Protein 4DK1 (pdb70)

B-factor: mean 91.41, std 56.81, range [0.64, 370.03]

GO terms:
  GO:0042802 identical protein binding (F, IPI)

Radius of gyration: 71.11 Å; Cα contacts (8 Å, |Δi|>4): 2446; chains: 4; bounding box: 75×81×226 Å

CATH classification: 6.20.50.140 (+3 more: 2.40.30.170, 2.40.50.100, 1.10.287.470)

Foldseek 3Di:
DDFKWFFDDFFKDKFKKFFAFPDKDFWFFPFFAAAADADDDAKDQAAWFDFGFFHPLPVLVVLLVVLVVLQVVLVVVLVVVVCDVVVPHDDVVSNVVSVVSNVVSVVSNVVSVVVSVRRGTIDPHRFIWHDAPADRVGTGGPDPNGDTGTMTGHAFKKIWGQADDPCVVFDAFFWKKWKADDPCVPDIDIFTFHAWAPDFVVRVCVDTGTIGMGMHGDPDRPDDGGMMMMMTGRDGGGITMKAQADPPCDDDDQPPRITDDVPDDDGDDDHDPD/DWKPQFAKDFAKDKFKKFFAFPDKFFWFFPFFAAAADADDDFWDQAAWFDFGFAHPLPVLVVLLVVLVVLQVVLVVVLVVVVCDVVVPHDDVVSNVVSVVSNVVSVVSNVVSVVVSVRSTTIDHHRFGWHDAPADRVGTGGPDPNGDTGTMTGHAFKKIWGQADDPCVVFDAFFWKKWKADDPCPPDIDIDTFHAWAPDFVVRVVVTGTIGMGMDGDPDNPDDGGMMMMMTGRDIDGTHIWQQADLDDVGFGAQDDTFDWDDDPPRGTGTDDDDDTGDRRRDD/DDFAKDKFKKFFAFPDKDFWFFPFWAAAADADDDAWDQAAWFDFGFAHPLPVLVVLLVVLVVLQVVLVVVLVVVVVDVVVPHDDVVVNVVSVVSNVVSVVSNVVSVVVSVRRTTIDPHRFTWHDAPADRVGGGGDDPNGDTGTMTGHAFKKIWGQADDPCVVFDAFFWKKWKFDDPCPPDIDIDTFHAWAPDFVVRPVVTGTTGMGMDTDPDPPDDGRMMMMMTGRDDDDDAAWAQDPLPVVVDRPLVAAQDDADYDPRITGGPDDDDPDGSHDDD/DAWWPWDKDFAKDKFKKFFAFPDKDFWFFPFWAAAADADDDAWDQAAWFDFGFAHPLPVLVVLLVVLVVLQVVLVVVLVVVVCDVVVPHDDVVSNVVSVVSNVVSVVSNVVSVVVSVRSTTIDHHRFTWHDAPADNVGGGGDDPNGDTGTMTGHAFKKIWGQADDPCVVFDAFFWKKWKADDPCPPDIDIFTFHAWAPDFVVRVVVTGTIGMGMHTDPDPPDDGGMMMMMTRRDIDRTDTWDQADCPVVNGRDDHDDDDQDPRRGDDPDDDGTDDD

Sequence (1109 aa):
TEEVKRGNIEKNVVATGSIESINTVDVGAQVSGKITKLYVKLGQQVKKGDLLAEIDPATYEADYQSAQANLASTQEQAQRYKLLVADQAVSKQQYADANAAYLQSKAAVEQARINLRYTKITSPIDGTVISTPVSEGQTVNSNQTTPTIIKVADLSKRIKPEISEGDITKVKAGQDVTFTILSDNKTVYHAKIDSVDPATTTISDSAVYYYANIIVENPEHVLRIGTTENNIKIADVQNVLFIPNLAVQEIGVQNDFQTEVKSGLTEGEKVVISTEEVKRGNIEKNVVATGSIESINTVDVGAQVSGKITKLYVKLGQQVKKGDLLAEIDPATYEADYQSAQANLASTQEQAQRYKLLVADQAVSKQQYADANAAYLQSKAAVEQARINLRYTKITSPIDGTVISTPVSEGQTVNSNQTTPTIIKVADLSKRIKPEISEGDITKVKAGQDVTFTILSDNKTVYHAKIDSVDPATTTISDAVYYYANIIVENPEHVLRIGTTENNIKIADVQNVLFIPNLAVQQDKYVVEREIEIGVQNDFQTEVKSGLTEGEKVVISNIEKNVVATGSIESINTVDVGAQVSGKITKLYVKLGQQVKKGDLLAEIDPATYEADYQSAQANLASTQEQAQRYKLLVADQAVSKQQYADANAAYLQSKAAVEQARINLRYTKITSPIDGTVISTPVSEGQTVNSNQTTPTIIKVADLSKRIKPEISEGDITKVKAGQDVTFTILSDNKTVYHAKIDSVDPATTTISDAVYYYANIIVENPEHVLRIGTTENNIKIADVQNVLFIPNLAVQQDKYVVEREIEIGVQNDFQTEVKSGLTEGEKVVISTEEVKRGNIEKNVVATGSIESINTVDVGAQVSGKITKLYVKLGQQVKKGDLLAEIDPATYEADYQSAQANLASTQEQAQRYKLLVADQAVSKQQYADANAAYLQSKAAVEQARINLRYTKITSPIDGTVISTPVSEGQTVNSNQTTPTIIKVADLSKRIKPEISEGDITKVKAGQDVTFTILSDNKTVYHAKIDSVDPATTTISDAVYYYANIIVENPEHVLRIGTTENNIKIADVQNVLFIPNLAVQQDKYVVIEIGVQNDFQTEVKSGLTEGEK

Nearest PDB structures (foldseek):
  4dk1-assembly2_D  TM=1.003E+00  e=1.119E-50  Aggregatibacter actinomycetemcomitans
  4dk1-assembly1_B  TM=9.843E-01  e=6.624E-47  Aggregatibacter actinomycetemcomitans
  4dk1-assembly1_A  TM=9.774E-01  e=7.329E-46  Aggregatibacter actinomycetemcomitans
  1vf7-assembly1_E  TM=7.474E-01  e=5.879E-19  Pseudomonas aeruginosa
  4l8j-assembly1_A-2  TM=5.978E-01  e=1.711E-15  Bacteroides eggerthii DSM 20697

Solvent-accessible surface area: 65205 Å² total

Organism: Aggregatibacter actinomycetemcomitans (NCBI:txid714)

Structure (mmCIF, N/CA/C/O backbone):
data_4DK1
#
_entry.id   4DK1
#
_cell.length_a   151.708
_cell.length_b   151.708
_cell.length_c   216.953
_cell.angle_alpha   90.00
_cell.angle_beta   90.00
_cell.angle_gamma   120.00
#
_symmetry.space_group_name_H-M   'P 3 2 1'
#
loop_
_atom_site.group_PDB
_atom_site.id
_atom_site.type_symbol
_atom_site.label_atom_id
_atom_site.label_alt_id
_atom_site.label_comp_id
_atom_site.label_asym_id
_atom_site.label_entity_id
_atom_site.label_seq_id
_atom_site.pdbx_PDB_ins_code
_atom_site.Cartn_x
_atom_site.Cartn_y
_atom_site.Cartn_z
_atom_site.occupancy
_atom_site.B_iso_or_equiv
_atom_site.auth_seq_id
_atom_site.auth_comp_id
_atom_site.auth_asym_id
_atom_site.auth_atom_id
_atom_site.pdbx_PDB_model_num
ATOM 1 N N . THR A 1 9 ? -27.004 53.439 243.898 1.00 231.44 34 THR A N 1
ATOM 2 C CA . THR A 1 9 ? -28.418 53.141 243.709 1.00 222.46 34 THR A CA 1
ATOM 3 C C . THR A 1 9 ? -28.617 52.260 242.460 1.00 230.55 34 THR A C 1
ATOM 4 O O . THR A 1 9 ? -29.371 52.621 241.557 1.00 243.25 34 THR A O 1
ATOM 8 N N . GLU A 1 10 ? -27.948 51.102 242.420 1.00 223.94 35 GLU A N 1
ATOM 9 C CA . GLU A 1 10 ? -27.844 50.315 241.187 1.00 198.27 35 GLU A CA 1
ATOM 10 C C . GLU A 1 10 ? -27.444 48.856 241.406 1.00 177.07 35 GLU A C 1
ATOM 11 O O . GLU A 1 10 ? -26.905 48.498 242.455 1.00 165.47 35 GLU A O 1
ATOM 17 N N . GLU A 1 11 ? -27.709 48.015 240.412 1.00 175.43 36 GLU A N 1
ATOM 18 C CA . GLU A 1 11 ? -27.304 46.618 240.503 1.00 180.42 36 GLU A CA 1
ATOM 19 C C . GLU A 1 11 ? -27.059 45.977 239.133 1.00 191.34 36 GLU A C 1
ATOM 20 O O . GLU A 1 11 ? -26.323 46.534 238.309 1.00 197.32 36 GLU A O 1
ATOM 26 N N . VAL A 1 12 ? -27.654 44.810 238.892 1.00 191.19 37 VAL A N 1
ATOM 27 C CA . VAL A 1 12 ? -27.249 44.025 237.728 1.00 200.32 37 VAL A CA 1
ATOM 28 C C . VAL A 1 12 ? -28.235 43.933 236.547 1.00 220.50 37 VAL A C 1
ATOM 29 O O . VAL A 1 12 ? -29.453 43.761 236.711 1.00 212.40 37 VAL A O 1
ATOM 33 N N . LYS A 1 13 ? -27.643 44.131 235.365 1.00 244.91 38 LYS A N 1
ATOM 34 C CA . LYS A 1 13 ? -27.888 43.372 234.121 1.00 250.13 38 LYS A CA 1
ATOM 35 C C . LYS A 1 13 ? -28.182 44.158 232.880 1.00 239.93 38 LYS A C 1
ATOM 36 O O . LYS A 1 13 ? -27.326 44.832 232.306 1.00 242.14 38 LYS A O 1
ATOM 42 N N . ARG A 1 14 ? -29.410 43.958 232.443 1.00 225.79 39 ARG A N 1
ATOM 43 C CA . ARG A 1 14 ? -30.005 44.775 231.436 1.00 211.81 39 ARG A CA 1
ATOM 44 C C . ARG A 1 14 ? -29.277 44.656 230.117 1.00 166.48 39 ARG A C 1
ATOM 45 O O . ARG A 1 14 ? -29.010 43.574 229.589 1.00 135.00 39 ARG A O 1
ATOM 53 N N . GLY A 1 15 ? -28.899 45.825 229.644 1.00 152.45 40 GLY A N 1
ATOM 54 C CA . GLY A 1 15 ? -28.824 46.069 228.238 1.00 127.64 40 GLY A CA 1
ATOM 55 C C . GLY A 1 15 ? -29.453 47.414 228.029 1.00 93.83 40 GLY A C 1
ATOM 56 O O . GLY A 1 15 ? -30.552 47.559 227.473 1.00 59.56 40 GLY A O 1
ATOM 57 N N . ASN A 1 16 ? -28.749 48.403 228.550 1.00 77.77 41 ASN A N 1
ATOM 58 C CA . ASN A 1 16 ? -28.869 49.736 228.017 1.00 117.37 41 ASN A CA 1
ATOM 59 C C . ASN A 1 16 ? -27.453 50.303 227.849 1.00 133.49 41 ASN A C 1
ATOM 60 O O . ASN A 1 16 ? -27.217 51.439 228.295 1.00 147.36 41 ASN A O 1
ATOM 65 N N . ILE A 1 17 ? -26.496 49.585 227.225 1.00 122.74 42 ILE A N 1
ATOM 66 C CA . ILE A 1 17 ? -25.269 50.354 227.004 1.00 102.28 42 ILE A CA 1
ATOM 67 C C . ILE A 1 17 ? -25.316 51.213 225.765 1.00 116.96 42 ILE A C 1
ATOM 68 O O . ILE A 1 17 ? -25.724 50.760 224.701 1.00 135.36 42 ILE A O 1
ATOM 73 N N . GLU A 1 18 ? -24.872 52.453 225.898 1.00 112.49 43 GLU A N 1
ATOM 74 C CA . GLU A 1 18 ? -24.678 53.299 224.736 1.00 122.57 43 GLU A CA 1
ATOM 75 C C . GLU A 1 18 ? -23.321 53.891 224.962 1.00 108.63 43 GLU A C 1
ATOM 76 O O . GLU A 1 18 ? -23.120 54.612 225.929 1.00 117.34 43 GLU A O 1
ATOM 82 N N . LYS A 1 19 ? -22.384 53.593 224.078 1.00 71.17 44 LYS A N 1
ATOM 83 C CA . LYS A 1 19 ? -21.019 54.046 224.276 1.00 65.21 44 LYS A CA 1
ATOM 84 C C . LYS A 1 19 ? -20.847 55.516 223.918 1.00 64.20 44 LYS A C 1
ATOM 85 O O . LYS A 1 19 ? -20.218 56.271 224.664 1.00 77.41 44 LYS A O 1
ATOM 91 N N . ASN A 1 20 ? -21.393 55.906 222.771 1.00 39.41 45 ASN A N 1
ATOM 92 C CA . ASN A 1 20 ? -21.283 57.272 222.224 1.00 52.16 45 ASN A CA 1
ATOM 93 C C . ASN A 1 20 ? -19.893 57.827 222.035 1.00 65.13 45 ASN A C 1
ATOM 94 O O . ASN A 1 20 ? -18.968 57.418 222.710 1.00 91.14 45 ASN A O 1
ATOM 99 N N . VAL A 1 21 ? -19.729 58.747 221.094 1.00 40.29 46 VAL A N 1
ATOM 100 C CA . VAL A 1 21 ? -18.660 59.706 221.255 1.00 24.04 46 VAL A CA 1
ATOM 101 C C . VAL A 1 21 ? -19.348 60.963 221.004 1.00 15.69 46 VAL A C 1
ATOM 102 O O . VAL A 1 21 ? -20.529 60.983 220.690 1.00 31.84 46 VAL A O 1
ATOM 106 N N . VAL A 1 22 ? -18.626 62.035 221.211 1.00 36.87 47 VAL A N 1
ATOM 107 C CA . VAL A 1 22 ? -19.198 63.326 220.964 1.00 42.57 47 VAL A CA 1
ATOM 108 C C . VAL A 1 22 ? -18.116 64.201 220.427 1.00 42.51 47 VAL A C 1
ATOM 109 O O . VAL A 1 22 ? -16.977 64.177 220.929 1.00 54.26 47 VAL A O 1
ATOM 113 N N . ALA A 1 23 ? -18.486 64.912 219.358 1.00 14.38 48 ALA A N 1
ATOM 114 C CA . ALA A 1 23 ? -17.862 66.161 218.941 1.00 27.13 48 ALA A CA 1
ATOM 115 C C . ALA A 1 23 ? -18.899 67.058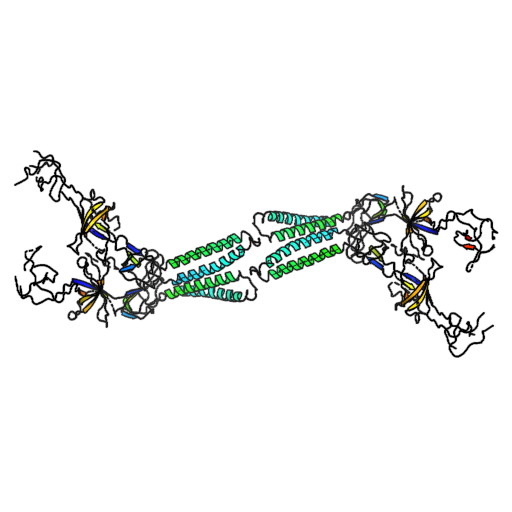 218.399 1.00 23.96 48 ALA A C 1
ATOM 116 O O . ALA A 1 23 ? -20.086 66.730 218.382 1.00 30.34 48 ALA A O 1
ATOM 118 N N . THR A 1 24 ? -18.389 68.191 217.967 1.00 45.99 49 THR A N 1
ATOM 119 C CA . THR A 1 24 ? -19.167 69.356 217.779 1.00 6.43 49 THR A CA 1
ATOM 120 C C . THR A 1 24 ? -19.246 69.548 216.298 1.00 35.34 49 THR A C 1
ATOM 121 O O . THR A 1 24 ? -18.215 69.545 215.607 1.00 37.17 49 THR A O 1
ATOM 125 N N . GLY A 1 25 ? -20.455 69.692 215.775 1.00 68.51 50 GLY A N 1
ATOM 126 C CA . GLY A 1 25 ? -20.560 69.752 214.342 1.00 63.19 50 GLY A CA 1
ATOM 127 C C . GLY A 1 25 ? -20.703 71.165 213.811 1.00 60.71 50 GLY A C 1
ATOM 128 O O . GLY A 1 25 ? -21.580 71.885 214.269 1.00 47.88 50 GLY A O 1
ATOM 129 N N . SER A 1 26 ? -19.829 71.553 212.865 1.00 67.51 51 SER A N 1
ATOM 130 C CA . SER A 1 26 ? -20.069 72.700 211.979 1.00 45.60 51 SER A CA 1
ATOM 131 C C . SER A 1 26 ? -20.996 72.198 210.872 1.00 40.14 51 SER A C 1
ATOM 132 O O . SER A 1 26 ? -20.697 71.270 210.175 1.00 43.18 51 SER A O 1
ATOM 135 N N . ILE A 1 27 ? -22.161 72.784 210.757 1.00 33.68 52 ILE A N 1
ATOM 136 C CA . ILE A 1 27 ? -23.127 72.348 209.773 1.00 27.24 52 ILE A CA 1
ATOM 137 C C . ILE A 1 27 ? -22.985 73.058 208.434 1.00 46.58 52 ILE A C 1
ATOM 138 O O . ILE A 1 27 ? -22.445 74.161 208.342 1.00 37.70 52 ILE A O 1
ATOM 143 N N . GLU A 1 28 ? -23.527 72.416 207.404 1.00 63.88 53 GLU A N 1
ATOM 144 C CA . GLU A 1 28 ? -23.280 72.774 206.005 1.00 64.20 53 GLU A CA 1
ATOM 145 C C . GLU A 1 28 ? -24.426 72.469 205.020 1.00 85.20 53 GLU A C 1
ATOM 146 O O . GLU A 1 28 ? -25.404 71.761 205.329 1.00 67.34 53 GLU A O 1
ATOM 152 N N . SER A 1 29 ? -24.295 73.045 203.826 1.00 79.03 54 SER A N 1
ATOM 153 C CA . SER A 1 29 ? -25.183 72.716 202.719 1.00 80.57 54 SER A CA 1
ATOM 154 C C . SER A 1 29 ? -24.581 71.719 201.783 1.00 68.62 54 SER A C 1
ATOM 155 O O . SER A 1 29 ? -23.383 71.717 201.549 1.00 83.62 54 SER A O 1
ATOM 158 N N . ILE A 1 30 ? -25.443 70.927 201.181 1.00 13.74 55 ILE A N 1
ATOM 159 C CA . ILE A 1 30 ? -25.014 69.735 200.496 1.00 18.16 55 ILE A CA 1
ATOM 160 C C . ILE A 1 30 ? -24.205 70.100 199.246 1.00 27.64 55 ILE A C 1
ATOM 161 O O . ILE A 1 30 ? -23.061 69.641 199.043 1.00 19.49 55 ILE A O 1
ATOM 166 N N . ASN A 1 31 ? -24.795 70.951 198.411 1.00 59.15 56 ASN A N 1
ATOM 167 C CA . ASN A 1 31 ? -23.976 71.840 197.577 1.00 47.07 56 ASN A CA 1
ATOM 168 C C . ASN A 1 31 ? -24.368 73.282 197.306 1.00 35.92 56 ASN A C 1
ATOM 169 O O . ASN A 1 31 ? -25.476 73.749 197.560 1.00 0.64 56 ASN A O 1
ATOM 174 N N . THR A 1 32 ? -23.343 73.905 196.745 1.00 16.70 57 THR A N 1
ATOM 175 C CA . THR A 1 32 ? -22.724 75.119 197.177 1.00 11.16 57 THR A CA 1
ATOM 176 C C . THR A 1 32 ? -21.750 75.473 196.143 1.00 46.96 57 THR A C 1
ATOM 177 O O . THR A 1 32 ? -20.780 74.755 195.976 1.00 45.32 57 THR A O 1
ATOM 181 N N . VAL A 1 33 ? -21.978 76.584 195.455 1.00 31.14 58 VAL A N 1
ATOM 182 C CA . VAL A 1 33 ? -21.038 77.004 194.417 1.00 3.23 58 VAL A CA 1
ATOM 183 C C . VAL A 1 33 ? -20.980 78.459 194.062 1.00 8.02 58 VAL A C 1
ATOM 184 O O . VAL A 1 33 ? -21.958 79.168 194.101 1.00 20.62 58 VAL A O 1
ATOM 188 N N . ASP A 1 34 ? -19.758 78.833 193.722 1.00 80.28 59 ASP A N 1
ATOM 189 C CA . ASP A 1 34 ? -19.322 80.180 193.477 1.00 79.89 59 ASP A CA 1
ATOM 190 C C . ASP A 1 34 ? -19.181 80.271 191.986 1.00 79.80 59 ASP A C 1
ATOM 191 O O . ASP A 1 34 ? -18.802 79.316 191.315 1.00 87.43 59 ASP A O 1
ATOM 196 N N . VAL A 1 35 ? -19.515 81.438 191.469 1.00 36.86 60 VAL A N 1
ATOM 197 C CA . VAL A 1 35 ? -19.795 81.616 190.068 1.00 12.75 60 VAL A CA 1
ATOM 198 C C . VAL A 1 35 ? -19.389 83.048 189.576 1.00 36.19 60 VAL A C 1
ATOM 199 O O . VAL A 1 35 ? -19.820 84.082 190.147 1.00 0.71 60 VAL A O 1
ATOM 203 N N . GLY A 1 36 ? -18.535 83.069 188.542 1.00 62.05 61 GLY A N 1
ATOM 204 C CA . GLY A 1 36 ? -18.077 84.270 187.849 1.00 76.10 61 GLY A CA 1
ATOM 205 C C . GLY A 1 36 ? -17.215 83.858 186.658 1.00 84.53 61 GLY A C 1
ATOM 206 O O . GLY A 1 36 ? -16.389 82.957 186.756 1.00 102.36 61 GLY A O 1
ATOM 207 N N . ALA A 1 37 ? -17.377 84.489 185.510 1.00 62.72 62 ALA A N 1
ATOM 208 C CA . ALA A 1 37 ? -16.900 83.782 184.313 1.00 73.94 62 ALA A CA 1
ATOM 209 C C . ALA A 1 37 ? -15.529 84.086 183.717 1.00 54.42 62 ALA A C 1
ATOM 210 O O . ALA A 1 37 ? -14.781 84.886 184.249 1.00 27.79 62 ALA A O 1
ATOM 212 N N . GLN A 1 38 ? -15.230 83.437 182.590 1.00 70.86 63 GLN A N 1
ATOM 213 C CA . GLN A 1 38 ? -13.876 83.424 182.035 1.00 53.46 63 GLN A CA 1
ATOM 214 C C . GLN A 1 38 ? -13.605 84.735 181.385 1.00 48.84 63 GLN A C 1
ATOM 215 O O . GLN A 1 38 ? -12.495 84.932 180.895 1.00 63.33 63 GLN A O 1
ATOM 221 N N . VAL A 1 39 ? -14.613 85.622 181.390 1.00 20.45 64 VAL A N 1
ATOM 222 C CA . VAL A 1 39 ? -14.561 86.966 180.750 1.00 31.77 64 VAL A CA 1
ATOM 223 C C . VAL A 1 39 ? -13.819 88.047 181.494 1.00 19.49 64 VAL A C 1
ATOM 224 O O . VAL A 1 39 ? -13.089 87.721 182.389 1.00 0.64 64 VAL A O 1
ATOM 228 N N . SER A 1 40 ? -13.945 89.312 181.121 1.00 1.14 65 SER A N 1
ATOM 229 C CA . SER A 1 40 ? -13.429 90.310 182.017 1.00 26.84 65 SER A CA 1
ATOM 230 C C . SER A 1 40 ? -14.520 91.236 181.888 1.00 30.38 65 SER A C 1
ATOM 231 O O . SER A 1 40 ? -15.644 90.840 181.694 1.00 18.87 65 SER A O 1
ATOM 234 N N . GLY A 1 41 ? -14.157 92.502 181.954 1.00 14.79 66 GLY A N 1
ATOM 235 C CA . GLY A 1 41 ? -15.064 93.582 181.630 1.00 27.24 66 GLY A CA 1
ATOM 236 C C . GLY A 1 41 ? -16.264 93.790 182.553 1.00 17.57 66 GLY A C 1
ATOM 237 O O . GLY A 1 41 ? -16.933 92.831 182.957 1.00 27.71 66 GLY A O 1
ATOM 238 N N . LYS A 1 42 ? -16.609 95.058 182.774 1.00 25.26 67 LYS A N 1
ATOM 239 C CA . LYS A 1 42 ? -17.499 95.481 183.826 1.00 16.01 67 LYS A CA 1
ATOM 240 C C . LYS A 1 42 ? -18.839 94.962 183.637 1.00 18.17 67 LYS A C 1
ATOM 241 O O . LYS A 1 42 ? -19.080 94.269 182.708 1.00 5.38 67 LYS A O 1
ATOM 247 N N . ILE A 1 43 ? -19.722 95.219 184.564 1.00 14.82 68 ILE A N 1
ATOM 248 C CA . ILE A 1 43 ? -20.950 94.485 184.482 1.00 16.75 68 ILE A CA 1
ATOM 249 C C . ILE A 1 43 ? -22.047 95.495 184.233 1.00 45.40 68 ILE A C 1
ATOM 250 O O . ILE A 1 43 ? -21.770 96.646 183.948 1.00 70.10 68 ILE A O 1
ATOM 255 N N . THR A 1 44 ? -23.297 95.099 184.317 1.00 27.59 69 THR A N 1
ATOM 256 C CA . THR A 1 44 ? -24.261 95.913 183.686 1.00 26.40 69 THR A CA 1
ATOM 257 C C . THR A 1 44 ? -25.587 95.711 184.311 1.00 28.57 69 THR A C 1
ATOM 258 O O . THR A 1 44 ? -26.278 96.671 184.635 1.00 32.67 69 THR A O 1
ATOM 262 N N . LYS A 1 45 ? -25.968 94.440 184.395 1.00 15.46 70 LYS A N 1
ATOM 263 C CA . LYS A 1 45 ? -27.290 94.112 184.852 1.00 50.73 70 LYS A CA 1
ATOM 264 C C . LYS A 1 45 ? -27.092 92.920 185.705 1.00 58.08 70 LYS A C 1
ATOM 265 O O . LYS A 1 45 ? -26.434 91.967 185.270 1.00 41.52 70 LYS A O 1
ATOM 271 N N . LEU A 1 46 ? -27.648 93.025 186.921 1.00 31.09 71 LEU A N 1
ATOM 272 C CA . LEU A 1 46 ? -27.540 92.027 187.973 1.00 30.12 71 LEU A CA 1
ATOM 273 C C . LEU A 1 46 ? -28.965 91.673 188.387 1.00 40.02 71 LEU A C 1
ATOM 274 O O . LEU A 1 46 ? -29.813 92.536 188.579 1.00 48.11 71 LEU A O 1
ATOM 279 N N . TYR A 1 47 ? -29.247 90.387 188.480 1.00 51.22 72 TYR A N 1
ATOM 280 C CA . TYR A 1 47 ? -30.635 89.976 188.455 1.00 52.21 72 TYR A CA 1
ATOM 281 C C . TYR A 1 47 ? -31.216 89.536 189.765 1.00 71.52 72 TYR A C 1
ATOM 282 O O . TYR A 1 47 ? -32.436 89.596 189.917 1.00 82.75 72 TYR A O 1
ATOM 291 N N . VAL A 1 48 ? -30.350 89.100 190.692 1.00 73.74 73 VAL A N 1
ATOM 292 C CA . VAL A 1 48 ? -30.750 88.585 192.014 1.00 44.06 73 VAL A CA 1
ATOM 293 C C . VAL A 1 48 ? -30.388 89.507 193.202 1.00 58.90 73 VAL A C 1
ATOM 294 O O . VAL A 1 48 ? -29.604 90.472 193.037 1.00 49.49 73 VAL A O 1
ATOM 298 N N . LYS A 1 49 ? -30.997 89.195 194.370 1.00 76.06 74 LYS A N 1
ATOM 299 C CA . LYS A 1 49 ? -30.509 89.575 195.714 1.00 62.52 74 LYS A CA 1
ATOM 300 C C . LYS A 1 49 ? -30.394 88.413 196.750 1.00 46.80 74 LYS A C 1
ATOM 301 O O . LYS A 1 49 ? -30.683 87.224 196.530 1.00 24.29 74 LYS A O 1
ATOM 307 N N . LEU A 1 50 ? -30.055 88.893 197.926 1.00 71.26 75 LEU A N 1
ATOM 308 C CA . LEU A 1 50 ? -29.645 88.179 199.105 1.00 61.09 75 LEU A CA 1
ATOM 309 C C . LEU A 1 50 ? -29.647 86.659 199.202 1.00 54.32 75 LEU A C 1
ATOM 310 O O . LEU A 1 50 ? -28.649 86.171 199.659 1.00 102.46 75 LEU A O 1
ATOM 315 N N . GLY A 1 51 ? -30.679 85.954 198.708 1.00 40.15 76 GLY A N 1
ATOM 316 C CA . GLY A 1 51 ? -31.288 84.718 199.193 1.00 56.88 76 GLY A CA 1
ATOM 317 C C . GLY A 1 51 ? -32.518 84.819 198.337 1.00 64.01 76 GLY A C 1
ATOM 318 O O . GLY A 1 51 ? -33.576 85.328 198.742 1.00 82.67 76 GLY A O 1
ATOM 319 N N . GLN A 1 52 ? -32.306 84.479 197.083 1.00 92.02 77 GLN A N 1
ATOM 320 C CA . GLN A 1 52 ? -33.390 84.263 196.190 1.00 90.96 77 GLN A CA 1
ATOM 321 C C . GLN A 1 52 ? -33.334 82.769 195.995 1.00 81.53 77 GLN A C 1
ATOM 322 O O . GLN A 1 52 ? -32.279 82.132 196.121 1.00 71.17 77 GLN A O 1
ATOM 328 N N . GLN A 1 53 ? -34.513 82.203 195.817 1.00 104.50 78 GLN A N 1
ATOM 329 C CA . GLN A 1 53 ? -34.635 80.890 195.243 1.00 117.40 78 GLN A CA 1
ATOM 330 C C . GLN A 1 53 ? -34.397 81.104 193.750 1.00 110.29 78 GLN A C 1
ATOM 331 O O . GLN A 1 53 ? -34.948 82.024 193.143 1.00 114.59 78 GLN A O 1
ATOM 337 N N . VAL A 1 54 ? -33.522 80.291 193.174 1.00 39.56 79 VAL A N 1
ATOM 338 C CA . VAL A 1 54 ? -33.279 80.299 191.724 1.00 40.06 79 VAL A CA 1
ATOM 339 C C . VAL A 1 54 ? -33.265 78.864 191.189 1.00 58.24 79 VAL A C 1
ATOM 340 O O . VAL A 1 54 ? -32.582 77.993 191.756 1.00 50.02 79 VAL A O 1
ATOM 344 N N . LYS A 1 55 ? -34.035 78.620 190.120 1.00 122.45 80 LYS A N 1
ATOM 345 C CA . LYS A 1 55 ? -33.988 77.353 189.373 1.00 105.31 80 LYS A CA 1
ATOM 346 C C . LYS A 1 55 ? -32.919 77.469 188.289 1.00 75.50 80 LYS A C 1
ATOM 347 O O . LYS A 1 55 ? -32.336 78.530 188.132 1.00 68.66 80 LYS A O 1
ATOM 353 N N . LYS A 1 56 ? -32.675 76.402 187.531 1.00 42.73 81 LYS A N 1
ATOM 354 C CA . LYS A 1 56 ? -31.466 76.315 186.672 1.00 31.98 81 LYS A CA 1
ATOM 355 C C . LYS A 1 56 ? -31.009 77.461 185.757 1.00 17.52 81 LYS A C 1
ATOM 356 O O . LYS A 1 56 ? -31.734 78.397 185.423 1.00 14.05 81 LYS A O 1
ATOM 362 N N . GLY A 1 57 ? -29.783 77.312 185.309 1.00 15.22 82 GLY A N 1
ATOM 363 C CA . GLY A 1 57 ? -29.156 78.287 184.455 1.00 27.14 82 GLY A CA 1
ATOM 364 C C . GLY A 1 57 ? -29.528 79.771 184.469 1.00 35.32 82 GLY A C 1
ATOM 365 O O . GLY A 1 57 ? -29.216 80.468 183.551 1.00 46.09 82 GLY A O 1
ATOM 366 N N . ASP A 1 58 ? -30.149 80.333 185.471 1.00 36.17 83 ASP A N 1
ATOM 367 C CA . ASP A 1 58 ? -30.746 81.625 185.157 1.00 26.82 83 ASP A CA 1
ATOM 368 C C . ASP A 1 58 ? -29.945 82.836 184.793 1.00 25.38 83 ASP A C 1
ATOM 369 O O . ASP A 1 58 ? -28.780 82.808 184.465 1.00 15.94 83 ASP A O 1
ATOM 374 N N . LEU A 1 59 ? -30.663 83.928 184.832 1.00 76.41 84 LEU A N 1
ATOM 375 C CA . LEU A 1 59 ? -30.153 85.240 184.528 1.00 113.78 84 LEU A CA 1
ATOM 376 C C . LEU A 1 59 ? -29.528 85.806 185.822 1.00 108.89 84 LEU A C 1
ATOM 377 O O . LEU A 1 59 ? -30.196 85.925 186.846 1.00 107.81 84 LEU A O 1
ATOM 382 N N . LEU A 1 60 ? -28.251 86.151 185.813 1.00 49.98 85 LEU A N 1
ATOM 383 C CA . LEU A 1 60 ? -27.637 86.571 187.056 1.00 14.93 85 LEU A CA 1
ATOM 384 C C . LEU A 1 60 ? -27.114 88.010 187.090 1.00 26.76 85 LEU A C 1
ATOM 385 O O . LEU A 1 60 ? -27.487 88.790 187.995 1.00 26.31 85 LEU A O 1
ATOM 390 N N . ALA A 1 61 ? -26.692 88.410 185.889 1.00 64.89 86 ALA A N 1
ATOM 391 C CA . ALA A 1 61 ? -25.467 88.038 185.146 1.00 44.64 86 ALA A CA 1
ATOM 392 C C . ALA A 1 61 ? -24.738 89.200 184.458 1.00 68.99 86 ALA A C 1
ATOM 393 O O . ALA A 1 61 ? -24.749 90.333 184.897 1.00 93.87 86 ALA A O 1
ATOM 395 N N . GLU A 1 62 ? -24.137 88.927 183.319 1.00 27.69 87 GLU A N 1
ATOM 396 C CA . GLU A 1 62 ? -23.879 90.024 182.356 1.00 41.85 87 GLU A CA 1
ATOM 397 C C . GLU A 1 62 ? -23.031 91.186 182.746 1.00 21.43 87 GLU A C 1
ATOM 398 O O . GLU A 1 62 ? -23.450 92.222 183.317 1.00 27.39 87 GLU A O 1
ATOM 404 N N . ILE A 1 63 ? -21.805 90.908 182.375 1.00 2.03 88 ILE A N 1
ATOM 405 C CA . ILE A 1 63 ? -20.727 91.798 182.098 1.00 14.74 88 ILE A CA 1
ATOM 406 C C . ILE A 1 63 ? -21.266 92.530 180.890 1.00 37.96 88 ILE A C 1
ATOM 407 O O . ILE A 1 63 ? -22.072 91.916 180.200 1.00 45.93 88 ILE A O 1
ATOM 412 N N . ASP A 1 64 ? -20.843 93.796 180.633 1.00 62.60 89 ASP A N 1
ATOM 413 C CA . ASP A 1 64 ? -21.154 94.521 179.369 1.00 36.90 89 ASP A CA 1
ATOM 414 C C . ASP A 1 64 ? -20.624 93.733 178.204 1.00 38.51 89 ASP A C 1
ATOM 415 O O . ASP A 1 64 ? -19.453 93.336 178.180 1.00 36.03 89 ASP A O 1
ATOM 420 N N . PRO A 1 65 ? -21.526 93.455 177.255 1.00 65.82 90 PRO A N 1
ATOM 421 C CA . PRO A 1 65 ? -21.359 92.466 176.196 1.00 77.62 90 PRO A CA 1
ATOM 422 C C . PRO A 1 65 ? -20.768 93.084 174.910 1.00 114.72 90 PRO A C 1
ATOM 423 O O . PRO A 1 65 ? -20.548 92.421 173.899 1.00 113.68 90 PRO A O 1
ATOM 427 N N . ALA A 1 66 ? -20.475 94.374 175.002 1.00 136.46 91 ALA A N 1
ATOM 428 C CA . ALA A 1 66 ? -20.159 95.250 173.872 1.00 103.17 91 ALA A CA 1
ATOM 429 C C . ALA A 1 66 ? -19.201 94.761 172.785 1.00 52.47 91 ALA A C 1
ATOM 430 O O . ALA A 1 66 ? -19.631 94.650 171.648 1.00 65.20 91 ALA A O 1
ATOM 432 N N . THR A 1 67 ? -17.930 94.513 173.111 1.00 33.10 92 THR A N 1
ATOM 433 C CA . THR A 1 67 ? -16.945 94.090 172.099 1.00 52.02 92 THR A CA 1
ATOM 434 C C . THR A 1 67 ? -17.150 92.664 171.639 1.00 67.61 92 THR A C 1
ATOM 435 O O . THR A 1 67 ? -16.638 92.249 170.577 1.00 108.68 92 THR A O 1
ATOM 439 N N . TYR A 1 68 ? -17.893 91.902 172.419 1.00 31.23 93 TYR A N 1
ATOM 440 C CA . TYR A 1 68 ? -18.221 90.552 171.983 1.00 46.73 93 TYR A CA 1
ATOM 441 C C . TYR A 1 68 ? -19.291 90.538 170.869 1.00 53.01 93 TYR A C 1
ATOM 442 O O . TYR A 1 68 ? -19.194 89.736 169.917 1.00 44.14 93 TYR A O 1
ATOM 451 N N . GLU A 1 69 ? -20.264 91.457 170.958 1.00 78.82 94 GLU A N 1
ATOM 452 C CA . GLU A 1 69 ? -21.143 91.801 169.827 1.00 61.17 94 GLU A CA 1
ATOM 453 C C . GLU A 1 69 ? -20.407 92.274 168.548 1.00 51.48 94 GLU A C 1
ATOM 454 O O . GLU A 1 69 ? -20.658 91.710 167.483 1.00 76.57 94 GLU A O 1
ATOM 460 N N . ALA A 1 70 ? -19.515 93.277 168.629 1.00 39.13 95 ALA A N 1
ATOM 461 C CA . ALA A 1 70 ? -18.429 93.499 167.607 1.00 39.61 95 ALA A CA 1
ATOM 462 C C . ALA A 1 70 ? -17.857 92.249 166.917 1.00 31.23 95 ALA A C 1
ATOM 463 O O . ALA A 1 70 ? -18.184 91.964 165.742 1.00 59.10 95 ALA A O 1
ATOM 465 N N . ASP A 1 71 ? -17.009 91.509 167.616 1.00 21.46 96 ASP A N 1
ATOM 466 C CA . ASP A 1 71 ? -16.588 90.195 167.085 1.00 54.72 96 ASP A CA 1
ATOM 467 C C . ASP A 1 71 ? -17.667 89.209 166.533 1.00 54.04 96 ASP A C 1
ATOM 468 O O . ASP A 1 71 ? -17.324 88.335 165.702 1.00 65.42 96 ASP A O 1
ATOM 473 N N . TYR A 1 72 ? -18.938 89.332 166.939 1.00 47.23 97 TYR A N 1
ATOM 474 C CA . TYR A 1 72 ? -20.026 88.609 166.237 1.00 45.76 97 TYR A CA 1
ATOM 475 C C . TYR A 1 72 ? -20.345 89.111 164.826 1.00 85.95 97 TYR A C 1
ATOM 476 O O . TYR A 1 72 ? -20.563 88.306 163.903 1.00 87.81 97 TYR A O 1
ATOM 485 N N . GLN A 1 73 ? -20.460 90.441 164.691 1.00 109.78 98 GLN A N 1
ATOM 486 C CA . GLN A 1 73 ? -20.575 91.079 163.367 1.00 101.52 98 GLN A CA 1
ATOM 487 C C . GLN A 1 73 ? -19.435 90.556 162.472 1.00 73.21 98 GLN A C 1
ATOM 488 O O . GLN A 1 73 ? -19.666 89.716 161.576 1.00 62.50 98 GLN A O 1
ATOM 494 N N . SER A 1 74 ? -18.206 90.989 162.781 1.00 25.45 99 SER A N 1
ATOM 495 C CA . SER A 1 74 ? -16.985 90.520 162.059 1.00 45.75 99 SER A CA 1
ATOM 496 C C . SER A 1 74 ? -16.843 88.999 161.652 1.00 40.85 99 SER A C 1
ATOM 497 O O . SER A 1 74 ? -16.690 88.697 160.422 1.00 76.71 99 SER A O 1
ATOM 500 N N . ALA A 1 75 ? -16.936 88.039 162.575 1.00 37.81 100 ALA A N 1
ATOM 501 C CA . ALA A 1 75 ? -17.096 86.657 162.047 1.00 57.33 100 ALA A CA 1
ATOM 502 C C . ALA A 1 75 ? -18.426 86.189 161.319 1.00 65.27 100 ALA A C 1
ATOM 503 O O . ALA A 1 75 ? -18.354 85.180 160.575 1.00 56.96 100 ALA A O 1
ATOM 505 N N . GLN A 1 76 ? -19.578 86.889 161.476 1.00 30.34 101 GLN A N 1
ATOM 506 C CA . GLN A 1 76 ? -20.815 86.522 160.724 1.00 27.68 101 GLN A CA 1
ATOM 507 C C . GLN A 1 76 ? -20.859 87.084 159.279 1.00 113.89 101 GLN A C 1
ATOM 508 O O . GLN A 1 76 ? -21.443 86.469 158.373 1.00 119.40 101 GLN A O 1
ATOM 514 N N . ALA A 1 77 ? -20.261 88.256 159.056 1.00 109.23 102 ALA A N 1
ATOM 515 C CA . ALA A 1 77 ? -20.039 88.713 157.670 1.00 79.09 102 ALA A CA 1
ATOM 516 C C . ALA A 1 77 ? -19.095 87.744 156.954 1.00 68.88 102 ALA A C 1
ATOM 517 O O . ALA A 1 77 ? -19.563 86.939 156.093 1.00 59.01 102 ALA A O 1
ATOM 519 N N . ASN A 1 78 ? -17.792 87.787 157.317 1.00 44.49 103 ASN A N 1
ATOM 520 C CA . ASN A 1 78 ? -16.846 86.791 156.762 1.00 30.17 103 ASN A CA 1
ATOM 521 C C . ASN A 1 78 ? -17.405 85.285 156.719 1.00 21.58 103 ASN A C 1
ATOM 522 O O . ASN A 1 78 ? -16.875 84.451 156.018 1.00 21.11 103 ASN A O 1
ATOM 527 N N . LEU A 1 79 ? -18.478 84.947 157.436 1.00 17.73 104 LEU A N 1
ATOM 528 C CA . LEU A 1 79 ? -19.195 83.692 157.148 1.00 24.62 104 LEU A CA 1
ATOM 529 C C . LEU A 1 79 ? -20.233 83.801 156.024 1.00 74.46 104 LEU A C 1
ATOM 530 O O . LEU A 1 79 ? -20.419 82.849 155.265 1.00 107.39 104 LEU A O 1
ATOM 535 N N . ALA A 1 80 ? -20.962 84.912 155.947 1.00 93.65 105 ALA A N 1
ATOM 536 C CA . ALA A 1 80 ? -21.906 85.078 154.836 1.00 111.83 105 ALA A CA 1
ATOM 537 C C . ALA A 1 80 ? -21.163 84.932 153.506 1.00 96.22 105 ALA A C 1
ATOM 538 O O . ALA A 1 80 ? -21.609 84.157 152.634 1.00 88.63 105 ALA A O 1
ATOM 540 N N . SER A 1 81 ? -20.028 85.635 153.369 1.00 92.92 106 SER A N 1
ATOM 541 C CA . SER A 1 81 ? -19.110 85.376 152.230 1.00 97.34 106 SER A CA 1
ATOM 542 C C . SER A 1 81 ? -18.865 83.894 151.926 1.00 101.55 106 SER A C 1
ATOM 543 O O . SER A 1 81 ? -19.431 83.373 150.962 1.00 142.69 106 SER A O 1
ATOM 546 N N . THR A 1 82 ? -18.005 83.223 152.698 1.00 52.59 107 THR A N 1
ATOM 547 C CA . THR A 1 82 ? -17.705 81.805 152.415 1.00 60.05 107 THR A CA 1
ATOM 548 C C . THR A 1 82 ? -18.913 80.883 152.208 1.00 78.01 107 THR A C 1
ATOM 549 O O . THR A 1 82 ? -18.829 79.914 151.435 1.00 105.81 107 THR A O 1
ATOM 553 N N . GLN A 1 83 ? -20.022 81.194 152.872 1.00 113.22 108 GLN A N 1
ATOM 554 C CA . GLN A 1 83 ? -21.237 80.410 152.715 1.00 142.77 108 GLN A CA 1
ATOM 555 C C . GLN A 1 83 ? -21.745 80.553 151.278 1.00 173.12 108 GLN A C 1
ATOM 556 O O . GLN A 1 83 ? -21.931 79.547 150.577 1.00 186.86 108 GLN A O 1
ATOM 562 N N . GLU A 1 84 ? -21.947 81.796 150.834 1.00 171.16 109 GLU A N 1
ATOM 563 C CA . GLU A 1 84 ? -22.349 82.038 149.442 1.00 159.96 109 GLU A CA 1
ATOM 564 C C . GLU A 1 84 ? -21.383 81.346 148.471 1.00 129.18 109 GLU A C 1
ATOM 565 O O . GLU A 1 84 ? -21.828 80.614 147.586 1.00 126.66 109 GLU A O 1
ATOM 571 N N . GLN A 1 85 ? -20.075 81.558 148.683 1.00 90.86 110 GLN A N 1
ATOM 572 C CA . GLN A 1 85 ? -18.988 80.970 147.871 1.00 62.85 110 GLN A CA 1
ATOM 573 C C . GLN A 1 85 ? -19.104 79.491 147.674 1.00 64.50 110 GLN A C 1
ATOM 574 O O . GLN A 1 85 ? -19.397 79.028 146.553 1.00 109.72 110 GLN A O 1
ATOM 580 N N . ALA A 1 86 ? -18.804 78.720 148.709 1.00 63.40 111 ALA A N 1
ATOM 581 C CA . ALA A 1 86 ? -18.889 77.279 148.495 1.00 58.92 111 ALA A CA 1
ATOM 582 C C . ALA A 1 86 ? -20.335 76.733 148.245 1.00 85.56 111 ALA A C 1
ATOM 583 O O . ALA A 1 86 ? -20.506 75.584 147.810 1.00 77.72 111 ALA A O 1
ATOM 585 N N . GLN A 1 87 ? -21.362 77.560 148.459 1.00 87.34 112 GLN A N 1
ATOM 586 C CA . GLN A 1 87 ? -22.705 77.183 148.010 1.00 115.87 112 GLN A CA 1
ATOM 587 C C . GLN A 1 87 ? -22.764 77.304 146.482 1.00 128.11 112 GLN A C 1
ATOM 588 O O . GLN A 1 87 ? -23.484 76.556 145.823 1.00 138.57 112 GLN A O 1
ATOM 594 N N . ARG A 1 88 ? -21.981 78.233 145.926 1.00 136.47 113 ARG A N 1
ATOM 595 C CA . ARG A 1 88 ? -21.855 78.401 144.470 1.00 111.94 113 ARG A CA 1
ATOM 596 C C . ARG A 1 88 ? -20.970 77.319 143.809 1.00 78.22 113 ARG A C 1
ATOM 597 O O . ARG A 1 88 ? -21.501 76.566 142.991 1.00 106.30 113 ARG A O 1
ATOM 605 N N . TYR A 1 89 ? -19.678 77.188 144.154 1.00 4.80 114 TYR A N 1
ATOM 606 C CA . TYR A 1 89 ? -18.987 75.919 143.836 1.00 25.90 114 TYR A CA 1
ATOM 607 C C . TYR A 1 89 ? -19.580 74.608 144.349 1.00 68.17 114 TYR A C 1
ATOM 608 O O . TYR A 1 89 ? -18.887 73.592 144.221 1.00 50.58 114 TYR A O 1
ATOM 617 N N . LYS A 1 90 ? -20.748 74.604 145.002 1.00 122.40 115 LYS A N 1
ATOM 618 C CA . LYS A 1 90 ? -21.405 73.327 145.291 1.00 139.97 115 LYS A CA 1
ATOM 619 C C . LYS A 1 90 ? -22.188 72.892 144.053 1.00 159.74 115 LYS A C 1
ATOM 620 O O . LYS A 1 90 ? -22.556 71.707 143.923 1.00 156.69 115 LYS A O 1
ATOM 626 N N . LEU A 1 91 ? -22.392 73.857 143.141 1.00 148.34 116 LEU A N 1
ATOM 627 C CA . LEU A 1 91 ? -23.068 73.647 141.846 1.00 156.65 116 LEU A CA 1
ATOM 628 C C . LEU A 1 91 ? -22.132 73.634 140.596 1.00 96.36 116 LEU A C 1
ATOM 629 O O . LEU A 1 91 ? -22.589 73.469 139.463 1.00 127.00 116 LEU A O 1
ATOM 634 N N . LEU A 1 92 ? -20.834 73.811 140.813 1.00 47.50 117 LEU A N 1
ATOM 635 C CA . LEU A 1 92 ? -19.796 73.431 139.838 1.00 30.52 117 LEU A CA 1
ATOM 636 C C . LEU A 1 92 ? -19.294 72.054 140.308 1.00 54.18 117 LEU A C 1
ATOM 637 O O . LEU A 1 92 ? -19.744 71.581 141.332 1.00 66.49 117 LEU A O 1
ATOM 642 N N . VAL A 1 93 ? -18.398 71.388 139.588 1.00 103.07 118 VAL A N 1
ATOM 643 C CA . VAL A 1 93 ? -18.211 69.935 139.780 1.00 134.54 118 VAL A CA 1
ATOM 644 C C . VAL A 1 93 ? -19.519 69.119 139.543 1.00 185.62 118 VAL A C 1
ATOM 645 O O . VAL A 1 93 ? -19.461 68.069 138.914 1.00 192.51 118 VAL A O 1
ATOM 649 N N . ALA A 1 94 ? -20.676 69.593 140.030 1.00 169.64 119 ALA A N 1
ATOM 650 C CA . ALA A 1 94 ? -21.975 68.954 139.760 1.00 164.77 119 ALA A CA 1
ATOM 651 C C . ALA A 1 94 ? -22.471 69.222 138.313 1.00 189.44 119 ALA A C 1
ATOM 652 O O . ALA A 1 94 ? -23.563 68.772 137.916 1.00 191.64 119 ALA A O 1
ATOM 654 N N . ASP A 1 95 ? -21.676 69.984 137.555 1.00 165.80 120 ASP A N 1
ATOM 655 C CA . ASP A 1 95 ? -21.742 70.018 136.102 1.00 152.55 120 ASP A CA 1
ATOM 656 C C . ASP A 1 95 ? -20.470 69.277 135.728 1.00 145.55 120 ASP A C 1
ATOM 657 O O . ASP A 1 95 ? -20.479 68.072 135.405 1.00 147.40 120 ASP A O 1
ATOM 662 N N . GLN A 1 96 ? -19.397 70.080 135.688 1.00 142.59 121 GLN A N 1
ATOM 663 C CA . GLN A 1 96 ? -17.969 69.726 135.928 1.00 125.96 121 GLN A CA 1
ATOM 664 C C . GLN A 1 96 ? -17.092 70.941 135.660 1.00 96.12 121 GLN A C 1
ATOM 665 O O . GLN A 1 96 ? -15.890 70.824 135.376 1.00 72.11 121 GLN A O 1
ATOM 671 N N . ALA A 1 97 ? -17.743 72.100 135.791 1.00 96.62 122 ALA A N 1
ATOM 672 C CA . ALA A 1 97 ? -17.138 73.421 135.578 1.00 116.33 122 ALA A CA 1
ATOM 673 C C . ALA A 1 97 ? -15.745 73.622 136.201 1.00 133.39 122 ALA A C 1
ATOM 674 O O . ALA A 1 97 ? -14.735 73.275 135.542 1.00 118.06 122 ALA A O 1
ATOM 676 N N . VAL A 1 98 ? -15.664 74.185 137.420 1.00 147.35 123 VAL A N 1
ATOM 677 C CA . VAL A 1 98 ? -14.350 74.261 138.108 1.00 143.07 123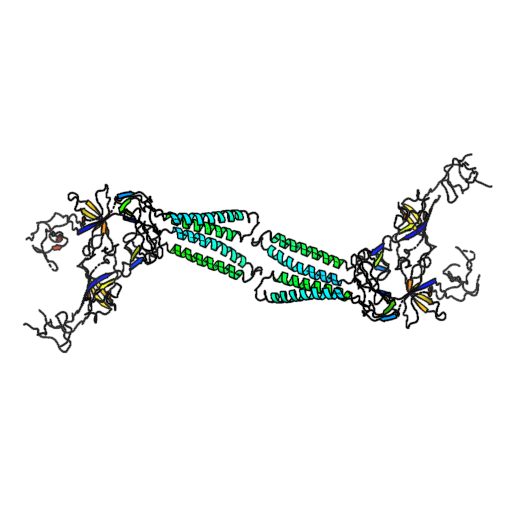 VAL A CA 1
ATOM 678 C C . VAL A 1 98 ? -14.108 73.278 139.271 1.00 88.02 123 VAL A C 1
ATOM 679 O O . VAL A 1 98 ? -15.063 72.688 139.846 1.00 70.06 123 VAL A O 1
ATOM 683 N N . SER A 1 99 ? -12.811 73.194 139.619 1.00 33.30 124 SER A N 1
ATOM 684 C CA . SER A 1 99 ? -12.071 71.889 139.705 1.00 64.49 124 SER A CA 1
ATOM 685 C C . SER A 1 99 ? -12.467 70.761 140.655 1.00 107.08 124 SER A C 1
ATOM 686 O O . SER A 1 99 ? -13.546 70.193 140.523 1.00 113.10 124 SER A O 1
ATOM 689 N N . LYS A 1 100 ? -11.540 70.381 141.535 1.00 126.06 125 LYS A N 1
ATOM 690 C CA . LYS A 1 100 ? -11.852 69.559 142.704 1.00 118.75 125 LYS A CA 1
ATOM 691 C C . LYS A 1 100 ? -10.889 70.013 143.789 1.00 103.22 125 LYS A C 1
ATOM 692 O O . LYS A 1 100 ? -10.846 69.437 144.879 1.00 89.58 125 LYS A O 1
ATOM 698 N N . GLN A 1 101 ? -10.130 71.063 143.468 1.00 150.11 126 GLN A N 1
ATOM 699 C CA . GLN A 1 101 ? -9.080 71.598 144.320 1.00 164.44 126 GLN A CA 1
ATOM 700 C C . GLN A 1 101 ? -9.560 72.990 144.789 1.00 165.03 126 GLN A C 1
ATOM 701 O O . GLN A 1 101 ? -9.269 73.435 145.939 1.00 188.30 126 GLN A O 1
ATOM 707 N N . GLN A 1 102 ? -10.352 73.648 143.924 1.00 136.36 127 GLN A N 1
ATOM 708 C CA . GLN A 1 102 ? -11.020 74.942 144.230 1.00 132.89 127 GLN A CA 1
ATOM 709 C C . GLN A 1 102 ? -12.221 74.762 145.157 1.00 115.61 127 GLN A C 1
ATOM 710 O O . GLN A 1 102 ? -12.678 75.724 145.827 1.00 115.18 127 GLN A O 1
ATOM 716 N N . TYR A 1 103 ? -12.728 73.527 145.177 1.00 80.96 128 TYR A N 1
ATOM 717 C CA . TYR A 1 103 ? -13.694 73.090 146.183 1.00 90.04 128 TYR A CA 1
ATOM 718 C C . TYR A 1 103 ? -13.073 72.913 147.576 1.00 113.51 128 TYR A C 1
ATOM 719 O O . TYR A 1 103 ? -13.624 73.362 148.579 1.00 109.13 128 TYR A O 1
ATOM 728 N N . ALA A 1 104 ? -11.946 72.216 147.642 1.00 137.08 129 ALA A N 1
ATOM 729 C CA . ALA A 1 104 ? -11.230 72.083 148.905 1.00 116.66 129 ALA A CA 1
ATOM 730 C C . ALA A 1 104 ? -11.027 73.445 149.549 1.00 101.92 129 ALA A C 1
ATOM 731 O O . ALA A 1 104 ? -11.367 73.595 150.722 1.00 118.99 129 ALA A O 1
ATOM 733 N N . ASP A 1 105 ? -10.510 74.437 148.803 1.00 106.42 130 ASP A N 1
ATOM 734 C CA . ASP A 1 105 ? -10.306 75.762 149.445 1.00 131.71 130 ASP A CA 1
ATOM 735 C C . ASP A 1 105 ? -11.593 76.600 149.733 1.00 119.34 130 ASP A C 1
ATOM 736 O O . ASP A 1 105 ? -11.593 77.453 150.661 1.00 154.83 130 ASP A O 1
ATOM 741 N N . ALA A 1 106 ? -12.682 76.361 148.983 1.00 87.46 131 ALA A N 1
ATOM 742 C CA . ALA A 1 106 ? -13.970 77.009 149.359 1.00 98.30 131 ALA A CA 1
ATOM 743 C C . ALA A 1 106 ? -14.626 76.423 150.617 1.00 111.85 131 ALA A C 1
ATOM 744 O O . ALA A 1 106 ? -15.261 77.153 151.415 1.00 109.75 131 ALA A O 1
ATOM 746 N N . ASN A 1 107 ? -14.487 75.101 150.767 1.00 124.63 132 ASN A N 1
ATOM 747 C CA . ASN A 1 107 ? -14.903 74.397 151.982 1.00 114.77 132 ASN A CA 1
ATOM 748 C C . ASN A 1 107 ? -14.067 74.808 153.176 1.00 111.54 132 ASN A C 1
ATOM 749 O O . ASN A 1 107 ? -14.615 75.142 154.209 1.00 70.40 132 ASN A O 1
ATOM 754 N N . ALA A 1 108 ? -12.741 74.773 153.022 1.00 103.42 133 ALA A N 1
ATOM 755 C CA . ALA A 1 108 ? -11.822 75.296 154.040 1.00 93.47 133 ALA A CA 1
ATOM 756 C C . ALA A 1 108 ? -12.214 76.687 154.516 1.00 96.35 133 ALA A C 1
ATOM 757 O O . ALA A 1 108 ? -12.462 76.857 155.706 1.00 132.77 133 ALA A O 1
ATOM 759 N N . ALA A 1 109 ? -12.288 77.678 153.631 1.00 91.51 134 ALA A N 1
ATOM 760 C CA . ALA A 1 109 ? -12.703 78.990 154.126 1.00 89.41 134 ALA A CA 1
ATOM 761 C C . ALA A 1 109 ? -14.094 78.967 154.794 1.00 79.23 134 ALA A C 1
ATOM 762 O O . ALA A 1 109 ? -14.331 79.732 155.738 1.00 104.46 134 ALA A O 1
ATOM 764 N N . TYR A 1 110 ? -14.982 78.066 154.345 1.00 41.96 135 TYR A N 1
ATOM 765 C CA . TYR A 1 110 ? -16.315 77.895 154.975 1.00 55.01 135 TYR A CA 1
ATOM 766 C C . TYR A 1 110 ? -16.317 77.330 156.378 1.00 98.32 135 TYR A C 1
ATOM 767 O O . TYR A 1 110 ? -16.750 77.987 157.309 1.00 124.24 135 TYR A O 1
ATOM 776 N N . LEU A 1 111 ? -15.910 76.074 156.503 1.00 120.65 136 LEU A N 1
ATOM 777 C CA . LEU A 1 111 ? -15.672 75.449 157.794 1.00 126.86 136 LEU A CA 1
ATOM 778 C C . LEU A 1 111 ? -14.900 76.365 158.755 1.00 121.18 136 LEU A C 1
ATOM 779 O O . LEU A 1 111 ? -15.382 76.624 159.858 1.00 133.76 136 LEU A O 1
ATOM 784 N N . GLN A 1 112 ? -13.731 76.858 158.335 1.00 69.90 137 GLN A N 1
ATOM 785 C CA . GLN A 1 112 ? -12.979 77.824 159.124 1.00 50.08 137 GLN A CA 1
ATOM 786 C C . GLN A 1 112 ? -13.791 79.029 159.547 1.00 66.39 137 GLN A C 1
ATOM 787 O O . GLN A 1 112 ? -13.660 79.452 160.710 1.00 118.59 137 GLN A O 1
ATOM 793 N N . SER A 1 113 ? -14.629 79.583 158.666 1.00 26.27 138 SER A N 1
ATOM 794 C CA . SER A 1 113 ? -15.402 80.784 159.062 1.00 38.88 138 SER A CA 1
ATOM 795 C C . SER A 1 113 ? -16.690 80.524 159.909 1.00 47.75 138 SER A C 1
ATOM 796 O O . SER A 1 113 ? -17.163 81.425 160.648 1.00 56.90 138 SER A O 1
ATOM 799 N N . LYS A 1 114 ? -17.181 79.274 159.854 1.00 80.82 139 LYS A N 1
ATOM 800 C CA . LYS A 1 114 ? -18.210 78.715 160.758 1.00 86.68 139 LYS A CA 1
ATOM 801 C C . LYS A 1 114 ? -17.666 78.444 162.169 1.00 99.83 139 LYS A C 1
ATOM 802 O O . LYS A 1 114 ? -18.231 78.951 163.140 1.00 90.30 139 LYS A O 1
ATOM 808 N N . ALA A 1 115 ? -16.591 77.638 162.267 1.00 82.85 140 ALA A N 1
ATOM 809 C CA . ALA A 1 115 ? -15.739 77.554 163.481 1.00 72.50 140 ALA A CA 1
ATOM 810 C C . ALA A 1 115 ? -15.550 78.924 164.126 1.00 82.18 140 ALA A C 1
ATOM 811 O O . ALA A 1 115 ? -16.249 79.222 165.113 1.00 111.14 140 ALA A O 1
ATOM 813 N N . ALA A 1 116 ? -14.655 79.762 163.584 1.00 53.19 141 ALA A N 1
ATOM 814 C CA . ALA A 1 116 ? -14.596 81.159 164.065 1.00 57.36 141 ALA A CA 1
ATOM 815 C C . ALA A 1 116 ? -15.958 81.915 164.355 1.00 63.35 141 ALA A C 1
ATOM 816 O O . ALA A 1 116 ? -15.997 82.843 165.221 1.00 81.59 141 ALA A O 1
ATOM 818 N N . VAL A 1 117 ? -17.063 81.484 163.729 1.00 5.00 142 VAL A N 1
ATOM 819 C CA . VAL A 1 117 ? -18.371 81.932 164.234 1.00 35.36 142 VAL A CA 1
ATOM 820 C C . VAL A 1 117 ? -18.894 81.331 165.558 1.00 85.58 142 VAL A C 1
ATOM 821 O O . VAL A 1 117 ? -19.420 82.036 166.431 1.00 115.11 142 VAL A O 1
ATOM 825 N N . GLU A 1 118 ? -18.758 80.031 165.712 1.00 107.83 143 GLU A N 1
ATOM 826 C CA . GLU A 1 118 ? -19.216 79.400 166.928 1.00 121.98 143 GLU A CA 1
ATOM 827 C C . GLU A 1 118 ? -18.326 79.836 168.084 1.00 102.67 143 GLU A C 1
ATOM 828 O O . GLU A 1 118 ? -18.812 79.948 169.208 1.00 123.47 143 GLU A O 1
ATOM 834 N N . GLN A 1 119 ? -17.045 80.099 167.794 1.00 31.45 144 GLN A N 1
ATOM 835 C CA . GLN A 1 119 ? -16.106 80.772 168.731 1.00 25.84 144 GLN A CA 1
ATOM 836 C C . GLN A 1 119 ? -16.592 82.115 169.266 1.00 46.95 144 GLN A C 1
ATOM 837 O O . GLN A 1 119 ? -16.895 82.237 170.472 1.00 71.42 144 GLN A O 1
ATOM 843 N N . ALA A 1 120 ? -16.635 83.158 168.447 1.00 64.94 145 ALA A N 1
ATOM 844 C CA . ALA A 1 120 ? -17.120 84.378 169.145 1.00 67.92 145 ALA A CA 1
ATOM 845 C C . ALA A 1 120 ? -18.614 84.347 169.592 1.00 41.40 145 ALA A C 1
ATOM 846 O O . ALA A 1 120 ? -19.051 85.149 170.443 1.00 53.46 145 ALA A O 1
ATOM 848 N N . ARG A 1 121 ? -19.386 83.403 169.068 1.00 57.06 146 ARG A N 1
ATOM 849 C CA . ARG A 1 121 ? -20.728 83.212 169.613 1.00 69.04 146 ARG A CA 1
ATOM 850 C C . ARG A 1 121 ? -20.637 82.673 171.043 1.00 81.99 146 ARG A C 1
ATOM 851 O O . ARG A 1 121 ? -21.424 83.070 171.911 1.00 114.01 146 ARG A O 1
ATOM 859 N N . ILE A 1 122 ? -19.667 81.780 171.279 1.00 54.86 147 ILE A N 1
ATOM 860 C CA . ILE A 1 122 ? -19.316 81.265 172.613 1.00 42.92 147 ILE A CA 1
ATOM 861 C C . ILE A 1 122 ? -18.924 82.442 173.516 1.00 30.16 147 ILE A C 1
ATOM 862 O O . ILE A 1 122 ? -19.700 82.789 174.416 1.00 7.79 147 ILE A O 1
ATOM 867 N N . ASN A 1 123 ? -17.831 83.144 173.223 1.00 16.95 148 ASN A N 1
ATOM 868 C CA . ASN A 1 123 ? -17.529 84.368 173.992 1.00 10.86 148 ASN A CA 1
ATOM 869 C C . ASN A 1 123 ? -18.711 85.376 174.195 1.00 11.73 148 ASN A C 1
ATOM 870 O O . ASN A 1 123 ? -18.651 86.265 174.996 1.00 11.39 148 ASN A O 1
ATOM 875 N N . LEU A 1 124 ? -19.808 85.230 173.480 1.00 37.52 149 LEU A N 1
ATOM 876 C CA . LEU A 1 124 ? -20.992 85.986 173.891 1.00 44.56 149 LEU A CA 1
ATOM 877 C C . LEU A 1 124 ? -21.807 85.231 174.925 1.00 64.84 149 LEU A C 1
ATOM 878 O O . LEU A 1 124 ? -22.439 85.838 175.790 1.00 41.51 149 LEU A O 1
ATOM 883 N N . ARG A 1 125 ? -21.817 83.903 174.787 1.00 94.88 150 ARG A N 1
ATOM 884 C CA . ARG A 1 125 ? -22.507 83.008 175.720 1.00 109.00 150 ARG A CA 1
ATOM 885 C C . ARG A 1 125 ? -21.822 83.065 177.080 1.00 105.60 150 ARG A C 1
ATOM 886 O O . ARG A 1 125 ? -22.449 82.809 178.113 1.00 136.10 150 ARG A O 1
ATOM 894 N N . TYR A 1 126 ? -20.543 83.429 177.065 1.00 53.31 151 TYR A N 1
ATOM 895 C CA . TYR A 1 126 ? -19.803 83.777 178.268 1.00 11.93 151 TYR A CA 1
ATOM 896 C C . TYR A 1 126 ? -20.440 84.976 178.915 1.00 16.60 151 TYR A C 1
ATOM 897 O O . TYR A 1 126 ? -21.294 84.737 179.709 1.00 9.46 151 TYR A O 1
ATOM 906 N N . THR A 1 127 ? -20.129 86.223 178.569 1.00 4.03 152 THR A N 1
ATOM 907 C CA . THR A 1 127 ? -20.981 87.356 178.988 1.00 10.97 152 THR A CA 1
ATOM 908 C C . THR A 1 127 ? -22.390 87.086 179.554 1.00 42.85 152 THR A C 1
ATOM 909 O O . THR A 1 127 ? -22.868 87.883 180.337 1.00 50.37 152 THR A O 1
ATOM 913 N N . LYS A 1 128 ? -23.053 85.986 179.214 1.00 34.24 153 LYS A N 1
ATOM 914 C CA . LYS A 1 128 ? -24.267 85.589 179.973 1.00 33.43 153 LYS A CA 1
ATOM 915 C C . LYS A 1 128 ? -24.180 84.372 180.964 1.00 64.74 153 LYS A C 1
ATOM 916 O O . LYS A 1 128 ? -23.791 83.227 180.605 1.00 62.29 153 LYS A O 1
ATOM 922 N N . ILE A 1 129 ? -24.629 84.660 182.209 1.00 84.21 154 ILE A N 1
ATOM 923 C CA . ILE A 1 129 ? -24.026 84.085 183.406 1.00 31.86 154 ILE A CA 1
ATOM 924 C C . ILE A 1 129 ? -24.558 82.765 183.900 1.00 8.18 154 ILE A C 1
ATOM 925 O O . ILE A 1 129 ? -23.736 81.856 184.059 1.00 0.64 154 ILE A O 1
ATOM 930 N N . THR A 1 130 ? -25.862 82.640 184.123 1.00 19.76 155 THR A N 1
ATOM 931 C CA . THR A 1 130 ? -26.389 81.323 184.430 1.00 13.83 155 THR A CA 1
ATOM 932 C C . THR A 1 130 ? -26.041 80.720 185.800 1.00 22.15 155 THR A C 1
ATOM 933 O O . THR A 1 130 ? -24.882 80.684 186.199 1.00 46.80 155 THR A O 1
ATOM 937 N N . SER A 1 131 ? -27.036 80.223 186.526 1.00 3.78 156 SER A N 1
ATOM 938 C CA . SER A 1 131 ? -26.734 79.520 187.770 1.00 13.73 156 SER A CA 1
ATOM 939 C C . SER A 1 131 ? -26.457 77.996 187.761 1.00 2.70 156 SER A C 1
ATOM 940 O O . SER A 1 131 ? -27.331 77.182 187.571 1.00 14.62 156 SER A O 1
ATOM 943 N N . PRO A 1 132 ? -25.274 77.602 188.095 1.00 2.61 157 PRO A N 1
ATOM 944 C CA . PRO A 1 132 ? -24.999 76.182 187.933 1.00 10.44 157 PRO A CA 1
ATOM 945 C C . PRO A 1 132 ? -25.817 75.154 188.756 1.00 23.54 157 PRO A C 1
ATOM 946 O O . PRO A 1 132 ? -25.443 73.974 188.724 1.00 33.01 157 PRO A O 1
ATOM 950 N N . ILE A 1 133 ? -26.874 75.571 189.452 1.00 15.27 158 ILE A N 1
ATOM 951 C CA . ILE A 1 133 ? -27.865 74.632 189.996 1.00 21.83 158 ILE A CA 1
ATOM 952 C C . ILE A 1 133 ? -29.093 75.325 190.494 1.00 51.39 158 ILE A C 1
ATOM 953 O O . ILE A 1 133 ? -29.040 76.494 190.883 1.00 63.93 158 ILE A O 1
ATOM 958 N N . ASP A 1 134 ? -30.203 74.589 190.495 1.00 100.22 159 ASP A N 1
ATOM 959 C CA . ASP A 1 134 ? -31.427 75.116 191.060 1.00 121.12 159 ASP A CA 1
ATOM 960 C C . ASP A 1 134 ? -31.109 75.182 192.520 1.00 101.51 159 ASP A C 1
ATOM 961 O O . ASP A 1 134 ? -30.709 74.184 193.099 1.00 73.91 159 ASP A O 1
ATOM 966 N N . GLY A 1 135 ? -31.188 76.376 193.093 1.00 90.07 160 GLY A N 1
ATOM 967 C CA . GLY A 1 135 ? -30.847 76.540 194.490 1.00 98.37 160 GLY A CA 1
ATOM 968 C C . GLY A 1 135 ? -31.171 77.876 195.131 1.00 94.46 160 GLY A C 1
ATOM 969 O O . GLY A 1 135 ? -32.209 78.487 194.855 1.00 112.07 160 GLY A O 1
ATOM 970 N N . THR A 1 136 ? -30.290 78.323 196.023 1.00 33.79 161 THR A N 1
ATOM 971 C CA . THR A 1 136 ? -30.545 79.562 196.716 1.00 7.45 161 THR A CA 1
ATOM 972 C C . THR A 1 136 ? -29.283 80.320 196.895 1.00 13.15 161 THR A C 1
ATOM 973 O O . THR A 1 136 ? -28.183 79.788 197.055 1.00 0.64 161 THR A O 1
ATOM 977 N N . VAL A 1 137 ? -29.509 81.610 196.853 1.00 17.29 162 VAL A N 1
ATOM 978 C CA . VAL A 1 137 ? -28.458 82.585 196.838 1.00 5.38 162 VAL A CA 1
ATOM 979 C C . VAL A 1 137 ? -27.888 82.919 198.163 1.00 53.00 162 VAL A C 1
ATOM 980 O O . VAL A 1 137 ? -28.499 83.618 198.958 1.00 68.80 162 VAL A O 1
ATOM 984 N N . ILE A 1 138 ? -26.665 82.517 198.372 1.00 27.83 163 ILE A N 1
ATOM 985 C CA . ILE A 1 138 ? -26.022 82.828 199.616 1.00 1.64 163 ILE A CA 1
ATOM 986 C C . ILE A 1 138 ? -25.574 84.256 199.478 1.00 11.87 163 ILE A C 1
ATOM 987 O O . ILE A 1 138 ? -26.112 85.158 200.110 1.00 20.26 163 ILE A O 1
ATOM 992 N N . SER A 1 139 ? -24.655 84.484 198.552 1.00 15.91 164 SER A N 1
ATOM 993 C CA . SER A 1 139 ? -23.881 85.709 198.576 1.00 19.69 164 SER A CA 1
ATOM 994 C C . SER A 1 139 ? -24.010 86.535 197.319 1.00 19.91 164 SER A C 1
ATOM 995 O O . SER A 1 139 ? -24.400 86.036 196.299 1.00 9.54 164 SER A O 1
ATOM 998 N N . THR A 1 140 ? -23.661 87.801 197.360 1.00 19.00 165 THR A N 1
ATOM 999 C CA . THR A 1 140 ? -23.789 88.584 196.158 1.00 2.23 165 THR A CA 1
ATOM 1000 C C . THR A 1 140 ? -22.727 89.581 196.308 1.00 1.09 165 THR A C 1
ATOM 1001 O O . THR A 1 140 ? -22.986 90.683 196.612 1.00 19.34 165 THR A O 1
ATOM 1005 N N . PRO A 1 141 ? -21.513 89.173 196.185 1.00 7.08 166 PRO A N 1
ATOM 1006 C CA . PRO A 1 141 ? -20.285 89.933 196.401 1.00 16.12 166 PRO A CA 1
ATOM 1007 C C . PRO A 1 141 ? -20.089 91.099 195.492 1.00 14.73 166 PRO A C 1
ATOM 1008 O O . PRO A 1 141 ? -19.110 91.854 195.634 1.00 22.14 166 PRO A O 1
ATOM 1012 N N . VAL A 1 142 ? -20.982 91.221 194.528 1.00 21.76 167 VAL A N 1
ATOM 1013 C CA . VAL A 1 142 ? -20.558 91.855 193.304 1.00 30.94 167 VAL A CA 1
ATOM 1014 C C . VAL A 1 142 ? -21.669 92.701 192.630 1.00 23.18 167 VAL A C 1
ATOM 1015 O O . VAL A 1 142 ? -22.823 92.298 192.564 1.00 31.12 167 VAL A O 1
ATOM 1019 N N . SER A 1 143 ? -21.340 93.894 192.156 1.00 10.15 168 SER A N 1
ATOM 1020 C CA . SER A 1 143 ? -22.428 94.878 191.990 1.00 53.63 168 SER A CA 1
ATOM 1021 C C . SER A 1 143 ? -22.661 95.656 190.635 1.00 64.29 168 SER A C 1
ATOM 1022 O O . SER A 1 143 ? -21.719 95.945 189.893 1.00 63.85 168 SER A O 1
ATOM 1025 N N . GLU A 1 144 ? -23.915 96.012 190.329 1.00 25.40 169 GLU A N 1
ATOM 1026 C CA . GLU A 1 144 ? -24.206 96.836 189.145 1.00 13.30 169 GLU A CA 1
ATOM 1027 C C . GLU A 1 144 ? -23.324 98.096 188.912 1.00 28.23 169 GLU A C 1
ATOM 1028 O O . GLU A 1 144 ? -23.810 99.228 188.977 1.00 37.14 169 GLU A O 1
ATOM 1034 N N . GLY A 1 145 ? -22.056 97.920 188.585 1.00 6.60 170 GLY A N 1
ATOM 1035 C CA . GLY A 1 145 ? -21.250 99.067 188.260 1.00 6.69 170 GLY A CA 1
ATOM 1036 C C . GLY A 1 145 ? -19.868 98.551 188.336 1.00 7.31 170 GLY A C 1
ATOM 1037 O O . GLY A 1 145 ? -18.868 99.256 188.197 1.00 8.70 170 GLY A O 1
ATOM 1038 N N . GLN A 1 146 ? -19.823 97.255 188.549 1.00 18.54 171 GLN A N 1
ATOM 1039 C CA . GLN A 1 146 ? -18.609 96.713 189.085 1.00 32.27 171 GLN A CA 1
ATOM 1040 C C . GLN A 1 146 ? -17.692 96.188 188.080 1.00 27.34 171 GLN A C 1
ATOM 1041 O O . GLN A 1 146 ? -17.857 95.157 187.465 1.00 16.04 171 GLN A O 1
ATOM 1047 N N . THR A 1 147 ? -16.615 96.889 188.051 1.00 53.43 172 THR A N 1
ATOM 1048 C CA . THR A 1 147 ? -15.730 96.835 186.961 1.00 60.96 172 THR A CA 1
ATOM 1049 C C . THR A 1 147 ? -14.858 95.538 187.001 1.00 52.18 172 THR A C 1
ATOM 1050 O O . THR A 1 147 ? -13.659 95.635 186.789 1.00 54.59 172 THR A O 1
ATOM 1054 N N . VAL A 1 148 ? -15.454 94.354 187.240 1.00 0.64 173 VAL A N 1
ATOM 1055 C CA . VAL A 1 148 ? -14.716 93.070 187.452 1.00 2.84 173 VAL A CA 1
ATOM 1056 C C . VAL A 1 148 ? -13.656 92.769 186.470 1.00 33.86 173 VAL A C 1
ATOM 1057 O O . VAL A 1 148 ? -13.673 93.418 185.482 1.00 55.35 173 VAL A O 1
ATOM 1061 N N . ASN A 1 149 ? -12.773 91.786 186.666 1.00 16.21 174 ASN A N 1
ATOM 1062 C CA . ASN A 1 149 ? -11.801 91.467 185.609 1.00 2.26 174 ASN A CA 1
ATOM 1063 C C . ASN A 1 149 ? -11.198 90.100 185.769 1.00 15.52 174 ASN A C 1
ATOM 1064 O O . ASN A 1 149 ? -10.834 89.789 186.848 1.00 75.38 174 ASN A O 1
ATOM 1069 N N . SER A 1 150 ? -11.089 89.238 184.774 1.00 5.67 175 SER A N 1
ATOM 1070 C CA . SER A 1 150 ? -10.644 87.905 185.146 1.00 7.79 175 SER A CA 1
ATOM 1071 C C . SER A 1 150 ? -9.226 87.995 184.830 1.00 31.20 175 SER A C 1
ATOM 1072 O O . SER A 1 150 ? -8.580 88.828 185.419 1.00 54.37 175 SER A O 1
ATOM 1075 N N . ASN A 1 151 ? -8.809 87.259 183.801 1.00 14.58 176 ASN A N 1
ATOM 1076 C CA . ASN A 1 151 ? -7.458 86.804 183.560 1.00 17.85 176 ASN A CA 1
ATOM 1077 C C . ASN A 1 151 ? -7.320 85.750 184.561 1.00 70.86 176 ASN A C 1
ATOM 1078 O O . ASN A 1 151 ? -8.131 84.841 184.554 1.00 89.09 176 ASN A O 1
ATOM 1083 N N . GLN A 1 152 ? -6.384 85.954 185.496 1.00 115.37 177 GLN A N 1
ATOM 1084 C CA . GLN A 1 152 ? -5.849 84.856 186.317 1.00 120.16 177 GLN A CA 1
ATOM 1085 C C . GLN A 1 152 ? -6.441 84.588 187.711 1.00 94.67 177 GLN A C 1
ATOM 1086 O O . GLN A 1 152 ? -6.193 83.572 188.355 1.00 105.87 177 GLN A O 1
ATOM 1092 N N . THR A 1 153 ? -7.312 85.483 188.116 1.00 14.90 178 THR A N 1
ATOM 1093 C CA . THR A 1 153 ? -8.082 85.340 189.339 1.00 5.84 178 THR A CA 1
ATOM 1094 C C . THR A 1 153 ? -9.542 85.165 189.026 1.00 20.34 178 THR A C 1
ATOM 1095 O O . THR A 1 153 ? -10.226 86.181 188.913 1.00 17.72 178 THR A O 1
ATOM 1099 N N . THR A 1 154 ? -10.053 83.956 188.879 1.00 24.00 179 THR A N 1
ATOM 1100 C CA . THR A 1 154 ? -11.478 83.888 188.529 1.00 16.90 179 THR A CA 1
ATOM 1101 C C . THR A 1 154 ? -12.223 84.866 189.344 1.00 0.64 179 THR A C 1
ATOM 1102 O O . THR A 1 154 ? -11.950 84.914 190.425 1.00 24.17 179 THR A O 1
ATOM 1106 N N . PRO A 1 155 ? -13.012 85.768 188.834 1.00 10.04 180 PRO A N 1
ATOM 1107 C CA . PRO A 1 155 ? -13.847 86.169 189.930 1.00 14.15 180 PRO A CA 1
ATOM 1108 C C . PRO A 1 155 ? -14.931 85.218 190.288 1.00 6.43 180 PRO A C 1
ATOM 1109 O O . PRO A 1 155 ? -15.317 84.530 189.386 1.00 40.01 180 PRO A O 1
ATOM 1113 N N . THR A 1 156 ? -15.408 85.200 191.537 1.00 32.51 181 THR A N 1
ATOM 1114 C CA . THR A 1 156 ? -16.774 84.839 191.728 1.00 31.62 181 THR A CA 1
ATOM 1115 C C . THR A 1 156 ? -17.617 86.022 192.006 1.00 23.49 181 THR A C 1
ATOM 1116 O O . THR A 1 156 ? -17.133 87.080 192.266 1.00 25.12 181 THR A O 1
ATOM 1120 N N . ILE A 1 157 ? -18.902 85.820 191.974 1.00 0.64 182 ILE A N 1
ATOM 1121 C CA . ILE A 1 157 ? -19.742 86.878 191.532 1.00 22.84 182 ILE A CA 1
ATOM 1122 C C . ILE A 1 157 ? -21.136 86.627 192.019 1.00 26.18 182 ILE A C 1
ATOM 1123 O O . ILE A 1 157 ? -21.890 87.528 192.291 1.00 23.50 182 ILE A O 1
ATOM 1128 N N . ILE A 1 158 ? -21.463 85.378 192.155 1.00 0.64 183 ILE A N 1
ATOM 1129 C CA . ILE A 1 158 ? -22.597 85.062 192.910 1.00 4.60 183 ILE A CA 1
ATOM 1130 C C . ILE A 1 158 ? -22.108 83.828 193.484 1.00 14.92 183 ILE A C 1
ATOM 1131 O O . ILE A 1 158 ? -21.202 83.297 192.927 1.00 12.18 183 ILE A O 1
ATOM 1136 N N . LYS A 1 159 ? -22.597 83.508 194.692 1.00 69.36 184 LYS A N 1
ATOM 1137 C CA . LYS A 1 159 ? -22.447 82.260 195.458 1.00 62.06 184 LYS A CA 1
ATOM 1138 C C . LYS A 1 159 ? -23.896 81.749 195.561 1.00 56.49 184 LYS A C 1
ATOM 1139 O O . LYS A 1 159 ? -24.858 82.504 195.779 1.00 31.89 184 LYS A O 1
ATOM 1145 N N . VAL A 1 160 ? -24.069 80.460 195.399 1.00 42.87 185 VAL A N 1
ATOM 1146 C CA . VAL A 1 160 ? -25.385 79.943 195.523 1.00 26.00 185 VAL A CA 1
ATOM 1147 C C . VAL A 1 160 ? -25.307 78.490 195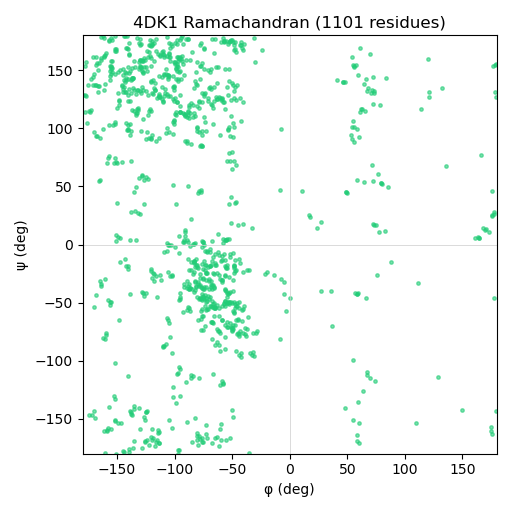.921 1.00 29.94 185 VAL A C 1
ATOM 1148 O O . VAL A 1 160 ? -24.350 77.833 195.567 1.00 12.65 185 VAL A O 1
ATOM 1152 N N . ALA A 1 161 ? -26.305 78.031 196.690 1.00 25.06 186 ALA A N 1
ATOM 1153 C CA . ALA A 1 161 ? -26.366 76.640 197.068 1.00 13.48 186 ALA A CA 1
ATOM 1154 C C . ALA A 1 161 ? -27.704 76.145 197.512 1.00 0.64 186 ALA A C 1
ATOM 1155 O O . ALA A 1 161 ? -28.662 76.898 197.546 1.00 7.36 186 ALA A O 1
ATOM 1157 N N . ASP A 1 162 ? -27.719 74.863 197.867 1.00 1.39 187 ASP A N 1
ATOM 1158 C CA . ASP A 1 162 ? -28.953 74.097 198.053 1.00 26.14 187 ASP A CA 1
ATOM 1159 C C . ASP A 1 162 ? -29.399 73.948 199.475 1.00 42.05 187 ASP A C 1
ATOM 1160 O O . ASP A 1 162 ? -28.758 73.177 200.201 1.00 74.82 187 ASP A O 1
ATOM 1165 N N . LEU A 1 163 ? -30.512 74.565 199.877 1.00 24.49 188 LEU A N 1
ATOM 1166 C CA . LEU A 1 163 ? -30.923 74.399 201.286 1.00 21.34 188 LEU A CA 1
ATOM 1167 C C . LEU A 1 163 ? -32.326 73.845 201.543 1.00 22.36 188 LEU A C 1
ATOM 1168 O O . LEU A 1 163 ? -33.189 74.502 202.119 1.00 33.03 188 LEU A O 1
ATOM 1173 N N . SER A 1 164 ? -32.535 72.678 200.967 1.00 45.86 189 SER A N 1
ATOM 1174 C CA . SER A 1 164 ? -33.360 71.630 201.461 1.00 66.18 189 SER A CA 1
ATOM 1175 C C . SER A 1 164 ? -32.136 70.811 201.564 1.00 50.22 189 SER A C 1
ATOM 1176 O O . SER A 1 164 ? -31.118 71.343 201.199 1.00 32.91 189 SER A O 1
ATOM 1179 N N . LYS A 1 165 ? -32.186 69.576 202.068 1.00 39.89 190 LYS A N 1
ATOM 1180 C CA . LYS A 1 165 ? -30.961 68.753 202.204 1.00 52.66 190 LYS A CA 1
ATOM 1181 C C . LYS A 1 165 ? -29.701 69.537 202.711 1.00 58.61 190 LYS A C 1
ATOM 1182 O O . LYS A 1 165 ? -29.054 70.256 201.908 1.00 67.37 190 LYS A O 1
ATOM 1196 N N . ARG A 1 167 ? -26.113 69.069 205.406 1.00 16.36 192 ARG A N 1
ATOM 1197 C CA . ARG A 1 167 ? -25.175 68.080 205.747 1.00 2.01 192 ARG A CA 1
ATOM 1198 C C . ARG A 1 167 ? -24.239 68.690 206.730 1.00 25.91 192 ARG A C 1
ATOM 1199 O O . ARG A 1 167 ? -23.652 69.720 206.444 1.00 66.01 192 ARG A O 1
ATOM 1207 N N . ILE A 1 168 ? -24.065 68.020 207.867 1.00 14.80 193 ILE A N 1
ATOM 1208 C CA . ILE A 1 168 ? -23.292 68.548 208.985 1.00 10.53 193 ILE A CA 1
ATOM 1209 C C . ILE A 1 168 ? -21.974 67.829 209.125 1.00 30.02 193 ILE A C 1
ATOM 1210 O O . ILE A 1 168 ? -21.818 66.642 208.834 1.00 14.49 193 ILE A O 1
ATOM 1215 N N . LYS A 1 169 ? -21.032 68.573 209.645 1.00 41.27 194 LYS A N 1
ATOM 1216 C CA . LYS A 1 169 ? -19.632 68.222 209.588 1.00 52.69 194 LYS A CA 1
ATOM 1217 C C . LYS A 1 169 ? -19.050 68.197 210.993 1.00 67.70 194 LYS A C 1
ATOM 1218 O O . LYS A 1 169 ? -18.565 69.246 211.515 1.00 68.75 194 LYS A O 1
ATOM 1224 N N . PRO A 1 170 ? -19.103 66.995 211.616 1.00 60.40 195 PRO A N 1
ATOM 1225 C CA . PRO A 1 170 ? -18.748 66.803 213.035 1.00 51.65 195 PRO A CA 1
ATOM 1226 C C . PRO A 1 170 ? -17.231 66.739 213.270 1.00 44.66 195 PRO A C 1
ATOM 1227 O O . PRO A 1 170 ? -16.608 65.680 213.104 1.00 46.36 195 PRO A O 1
ATOM 1231 N N . GLU A 1 171 ? -16.637 67.864 213.660 1.00 28.47 196 GLU A N 1
ATOM 1232 C CA . GLU A 1 171 ? -15.204 67.917 213.703 1.00 4.05 196 GLU A CA 1
ATOM 1233 C C . GLU A 1 171 ? -14.617 66.728 214.493 1.00 20.61 196 GLU A C 1
ATOM 1234 O O . GLU A 1 171 ? -13.700 66.944 215.204 1.00 66.30 196 GLU A O 1
ATOM 1240 N N . ILE A 1 172 ? -15.112 65.490 214.371 1.00 0.64 197 ILE A N 1
ATOM 1241 C CA . ILE A 1 172 ? -14.624 64.384 215.237 1.00 20.30 197 ILE A CA 1
ATOM 1242 C C . ILE A 1 172 ? -13.096 64.161 215.250 1.00 30.07 197 ILE A C 1
ATOM 1243 O O . ILE A 1 172 ? -12.442 64.810 214.474 1.00 55.42 197 ILE A O 1
ATOM 1248 N N . SER A 1 173 ? -12.498 63.297 216.091 1.00 5.42 198 SER A N 1
ATOM 1249 C CA . SER A 1 173 ? -11.020 63.308 216.219 1.00 11.75 198 SER A CA 1
ATOM 1250 C C . SER A 1 173 ? -10.131 62.065 216.382 1.00 18.72 198 SER A C 1
ATOM 1251 O O . SER A 1 173 ? -10.584 60.936 216.526 1.00 23.89 198 SER A O 1
ATOM 1254 N N . GLU A 1 174 ? -8.830 62.360 216.463 1.00 37.45 199 GLU A N 1
ATOM 1255 C CA . GLU A 1 174 ? -7.779 61.407 216.195 1.00 7.29 199 GLU A CA 1
ATOM 1256 C C . GLU A 1 174 ? -7.906 60.187 217.066 1.00 15.70 199 GLU A C 1
ATOM 1257 O O . GLU A 1 174 ? -7.263 59.166 216.827 1.00 28.62 199 GLU A O 1
ATOM 1263 N N . GLY A 1 175 ? -8.726 60.250 218.093 1.00 15.63 200 GLY A N 1
ATOM 1264 C CA . GLY A 1 175 ? -8.650 59.148 219.025 1.00 27.15 200 GLY A CA 1
ATOM 1265 C C . GLY A 1 175 ? -9.686 58.109 218.725 1.00 43.53 200 GLY A C 1
ATOM 1266 O O . GLY A 1 175 ? -9.451 56.879 218.654 1.00 27.72 200 GLY A O 1
ATOM 1267 N N . ASP A 1 176 ? -10.867 58.654 218.521 1.00 33.68 201 ASP A N 1
ATOM 1268 C CA . ASP A 1 176 ? -12.055 57.890 218.516 1.00 64.29 201 ASP A CA 1
ATOM 1269 C C . ASP A 1 176 ? -12.290 57.453 217.081 1.00 72.59 201 ASP A C 1
ATOM 1270 O O . ASP A 1 176 ? -13.351 56.954 216.730 1.00 91.42 201 ASP A O 1
ATOM 1275 N N . ILE A 1 177 ? -11.292 57.614 216.230 1.00 53.86 202 ILE A N 1
ATOM 1276 C CA . ILE A 1 177 ? -11.543 57.429 214.799 1.00 38.85 202 ILE A CA 1
ATOM 1277 C C . ILE A 1 177 ? -11.383 55.980 214.386 1.00 36.54 202 ILE A C 1
ATOM 1278 O O . ILE A 1 177 ? -12.001 55.558 213.441 1.00 50.74 202 ILE A O 1
ATOM 1283 N N . THR A 1 178 ? -10.658 55.181 215.146 1.00 46.59 203 THR A N 1
ATOM 1284 C CA . THR A 1 178 ? -10.680 53.750 214.885 1.00 56.82 203 THR A CA 1
ATOM 1285 C C . THR A 1 178 ? -12.109 53.222 215.003 1.00 47.56 203 THR A C 1
ATOM 1286 O O . THR A 1 178 ? -12.405 52.067 214.638 1.00 50.77 203 THR A O 1
ATOM 1290 N N . LYS A 1 179 ? -12.982 54.044 215.571 1.00 24.34 204 LYS A N 1
ATOM 1291 C CA . LYS A 1 179 ? -14.387 53.722 215.638 1.00 38.16 204 LYS A CA 1
ATOM 1292 C C . LYS A 1 179 ? -14.966 54.913 214.975 1.00 18.39 204 LYS A C 1
ATOM 1293 O O . LYS A 1 179 ? -14.211 55.718 214.472 1.00 0.79 204 LYS A O 1
ATOM 1299 N N . VAL A 1 180 ? -16.275 55.083 215.057 1.00 29.04 205 VAL A N 1
ATOM 1300 C CA . VAL A 1 180 ? -17.055 55.872 214.098 1.00 28.21 205 VAL A CA 1
ATOM 1301 C C . VAL A 1 180 ? -16.828 55.245 212.754 1.00 19.88 205 VAL A C 1
ATOM 1302 O O . VAL A 1 180 ? -15.809 55.452 212.109 1.00 20.17 205 VAL A O 1
ATOM 1306 N N . LYS A 1 181 ? -17.790 54.447 212.347 1.00 45.15 206 LYS A N 1
ATOM 1307 C CA . LYS A 1 181 ? -17.864 53.960 210.998 1.00 63.78 206 LYS A CA 1
ATOM 1308 C C . LYS A 1 181 ? -19.143 54.587 210.429 1.00 64.43 206 LYS A C 1
ATOM 1309 O O . LYS A 1 181 ? -19.636 55.607 210.917 1.00 53.68 206 LYS A O 1
ATOM 1315 N N . ALA A 1 182 ? -19.654 53.980 209.373 1.00 43.50 207 ALA A N 1
ATOM 1316 C CA . ALA A 1 182 ? -20.757 54.552 208.633 1.00 39.31 207 ALA A CA 1
ATOM 1317 C C . ALA A 1 182 ? -21.945 53.870 209.137 1.00 38.72 207 ALA A C 1
ATOM 1318 O O . ALA A 1 182 ? -21.839 52.741 209.590 1.00 54.25 207 ALA A O 1
ATOM 1320 N N . GLY A 1 183 ? -23.086 54.528 209.020 1.00 88.53 208 GLY A N 1
ATOM 1321 C CA . GLY A 1 183 ? -24.355 53.907 209.336 1.00 105.78 208 GLY A CA 1
ATOM 1322 C C . GLY A 1 183 ? -24.608 53.834 210.822 1.00 96.94 208 GLY A C 1
ATOM 1323 O O . GLY A 1 183 ? -25.516 53.168 211.294 1.00 112.87 208 GLY A O 1
ATOM 1324 N N . GLN A 1 184 ? -23.795 54.516 211.588 1.00 46.61 209 GLN A N 1
ATOM 1325 C CA . GLN A 1 184 ? -24.039 54.511 212.999 1.00 9.70 209 GLN A CA 1
ATOM 1326 C C . GLN A 1 184 ? -25.166 55.470 213.257 1.00 61.25 209 GLN A C 1
ATOM 1327 O O . GLN A 1 184 ? -25.267 56.499 212.611 1.00 82.95 209 GLN A O 1
ATOM 1333 N N . ASP A 1 185 ? -26.034 55.133 214.193 1.00 105.95 210 ASP A N 1
ATOM 1334 C CA . ASP A 1 185 ? -27.083 56.057 214.560 1.00 124.50 210 ASP A CA 1
ATOM 1335 C C . ASP A 1 185 ? -26.446 57.238 215.308 1.00 104.09 210 ASP A C 1
ATOM 1336 O O . ASP A 1 185 ? -25.585 57.079 216.164 1.00 124.16 210 ASP A O 1
ATOM 1341 N N . VAL A 1 186 ? -26.848 58.439 214.952 1.00 35.85 211 VAL A N 1
ATOM 1342 C CA . VAL A 1 186 ? -26.397 59.611 215.663 1.00 9.12 211 VAL A CA 1
ATOM 1343 C C . VAL A 1 186 ? -27.552 60.514 216.054 1.00 57.44 211 VAL A C 1
ATOM 1344 O O . VAL A 1 186 ? -28.628 60.530 215.413 1.00 76.16 211 VAL A O 1
ATOM 1348 N N . THR A 1 187 ? -27.326 61.265 217.124 1.00 36.56 212 THR A N 1
ATOM 1349 C CA . THR A 1 187 ? -28.186 62.369 217.437 1.00 31.94 212 THR A CA 1
ATOM 1350 C C . THR A 1 187 ? -27.365 63.613 217.694 1.00 10.77 212 THR A C 1
ATOM 1351 O O . THR A 1 187 ? -26.195 63.569 217.975 1.00 26.69 212 THR A O 1
ATOM 1355 N N . PHE A 1 188 ? -27.962 64.758 217.573 1.00 11.12 213 PHE A N 1
ATOM 1356 C CA . PHE A 1 188 ? -27.141 65.931 217.650 1.00 21.34 213 PHE A CA 1
ATOM 1357 C C . PHE A 1 188 ? -28.149 66.981 217.881 1.00 25.29 213 PHE A C 1
ATOM 1358 O O . PHE A 1 188 ? -29.327 66.728 217.615 1.00 47.46 213 PHE A O 1
ATOM 1366 N N . THR A 1 189 ? -27.726 68.124 218.417 1.00 20.89 214 THR A N 1
ATOM 1367 C CA . THR A 1 189 ? -28.561 69.331 218.321 1.00 42.00 214 THR A CA 1
ATOM 1368 C C . THR A 1 189 ? -27.783 70.594 218.403 1.00 22.95 214 THR A C 1
ATOM 1369 O O . THR A 1 189 ? -26.576 70.584 218.646 1.00 34.82 214 THR A O 1
ATOM 1373 N N . ILE A 1 190 ? -28.532 71.681 218.273 1.00 25.34 215 ILE A N 1
ATOM 1374 C CA . ILE A 1 190 ? -27.927 72.970 218.069 1.00 49.92 215 ILE A CA 1
ATOM 1375 C C . ILE A 1 190 ? -27.524 73.673 219.339 1.00 77.45 215 ILE A C 1
ATOM 1376 O O . ILE A 1 190 ? -26.619 73.228 220.071 1.00 87.40 215 ILE A O 1
ATOM 1381 N N . LEU A 1 191 ? -28.228 74.798 219.537 1.00 23.65 216 LEU A N 1
ATOM 1382 C CA . LEU A 1 191 ? -27.744 75.963 220.222 1.00 7.14 216 LEU A CA 1
ATOM 1383 C C . LEU A 1 191 ? -28.743 76.989 219.923 1.00 20.26 216 LEU A C 1
ATOM 1384 O O . LEU A 1 191 ? -28.442 78.167 220.079 1.00 13.89 216 LEU A O 1
ATOM 1389 N N . SER A 1 192 ? -29.902 76.603 219.411 1.00 29.13 217 SER A N 1
ATOM 1390 C CA . SER A 1 192 ? -30.806 77.658 218.945 1.00 42.62 217 SER A CA 1
ATOM 1391 C C . SER A 1 192 ? -32.237 77.342 219.286 1.00 19.90 217 SER A C 1
ATOM 1392 O O . SER A 1 192 ? -33.098 78.194 219.297 1.00 12.88 217 SER A O 1
ATOM 1395 N N . ASP A 1 193 ? -32.452 76.076 219.564 1.00 31.04 218 ASP A N 1
ATOM 1396 C CA . ASP A 1 193 ? -33.749 75.546 219.869 1.00 46.35 218 ASP A CA 1
ATOM 1397 C C . ASP A 1 193 ? -33.493 74.269 220.622 1.00 73.08 218 ASP A C 1
ATOM 1398 O O . ASP A 1 193 ? -33.729 73.188 220.095 1.00 57.35 218 ASP A O 1
ATOM 1403 N N . ASN A 1 194 ? -32.995 74.419 221.851 1.00 150.22 219 ASN A N 1
ATOM 1404 C CA . ASN A 1 194 ? -32.604 73.321 222.750 1.00 164.06 219 ASN A CA 1
ATOM 1405 C C . ASN A 1 194 ? -33.605 72.182 222.957 1.00 163.52 219 ASN A C 1
ATOM 1406 O O . ASN A 1 194 ? -33.201 71.020 223.061 1.00 163.07 219 ASN A O 1
ATOM 1411 N N . LYS A 1 195 ? -34.891 72.515 223.058 1.00 173.27 220 LYS A N 1
ATOM 1412 C CA . LYS A 1 195 ? -35.938 71.498 223.095 1.00 185.82 220 LYS A CA 1
ATOM 1413 C C . LYS A 1 195 ? -36.206 70.947 221.698 1.00 166.90 220 LYS A C 1
ATOM 1414 O O . LYS A 1 195 ? -37.106 71.421 221.001 1.00 178.85 220 LYS A O 1
ATOM 1420 N N . THR A 1 196 ? -35.426 69.943 221.302 1.00 122.22 221 THR A N 1
ATOM 1421 C CA . THR A 1 196 ? -35.547 69.377 219.985 1.00 95.32 221 THR A CA 1
ATOM 1422 C C . THR A 1 196 ? -34.888 68.028 219.983 1.00 75.39 221 THR A C 1
ATOM 1423 O O . THR A 1 196 ? -35.587 67.023 220.106 1.00 90.83 221 THR A O 1
ATOM 1427 N N . VAL A 1 197 ? -33.552 68.026 219.872 1.00 96.40 222 VAL A N 1
ATOM 1428 C CA . VAL A 1 197 ? -32.780 66.849 219.452 1.00 13.49 222 VAL A CA 1
ATOM 1429 C C . VAL A 1 197 ? -33.147 66.389 218.022 1.00 32.20 222 VAL A C 1
ATOM 1430 O O . VAL A 1 197 ? -34.292 65.977 217.790 1.00 49.31 222 VAL A O 1
ATOM 1434 N N . TYR A 1 198 ? -32.205 66.430 217.071 1.00 105.74 223 TYR A N 1
ATOM 1435 C CA . TYR A 1 198 ? -32.434 65.785 215.777 1.00 87.66 223 TYR A CA 1
ATOM 1436 C C . TYR A 1 198 ? -31.716 64.464 215.758 1.00 112.04 223 TYR A C 1
ATOM 1437 O O . TYR A 1 198 ? -30.589 64.368 216.204 1.00 122.41 223 TYR A O 1
ATOM 1446 N N . HIS A 1 199 ? -32.370 63.429 215.269 1.00 92.73 224 HIS A N 1
ATOM 1447 C CA . HIS A 1 199 ? -31.663 62.191 215.061 1.00 94.78 224 HIS A CA 1
ATOM 1448 C C . HIS A 1 199 ? -31.284 62.167 213.611 1.00 78.62 224 HIS A C 1
ATOM 1449 O O . HIS A 1 199 ? -31.889 62.849 212.811 1.00 95.32 224 HIS A O 1
ATOM 1456 N N . ALA A 1 200 ? -30.321 61.343 213.261 1.00 4.74 225 ALA A N 1
ATOM 1457 C CA . ALA A 1 200 ? -30.110 60.998 211.888 1.00 12.79 225 ALA A CA 1
ATOM 1458 C C . ALA A 1 200 ? -29.364 59.716 211.994 1.00 20.54 225 ALA A C 1
ATOM 1459 O O . ALA A 1 200 ? -29.425 59.057 213.017 1.00 38.74 225 ALA A O 1
ATOM 1461 N N . LYS A 1 201 ? -28.667 59.365 210.923 1.00 28.87 226 LYS A N 1
ATOM 1462 C CA . LYS A 1 201 ? -27.640 58.326 210.930 1.00 22.85 226 LYS A CA 1
ATOM 1463 C C . LYS A 1 201 ? -26.371 59.014 210.501 1.00 8.49 226 LYS A C 1
ATOM 1464 O O . LYS A 1 201 ? -26.387 60.158 210.099 1.00 19.13 226 LYS A O 1
ATOM 1470 N N . ILE A 1 202 ? -25.260 58.322 210.615 1.00 22.36 227 ILE A N 1
ATOM 1471 C CA . ILE A 1 202 ? -23.991 58.813 210.108 1.00 21.99 227 ILE A CA 1
ATOM 1472 C C . ILE A 1 202 ? -23.852 58.225 208.743 1.00 52.83 227 ILE A C 1
ATOM 1473 O O . ILE A 1 202 ? -24.216 57.068 208.553 1.00 79.58 227 ILE A O 1
ATOM 1478 N N . ASP A 1 203 ? -23.309 58.992 207.807 1.00 91.33 228 ASP A N 1
ATOM 1479 C CA . ASP A 1 203 ? -23.506 58.654 206.419 1.00 101.66 228 ASP A CA 1
ATOM 1480 C C . ASP A 1 203 ? -22.198 58.369 205.659 1.00 88.58 228 ASP A C 1
ATOM 1481 O O . ASP A 1 203 ? -22.135 57.610 204.682 1.00 92.26 228 ASP A O 1
ATOM 1486 N N . SER A 1 204 ? -21.148 59.010 206.130 1.00 51.32 229 SER A N 1
ATOM 1487 C CA . SER A 1 204 ? -19.824 58.758 205.636 1.00 35.45 229 SER A CA 1
ATOM 1488 C C . SER A 1 204 ? -18.821 59.374 206.571 1.00 21.13 229 SER A C 1
ATOM 1489 O O . SER A 1 204 ? -19.084 60.372 207.252 1.00 24.59 229 SER A O 1
ATOM 1492 N N . VAL A 1 205 ? -17.655 58.738 206.602 1.00 42.44 230 VAL A N 1
ATOM 1493 C CA . VAL A 1 205 ? -16.484 59.184 207.338 1.00 18.83 230 VAL A CA 1
ATOM 1494 C C . VAL A 1 205 ? -15.894 60.222 206.421 1.00 34.13 230 VAL A C 1
ATOM 1495 O O . VAL A 1 205 ? -16.549 60.698 205.503 1.00 34.20 230 VAL A O 1
ATOM 1499 N N . ASP A 1 206 ? -14.644 60.553 206.637 1.00 29.04 231 ASP A N 1
ATOM 1500 C CA . ASP A 1 206 ? -13.813 60.973 205.532 1.00 6.00 231 ASP A CA 1
ATOM 1501 C C . ASP A 1 206 ? -12.697 60.074 205.667 1.00 17.49 231 ASP A C 1
ATOM 1502 O O . ASP A 1 206 ? -12.749 59.132 206.464 1.00 33.88 231 ASP A O 1
ATOM 1507 N N . PRO A 1 207 ? -11.646 60.355 204.929 1.00 18.89 232 PRO A N 1
ATOM 1508 C CA . PRO A 1 207 ? -10.458 59.552 205.241 1.00 28.96 232 PRO A CA 1
ATOM 1509 C C . PRO A 1 207 ? -9.376 60.546 205.193 1.00 26.58 232 PRO A C 1
ATOM 1510 O O . PRO A 1 207 ? -8.219 60.302 204.993 1.00 0.71 232 PRO A O 1
ATOM 1514 N N . ALA A 1 208 ? -9.872 61.714 205.503 1.00 2.90 233 ALA A N 1
ATOM 1515 C CA . ALA A 1 208 ? -9.214 62.948 205.337 1.00 20.38 233 ALA A CA 1
ATOM 1516 C C . ALA A 1 208 ? -9.265 63.923 206.563 1.00 35.90 233 ALA A C 1
ATOM 1517 O O . ALA A 1 208 ? -10.317 64.507 206.934 1.00 58.09 233 ALA A O 1
ATOM 1519 N N . THR A 1 209 ? -8.097 64.146 207.141 1.00 0.68 234 THR A N 1
ATOM 1520 C CA . THR A 1 209 ? -7.980 65.132 208.162 1.00 0.64 234 THR A CA 1
ATOM 1521 C C . THR A 1 209 ? -8.528 66.410 207.659 1.00 5.38 234 THR A C 1
ATOM 1522 O O . THR A 1 209 ? -7.868 67.085 206.934 1.00 24.82 234 THR A O 1
ATOM 1526 N N . THR A 1 210 ? -9.732 66.758 208.040 1.00 28.01 235 THR A N 1
ATOM 1527 C CA . THR A 1 210 ? -10.249 68.068 207.714 1.00 28.86 235 THR A CA 1
ATOM 1528 C C . THR A 1 210 ? -9.364 69.339 207.606 1.00 76.46 235 THR A C 1
ATOM 1529 O O . THR A 1 210 ? -9.913 70.430 207.605 1.00 96.79 235 THR A O 1
ATOM 1533 N N . THR A 1 211 ? -8.041 69.239 207.535 1.00 54.78 236 THR A N 1
ATOM 1534 C CA . THR A 1 211 ? -7.242 70.345 206.990 1.00 47.73 236 THR A CA 1
ATOM 1535 C C . THR A 1 211 ? -7.129 70.015 205.536 1.00 57.11 236 THR A C 1
ATOM 1536 O O . THR A 1 211 ? -7.021 70.899 204.666 1.00 79.74 236 THR A O 1
ATOM 1540 N N . ILE A 1 212 ? -7.075 68.697 205.316 1.00 43.55 237 ILE A N 1
ATOM 1541 C CA . ILE A 1 212 ? -6.749 68.081 204.027 1.00 18.30 237 ILE A CA 1
ATOM 1542 C C . ILE A 1 212 ? -7.947 68.085 203.155 1.00 4.29 237 ILE A C 1
ATOM 1543 O O . ILE A 1 212 ? -7.850 68.563 202.050 1.00 21.36 237 ILE A O 1
ATOM 1548 N N . SER A 1 213 ? -9.119 67.723 203.645 1.00 3.47 238 SER A N 1
ATOM 1549 C CA . SER A 1 213 ? -10.288 68.262 202.956 1.00 16.36 238 SER A CA 1
ATOM 1550 C C . SER A 1 213 ? -10.185 69.821 202.822 1.00 33.87 238 SER A C 1
ATOM 1551 O O . SER A 1 213 ? -9.136 70.402 203.046 1.00 40.70 238 SER A O 1
ATOM 1554 N N . ASP A 1 214 ? -11.271 70.504 202.473 1.00 58.36 239 ASP A N 1
ATOM 1555 C CA . ASP A 1 214 ? -11.199 71.771 201.686 1.00 65.00 239 ASP A CA 1
ATOM 1556 C C . ASP A 1 214 ? -9.900 72.677 201.600 1.00 61.83 239 ASP A C 1
ATOM 1557 O O . ASP A 1 214 ? -8.780 72.248 201.202 1.00 56.82 239 ASP A O 1
ATOM 1562 N N . SER A 1 234 ? -1.006 69.349 215.835 1.00 138.63 241 SER A N 1
ATOM 1563 C CA . SER A 1 234 ? -1.301 70.212 216.986 1.00 147.82 241 SER A CA 1
ATOM 1564 C C . SER A 1 234 ? -2.617 69.862 217.668 1.00 108.74 241 SER A C 1
ATOM 1565 O O . SER A 1 234 ? -2.797 70.109 218.856 1.00 144.86 241 SER A O 1
ATOM 1568 N N . ALA A 1 235 ? -3.518 69.274 216.891 1.00 9.19 242 ALA A N 1
ATOM 1569 C CA . ALA A 1 235 ? -4.972 69.562 217.000 1.00 32.67 242 ALA A CA 1
ATOM 1570 C C . ALA A 1 235 ? -5.865 68.857 215.950 1.00 61.36 242 ALA A C 1
ATOM 1571 O O . ALA A 1 235 ? -6.769 69.502 215.410 1.00 67.85 242 ALA A O 1
ATOM 1573 N N . VAL A 1 236 ? -5.649 67.548 215.714 1.00 51.79 243 VAL A N 1
ATOM 1574 C CA . VAL A 1 236 ? -6.179 66.774 214.521 1.00 24.66 243 VAL A CA 1
ATOM 1575 C C . VAL A 1 236 ? -7.560 66.151 214.419 1.00 24.36 243 VAL A C 1
ATOM 1576 O O . VAL A 1 236 ? -7.836 65.114 215.012 1.00 34.29 243 VAL A O 1
ATOM 1580 N N . TYR A 1 237 ? -8.388 66.726 213.577 1.00 32.45 244 TYR A N 1
ATOM 1581 C CA . TYR A 1 237 ? -9.725 66.200 213.375 1.00 58.32 244 TYR A CA 1
ATOM 1582 C C . TYR A 1 237 ? -9.980 65.437 212.065 1.00 59.27 244 TYR A C 1
ATOM 1583 O O . TYR A 1 237 ? -9.228 65.565 211.145 1.00 89.88 244 TYR A O 1
ATOM 1592 N N . TYR A 1 238 ? -11.056 64.676 211.964 1.00 6.01 245 TYR A N 1
ATOM 1593 C CA . TYR A 1 238 ? -11.333 63.842 210.813 1.00 23.73 245 TYR A CA 1
ATOM 1594 C C . TYR A 1 238 ? -12.809 63.962 210.582 1.00 28.24 245 TYR A C 1
ATOM 1595 O O . TYR A 1 238 ? -13.476 63.251 211.268 1.00 8.73 245 TYR A O 1
ATOM 1604 N N . TYR A 1 239 ? -13.363 64.785 209.668 1.00 15.07 246 TYR A N 1
ATOM 1605 C CA . TYR A 1 239 ? -14.853 65.001 209.576 1.00 5.74 246 TYR A CA 1
ATOM 1606 C C . TYR A 1 239 ? -15.610 63.698 209.412 1.00 9.51 246 TYR A C 1
ATOM 1607 O O . TYR A 1 239 ? -15.038 62.645 209.190 1.00 20.37 246 TYR A O 1
ATOM 1616 N N . ALA A 1 240 ? -16.913 63.752 209.415 1.00 11.96 247 ALA A N 1
ATOM 1617 C CA . ALA A 1 240 ? -17.577 62.502 209.114 1.00 55.32 247 ALA A CA 1
ATOM 1618 C C . ALA A 1 240 ? -18.965 62.938 208.907 1.00 51.52 247 ALA A C 1
ATOM 1619 O O . ALA A 1 240 ? -19.729 63.038 209.823 1.00 54.39 247 ALA A O 1
ATOM 1621 N N . ASN A 1 241 ? -19.285 63.201 207.662 1.00 54.39 248 ASN A N 1
ATOM 1622 C CA . ASN A 1 241 ? -20.438 64.002 207.349 1.00 30.64 248 ASN A CA 1
ATOM 1623 C C . ASN A 1 241 ? -21.725 63.273 207.674 1.00 14.48 248 ASN A C 1
ATOM 1624 O O . ASN A 1 241 ? -21.806 62.055 207.620 1.00 33.05 248 ASN A O 1
ATOM 1629 N N . ILE A 1 242 ? -22.723 64.041 208.054 1.00 7.31 249 ILE A N 1
ATOM 1630 C CA . ILE A 1 242 ? -24.039 63.505 208.107 1.00 7.17 249 ILE A CA 1
ATOM 1631 C C . ILE A 1 242 ? -24.948 64.479 207.420 1.00 26.72 249 ILE A C 1
ATOM 1632 O O . ILE A 1 242 ? -24.901 65.676 207.671 1.00 19.88 249 ILE A O 1
ATOM 1637 N N . ILE A 1 243 ? -25.787 63.937 206.557 1.00 7.84 250 ILE A N 1
ATOM 1638 C CA . ILE A 1 243 ? -26.686 64.708 205.724 1.00 20.71 250 ILE A CA 1
ATOM 1639 C C . ILE A 1 243 ? -28.046 64.654 206.354 1.00 6.36 250 ILE A C 1
ATOM 1640 O O . ILE A 1 243 ? -28.286 63.729 207.101 1.00 29.10 250 ILE A O 1
ATOM 1645 N N . VAL A 1 244 ? -28.927 65.607 206.085 1.00 3.87 251 VAL A N 1
ATOM 1646 C CA . VAL A 1 244 ? -30.336 65.307 206.139 1.00 46.08 251 VAL A CA 1
ATOM 1647 C C . VAL A 1 244 ? -31.116 66.493 205.828 1.00 5.17 251 VAL A C 1
ATOM 1648 O O . VAL A 1 244 ? -30.665 67.595 206.019 1.00 1.09 251 VAL A O 1
ATOM 1652 N N . GLU A 1 245 ? -32.323 66.207 205.360 1.00 47.24 252 GLU A N 1
ATOM 1653 C CA . GLU A 1 245 ? -33.178 67.149 204.688 1.00 66.05 252 GLU A CA 1
ATOM 1654 C C . GLU A 1 245 ? -33.657 68.093 205.697 1.00 32.36 252 GLU A C 1
ATOM 1655 O O . GLU A 1 245 ? -34.179 67.677 206.718 1.00 1.61 252 GLU A O 1
ATOM 1661 N N . ASN A 1 246 ? -33.439 69.361 205.391 1.00 6.10 253 ASN A N 1
ATOM 1662 C CA . ASN A 1 246 ? -33.997 70.499 206.084 1.00 9.55 253 ASN A CA 1
ATOM 1663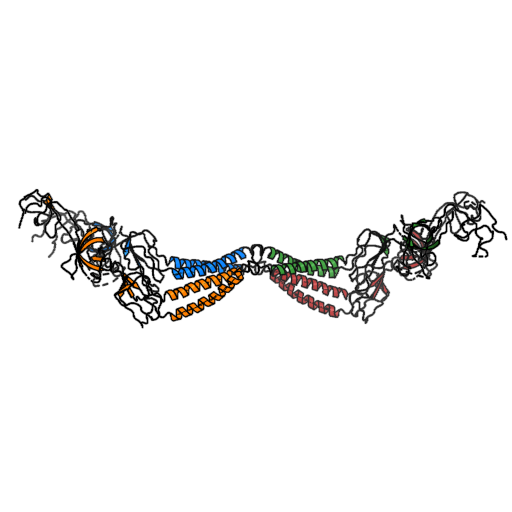 C C . ASN A 1 246 ? -35.337 70.863 205.442 1.00 4.03 253 ASN A C 1
ATOM 1664 O O . ASN A 1 246 ? -35.408 71.583 204.476 1.00 35.18 253 ASN A O 1
ATOM 1669 N N . PRO A 1 247 ? -36.421 70.288 205.887 1.00 2.24 254 PRO A N 1
ATOM 1670 C CA . PRO A 1 247 ? -37.533 71.029 205.283 1.00 19.58 254 PRO A CA 1
ATOM 1671 C C . PRO A 1 247 ? -37.809 72.345 205.955 1.00 16.84 254 PRO A C 1
ATOM 1672 O O . PRO A 1 247 ? -37.183 72.649 206.940 1.00 4.45 254 PRO A O 1
ATOM 1676 N N . GLU A 1 248 ? -38.685 73.139 205.363 1.00 92.23 255 GLU A N 1
ATOM 1677 C CA . GLU A 1 248 ? -38.807 74.521 205.779 1.00 118.52 255 GLU A CA 1
ATOM 1678 C C . GLU A 1 248 ? -37.397 75.136 205.661 1.00 126.92 255 GLU A C 1
ATOM 1679 O O . GLU A 1 248 ? -36.598 74.703 204.843 1.00 141.93 255 GLU A O 1
ATOM 1685 N N . HIS A 1 249 ? -37.031 76.122 206.434 1.00 84.79 256 HIS A N 1
ATOM 1686 C CA . HIS A 1 249 ? -35.763 76.692 206.065 1.00 95.21 256 HIS A CA 1
ATOM 1687 C C . HIS A 1 249 ? -35.055 76.805 207.360 1.00 102.92 256 HIS A C 1
ATOM 1688 O O . HIS A 1 249 ? -33.913 77.225 207.417 1.00 99.88 256 HIS A O 1
ATOM 1695 N N . VAL A 1 250 ? -35.762 76.285 208.366 1.00 96.97 257 VAL A N 1
ATOM 1696 C CA . VAL A 1 250 ? -35.388 76.267 209.787 1.00 87.09 257 VAL A CA 1
ATOM 1697 C C . VAL A 1 250 ? -33.888 76.263 210.128 1.00 55.67 257 VAL A C 1
ATOM 1698 O O . VAL A 1 250 ? -33.350 77.309 210.559 1.00 55.41 257 VAL A O 1
ATOM 1702 N N . LEU A 1 251 ? -33.210 75.132 209.941 1.00 30.04 258 LEU A N 1
ATOM 1703 C CA . LEU A 1 251 ? -31.776 75.157 210.038 1.00 30.67 258 LEU A CA 1
ATOM 1704 C C . LEU A 1 251 ? -31.204 76.277 209.226 1.00 10.92 258 LEU A C 1
ATOM 1705 O O . LEU A 1 251 ? -31.871 76.977 208.492 1.00 45.50 258 LEU A O 1
ATOM 1710 N N . ARG A 1 252 ? -29.915 76.433 209.350 1.00 25.59 259 ARG A N 1
ATOM 1711 C CA . ARG A 1 252 ? -29.191 77.323 208.490 1.00 21.75 259 ARG A CA 1
ATOM 1712 C C . ARG A 1 252 ? -27.883 76.694 208.475 1.00 14.94 259 ARG A C 1
ATOM 1713 O O . ARG A 1 252 ? -27.810 75.491 208.681 1.00 5.44 259 ARG A O 1
ATOM 1721 N N . ILE A 1 253 ? -26.849 77.494 208.285 1.00 11.38 260 ILE A N 1
ATOM 1722 C CA . ILE A 1 253 ? -25.739 76.951 207.533 1.00 22.15 260 ILE A CA 1
ATOM 1723 C C . ILE A 1 253 ? -24.441 77.126 208.255 1.00 13.80 260 ILE A C 1
ATOM 1724 O O . ILE A 1 253 ? -23.606 76.231 208.241 1.00 12.12 260 ILE A O 1
ATOM 1729 N N . GLY A 1 254 ? -24.278 78.295 208.864 1.00 29.89 261 GLY A N 1
ATOM 1730 C CA . GLY A 1 254 ? -23.059 78.591 209.593 1.00 46.23 261 GLY A CA 1
ATOM 1731 C C . GLY A 1 254 ? -22.984 77.748 210.837 1.00 53.57 261 GLY A C 1
ATOM 1732 O O . GLY A 1 254 ? -21.888 77.359 211.293 1.00 50.41 261 GLY A O 1
ATOM 1741 N N . THR A 1 256 ? -23.493 75.639 214.327 1.00 38.47 263 THR A N 1
ATOM 1742 C CA . THR A 1 256 ? -22.778 74.600 215.026 1.00 12.99 263 THR A CA 1
ATOM 1743 C C . THR A 1 256 ? -23.726 73.744 215.856 1.00 26.95 263 THR A C 1
ATOM 1744 O O . THR A 1 256 ? -24.752 74.205 216.326 1.00 20.26 263 THR A O 1
ATOM 1748 N N . THR A 1 257 ? -23.382 72.463 215.959 1.00 20.89 264 THR A N 1
ATOM 1749 C CA . THR A 1 257 ? -24.250 71.515 216.592 1.00 36.44 264 THR A CA 1
ATOM 1750 C C . THR A 1 257 ? -23.424 70.683 217.476 1.00 41.03 264 THR A C 1
ATOM 1751 O O . THR A 1 257 ? -22.222 70.519 217.261 1.00 41.46 264 THR A O 1
ATOM 1755 N N . GLU A 1 258 ? -24.124 70.102 218.433 1.00 82.78 265 GLU A N 1
ATOM 1756 C CA . GLU A 1 258 ? -23.522 69.241 219.402 1.00 97.93 265 GLU A CA 1
ATOM 1757 C C . GLU A 1 258 ? -24.123 67.882 219.158 1.00 81.50 265 GLU A C 1
ATOM 1758 O O . GLU A 1 258 ? -25.334 67.716 219.069 1.00 88.45 265 GLU A O 1
ATOM 1764 N N . ASN A 1 259 ? -23.229 66.930 218.975 1.00 5.36 266 ASN A N 1
ATOM 1765 C CA . ASN A 1 259 ? -23.592 65.652 218.435 1.00 10.20 266 ASN A CA 1
ATOM 1766 C C . ASN A 1 259 ? -22.895 64.449 219.061 1.00 25.02 266 ASN A C 1
ATOM 1767 O O . ASN A 1 259 ? -21.692 64.467 219.391 1.00 8.83 266 ASN A O 1
ATOM 1772 N N . ASN A 1 260 ? -23.682 63.395 219.184 1.00 22.72 267 ASN A N 1
ATOM 1773 C CA . ASN A 1 260 ? -23.291 62.169 219.847 1.00 41.56 267 ASN A CA 1
ATOM 1774 C C . ASN A 1 260 ? -23.700 60.892 219.066 1.00 35.10 267 ASN A C 1
ATOM 1775 O O . ASN A 1 260 ? -24.766 60.789 218.453 1.00 47.17 267 ASN A O 1
ATOM 1780 N N . ILE A 1 261 ? -22.843 59.896 219.125 1.00 46.78 268 ILE A N 1
ATOM 1781 C CA . ILE A 1 261 ? -22.837 58.922 218.064 1.00 41.99 268 ILE A CA 1
ATOM 1782 C C . ILE A 1 261 ? -22.629 57.513 218.499 1.00 26.69 268 ILE A C 1
ATOM 1783 O O . ILE A 1 261 ? -21.502 57.088 218.653 1.00 16.94 268 ILE A O 1
ATOM 1788 N N . LYS A 1 262 ? -23.695 56.762 218.609 1.00 33.47 269 LYS A N 1
ATOM 1789 C CA . LYS A 1 262 ? -23.589 55.467 219.229 1.00 19.57 269 LYS A CA 1
ATOM 1790 C C . LYS A 1 262 ? -22.540 54.504 218.674 1.00 1.72 269 LYS A C 1
ATOM 1791 O O . LYS A 1 262 ? -22.840 53.864 217.719 1.00 27.74 269 LYS A O 1
ATOM 1797 N N . ILE A 1 263 ? -21.354 54.349 219.256 1.00 14.14 270 ILE A N 1
ATOM 1798 C CA . ILE A 1 263 ? -20.391 53.449 218.646 1.00 1.71 270 ILE A CA 1
ATOM 1799 C C . ILE A 1 263 ? -20.486 52.050 219.198 1.00 40.82 270 ILE A C 1
ATOM 1800 O O . ILE A 1 263 ? -19.773 51.132 218.790 1.00 45.15 270 ILE A O 1
ATOM 1805 N N . ALA A 1 264 ? -21.434 51.866 220.088 1.00 55.96 271 ALA A N 1
ATOM 1806 C CA . ALA A 1 264 ? -21.821 50.516 220.431 1.00 69.76 271 ALA A CA 1
ATOM 1807 C C . ALA A 1 264 ? -23.228 50.466 220.943 1.00 66.33 271 ALA A C 1
ATOM 1808 O O . ALA A 1 264 ? -23.789 51.455 221.381 1.00 65.75 271 ALA A O 1
ATOM 1810 N N . ASP A 1 265 ? -23.796 49.291 220.846 1.00 63.29 272 ASP A N 1
ATOM 1811 C CA . ASP A 1 265 ? -25.076 49.062 221.410 1.00 89.24 272 ASP A CA 1
ATOM 1812 C C . ASP A 1 265 ? -25.021 47.568 221.574 1.00 112.92 272 ASP A C 1
ATOM 1813 O O . ASP A 1 265 ? -25.092 46.829 220.578 1.00 129.02 272 ASP A O 1
ATOM 1818 N N . VAL A 1 266 ? -24.796 47.113 222.810 1.00 126.19 273 VAL A N 1
ATOM 1819 C CA . VAL A 1 266 ? -25.340 45.809 223.181 1.00 123.71 273 VAL A CA 1
ATOM 1820 C C . VAL A 1 266 ? -26.585 46.032 223.979 1.00 109.74 273 VAL A C 1
ATOM 1821 O O . VAL A 1 266 ? -26.546 46.526 225.102 1.00 96.66 273 VAL A O 1
ATOM 1825 N N . GLN A 1 267 ? -27.696 45.745 223.316 1.00 109.52 274 GLN A N 1
ATOM 1826 C CA . GLN A 1 267 ? -28.913 45.384 223.990 1.00 121.17 274 GLN A CA 1
ATOM 1827 C C . GLN A 1 267 ? -28.511 44.101 224.685 1.00 139.93 274 GLN A C 1
ATOM 1828 O O . GLN A 1 267 ? -27.950 43.199 224.043 1.00 145.25 274 GLN A O 1
ATOM 1834 N N . ASN A 1 268 ? -28.712 44.053 225.997 1.00 169.71 275 ASN A N 1
ATOM 1835 C CA . ASN A 1 268 ? -28.875 42.803 226.732 1.00 177.59 275 ASN A CA 1
ATOM 1836 C C . ASN A 1 268 ? -27.656 41.924 227.130 1.00 172.67 275 ASN A C 1
ATOM 1837 O O . ASN A 1 268 ? -27.650 40.723 226.823 1.00 169.60 275 ASN A O 1
ATOM 1842 N N . VAL A 1 269 ? -26.648 42.504 227.792 1.00 157.33 276 VAL A N 1
ATOM 1843 C CA . VAL A 1 269 ? -25.702 41.732 228.606 1.00 160.73 276 VAL A CA 1
ATOM 1844 C C . VAL A 1 269 ? -25.659 42.299 230.032 1.00 153.45 276 VAL A C 1
ATOM 1845 O O . VAL A 1 269 ? -26.682 42.755 230.543 1.00 151.39 276 VAL A O 1
ATOM 1849 N N . LEU A 1 270 ? -24.485 42.288 230.666 1.00 136.78 277 LEU A N 1
ATOM 1850 C CA . LEU A 1 270 ? -24.405 42.536 232.115 1.00 100.21 277 LEU A CA 1
ATOM 1851 C C . LEU A 1 270 ? -23.623 43.776 232.605 1.00 84.09 277 LEU A C 1
ATOM 1852 O O . LEU A 1 270 ? -22.490 44.029 232.221 1.00 65.70 277 LEU A O 1
ATOM 1857 N N . PHE A 1 271 ? -24.251 44.508 233.511 1.00 72.03 278 PHE A N 1
ATOM 1858 C CA . PHE A 1 271 ? -23.913 45.892 233.785 1.00 84.86 278 PHE A CA 1
ATOM 1859 C C . PHE A 1 271 ? -23.509 46.090 235.289 1.00 73.28 278 PHE A C 1
ATOM 1860 O O . PHE A 1 271 ? -24.279 45.853 236.222 1.00 70.93 278 PHE A O 1
ATOM 1868 N N . ILE A 1 272 ? -22.261 46.491 235.488 1.00 48.04 279 ILE A N 1
ATOM 1869 C CA . ILE A 1 272 ? -21.635 46.757 236.774 1.00 20.86 279 ILE A CA 1
ATOM 1870 C C . ILE A 1 272 ? -21.488 48.263 236.889 1.00 47.56 279 ILE A C 1
ATOM 1871 O O . ILE A 1 272 ? -20.529 48.815 236.359 1.00 62.22 279 ILE A O 1
ATOM 1876 N N . PRO A 1 273 ? -22.424 48.960 237.553 1.00 134.32 280 PRO A N 1
ATOM 1877 C CA . PRO A 1 273 ? -22.107 50.380 237.776 1.00 136.37 280 PRO A CA 1
ATOM 1878 C C . PRO A 1 273 ? -20.684 50.490 238.320 1.00 121.73 280 PRO A C 1
ATOM 1879 O O . PRO A 1 273 ? -20.236 49.687 239.122 1.00 117.58 280 PRO A O 1
ATOM 1883 N N . ASN A 1 274 ? -19.961 51.443 237.770 1.00 113.10 281 ASN A N 1
ATOM 1884 C CA . ASN A 1 274 ? -18.538 51.282 237.518 1.00 142.89 281 ASN A CA 1
ATOM 1885 C C . ASN A 1 274 ? -17.666 50.425 238.432 1.00 146.93 281 ASN A C 1
ATOM 1886 O O . ASN A 1 274 ? -17.524 49.205 238.269 1.00 125.77 281 ASN A O 1
ATOM 1891 N N . LEU A 1 275 ? -17.092 51.112 239.405 1.00 138.29 282 LEU A N 1
ATOM 1892 C CA . LEU A 1 275 ? -15.714 50.880 239.783 1.00 134.02 282 LEU A CA 1
ATOM 1893 C C . LEU A 1 275 ? -15.338 49.456 240.116 1.00 114.94 282 LEU A C 1
ATOM 1894 O O . LEU A 1 275 ? -15.586 48.979 241.220 1.00 124.79 282 LEU A O 1
ATOM 1899 N N . ALA A 1 276 ? -14.736 48.788 239.132 1.00 67.51 283 ALA A N 1
ATOM 1900 C CA . ALA A 1 276 ? -13.865 47.652 239.430 1.00 66.25 283 ALA A CA 1
ATOM 1901 C C . ALA A 1 276 ? -12.328 48.009 239.355 1.00 143.00 283 ALA A C 1
ATOM 1902 O O . ALA A 1 276 ? -11.517 47.304 238.719 1.00 55.54 283 ALA A O 1
ATOM 1904 N N . VAL A 1 277 ? -11.971 49.097 240.073 1.00 216.96 284 VAL A N 1
ATOM 1905 C CA . VAL A 1 277 ? -10.649 49.792 240.073 1.00 238.95 284 VAL A CA 1
ATOM 1906 C C . VAL A 1 277 ? -9.887 49.852 241.428 1.00 262.84 284 VAL A C 1
ATOM 1907 O O . VAL A 1 277 ? -10.440 49.520 242.483 1.00 267.00 284 VAL A O 1
ATOM 1911 N N . GLN A 1 278 ? -8.632 50.325 241.384 1.00 242.34 285 GLN A N 1
ATOM 1912 C CA . GLN A 1 278 ? -7.772 50.506 242.573 1.00 218.55 285 GLN A CA 1
ATOM 1913 C C . GLN A 1 278 ? -6.507 51.317 242.240 1.00 206.11 285 GLN A C 1
ATOM 1914 O O . GLN A 1 278 ? -6.397 52.507 242.555 1.00 191.78 285 GLN A O 1
ATOM 1920 N N . GLU A 1 300 ? -12.747 39.555 233.548 1.00 191.59 308 GLU A N 1
ATOM 1921 C CA . GLU A 1 300 ? -12.589 40.974 233.248 1.00 207.75 308 GLU A CA 1
ATOM 1922 C C . GLU A 1 300 ? -11.964 41.136 231.806 1.00 139.35 308 GLU A C 1
ATOM 1923 O O . GLU A 1 300 ? -11.128 40.303 231.504 1.00 144.65 308 GLU A O 1
ATOM 1929 N N . ILE A 1 301 ? -12.375 42.007 230.834 1.00 102.62 309 ILE A N 1
ATOM 1930 C CA . ILE A 1 301 ? -13.738 42.289 230.236 1.00 57.27 309 ILE A CA 1
ATOM 1931 C C . ILE A 1 301 ? -14.534 43.681 230.206 1.00 73.70 309 ILE A C 1
ATOM 1932 O O . ILE A 1 301 ? -14.865 44.285 231.254 1.00 23.20 309 ILE A O 1
ATOM 1937 N N . GLY A 1 302 ? -14.943 44.062 228.973 1.00 132.57 310 GLY A N 1
ATOM 1938 C CA . GLY A 1 302 ? -15.374 45.426 228.596 1.00 167.77 310 GLY A CA 1
ATOM 1939 C C . GLY A 1 302 ? -16.392 45.544 227.432 1.00 82.88 310 GLY A C 1
ATOM 1940 O O . GLY A 1 302 ? -16.788 44.530 226.885 1.00 95.43 310 GLY A O 1
ATOM 1941 N N . VAL A 1 303 ? -16.838 46.752 227.045 1.00 68.10 311 VAL A N 1
ATOM 1942 C CA . VAL A 1 303 ? -16.272 48.017 227.535 1.00 95.60 311 VAL A CA 1
ATOM 1943 C C . VAL A 1 303 ? -17.083 49.184 228.211 1.00 78.43 311 VAL A C 1
ATOM 1944 O O . VAL A 1 303 ? -18.294 49.456 227.989 1.00 60.01 311 VAL A O 1
ATOM 1948 N N . GLN A 1 304 ? -16.267 49.953 228.932 1.00 121.88 312 GLN A N 1
ATOM 1949 C CA . GLN A 1 304 ? -16.519 50.513 230.268 1.00 156.38 312 GLN A CA 1
ATOM 1950 C C . GLN A 1 304 ? -17.583 51.579 230.473 1.00 143.37 312 GLN A C 1
ATOM 1951 O O . GLN A 1 304 ? -17.770 52.065 231.591 1.00 166.78 312 GLN A O 1
ATOM 1957 N N . ASN A 1 305 ? -18.303 51.921 229.424 1.00 80.55 313 ASN A N 1
ATOM 1958 C CA . ASN A 1 305 ? -18.653 53.316 229.307 1.00 89.34 313 ASN A CA 1
ATOM 1959 C C . ASN A 1 305 ? -20.013 53.743 229.846 1.00 60.03 313 ASN A C 1
ATOM 1960 O O . ASN A 1 305 ? -20.941 52.947 229.848 1.00 39.59 313 ASN A O 1
ATOM 1965 N N . ASP A 1 306 ? -20.107 54.992 230.317 1.00 54.69 314 ASP A N 1
ATOM 1966 C CA . ASP A 1 306 ? -18.944 55.898 230.331 1.00 82.59 314 ASP A CA 1
ATOM 1967 C C . ASP A 1 306 ? -18.022 55.517 231.454 1.00 79.16 314 ASP A C 1
ATOM 1968 O O . ASP A 1 306 ? -16.845 55.272 231.196 1.00 103.22 314 ASP A O 1
ATOM 1973 N N . PHE A 1 307 ? -18.566 55.480 232.678 1.00 89.96 315 PHE A N 1
ATOM 1974 C CA . PHE A 1 307 ? -17.906 54.939 233.873 1.00 86.43 315 PHE A CA 1
ATOM 1975 C C . PHE A 1 307 ? -18.947 53.951 234.433 1.00 71.42 315 PHE A C 1
ATOM 1976 O O . PHE A 1 307 ? -19.422 54.155 235.528 1.00 120.72 315 PHE A O 1
ATOM 1984 N N . GLN A 1 308 ? -19.349 52.934 233.676 1.00 0.64 316 GLN A N 1
ATOM 1985 C CA . GLN A 1 308 ? -20.607 52.210 233.940 1.00 6.39 316 GLN A CA 1
ATOM 1986 C C . GLN A 1 308 ? -20.551 50.884 233.113 1.00 24.14 316 GLN A C 1
ATOM 1987 O O . GLN A 1 308 ? -21.412 50.593 232.324 1.00 1.40 316 GLN A O 1
ATOM 1993 N N . THR A 1 309 ? -19.510 50.091 233.287 1.00 31.68 317 THR A N 1
ATOM 1994 C CA . THR A 1 309 ? -19.282 48.856 232.525 1.00 8.36 317 THR A CA 1
ATOM 1995 C C . THR A 1 309 ? -20.356 47.773 232.325 1.00 16.32 317 THR A C 1
ATOM 1996 O O . THR A 1 309 ? -21.529 48.000 232.230 1.00 56.55 317 THR A O 1
ATOM 2000 N N . GLU A 1 310 ? -19.876 46.557 232.230 1.00 33.87 318 GLU A N 1
ATOM 2001 C CA . GLU A 1 310 ? -20.246 45.724 231.120 1.00 69.28 318 GLU A CA 1
ATOM 2002 C C . GLU A 1 310 ? -19.614 44.366 231.339 1.00 106.90 318 GLU A C 1
ATOM 2003 O O . GLU A 1 310 ? -18.409 44.187 231.154 1.00 76.55 318 GLU A O 1
ATOM 2009 N N . VAL A 1 311 ? -20.459 43.420 231.741 1.00 121.81 319 VAL A N 1
ATOM 2010 C CA . VAL A 1 311 ? -20.041 42.040 231.939 1.00 144.28 319 VAL A CA 1
ATOM 2011 C C . VAL A 1 311 ? -20.351 41.134 230.768 1.00 166.61 319 VAL A C 1
ATOM 2012 O O . VAL A 1 311 ? -21.504 40.978 230.362 1.00 169.80 319 VAL A O 1
ATOM 2016 N N . LYS A 1 312 ? -19.295 40.523 230.259 1.00 181.22 320 LYS A N 1
ATOM 2017 C CA . LYS A 1 312 ? -19.375 39.405 229.366 1.00 182.31 320 LYS A CA 1
ATOM 2018 C C . LYS A 1 312 ? -19.073 38.195 230.226 1.00 154.02 320 LYS A C 1
ATOM 2019 O O . LYS A 1 312 ? -19.973 37.680 230.892 1.00 146.27 320 LYS A O 1
ATOM 2025 N N . SER A 1 313 ? -17.790 37.804 230.239 1.00 144.15 321 SER A N 1
ATOM 2026 C CA . SER A 1 313 ? -17.273 36.542 230.820 1.00 167.80 321 SER A CA 1
ATOM 2027 C C . SER A 1 313 ? -17.131 36.572 232.356 1.00 199.86 321 SER A C 1
ATOM 2028 O O . SER A 1 313 ? -16.320 37.360 232.870 1.00 184.45 321 SER A O 1
ATOM 2031 N N . GLY A 1 314 ? -17.864 35.724 233.100 1.00 216.97 322 GLY A N 1
ATOM 2032 C CA . GLY A 1 314 ? -18.716 34.652 232.586 1.00 205.69 322 GLY A CA 1
ATOM 2033 C C . GLY A 1 314 ? -20.199 34.936 232.327 1.00 166.93 322 GLY A C 1
ATOM 2034 O O . GLY A 1 314 ? -20.692 34.658 231.222 1.00 151.09 322 GLY A O 1
ATOM 2035 N N . LEU A 1 315 ? -20.962 35.362 233.334 1.00 139.48 323 LEU A N 1
ATOM 2036 C CA . LEU A 1 315 ? -20.743 35.149 234.770 1.00 139.81 323 LEU A CA 1
ATOM 2037 C C . LEU A 1 315 ? -22.212 34.806 234.953 1.00 134.16 323 LEU A C 1
ATOM 2038 O O . LEU A 1 315 ? -22.787 34.125 234.082 1.00 128.32 323 LEU A O 1
ATOM 2043 N N . THR A 1 316 ? -22.815 35.289 236.046 1.00 131.67 324 THR A N 1
ATOM 2044 C CA . THR A 1 316 ? -24.184 35.815 235.984 1.00 95.11 324 THR A CA 1
ATOM 2045 C C . THR A 1 316 ? -24.438 36.833 237.111 1.00 80.31 324 THR A C 1
ATOM 2046 O O . THR A 1 316 ? -23.476 37.385 237.666 1.00 20.75 324 THR A O 1
ATOM 2050 N N . GLU A 1 317 ? -25.723 37.037 237.429 1.00 146.31 325 GLU A N 1
ATOM 2051 C CA . GLU A 1 317 ? -26.261 38.183 238.200 1.00 171.63 325 GLU A CA 1
ATOM 2052 C C . GLU A 1 317 ? -26.193 38.132 239.739 1.00 184.87 325 GLU A C 1
ATOM 2053 O O . GLU A 1 317 ? -25.278 37.546 240.338 1.00 181.61 325 GLU A O 1
ATOM 2059 N N . GLY A 1 318 ? -27.189 38.780 240.357 1.00 184.63 326 GLY A N 1
ATOM 2060 C CA . GLY A 1 318 ? -27.539 38.579 241.754 1.00 188.55 326 GLY A CA 1
ATOM 2061 C C . GLY A 1 318 ? -26.776 39.457 242.717 1.00 199.58 326 GLY A C 1
ATOM 2062 O O . GLY A 1 318 ? -27.185 39.638 243.871 1.00 199.74 326 GLY A O 1
ATOM 2063 N N . GLU A 1 319 ? -25.697 40.055 242.224 1.00 203.37 327 GLU A N 1
ATOM 2064 C CA . GLU A 1 319 ? -24.582 40.398 243.099 1.00 178.15 327 GLU A CA 1
ATOM 2065 C C . GLU A 1 319 ? -24.389 41.807 243.655 1.00 150.12 327 GLU A C 1
ATOM 2066 O O . GLU A 1 319 ? -25.326 42.471 244.109 1.00 155.66 327 GLU A O 1
ATOM 2072 N N . LYS A 1 320 ? -23.131 42.226 243.603 1.00 128.27 328 LYS A N 1
ATOM 2073 C CA . LYS A 1 320 ? -22.596 43.225 244.508 1.00 113.61 328 LYS A CA 1
ATOM 2074 C C . LYS A 1 320 ? -22.440 44.635 243.983 1.00 99.53 328 LYS A C 1
ATOM 2075 O O . LYS A 1 320 ? -23.076 45.066 243.028 1.00 62.13 328 LYS A O 1
ATOM 2081 N N . VAL A 1 321 ? -21.546 45.335 244.661 1.00 96.00 329 VAL A N 1
ATOM 2082 C CA . VAL A 1 321 ? -21.134 46.668 244.311 1.00 105.98 329 VAL A CA 1
ATOM 2083 C C . VAL A 1 321 ? -19.697 46.831 244.825 1.00 113.52 329 VAL A C 1
ATOM 2084 O O . VAL A 1 321 ? -18.859 45.921 244.661 1.00 63.02 329 VAL A O 1
ATOM 2088 N N . VAL A 1 322 ? -19.465 47.963 245.507 1.00 144.35 330 VAL A N 1
ATOM 2089 C CA . VAL A 1 322 ? -18.134 48.517 245.831 1.00 127.69 330 VAL A CA 1
ATOM 2090 C C . VAL A 1 322 ? -18.086 49.187 247.232 1.00 191.76 330 VAL A C 1
ATOM 2091 O O . VAL A 1 322 ? -17.010 49.457 247.754 1.00 197.25 330 VAL A O 1
ATOM 2095 N N . ILE A 1 323 ? -19.259 49.409 247.839 1.00 183.08 331 ILE A N 1
ATOM 2096 C CA . ILE A 1 323 ? -19.509 50.474 248.852 1.00 179.07 331 ILE A CA 1
ATOM 2097 C C . ILE A 1 323 ? -18.915 50.277 250.302 1.00 122.83 331 ILE A C 1
ATOM 2098 O O . ILE A 1 323 ? -19.427 49.446 251.061 1.00 129.07 331 ILE A O 1
ATOM 2103 N N . SER A 1 324 ? -17.834 50.988 250.698 1.00 123.83 332 SER A N 1
ATOM 2104 C CA . SER A 1 324 ? -16.867 51.694 249.836 1.00 132.68 332 SER A CA 1
ATOM 2105 C C . SER A 1 324 ? -15.509 51.019 250.076 1.00 121.52 332 SER A C 1
ATOM 2106 O O . SER A 1 324 ? -14.444 51.566 249.799 1.00 125.33 332 SER A O 1
ATOM 2109 N N . THR B 1 9 ? -48.466 91.574 242.075 1.00 82.97 34 THR B N 1
ATOM 2110 C CA . THR B 1 9 ? -48.479 90.152 242.454 1.00 97.89 34 THR B CA 1
ATOM 2111 C C . THR B 1 9 ? -49.890 89.526 242.347 1.00 124.33 34 THR B C 1
ATOM 2112 O O . THR B 1 9 ? -50.475 89.075 243.329 1.00 107.59 34 THR B O 1
ATOM 2116 N N . GLU B 1 10 ? -50.427 89.507 241.129 1.00 163.04 35 GLU B N 1
ATOM 2117 C CA . GLU B 1 10 ? -51.787 89.025 240.885 1.00 169.18 35 GLU B CA 1
ATOM 2118 C C . GLU B 1 10 ? -51.965 88.447 239.468 1.00 146.40 35 GLU B C 1
ATOM 2119 O O . GLU B 1 10 ? -51.576 87.312 239.160 1.00 112.65 35 GLU B O 1
ATOM 2125 N N . GLU B 1 11 ? -52.579 89.263 238.623 1.00 150.85 36 GLU B N 1
ATOM 2126 C CA . GLU B 1 11 ? -52.829 88.933 237.241 1.00 155.01 36 GLU B CA 1
ATOM 2127 C C . GLU B 1 11 ? -52.252 90.051 236.370 1.00 135.49 36 GLU B C 1
ATOM 2128 O O . GLU B 1 11 ? -51.253 90.666 236.741 1.00 112.57 36 GLU B O 1
ATOM 2134 N N . VAL B 1 12 ? -52.861 90.262 235.205 1.00 182.19 37 VAL B N 1
ATOM 2135 C CA . VAL B 1 12 ? -52.696 91.474 234.403 1.00 196.87 37 VAL B CA 1
ATOM 2136 C C . VAL B 1 12 ? -53.971 91.792 233.581 1.00 190.94 37 VAL B C 1
ATOM 2137 O O . VAL B 1 12 ? -53.867 92.352 232.485 1.00 196.66 37 VAL B O 1
ATOM 2141 N N . LYS B 1 13 ? -55.149 91.513 234.166 1.00 180.13 38 LYS B N 1
ATOM 2142 C CA . LYS B 1 13 ? -56.410 91.232 233.444 1.00 189.67 38 LYS B CA 1
ATOM 2143 C C . LYS B 1 13 ? -56.046 90.089 232.528 1.00 201.84 38 LYS B C 1
ATOM 2144 O O . LYS B 1 13 ? -55.999 88.921 232.924 1.00 192.61 38 LYS B O 1
ATOM 2150 N N . ARG B 1 14 ? -55.791 90.450 231.286 1.00 230.70 39 ARG B N 1
ATOM 2151 C CA . ARG B 1 14 ? -54.883 89.695 230.464 1.00 241.35 39 ARG B CA 1
ATOM 2152 C C . ARG B 1 14 ? -53.844 90.763 230.023 1.00 201.31 39 ARG B C 1
ATOM 2153 O O . ARG B 1 14 ? -54.178 91.950 230.005 1.00 235.10 39 ARG B O 1
ATOM 2161 N N . GLY B 1 15 ? -52.577 90.393 229.801 1.00 154.78 40 GLY B N 1
ATOM 2162 C CA . GLY B 1 15 ? -51.522 91.405 229.736 1.00 127.21 40 GLY B CA 1
ATOM 2163 C C . GLY B 1 15 ? -50.522 91.368 228.592 1.00 112.66 40 GLY B C 1
ATOM 2164 O O . GLY B 1 15 ? -50.547 90.464 227.763 1.00 107.11 40 GLY B O 1
ATOM 2165 N N . ASN B 1 16 ? -49.613 92.344 228.567 1.00 103.09 41 ASN B N 1
ATOM 2166 C CA . ASN B 1 16 ? -48.838 92.629 227.358 1.00 108.51 41 ASN B CA 1
ATOM 2167 C C . ASN B 1 16 ? -47.288 92.690 227.472 1.00 110.01 41 ASN B C 1
ATOM 2168 O O . ASN B 1 16 ? -46.736 93.659 228.002 1.00 124.59 41 ASN B O 1
ATOM 2173 N N . ILE B 1 17 ? -46.635 91.654 226.915 1.00 118.16 42 ILE B N 1
ATOM 2174 C CA . ILE B 1 17 ? -45.198 91.314 226.956 1.00 102.79 42 ILE B CA 1
ATOM 2175 C C . ILE B 1 17 ? -44.433 91.783 225.716 1.00 114.24 42 ILE B C 1
ATOM 2176 O O . ILE B 1 17 ? -45.016 91.988 224.660 1.00 128.86 42 ILE B O 1
ATOM 2181 N N . GLU B 1 18 ? -43.120 91.931 225.839 1.00 99.50 43 GLU B N 1
ATOM 2182 C CA . GLU B 1 18 ? -42.259 92.129 224.680 1.00 107.32 43 GLU B CA 1
ATOM 2183 C C . GLU B 1 18 ? -41.042 91.256 224.918 1.00 93.66 43 GLU B C 1
ATOM 2184 O O . GLU B 1 18 ? -40.292 91.489 225.869 1.00 102.99 43 GLU B O 1
ATOM 2190 N N . LYS B 1 19 ? -40.837 90.249 224.076 1.00 94.03 44 LYS B N 1
ATOM 2191 C CA . LYS B 1 19 ? -39.728 89.307 224.282 1.00 91.17 44 LYS B CA 1
ATOM 2192 C C . LYS B 1 19 ? -38.369 89.923 223.895 1.00 84.78 44 LYS B C 1
ATOM 2193 O O . LYS B 1 19 ? -37.408 89.799 224.625 1.00 97.47 44 LYS B O 1
ATOM 2199 N N . ASN B 1 20 ? -38.318 90.590 222.745 1.00 66.95 45 ASN B N 1
ATOM 2200 C CA . ASN B 1 20 ? -37.101 91.159 222.155 1.00 84.26 45 ASN B CA 1
ATOM 2201 C C . ASN B 1 20 ? -35.948 90.198 221.954 1.00 98.57 45 ASN B C 1
ATOM 2202 O O . ASN B 1 20 ? -35.830 89.167 222.612 1.00 120.13 45 ASN B O 1
ATOM 2207 N N . VAL B 1 21 ? -35.099 90.518 220.999 1.00 41.25 46 VAL B N 1
ATOM 2208 C CA . VAL B 1 21 ? -33.713 90.142 221.218 1.00 35.97 46 VAL B CA 1
ATOM 2209 C C . VAL B 1 21 ? -32.948 91.366 220.953 1.00 12.32 46 VAL B C 1
ATOM 2210 O O . VAL B 1 21 ? -33.479 92.389 220.597 1.00 14.08 46 VAL B O 1
ATOM 2214 N N . VAL B 1 22 ? -31.672 91.255 221.159 1.00 33.37 47 VAL B N 1
ATOM 2215 C CA . VAL B 1 22 ? -30.855 92.358 220.925 1.00 34.03 47 VAL B CA 1
ATOM 2216 C C . VAL B 1 22 ? -29.560 91.853 220.395 1.00 32.95 47 VAL B C 1
ATOM 2217 O O . VAL B 1 22 ? -28.964 90.888 220.940 1.00 41.52 47 VAL B O 1
ATOM 2221 N N . ALA B 1 23 ? -29.177 92.512 219.289 1.00 27.13 48 ALA B N 1
ATOM 2222 C CA . ALA B 1 23 ? -27.762 92.648 218.857 1.00 46.92 48 ALA B CA 1
ATOM 2223 C C . ALA B 1 23 ? -27.466 94.031 218.316 1.00 28.62 48 ALA B C 1
ATOM 2224 O O . ALA B 1 23 ? -28.289 94.942 218.323 1.00 7.01 48 ALA B O 1
ATOM 2226 N N . THR B 1 24 ? -26.225 94.127 217.906 1.00 22.75 49 THR B N 1
ATOM 2227 C CA . THR B 1 24 ? -25.571 95.367 217.727 1.00 35.34 49 THR B CA 1
ATOM 2228 C C . THR B 1 24 ? -25.419 95.468 216.247 1.00 64.04 49 THR B C 1
ATOM 2229 O O . THR B 1 24 ? -24.845 94.580 215.609 1.00 64.17 49 THR B O 1
ATOM 2233 N N . GLY B 1 25 ? -25.940 96.547 215.682 1.00 78.56 50 GLY B N 1
ATOM 2234 C CA . GLY B 1 25 ? -25.914 96.689 214.244 1.00 72.10 50 GLY B CA 1
ATOM 2235 C C . GLY B 1 25 ? -24.787 97.536 213.693 1.00 65.48 50 GLY B C 1
ATOM 2236 O O . GLY B 1 25 ? -24.652 98.698 214.098 1.00 58.61 50 GLY B O 1
ATOM 2237 N N . SER B 1 26 ? -23.975 96.939 212.800 1.00 53.24 51 SER B N 1
ATOM 2238 C CA . SER B 1 26 ? -23.087 97.692 211.908 1.00 32.49 51 SER B CA 1
ATOM 2239 C C . SER B 1 26 ? -23.987 98.264 210.813 1.00 34.52 51 SER B C 1
ATOM 2240 O O . SER B 1 26 ? -24.695 97.542 210.149 1.00 33.16 51 SER B O 1
ATOM 2243 N N . ILE B 1 27 ? -24.003 99.571 210.642 1.00 42.90 52 ILE B N 1
ATOM 2244 C CA . ILE B 1 27 ? -24.903 100.167 209.664 1.00 32.57 52 ILE B CA 1
ATOM 2245 C C . ILE B 1 27 ? -24.219 100.396 208.348 1.00 42.33 52 ILE B C 1
ATOM 2246 O O . ILE B 1 27 ? -22.982 100.438 208.276 1.00 27.90 52 ILE B O 1
ATOM 2251 N N . GLU B 1 28 ? -25.056 100.560 207.322 1.00 39.67 53 GLU B N 1
ATOM 2252 C CA . GLU B 1 28 ? -24.635 100.515 205.922 1.00 45.54 53 GLU B CA 1
ATOM 2253 C C . GLU B 1 28 ? -25.470 101.333 204.920 1.00 67.20 53 GLU B C 1
ATOM 2254 O O . GLU B 1 28 ? -26.606 101.822 205.207 1.00 44.24 53 GLU B O 1
ATOM 2260 N N . SER B 1 29 ? -24.887 101.476 203.727 1.00 100.31 54 SER B N 1
ATOM 2261 C CA . SER B 1 29 ? -25.620 102.067 202.629 1.00 102.00 54 SER B CA 1
ATOM 2262 C C . SER B 1 29 ? -26.184 101.036 201.725 1.00 85.46 54 SER B C 1
ATOM 2263 O O . SER B 1 29 ? -25.604 99.977 201.531 1.00 95.77 54 SER B O 1
ATOM 2266 N N . ILE B 1 30 ? -27.285 101.412 201.102 1.00 42.33 55 ILE B N 1
ATOM 2267 C CA . ILE B 1 30 ? -28.130 100.467 200.403 1.00 52.35 55 ILE B CA 1
ATOM 2268 C C . ILE B 1 30 ? -27.419 99.944 199.152 1.00 60.14 55 ILE B C 1
ATOM 2269 O O . ILE B 1 30 ? -27.317 98.715 198.972 1.00 62.34 55 ILE B O 1
ATOM 2274 N N . ASN B 1 31 ? -26.938 100.860 198.293 1.00 63.89 56 ASN B N 1
ATOM 2275 C CA . ASN B 1 31 ? -25.755 100.555 197.471 1.00 45.57 56 ASN B CA 1
ATOM 2276 C C . ASN B 1 31 ? -24.725 101.597 197.189 1.00 44.06 56 ASN B C 1
ATOM 2277 O O . ASN B 1 31 ? -24.950 102.759 197.380 1.00 6.88 56 ASN B O 1
ATOM 2282 N N . THR B 1 32 ? -23.642 101.054 196.643 1.00 19.38 57 THR B N 1
ATOM 2283 C CA . THR B 1 32 ? -22.285 101.139 197.085 1.00 7.78 57 THR B CA 1
ATOM 2284 C C . THR B 1 32 ? -21.468 100.456 196.032 1.00 46.75 57 THR B C 1
ATOM 2285 O O . THR B 1 32 ? -21.598 99.239 195.848 1.00 38.23 57 THR B O 1
ATOM 2289 N N . VAL B 1 33 ? -20.612 101.199 195.344 1.00 36.12 58 VAL B N 1
ATOM 2290 C CA . VAL B 1 33 ? -19.786 100.575 194.333 1.00 0.82 58 VAL B CA 1
ATOM 2291 C C . VAL B 1 33 ? -18.523 101.223 193.963 1.00 10.60 58 VAL B C 1
ATOM 2292 O O . VAL B 1 33 ? -18.364 102.429 193.960 1.00 26.60 58 VAL B O 1
ATOM 2296 N N . ASP B 1 34 ? -17.631 100.340 193.605 1.00 15.45 59 ASP B N 1
ATOM 2297 C CA . ASP B 1 34 ? -16.244 100.666 193.406 1.00 19.78 59 ASP B CA 1
ATOM 2298 C C . ASP B 1 34 ? -16.062 100.623 191.916 1.00 33.53 59 ASP B C 1
ATOM 2299 O O . ASP B 1 34 ? -16.694 99.815 191.217 1.00 41.95 59 ASP B O 1
ATOM 2304 N N . VAL B 1 35 ? -15.187 101.484 191.420 1.00 30.62 60 VAL B N 1
ATOM 2305 C CA . VAL B 1 35 ? -15.180 101.772 190.030 1.00 8.11 60 VAL B CA 1
ATOM 2306 C C . VAL B 1 35 ? -13.750 102.090 189.547 1.00 23.67 60 VAL B C 1
ATOM 2307 O O . VAL B 1 35 ? -13.097 103.003 190.068 1.00 15.79 60 VAL B O 1
ATOM 2311 N N . GLY B 1 36 ? -13.277 101.334 188.554 1.00 59.93 61 GLY B N 1
ATOM 2312 C CA . GLY B 1 36 ? -11.987 101.559 187.903 1.00 83.92 61 GLY B CA 1
ATOM 2313 C C . GLY B 1 36 ? -11.901 100.656 186.684 1.00 89.24 61 GLY B C 1
ATOM 2314 O O . GLY B 1 36 ? -12.277 99.513 186.764 1.00 102.07 61 GLY B O 1
ATOM 2315 N N . ALA B 1 37 ? -11.419 101.125 185.542 1.00 58.24 62 ALA B N 1
ATOM 2316 C CA . ALA B 1 37 ? -11.755 100.364 184.319 1.00 67.86 62 ALA B CA 1
ATOM 2317 C C . ALA B 1 37 ? -10.801 99.315 183.699 1.00 51.90 62 ALA B C 1
ATOM 2318 O O . ALA B 1 37 ? -9.689 99.090 184.183 1.00 18.18 62 ALA B O 1
ATOM 2320 N N . GLN B 1 38 ? -11.258 98.716 182.585 1.00 70.84 63 GLN B N 1
ATOM 2321 C CA . GLN B 1 38 ? -10.613 97.534 182.010 1.00 51.33 63 GLN B CA 1
ATOM 2322 C C . GLN B 1 38 ? -9.332 97.946 181.407 1.00 37.56 63 GLN B C 1
ATOM 2323 O O . GLN B 1 38 ? -8.565 97.061 181.018 1.00 45.69 63 GLN B O 1
ATOM 2329 N N . VAL B 1 39 ? -9.089 99.271 181.396 1.00 23.49 64 VAL B N 1
ATOM 2330 C CA . VAL B 1 39 ? -7.903 99.906 180.772 1.00 29.14 64 VAL B CA 1
ATOM 2331 C C . VAL B 1 39 ? -6.589 99.770 181.529 1.00 15.07 64 VAL B C 1
ATOM 2332 O O . VAL B 1 39 ? -6.511 98.948 182.404 1.00 8.67 64 VAL B O 1
ATOM 2336 N N . SER B 1 40 ? -5.534 100.463 181.151 1.00 0.64 65 SER B N 1
ATOM 2337 C CA . SER B 1 40 ? -4.410 100.539 182.051 1.00 22.23 65 SER B CA 1
ATOM 2338 C C . SER B 1 40 ? -4.121 101.958 181.946 1.00 35.44 65 SER B C 1
ATOM 2339 O O . SER B 1 40 ? -5.052 102.757 181.861 1.00 24.92 65 SER B O 1
ATOM 2342 N N . GLY B 1 41 ? -2.825 102.272 181.937 1.00 7.72 66 GLY B N 1
ATOM 2343 C CA . GLY B 1 41 ? -2.342 103.619 181.645 1.00 25.49 66 GLY B CA 1
ATOM 2344 C C . GLY B 1 41 ? -2.785 104.800 182.538 1.00 38.40 66 GLY B C 1
ATOM 2345 O O . GLY B 1 41 ? -3.932 104.890 182.980 1.00 28.46 66 GLY B O 1
ATOM 2346 N N . LYS B 1 42 ? -1.893 105.768 182.723 1.00 37.34 67 LYS B N 1
ATOM 2347 C CA . LYS B 1 42 ? -1.993 106.744 183.781 1.00 31.43 67 LYS B CA 1
ATOM 2348 C C . LYS B 1 42 ? -3.127 107.642 183.594 1.00 8.08 67 LYS B C 1
ATOM 2349 O O . LYS B 1 42 ? -3.846 107.516 182.672 1.00 8.36 67 LYS B O 1
ATOM 2355 N N . ILE B 1 43 ? -3.364 108.531 184.509 1.00 6.47 68 ILE B N 1
ATOM 2356 C CA . ILE B 1 43 ? -4.606 109.209 184.367 1.00 18.96 68 ILE B CA 1
ATOM 2357 C C . ILE B 1 43 ? -4.293 110.635 184.090 1.00 30.55 68 ILE B C 1
ATOM 2358 O O . ILE B 1 43 ? -3.178 110.974 183.793 1.00 53.70 68 ILE B O 1
ATOM 2363 N N . THR B 1 44 ? -5.256 111.512 184.150 1.00 33.41 69 THR B N 1
ATOM 2364 C CA . THR B 1 44 ? -4.984 112.769 183.601 1.00 20.42 69 THR B CA 1
ATOM 2365 C C . THR B 1 44 ? -5.919 113.743 184.204 1.00 19.43 69 THR B C 1
ATOM 2366 O O . THR B 1 44 ? -5.550 114.837 184.560 1.00 38.25 69 THR B O 1
ATOM 2370 N N . LYS B 1 45 ? -7.175 113.403 184.230 1.00 16.68 70 LYS B N 1
ATOM 2371 C CA . LYS B 1 45 ? -8.059 114.415 184.674 1.00 47.26 70 LYS B CA 1
ATOM 2372 C C . LYS B 1 45 ? -8.980 113.633 185.568 1.00 64.53 70 LYS B C 1
ATOM 2373 O O . LYS B 1 45 ? -9.459 112.558 185.156 1.00 45.34 70 LYS B O 1
ATOM 2379 N N . LEU B 1 46 ? -9.164 114.196 186.786 1.00 57.63 71 LEU B N 1
ATOM 2380 C CA . LEU B 1 46 ? -10.016 113.687 187.876 1.00 45.48 71 LEU B CA 1
ATOM 2381 C C . LEU B 1 46 ? -11.046 114.737 188.301 1.00 52.01 71 LEU B C 1
ATOM 2382 O O . LEU B 1 46 ? -10.725 115.896 188.543 1.00 56.81 71 LEU B O 1
ATOM 2387 N N . TYR B 1 47 ? -12.301 114.335 188.353 1.00 71.67 72 TYR B N 1
ATOM 2388 C CA . TYR B 1 47 ? -13.374 115.330 188.312 1.00 79.82 72 TYR B CA 1
ATOM 2389 C C . TYR B 1 47 ? -14.038 115.654 189.638 1.00 91.66 72 TYR B C 1
ATOM 2390 O O . TYR B 1 47 ? -14.555 116.775 189.794 1.00 99.70 72 TYR B O 1
ATOM 2399 N N . VAL B 1 48 ? -13.993 114.681 190.568 1.00 66.76 73 VAL B N 1
ATOM 2400 C CA . VAL B 1 48 ? -14.623 114.738 191.910 1.00 44.88 73 VAL B CA 1
ATOM 2401 C C . VAL B 1 48 ? -13.617 114.868 193.115 1.00 52.45 73 VAL B C 1
ATOM 2402 O O . VAL B 1 48 ? -12.395 114.569 192.980 1.00 42.32 73 VAL B O 1
ATOM 2406 N N . LYS B 1 49 ? -14.158 115.319 194.272 1.00 71.06 74 LYS B N 1
ATOM 2407 C CA . LYS B 1 49 ? -13.601 115.100 195.646 1.00 55.31 74 LYS B CA 1
ATOM 2408 C C . LYS B 1 49 ? -14.647 114.343 196.528 1.00 49.06 74 LYS B C 1
ATOM 2409 O O . LYS B 1 49 ? -15.850 114.383 196.221 1.00 35.17 74 LYS B O 1
ATOM 2415 N N . LEU B 1 50 ? -14.202 113.585 197.548 1.00 23.85 75 LEU B N 1
ATOM 2416 C CA . LEU B 1 50 ? -15.166 112.768 198.336 1.00 36.11 75 LEU B CA 1
ATOM 2417 C C . LEU B 1 50 ? -16.266 113.588 198.828 1.00 38.82 75 LEU B C 1
ATOM 2418 O O . LEU B 1 50 ? -16.153 114.760 199.227 1.00 21.10 75 LEU B O 1
ATOM 2423 N N . GLY B 1 51 ? -17.379 112.930 198.751 1.00 69.64 76 GLY B N 1
ATOM 2424 C CA . GLY B 1 51 ? -18.578 113.519 199.230 1.00 79.75 76 GLY B CA 1
ATOM 2425 C C . GLY B 1 51 ? -18.906 114.573 198.227 1.00 83.12 76 GLY B C 1
ATOM 2426 O O . GLY B 1 51 ? -19.031 115.751 198.550 1.00 91.31 76 GLY B O 1
ATOM 2427 N N . GLN B 1 52 ? -18.976 114.145 196.981 1.00 58.81 77 GLN B N 1
ATOM 2428 C CA . GLN B 1 52 ? -19.687 114.916 196.012 1.00 53.65 77 GLN B CA 1
ATOM 2429 C C . GLN B 1 52 ? -20.957 114.107 195.810 1.00 40.42 77 GLN B C 1
ATOM 2430 O O . GLN B 1 52 ? -20.973 112.861 195.882 1.00 27.76 77 GLN B O 1
ATOM 2436 N N . GLN B 1 53 ? -22.042 114.845 195.650 1.00 54.37 78 GLN B N 1
ATOM 2437 C CA . GLN B 1 53 ? -23.240 114.288 195.092 1.00 74.73 78 GLN B CA 1
ATOM 2438 C C . GLN B 1 53 ? -22.925 114.157 193.581 1.00 68.52 78 GLN B C 1
ATOM 2439 O O . GLN B 1 53 ? -22.424 115.106 192.923 1.00 59.60 78 GLN B O 1
ATOM 2445 N N . VAL B 1 54 ? -23.166 112.964 193.041 1.00 40.77 79 VAL B N 1
ATOM 2446 C CA . VAL B 1 54 ? -23.048 112.758 191.598 1.00 43.84 79 VAL B CA 1
ATOM 2447 C C . VAL B 1 54 ? -24.328 112.113 191.095 1.00 54.83 79 VAL B C 1
ATOM 2448 O O . VAL B 1 54 ? -24.856 111.222 191.777 1.00 40.05 79 VAL B O 1
ATOM 2452 N N . LYS B 1 55 ? -24.847 112.612 189.957 1.00 102.47 80 LYS B N 1
ATOM 2453 C CA . LYS B 1 55 ? -25.896 111.931 189.176 1.00 91.06 80 LYS B CA 1
ATOM 2454 C C . LYS B 1 55 ? -25.239 111.054 188.080 1.00 53.45 80 LYS B C 1
ATOM 2455 O O . LYS B 1 55 ? -24.016 111.119 187.889 1.00 36.31 80 LYS B O 1
ATOM 2461 N N . LYS B 1 56 ? -26.052 110.244 187.388 1.00 35.04 81 LYS B N 1
ATOM 2462 C CA . LYS B 1 56 ? -25.585 109.150 186.509 1.00 22.89 81 LYS B CA 1
ATOM 2463 C C . LYS B 1 56 ? -24.366 109.346 185.616 1.00 18.26 81 LYS B C 1
ATOM 2464 O O . LYS B 1 56 ? -23.854 110.454 185.369 1.00 23.23 81 LYS B O 1
ATOM 2470 N N . GLY B 1 57 ? -23.922 108.228 185.096 1.00 35.66 82 GLY B N 1
ATOM 2471 C CA . GLY B 1 57 ? -22.766 108.205 184.229 1.00 46.38 82 GLY B CA 1
ATOM 2472 C C . GLY B 1 57 ? -21.669 109.280 184.234 1.00 42.52 82 GLY B C 1
ATOM 2473 O O . GLY B 1 57 ? -20.879 109.289 183.340 1.00 42.24 82 GLY B O 1
ATOM 2474 N N . ASP B 1 58 ? -21.545 110.166 185.197 1.00 47.92 83 ASP B N 1
ATOM 2475 C CA . ASP B 1 58 ? -20.632 111.265 184.932 1.00 34.48 83 ASP B CA 1
ATOM 2476 C C . ASP B 1 58 ? -19.132 111.139 184.626 1.00 41.80 83 ASP B C 1
ATOM 2477 O O . ASP B 1 58 ? -18.538 110.098 184.299 1.00 30.26 83 ASP B O 1
ATOM 2482 N N . LEU B 1 59 ? -18.552 112.317 184.691 1.00 74.07 84 LEU B N 1
ATOM 2483 C CA . LEU B 1 59 ? -17.172 112.547 184.364 1.00 112.30 84 LEU B CA 1
ATOM 2484 C C . LEU B 1 59 ? -16.392 112.298 185.663 1.00 110.32 84 LEU B C 1
ATOM 2485 O O . LEU B 1 59 ? -16.642 112.956 186.668 1.00 99.17 84 LEU B O 1
ATOM 2490 N N . LEU B 1 60 ? -15.492 111.313 185.657 1.00 83.53 85 LEU B N 1
ATOM 2491 C CA . LEU B 1 60 ? -14.729 110.936 186.851 1.00 47.42 85 LEU B CA 1
ATOM 2492 C C . LEU B 1 60 ? -13.266 111.379 186.897 1.00 55.04 85 LEU B C 1
ATOM 2493 O O . LEU B 1 60 ? -12.912 112.207 187.752 1.00 43.07 85 LEU B O 1
ATOM 2498 N N . ALA B 1 61 ? -12.362 110.862 186.054 1.00 65.80 86 ALA B N 1
ATOM 2499 C CA . ALA B 1 61 ? -12.410 109.747 185.075 1.00 39.73 86 ALA B CA 1
ATOM 2500 C C . ALA B 1 61 ? -11.066 109.783 184.367 1.00 66.17 86 ALA B C 1
ATOM 2501 O O . ALA B 1 61 ? -10.084 110.329 184.873 1.00 89.90 86 ALA B O 1
ATOM 2503 N N . GLU B 1 62 ? -11.017 109.226 183.170 1.00 59.46 87 GLU B N 1
ATOM 2504 C CA . GLU B 1 62 ? -9.905 109.525 182.239 1.00 64.59 87 GLU B CA 1
ATOM 2505 C C . GLU B 1 62 ? -8.462 109.360 182.699 1.00 53.08 87 GLU B C 1
ATOM 2506 O O . GLU B 1 62 ? -7.783 110.228 183.318 1.00 60.50 87 GLU B O 1
ATOM 2512 N N . ILE B 1 63 ? -8.085 108.153 182.341 1.00 1.38 88 ILE B N 1
ATOM 2513 C CA . ILE B 1 63 ? -6.766 107.664 182.039 1.00 16.12 88 ILE B CA 1
ATOM 2514 C C . ILE B 1 63 ? -6.350 108.495 180.804 1.00 45.04 88 ILE B C 1
ATOM 2515 O O . ILE B 1 63 ? -7.258 108.900 180.046 1.00 49.79 88 ILE B O 1
ATOM 2520 N N . ASP B 1 64 ? -5.039 108.731 180.563 1.00 71.28 89 ASP B N 1
ATOM 2521 C CA . ASP B 1 64 ? -4.596 109.348 179.283 1.00 45.91 89 ASP B CA 1
ATOM 2522 C C . ASP B 1 64 ? -5.044 108.493 178.163 1.00 33.02 89 ASP B C 1
ATOM 2523 O O . ASP B 1 64 ? -4.790 107.279 178.181 1.00 35.28 89 ASP B O 1
ATOM 2528 N N . PRO B 1 65 ? -5.784 109.122 177.225 1.00 48.14 90 PRO B N 1
ATOM 2529 C CA . PRO B 1 65 ? -6.528 108.511 176.112 1.00 69.90 90 PRO B CA 1
ATOM 2530 C C . PRO B 1 65 ? -5.663 108.291 174.807 1.00 110.74 90 PRO B C 1
ATOM 2531 O O . PRO B 1 65 ? -6.097 107.706 173.790 1.00 101.86 90 PRO B O 1
ATOM 2535 N N . ALA B 1 66 ? -4.403 108.716 174.911 1.00 129.94 91 ALA B N 1
ATOM 2536 C CA . ALA B 1 66 ? -3.449 108.834 173.815 1.00 95.35 91 ALA B CA 1
ATOM 2537 C C . ALA B 1 66 ? -3.401 107.733 172.777 1.00 48.01 91 ALA B C 1
ATOM 2538 O O . ALA B 1 66 ? -3.716 108.020 171.637 1.00 69.81 91 ALA B O 1
ATOM 2540 N N . THR B 1 67 ? -3.007 106.512 173.140 1.00 13.01 92 THR B N 1
ATOM 2541 C CA . THR B 1 67 ? -2.886 105.451 172.128 1.00 38.87 92 THR B CA 1
ATOM 2542 C C . THR B 1 67 ? -4.230 104.893 171.658 1.00 50.33 92 THR B C 1
ATOM 2543 O O . THR B 1 67 ? -4.339 104.178 170.619 1.00 86.59 92 THR B O 1
ATOM 2547 N N . TYR B 1 68 ? -5.259 105.221 172.406 1.00 23.37 93 TYR B N 1
ATOM 2548 C CA . TYR B 1 68 ? -6.568 104.824 171.963 1.00 45.95 93 TYR B CA 1
ATOM 2549 C C . TYR B 1 68 ? -7.113 105.731 170.843 1.00 46.91 93 TYR B C 1
ATOM 2550 O O . TYR B 1 68 ? -7.772 105.256 169.899 1.00 38.74 93 TYR B O 1
ATOM 2559 N N . GLU B 1 69 ? -6.789 107.020 170.912 1.00 76.02 94 GLU B N 1
ATOM 2560 C CA . GLU B 1 69 ? -6.932 107.920 169.756 1.00 64.45 94 GLU B CA 1
ATOM 2561 C C . GLU B 1 69 ? -6.134 107.543 168.468 1.00 48.95 94 GLU B C 1
ATOM 2562 O O . GLU B 1 69 ? -6.740 107.464 167.399 1.00 76.67 94 GLU B O 1
ATOM 2568 N N . ALA B 1 70 ? -4.817 107.319 168.537 1.00 35.51 95 ALA B N 1
ATOM 2569 C CA . ALA B 1 70 ? -4.119 106.457 167.534 1.00 41.58 95 ALA B CA 1
ATOM 2570 C C . ALA B 1 70 ? -4.939 105.295 166.845 1.00 43.00 95 ALA B C 1
ATOM 2571 O O . ALA B 1 70 ? -5.319 105.409 165.642 1.00 70.83 95 ALA B O 1
ATOM 2573 N N . ASP B 1 71 ? -5.178 104.187 167.567 1.00 35.80 96 ASP B N 1
ATOM 2574 C CA . ASP B 1 71 ? -6.087 103.134 167.054 1.00 63.69 96 ASP B CA 1
ATOM 2575 C C . ASP B 1 71 ? -7.474 103.569 166.488 1.00 69.88 96 ASP B C 1
ATOM 2576 O O . ASP B 1 71 ? -8.057 102.846 165.646 1.00 83.72 96 ASP B O 1
ATOM 2581 N N . TYR B 1 72 ? -8.008 104.719 166.914 1.00 19.70 97 TYR B N 1
ATOM 2582 C CA . TYR B 1 72 ? -9.149 105.322 166.194 1.00 9.24 97 TYR B CA 1
ATOM 2583 C C . TYR B 1 72 ? -8.845 105.855 164.781 1.00 56.77 97 TYR B C 1
ATOM 2584 O O . TYR B 1 72 ? -9.619 105.636 163.845 1.00 68.91 97 TYR B O 1
ATOM 2593 N N . GLN B 1 73 ? -7.769 106.634 164.644 1.00 94.35 98 GLN B N 1
ATOM 2594 C CA . GLN B 1 73 ? -7.291 107.013 163.308 1.00 86.29 98 GLN B CA 1
ATOM 2595 C C . GLN B 1 73 ? -7.152 105.768 162.415 1.00 56.99 98 GLN B C 1
ATOM 2596 O O . GLN B 1 73 ? -7.996 105.564 161.513 1.00 46.03 98 GLN B O 1
ATOM 2602 N N . SER B 1 74 ? -6.137 104.928 162.705 1.00 25.62 99 SER B N 1
ATOM 2603 C CA . SER B 1 74 ? -5.933 103.623 161.988 1.00 42.85 99 SER B CA 1
ATOM 2604 C C . SER B 1 74 ? -7.191 102.718 161.612 1.00 42.73 99 SER B C 1
ATOM 2605 O O . SER B 1 74 ? -7.356 102.378 160.389 1.00 77.19 99 SER B O 1
ATOM 2608 N N . ALA B 1 75 ? -8.092 102.362 162.548 1.00 46.99 100 ALA B N 1
ATOM 2609 C CA . ALA B 1 75 ? -9.360 101.775 162.047 1.00 58.44 100 ALA B CA 1
ATOM 2610 C C . ALA B 1 75 ? -10.422 102.686 161.308 1.00 66.93 100 ALA B C 1
ATOM 2611 O O . ALA B 1 75 ? -11.239 102.128 160.553 1.00 64.27 100 ALA B O 1
ATOM 2613 N N . GLN B 1 76 ? -10.399 104.029 161.443 1.00 50.53 101 GLN B N 1
ATOM 2614 C CA . GLN B 1 76 ? -11.317 104.907 160.646 1.00 54.41 101 GLN B CA 1
ATOM 2615 C C . GLN B 1 76 ? -10.856 105.235 159.196 1.00 126.55 101 GLN B C 1
ATOM 2616 O O . GLN B 1 76 ? -11.689 105.443 158.292 1.00 129.50 101 GLN B O 1
ATOM 2622 N N . ALA B 1 77 ? -9.542 105.316 158.971 1.00 95.98 102 ALA B N 1
ATOM 2623 C CA . ALA B 1 77 ? -9.041 105.291 157.577 1.00 65.75 102 ALA B CA 1
ATOM 2624 C C . ALA B 1 77 ? -9.428 103.952 156.933 1.00 49.27 102 ALA B C 1
ATOM 2625 O O . ALA B 1 77 ? -10.391 103.908 156.119 1.00 42.19 102 ALA B O 1
ATOM 2627 N N . ASN B 1 78 ? -8.736 102.864 157.323 1.00 64.51 103 ASN B N 1
ATOM 2628 C CA . ASN B 1 78 ? -9.099 101.554 156.765 1.00 60.84 103 ASN B CA 1
ATOM 2629 C C . ASN B 1 78 ? -10.652 101.308 156.720 1.00 52.74 103 ASN B C 1
ATOM 2630 O O . ASN B 1 78 ? -11.108 100.402 156.046 1.00 56.56 103 ASN B O 1
ATOM 2635 N N . LEU B 1 79 ? -11.477 102.125 157.378 1.00 10.11 104 LEU B N 1
ATOM 2636 C CA . LEU B 1 79 ? -12.926 102.067 157.095 1.00 20.33 104 LEU B CA 1
ATOM 2637 C C . LEU B 1 79 ? -13.363 102.990 155.976 1.00 47.00 104 LEU B C 1
ATOM 2638 O O . LEU B 1 79 ? -14.291 102.660 155.230 1.00 79.06 104 LEU B O 1
ATOM 2643 N N . ALA B 1 80 ? -12.769 104.178 155.894 1.00 106.11 105 ALA B N 1
ATOM 2644 C CA . ALA B 1 80 ? -13.081 105.063 154.770 1.00 126.62 105 ALA B CA 1
ATOM 2645 C C . ALA B 1 80 ? -12.836 104.316 153.441 1.00 107.76 105 ALA B C 1
ATOM 2646 O O . ALA B 1 80 ? -13.724 104.283 152.568 1.00 104.07 105 ALA B O 1
ATOM 2648 N N . SER B 1 81 ? -11.665 103.685 153.311 1.00 82.87 106 SER B N 1
ATOM 2649 C CA . SER B 1 81 ? -11.424 102.783 152.166 1.00 81.43 106 SER B CA 1
ATOM 2650 C C . SER B 1 81 ? -12.581 101.820 151.901 1.00 92.26 106 SER B C 1
ATOM 2651 O O . SER B 1 81 ? -13.338 102.030 150.956 1.00 140.49 106 SER B O 1
ATOM 2654 N N . THR B 1 82 ? -12.735 100.763 152.691 1.00 71.87 107 THR B N 1
ATOM 2655 C CA . THR B 1 82 ? -13.786 99.789 152.368 1.00 80.18 107 THR B CA 1
ATOM 2656 C C . THR B 1 82 ? -15.201 100.365 152.168 1.00 98.06 107 THR B C 1
ATOM 2657 O O . THR B 1 82 ? -16.001 99.796 151.400 1.00 123.55 107 THR B O 1
ATOM 2661 N N . GLN B 1 83 ? -15.495 101.489 152.815 1.00 93.49 108 GLN B N 1
ATOM 2662 C CA . GLN B 1 83 ? -16.788 102.130 152.640 1.00 120.87 108 GLN B CA 1
ATOM 2663 C C . GLN B 1 83 ? -16.928 102.637 151.199 1.00 150.26 108 GLN B C 1
ATOM 2664 O O . GLN B 1 83 ? -17.890 102.295 150.497 1.00 164.56 108 GLN B O 1
ATOM 2670 N N . GLU B 1 84 ? -15.962 103.439 150.753 1.00 167.14 109 GLU B N 1
ATOM 2671 C CA . GLU B 1 84 ? -15.953 103.887 149.357 1.00 157.63 109 GLU B CA 1
ATOM 2672 C C . GLU B 1 84 ? -16.052 102.684 148.387 1.00 127.27 109 GLU B C 1
ATOM 2673 O O . GLU B 1 84 ? -16.903 102.682 147.498 1.00 124.36 109 GLU B O 1
ATOM 2679 N N . GLN B 1 85 ? -15.205 101.665 148.600 1.00 117.37 110 GLN B N 1
ATOM 2680 C CA . GLN B 1 85 ? -15.147 100.432 147.768 1.00 88.91 110 GLN B CA 1
ATOM 2681 C C . GLN B 1 85 ? -16.480 99.759 147.545 1.00 94.41 110 GLN B C 1
ATOM 2682 O O . GLN B 1 85 ? -17.022 99.779 146.427 1.00 129.33 110 GLN B O 1
ATOM 2688 N N . ALA B 1 86 ? -16.991 99.101 148.579 1.00 46.75 111 ALA B N 1
ATOM 2689 C CA . ALA B 1 86 ? -18.293 98.485 148.407 1.00 31.27 111 ALA B CA 1
ATOM 2690 C C . ALA B 1 86 ? -19.494 99.461 148.179 1.00 59.46 111 ALA B C 1
ATOM 2691 O O . ALA B 1 86 ? -20.610 99.018 147.834 1.00 44.83 111 ALA B O 1
ATOM 2693 N N . GLN B 1 87 ? -19.272 100.773 148.333 1.00 94.35 112 GLN B N 1
ATOM 2694 C CA . GLN B 1 87 ? -20.291 101.739 147.919 1.00 123.58 112 GLN B CA 1
ATOM 2695 C C . GLN B 1 87 ? -20.217 101.861 146.405 1.00 134.59 112 GLN B C 1
ATOM 2696 O O . GLN B 1 87 ? -21.224 102.119 145.743 1.00 144.55 112 GLN B O 1
ATOM 2702 N N . ARG B 1 88 ? -19.021 101.634 145.865 1.00 101.70 113 ARG B N 1
ATOM 2703 C CA . ARG B 1 88 ? -18.801 101.611 144.419 1.00 80.52 113 ARG B CA 1
ATOM 2704 C C . ARG B 1 88 ? -19.311 100.325 143.747 1.00 46.53 113 ARG B C 1
ATOM 2705 O O . ARG B 1 88 ? -20.214 100.439 142.910 1.00 73.41 113 ARG B O 1
ATOM 2713 N N . TYR B 1 89 ? -18.788 99.132 144.100 1.00 11.16 114 TYR B N 1
ATOM 2714 C CA . TYR B 1 89 ? -19.521 97.893 143.795 1.00 23.80 114 TYR B CA 1
ATOM 2715 C C . TYR B 1 89 ? -20.963 97.776 144.313 1.00 62.23 114 TYR B C 1
ATOM 2716 O O . TYR B 1 89 ? -21.514 96.698 144.213 1.00 47.18 114 TYR B O 1
ATOM 2725 N N . LYS B 1 90 ? -21.549 98.787 144.949 1.00 93.17 115 LYS B N 1
ATOM 2726 C CA . LYS B 1 90 ? -22.975 98.696 145.236 1.00 110.96 115 LYS B CA 1
ATOM 2727 C C . LYS B 1 90 ? -23.734 99.141 143.986 1.00 128.54 115 LYS B C 1
ATOM 2728 O O . LYS B 1 90 ? -24.938 98.883 143.847 1.00 129.26 115 LYS B O 1
ATOM 2734 N N . LEU B 1 91 ? -22.997 99.766 143.061 1.00 162.53 116 LEU B N 1
ATOM 2735 C CA . LEU B 1 91 ? -23.530 100.225 141.772 1.00 172.13 116 LEU B CA 1
ATOM 2736 C C . LEU B 1 91 ? -23.081 99.388 140.543 1.00 110.33 116 LEU B C 1
ATOM 2737 O O . LEU B 1 91 ? -23.444 99.714 139.416 1.00 138.89 116 LEU B O 1
ATOM 2742 N N . LEU B 1 92 ? -22.288 98.336 140.775 1.00 65.22 117 LEU B N 1
ATOM 2743 C CA . LEU B 1 92 ? -22.063 97.220 139.822 1.00 51.35 117 LEU B CA 1
ATOM 2744 C C . LEU B 1 92 ? -22.976 96.105 140.309 1.00 72.51 117 LEU B C 1
ATOM 2745 O O . LEU B 1 92 ? -23.579 96.252 141.347 1.00 85.70 117 LEU B O 1
ATOM 2750 N N . VAL B 1 93 ? -23.117 95.005 139.589 1.00 89.01 118 VAL B N 1
ATOM 2751 C CA . VAL B 1 93 ? -24.305 94.158 139.790 1.00 123.53 118 VAL B CA 1
ATOM 2752 C C . VAL B 1 93 ? -25.673 94.870 139.556 1.00 177.09 118 VAL B C 1
ATOM 2753 O O . VAL B 1 93 ? -26.556 94.273 138.937 1.00 186.12 118 VAL B O 1
ATOM 2757 N N . ALA B 1 94 ? -25.854 96.114 140.029 1.00 159.40 119 ALA B N 1
ATOM 2758 C CA . ALA B 1 94 ? -27.056 96.925 139.721 1.00 152.29 119 ALA B CA 1
ATOM 2759 C C . ALA B 1 94 ? -27.052 97.516 138.278 1.00 176.26 119 ALA B C 1
ATOM 2760 O O . ALA B 1 94 ? -27.957 98.284 137.888 1.00 177.95 119 ALA B O 1
ATOM 2762 N N . ASP B 1 95 ? -26.005 97.167 137.521 1.00 185.57 120 ASP B N 1
ATOM 2763 C CA . ASP B 1 95 ? -25.970 97.198 136.055 1.00 172.82 120 ASP B CA 1
ATOM 2764 C C . ASP B 1 95 ? -25.973 95.721 135.658 1.00 165.76 120 ASP B C 1
ATOM 2765 O O . ASP B 1 95 ? -27.025 95.130 135.336 1.00 165.29 120 ASP B O 1
ATOM 2770 N N . GLN B 1 96 ? -24.739 95.197 135.615 1.00 143.60 121 GLN B N 1
ATOM 2771 C CA . GLN B 1 96 ? -24.357 93.818 135.923 1.00 123.11 121 GLN B CA 1
ATOM 2772 C C . GLN B 1 96 ? -22.863 93.680 135.671 1.00 99.30 121 GLN B C 1
ATOM 2773 O O . GLN B 1 96 ? -22.364 92.594 135.359 1.00 87.15 121 GLN B O 1
ATOM 2779 N N . ALA B 1 97 ? -22.175 94.818 135.822 1.00 84.08 122 ALA B N 1
ATOM 2780 C CA . ALA B 1 97 ? -20.718 94.963 135.561 1.00 106.73 122 ALA B CA 1
ATOM 2781 C C . ALA B 1 97 ? -19.807 93.874 136.142 1.00 128.77 122 ALA B C 1
ATOM 2782 O O . ALA B 1 97 ? -19.558 92.855 135.443 1.00 122.02 122 ALA B O 1
ATOM 2784 N N . VAL B 1 98 ? -19.286 94.087 137.370 1.00 131.97 123 VAL B N 1
ATOM 2785 C CA . VAL B 1 98 ? -18.597 92.993 138.102 1.00 132.83 123 VAL B CA 1
ATOM 2786 C C . VAL B 1 98 ? -19.351 92.304 139.283 1.00 61.53 123 VAL B C 1
ATOM 2787 O O . VAL B 1 98 ? -20.313 92.858 139.893 1.00 39.16 123 VAL B O 1
ATOM 2791 N N . SER B 1 99 ? -18.813 91.113 139.584 1.00 71.57 124 SER B N 1
ATOM 2792 C CA . SER B 1 99 ? -19.571 89.840 139.698 1.00 88.87 124 SER B CA 1
ATOM 2793 C C . SER B 1 99 ? -20.731 89.619 140.676 1.00 133.35 124 SER B C 1
ATOM 2794 O O . SER B 1 99 ? -21.793 90.221 140.525 1.00 139.89 124 SER B O 1
ATOM 2797 N N . LYS B 1 100 ? -20.557 88.673 141.596 1.00 139.77 125 LYS B N 1
ATOM 2798 C CA . LYS B 1 100 ? -21.447 88.528 142.749 1.00 133.88 125 LYS B CA 1
ATOM 2799 C C . LYS B 1 100 ? -20.571 87.944 143.836 1.00 115.44 125 LYS B C 1
ATOM 2800 O O . LYS B 1 100 ? -21.010 87.659 144.941 1.00 98.59 125 LYS B O 1
ATOM 2806 N N . GLN B 1 101 ? -19.303 87.790 143.493 1.00 136.45 126 GLN B N 1
ATOM 2807 C CA . GLN B 1 101 ? -18.315 87.153 144.341 1.00 154.08 126 GLN B CA 1
ATOM 2808 C C . GLN B 1 101 ? -17.315 88.233 144.773 1.00 153.89 126 GLN B C 1
ATOM 2809 O O . GLN B 1 101 ? -16.692 88.125 145.835 1.00 175.58 126 GLN B O 1
ATOM 2815 N N . GLN B 1 102 ? -17.188 89.282 143.950 1.00 149.21 127 GLN B N 1
ATOM 2816 C CA . GLN B 1 102 ? -16.375 90.478 144.258 1.00 146.39 127 GLN B CA 1
ATOM 2817 C C . GLN B 1 102 ? -17.161 91.442 145.128 1.00 128.39 127 GLN B C 1
ATOM 2818 O O . GLN B 1 102 ? -16.610 92.403 145.660 1.00 132.74 127 GLN B O 1
ATOM 2824 N N . TYR B 1 103 ? -18.465 91.207 145.210 1.00 77.69 128 TYR B N 1
ATOM 2825 C CA . TYR B 1 103 ? -19.302 91.895 146.172 1.00 88.68 128 TYR B CA 1
ATOM 2826 C C . TYR B 1 103 ? -19.132 91.308 147.562 1.00 113.47 128 TYR B C 1
ATOM 2827 O O . TYR B 1 103 ? -19.008 92.043 148.542 1.00 107.12 128 TYR B O 1
ATOM 2836 N N . ALA B 1 104 ? -19.171 89.978 147.648 1.00 146.82 129 ALA B N 1
ATOM 2837 C CA . ALA B 1 104 ? -18.939 89.287 148.919 1.00 126.39 129 ALA B CA 1
ATOM 2838 C C . ALA B 1 104 ? -17.684 89.787 149.635 1.00 111.89 129 ALA B C 1
ATOM 2839 O O . ALA B 1 104 ? -17.757 90.121 150.814 1.00 127.31 129 ALA B O 1
ATOM 2841 N N . ASP B 1 105 ? -16.552 89.860 148.934 1.00 104.23 130 ASP B N 1
ATOM 2842 C CA . ASP B 1 105 ? -15.311 90.340 149.553 1.00 126.92 130 ASP B CA 1
ATOM 2843 C C . ASP B 1 105 ? -15.235 91.875 149.820 1.00 118.42 130 ASP B C 1
ATOM 2844 O O . ASP B 1 105 ? -14.471 92.307 150.711 1.00 157.48 130 ASP B O 1
ATOM 2849 N N . ALA B 1 106 ? -16.034 92.683 149.110 1.00 42.54 131 ALA B N 1
ATOM 2850 C CA . ALA B 1 106 ? -16.084 94.137 149.386 1.00 52.58 131 ALA B CA 1
ATOM 2851 C C . ALA B 1 106 ? -16.932 94.424 150.602 1.00 72.44 131 ALA B C 1
ATOM 2852 O O . ALA B 1 106 ? -16.634 95.352 151.381 1.00 74.40 131 ALA B O 1
ATOM 2854 N N . ASN B 1 107 ? -17.994 93.625 150.758 1.00 118.07 132 ASN B N 1
ATOM 2855 C CA . ASN B 1 107 ? -18.818 93.627 151.979 1.00 110.36 132 ASN B CA 1
ATOM 2856 C C . ASN B 1 107 ? -18.044 93.118 153.200 1.00 102.83 132 ASN B C 1
ATOM 2857 O O . ASN B 1 107 ? -18.024 93.762 154.234 1.00 59.69 132 ASN B O 1
ATOM 2862 N N . ALA B 1 108 ? -17.417 91.951 153.067 1.00 95.05 133 ALA B N 1
ATOM 2863 C CA . ALA B 1 108 ? -16.511 91.436 154.095 1.00 89.48 133 ALA B CA 1
ATOM 2864 C C . ALA B 1 108 ? -15.499 92.481 154.567 1.00 91.87 133 ALA B C 1
ATOM 2865 O O . ALA B 1 108 ? -15.472 92.787 155.752 1.00 127.27 133 ALA B O 1
ATOM 2867 N N . ALA B 1 109 ? -14.687 93.043 153.674 1.00 79.21 134 ALA B N 1
ATOM 2868 C CA . ALA B 1 109 ? -13.768 94.079 154.135 1.00 72.59 134 ALA B CA 1
ATOM 2869 C C . ALA B 1 109 ? -14.499 95.256 154.768 1.00 53.88 134 ALA B C 1
ATOM 2870 O O . ALA B 1 109 ? -13.992 95.848 155.711 1.00 88.00 134 ALA B O 1
ATOM 2872 N N . TYR B 1 110 ? -15.704 95.568 154.301 1.00 49.28 135 TYR B N 1
ATOM 2873 C CA . TYR B 1 110 ? -16.502 96.628 154.944 1.00 72.10 135 TYR B CA 1
ATOM 2874 C C . TYR B 1 110 ? -16.996 96.378 156.354 1.00 112.93 135 TYR B C 1
ATOM 2875 O O . TYR B 1 110 ? -16.653 97.114 157.271 1.00 134.72 135 TYR B O 1
ATOM 2884 N N . LEU B 1 111 ? -17.902 95.415 156.486 1.00 105.24 136 LEU B N 1
ATOM 2885 C CA . LEU B 1 111 ? -18.319 94.902 157.779 1.00 110.41 136 LEU B CA 1
ATOM 2886 C C . LEU B 1 111 ? -17.127 94.714 158.749 1.00 105.08 136 LEU B C 1
ATOM 2887 O O . LEU B 1 111 ? -17.141 95.296 159.836 1.00 117.25 136 LEU B O 1
ATOM 2892 N N . GLN B 1 112 ? -16.117 93.926 158.351 1.00 62.66 137 GLN B N 1
ATOM 2893 C CA . GLN B 1 112 ? -14.908 93.737 159.155 1.00 41.23 137 GLN B CA 1
ATOM 2894 C C . GLN B 1 112 ? -14.255 95.043 159.575 1.00 55.60 137 GLN B C 1
ATOM 2895 O O . GLN B 1 112 ? -13.831 95.140 160.734 1.00 106.80 137 GLN B O 1
ATOM 2901 N N . SER B 1 113 ? -14.176 96.048 158.691 1.00 53.11 138 SER B N 1
ATOM 2902 C CA . SER B 1 113 ? -13.543 97.339 159.095 1.00 60.89 138 SER B CA 1
ATOM 2903 C C . SER B 1 113 ? -14.431 98.339 159.880 1.00 65.95 138 SER B C 1
ATOM 2904 O O . SER B 1 113 ? -13.896 99.200 160.599 1.00 76.86 138 SER B O 1
ATOM 2907 N N . LYS B 1 114 ? -15.760 98.162 159.795 1.00 44.78 139 LYS B N 1
ATOM 2908 C CA . LYS B 1 114 ? -16.754 98.758 160.715 1.00 52.29 139 LYS B CA 1
ATOM 2909 C C . LYS B 1 114 ? -16.747 98.151 162.132 1.00 63.26 139 LYS B C 1
ATOM 2910 O O . LYS B 1 114 ? -16.631 98.883 163.106 1.00 42.26 139 LYS B O 1
ATOM 2916 N N . ALA B 1 115 ? -16.916 96.826 162.233 1.00 83.44 140 ALA B N 1
ATOM 2917 C CA . ALA B 1 115 ? -16.589 96.067 163.454 1.00 75.56 140 ALA B CA 1
ATOM 2918 C C . ALA B 1 115 ? -15.302 96.601 164.112 1.00 87.48 140 ALA B C 1
ATOM 2919 O O . ALA B 1 115 ? -15.412 97.349 165.098 1.00 118.50 140 ALA B O 1
ATOM 2921 N N . ALA B 1 116 ? -14.106 96.274 163.587 1.00 53.90 141 ALA B N 1
ATOM 2922 C CA . ALA B 1 116 ? -12.862 96.894 164.136 1.00 58.85 141 ALA B CA 1
ATOM 2923 C C . ALA B 1 116 ? -12.848 98.447 164.369 1.00 49.04 141 ALA B C 1
ATOM 2924 O O . ALA B 1 116 ? -12.070 98.951 165.217 1.00 64.62 141 ALA B O 1
ATOM 2926 N N . VAL B 1 117 ? -13.722 99.196 163.692 1.00 13.18 142 VAL B N 1
ATOM 2927 C CA . VAL B 1 117 ? -13.999 100.555 164.188 1.00 62.55 142 VAL B CA 1
ATOM 2928 C C . VAL B 1 117 ? -14.822 100.698 165.497 1.00 120.59 142 VAL B C 1
ATOM 2929 O O . VAL B 1 117 ? -14.468 101.507 166.364 1.00 144.26 142 VAL B O 1
ATOM 2933 N N . GLU B 1 118 ? -15.901 99.933 165.649 1.00 117.95 143 GLU B N 1
ATOM 2934 C CA . GLU B 1 118 ? -16.690 99.975 166.882 1.00 128.28 143 GLU B CA 1
ATOM 2935 C C . GLU B 1 118 ? -15.888 99.442 168.084 1.00 105.87 143 GLU B C 1
ATOM 2936 O O . GLU B 1 118 ? -16.008 99.974 169.188 1.00 125.19 143 GLU B O 1
ATOM 2942 N N . GLN B 1 119 ? -15.069 98.410 167.850 1.00 55.49 144 GLN B N 1
ATOM 2943 C CA . GLN B 1 119 ? -14.005 97.969 168.776 1.00 48.39 144 GLN B CA 1
ATOM 2944 C C . GLN B 1 119 ? -13.093 99.105 169.258 1.00 73.01 144 GLN B C 1
ATOM 2945 O O . GLN B 1 119 ? -13.174 99.479 170.439 1.00 97.34 144 GLN B O 1
ATOM 2951 N N . ALA B 1 120 ? -12.205 99.663 168.420 1.00 59.65 145 ALA B N 1
ATOM 2952 C CA . ALA B 1 120 ? -11.352 100.703 169.075 1.00 55.35 145 ALA B CA 1
ATOM 2953 C C . ALA B 1 120 ? -12.097 101.941 169.551 1.00 31.59 145 ALA B C 1
ATOM 2954 O O . ALA B 1 120 ? -11.566 102.696 170.390 1.00 49.78 145 ALA B O 1
ATOM 2956 N N . ARG B 1 121 ? -13.327 102.127 169.066 1.00 37.99 146 ARG B N 1
ATOM 2957 C CA . ARG B 1 121 ? -14.164 103.227 169.572 1.00 45.11 146 ARG B CA 1
ATOM 2958 C C . ARG B 1 121 ? -14.582 102.903 170.972 1.00 55.34 146 ARG B C 1
ATOM 2959 O O . ARG B 1 121 ? -14.630 103.803 171.815 1.00 83.11 146 ARG B O 1
ATOM 2967 N N . ILE B 1 122 ? -14.867 101.621 171.213 1.00 65.94 147 ILE B N 1
ATOM 2968 C CA . ILE B 1 122 ? -15.152 101.089 172.534 1.00 48.87 147 ILE B CA 1
ATOM 2969 C C . ILE B 1 122 ? -13.927 101.376 173.440 1.00 30.11 147 ILE B C 1
ATOM 2970 O O . ILE B 1 122 ? -13.983 102.233 174.321 1.00 1.40 147 ILE B O 1
ATOM 2975 N N . ASN B 1 123 ? -12.776 100.792 173.149 1.00 6.64 148 ASN B N 1
ATOM 2976 C CA . ASN B 1 123 ? -11.589 101.086 173.965 1.00 23.89 148 ASN B CA 1
ATOM 2977 C C . ASN B 1 123 ? -11.274 102.613 174.142 1.00 32.50 148 ASN B C 1
ATOM 2978 O O . ASN B 1 123 ? -10.422 103.005 174.918 1.00 29.14 148 ASN B O 1
ATOM 2983 N N . LEU B 1 124 ? -11.970 103.489 173.431 1.00 57.20 149 LEU B N 1
ATOM 2984 C CA . LEU B 1 124 ? -11.933 104.904 173.822 1.00 48.72 149 LEU B CA 1
ATOM 2985 C C . LEU B 1 124 ? -13.002 105.204 174.845 1.00 68.85 149 LEU B C 1
ATOM 2986 O O . LEU B 1 124 ? -12.781 105.991 175.762 1.00 46.92 149 LEU B O 1
ATOM 2991 N N . ARG B 1 125 ? -14.168 104.585 174.673 1.00 101.79 150 ARG B N 1
ATOM 2992 C CA . ARG B 1 125 ? -15.268 104.743 175.631 1.00 119.68 150 ARG B CA 1
ATOM 2993 C C . ARG B 1 125 ? -14.873 104.198 177.015 1.00 122.25 150 ARG B C 1
ATOM 2994 O O . ARG B 1 125 ? -15.418 104.633 178.029 1.00 150.68 150 ARG B O 1
ATOM 3002 N N . TYR B 1 126 ? -13.908 103.268 177.040 1.00 48.94 151 TYR B N 1
ATOM 3003 C CA . TYR B 1 126 ? -13.272 102.781 178.270 1.00 25.53 151 TYR B CA 1
ATOM 3004 C C . TYR B 1 126 ? -12.533 103.932 178.877 1.00 10.53 151 TYR B C 1
ATOM 3005 O O . TYR B 1 126 ? -13.171 104.609 179.604 1.00 36.78 151 TYR B O 1
ATOM 3014 N N . THR B 1 127 ? -11.285 104.256 178.536 1.00 7.94 152 THR B N 1
ATOM 3015 C CA . THR B 1 127 ? -10.724 105.590 178.901 1.00 16.87 152 THR B CA 1
ATOM 3016 C C . THR B 1 127 ? -11.648 106.653 179.513 1.00 40.64 152 THR B C 1
ATOM 3017 O O . THR B 1 127 ? -11.165 107.427 180.316 1.00 36.41 152 THR B O 1
ATOM 3021 N N . LYS B 1 128 ? -12.949 106.669 179.196 1.00 36.97 153 LYS B N 1
ATOM 3022 C CA . LYS B 1 128 ? -13.883 107.549 179.916 1.00 34.54 153 LYS B CA 1
ATOM 3023 C C . LYS B 1 128 ? -14.862 106.886 180.917 1.00 63.84 153 LYS B C 1
ATOM 3024 O O . LYS B 1 128 ? -15.639 105.949 180.603 1.00 67.88 153 LYS B O 1
ATOM 3030 N N . ILE B 1 129 ? -14.857 107.476 182.119 1.00 37.54 154 ILE B N 1
ATOM 3031 C CA . ILE B 1 129 ? -15.112 106.722 183.323 1.00 5.15 154 ILE B CA 1
ATOM 3032 C C . ILE B 1 129 ? -16.519 106.523 183.785 1.00 37.27 154 ILE B C 1
ATOM 3033 O O . ILE B 1 129 ? -16.865 105.374 183.915 1.00 1.47 154 ILE B O 1
ATOM 3038 N N . THR B 1 130 ? -17.307 107.568 184.024 1.00 16.16 155 THR B N 1
ATOM 3039 C CA . THR B 1 130 ? -18.708 107.329 184.351 1.00 8.98 155 THR B CA 1
ATOM 3040 C C . THR B 1 130 ? -19.077 106.733 185.725 1.00 18.39 155 THR B C 1
ATOM 3041 O O . THR B 1 130 ? -18.513 105.747 186.150 1.00 46.27 155 THR B O 1
ATOM 3045 N N . SER B 1 131 ? -20.047 107.305 186.411 1.00 19.08 156 SER B N 1
ATOM 3046 C CA . SER B 1 131 ? -20.448 106.725 187.675 1.00 23.81 156 SER B CA 1
ATOM 3047 C C . SER B 1 131 ? -21.624 105.778 187.680 1.00 15.34 156 SER B C 1
ATOM 3048 O O . SER B 1 131 ? -22.754 106.188 187.519 1.00 11.58 156 SER B O 1
ATOM 3051 N N . PRO B 1 132 ? -21.392 104.527 187.977 1.00 7.26 157 PRO B N 1
ATOM 3052 C CA . PRO B 1 132 ? -22.468 103.544 187.818 1.00 21.59 157 PRO B CA 1
ATOM 3053 C C . PRO B 1 132 ? -23.806 103.747 188.588 1.00 29.84 157 PRO B C 1
ATOM 3054 O O . PRO B 1 132 ? -24.669 102.848 188.520 1.00 23.70 157 PRO B O 1
ATOM 3058 N N . ILE B 1 133 ? -23.971 104.871 189.294 1.00 45.57 158 ILE B N 1
ATOM 3059 C CA . ILE B 1 133 ? -25.279 105.253 189.849 1.00 65.29 158 ILE B CA 1
ATOM 3060 C C . ILE B 1 133 ? -25.282 106.685 190.287 1.00 80.79 158 ILE B C 1
ATOM 3061 O O . ILE B 1 133 ? -24.228 107.236 190.564 1.00 96.16 158 ILE B O 1
ATOM 3066 N N . ASP B 1 134 ? -26.474 107.280 190.346 1.00 85.99 159 ASP B N 1
ATOM 3067 C CA . ASP B 1 134 ? -26.631 108.609 190.924 1.00 108.65 159 ASP B CA 1
ATOM 3068 C C . ASP B 1 134 ? -26.427 108.389 192.398 1.00 92.06 159 ASP B C 1
ATOM 3069 O O . ASP B 1 134 ? -27.084 107.537 192.976 1.00 64.11 159 ASP B O 1
ATOM 3074 N N . GLY B 1 135 ? -25.475 109.097 192.996 1.00 123.01 160 GLY B N 1
ATOM 3075 C CA . GLY B 1 135 ? -25.138 108.837 194.382 1.00 129.29 160 GLY B CA 1
ATOM 3076 C C . GLY B 1 135 ? -24.136 109.791 195.000 1.00 127.79 160 GLY B C 1
ATOM 3077 O O . GLY B 1 135 ? -24.109 110.982 194.674 1.00 148.37 160 GLY B O 1
ATOM 3078 N N . THR B 1 136 ? -23.316 109.280 195.916 1.00 62.68 161 THR B N 1
ATOM 3079 C CA . THR B 1 136 ? -22.383 110.156 196.604 1.00 45.24 161 THR B CA 1
ATOM 3080 C C . THR B 1 136 ? -21.073 109.505 196.802 1.00 16.35 161 THR B C 1
ATOM 3081 O O . THR B 1 136 ? -20.956 108.285 196.862 1.00 11.89 161 THR B O 1
ATOM 3085 N N . VAL B 1 137 ? -20.084 110.362 196.872 1.00 10.50 162 VAL B N 1
ATOM 3086 C CA . VAL B 1 137 ? -18.740 109.904 196.775 1.00 12.75 162 VAL B CA 1
ATOM 3087 C C . VAL B 1 137 ? -18.137 109.584 198.092 1.00 43.15 162 VAL B C 1
ATOM 3088 O O . VAL B 1 137 ? -17.795 110.474 198.870 1.00 61.51 162 VAL B O 1
ATOM 3092 N N . ILE B 1 138 ? -17.882 108.312 198.293 1.00 14.49 163 ILE B N 1
ATOM 3093 C CA . ILE B 1 138 ? -17.272 107.871 199.514 1.00 16.99 163 ILE B CA 1
ATOM 3094 C C . ILE B 1 138 ? -15.827 108.228 199.356 1.00 23.63 163 ILE B C 1
ATOM 3095 O O . ILE B 1 138 ? -15.354 109.230 199.885 1.00 13.44 163 ILE B O 1
ATOM 3100 N N . SER B 1 139 ? -15.168 107.448 198.523 1.00 5.23 164 SER B N 1
ATOM 3101 C CA . SER B 1 139 ? -13.725 107.410 198.479 1.00 27.42 164 SER B CA 1
ATOM 3102 C C . SER B 1 139 ? -13.043 107.940 197.215 1.00 35.61 164 SER B C 1
ATOM 3103 O O . SER B 1 139 ? -13.660 108.067 196.187 1.00 31.94 164 SER B O 1
ATOM 3106 N N . THR B 1 140 ? -11.761 108.238 197.287 1.00 15.53 165 THR B N 1
ATOM 3107 C CA . THR B 1 140 ? -11.115 108.754 196.135 1.00 5.86 165 THR B CA 1
ATOM 3108 C C . THR B 1 140 ? -9.732 108.323 196.367 1.00 15.76 165 THR B C 1
ATOM 3109 O O . THR B 1 140 ? -8.888 109.077 196.701 1.00 16.94 165 THR B O 1
ATOM 3113 N N . PRO B 1 141 ? -9.506 107.074 196.262 1.00 0.91 166 PRO B N 1
ATOM 3114 C CA . PRO B 1 141 ? -8.235 106.414 196.428 1.00 23.51 166 PRO B CA 1
ATOM 3115 C C . PRO B 1 141 ? -7.127 106.844 195.520 1.00 27.78 166 PRO B C 1
ATOM 3116 O O . PRO B 1 141 ? -5.982 106.399 195.722 1.00 26.77 166 PRO B O 1
ATOM 3120 N N . VAL B 1 142 ? -7.453 107.649 194.517 1.00 6.18 167 VAL B N 1
ATOM 3121 C CA . VAL B 1 142 ? -6.714 107.602 193.244 1.00 13.45 167 VAL B CA 1
ATOM 3122 C C . VAL B 1 142 ? -6.531 108.993 192.545 1.00 7.27 167 VAL B C 1
ATOM 3123 O O . VAL B 1 142 ? -7.450 109.826 192.473 1.00 9.97 167 VAL B O 1
ATOM 3127 N N . SER B 1 143 ? -5.331 109.266 192.047 1.00 15.83 168 SER B N 1
ATOM 3128 C CA . SER B 1 143 ? -4.996 110.684 191.878 1.00 41.07 168 SER B CA 1
ATOM 3129 C C . SER B 1 143 ? -4.420 111.290 190.566 1.00 43.06 168 SER B C 1
ATOM 3130 O O . SER B 1 143 ? -3.721 110.660 189.801 1.00 45.35 168 SER B O 1
ATOM 3133 N N . GLU B 1 144 ? -4.686 112.563 190.357 1.00 28.07 169 GLU B N 1
ATOM 3134 C CA . GLU B 1 144 ? -4.165 113.206 189.182 1.00 36.54 169 GLU B CA 1
ATOM 3135 C C . GLU B 1 144 ? -2.636 113.089 189.017 1.00 36.46 169 GLU B C 1
ATOM 3136 O O . GLU B 1 144 ? -1.902 114.091 189.148 1.00 51.21 169 GLU B O 1
ATOM 3142 N N . GLY B 1 145 ? -2.156 111.900 188.676 1.00 12.72 170 GLY B N 1
ATOM 3143 C CA . GLY B 1 145 ? -0.764 111.764 188.299 1.00 10.86 170 GLY B CA 1
ATOM 3144 C C . GLY B 1 145 ? -0.495 110.315 188.377 1.00 19.58 170 GLY B C 1
ATOM 3145 O O . GLY B 1 145 ? 0.587 109.789 188.193 1.00 19.01 170 GLY B O 1
ATOM 3146 N N . GLN B 1 146 ? -1.567 109.634 188.624 1.00 19.72 171 GLN B N 1
ATOM 3147 C CA . GLN B 1 146 ? -1.391 108.320 189.125 1.00 23.87 171 GLN B CA 1
ATOM 3148 C C . GLN B 1 146 ? -1.431 107.288 188.087 1.00 25.09 171 GLN B C 1
ATOM 3149 O O . GLN B 1 146 ? -2.409 106.987 187.427 1.00 8.81 171 GLN B O 1
ATOM 3155 N N . THR B 1 147 ? -0.320 106.657 188.044 1.00 21.79 172 THR B N 1
ATOM 3156 C CA . THR B 1 147 ? 0.061 105.865 186.930 1.00 27.58 172 THR B CA 1
ATOM 3157 C C . THR B 1 147 ? -0.623 104.465 186.962 1.00 5.05 172 THR B C 1
ATOM 3158 O O . THR B 1 147 ? 0.057 103.500 186.719 1.00 16.44 172 THR B O 1
ATOM 3162 N N . VAL B 1 148 ? -1.935 104.367 187.257 1.00 0.69 173 VAL B N 1
ATOM 3163 C CA . VAL B 1 148 ? -2.692 103.090 187.430 1.00 10.31 173 VAL B CA 1
ATOM 3164 C C . VAL B 1 148 ? -2.369 102.024 186.449 1.00 28.56 173 VAL B C 1
ATOM 3165 O O . VAL B 1 148 ? -1.675 102.300 185.513 1.00 46.67 173 VAL B O 1
ATOM 3169 N N . ASN B 1 149 ? -2.816 100.793 186.637 1.00 10.61 174 ASN B N 1
ATOM 3170 C CA . ASN B 1 149 ? -2.617 99.801 185.592 1.00 13.86 174 ASN B CA 1
ATOM 3171 C C . ASN B 1 149 ? -3.595 98.652 185.806 1.00 27.15 174 ASN B C 1
ATOM 3172 O O . ASN B 1 149 ? -3.700 98.201 186.915 1.00 81.67 174 ASN B O 1
ATOM 3177 N N . SER B 1 150 ? -4.251 98.080 184.795 1.00 7.42 175 SER B N 1
ATOM 3178 C CA . SER B 1 150 ? -5.146 96.980 185.092 1.00 8.44 175 SER B CA 1
ATOM 3179 C C . SER B 1 150 ? -4.374 95.762 184.839 1.00 15.07 175 SER B C 1
ATOM 3180 O O . SER B 1 150 ? -3.428 95.502 185.540 1.00 43.85 175 SER B O 1
ATOM 3183 N N . ASN B 1 151 ? -4.757 95.062 183.787 1.00 6.02 176 ASN B N 1
ATOM 3184 C CA . ASN B 1 151 ? -4.490 93.659 183.619 1.00 14.18 176 ASN B CA 1
ATOM 3185 C C . ASN B 1 151 ? -5.351 93.000 184.633 1.00 60.53 176 ASN B C 1
ATOM 3186 O O . ASN B 1 151 ? -6.562 93.180 184.599 1.00 80.64 176 ASN B O 1
ATOM 3191 N N . GLN B 1 152 ? -4.693 92.363 185.606 1.00 106.19 177 GLN B N 1
ATOM 3192 C CA . GLN B 1 152 ? -5.351 91.340 186.398 1.00 111.74 177 GLN B CA 1
ATOM 3193 C C . GLN B 1 152 ? -5.870 91.740 187.770 1.00 84.85 177 GLN B C 1
ATOM 3194 O O . GLN B 1 152 ? -6.547 90.988 188.460 1.00 102.29 177 GLN B O 1
ATOM 3200 N N . THR B 1 153 ? -5.641 92.977 188.129 1.00 7.65 178 THR B N 1
ATOM 3201 C CA . THR B 1 153 ? -6.119 93.455 189.396 1.00 10.24 178 THR B CA 1
ATOM 3202 C C . THR B 1 153 ? -6.935 94.609 189.019 1.00 14.94 178 THR B C 1
ATOM 3203 O O . THR B 1 153 ? -6.374 95.639 188.791 1.00 25.67 178 THR B O 1
ATOM 3207 N N . THR B 1 154 ? -8.226 94.510 188.889 1.00 23.18 179 THR B N 1
ATOM 3208 C CA . THR B 1 154 ? -8.982 95.722 188.470 1.00 8.85 179 THR B CA 1
ATOM 3209 C C . THR B 1 154 ? -8.639 96.882 189.303 1.00 0.64 179 THR B C 1
ATOM 3210 O O . THR B 1 154 ? -8.683 96.720 190.431 1.00 16.72 179 THR B O 1
ATOM 3214 N N . PRO B 1 155 ? -8.199 98.006 188.818 1.00 8.93 180 PRO B N 1
ATOM 3215 C CA . PRO B 1 155 ? -8.290 98.920 189.943 1.00 4.98 180 PRO B CA 1
ATOM 3216 C C . PRO B 1 155 ? -9.634 99.411 190.279 1.00 9.88 180 PRO B C 1
ATOM 3217 O O . PRO B 1 155 ? -10.448 99.432 189.408 1.00 48.21 180 PRO B O 1
ATOM 3221 N N . THR B 1 156 ? -9.863 99.822 191.513 1.00 7.14 181 THR B N 1
ATOM 3222 C CA . THR B 1 156 ? -10.883 100.826 191.685 1.00 16.68 181 THR B CA 1
ATOM 3223 C C . THR B 1 156 ? -10.228 102.167 191.959 1.00 10.22 181 THR B C 1
ATOM 3224 O O . THR B 1 156 ? -9.011 102.262 192.111 1.00 16.61 181 THR B O 1
ATOM 3228 N N . ILE B 1 157 ? -11.044 103.202 192.003 1.00 0.75 182 ILE B N 1
ATOM 3229 C CA . ILE B 1 157 ? -10.573 104.454 191.499 1.00 33.67 182 ILE B CA 1
ATOM 3230 C C . ILE B 1 157 ? -11.482 105.539 191.979 1.00 21.14 182 ILE B C 1
ATOM 3231 O O . ILE B 1 157 ? -11.102 106.668 192.200 1.00 8.31 182 ILE B O 1
ATOM 3236 N N . ILE B 1 158 ? -12.712 105.159 192.131 1.00 0.98 183 ILE B N 1
ATOM 3237 C CA . ILE B 1 158 ? -13.613 105.957 192.874 1.00 1.07 183 ILE B CA 1
ATOM 3238 C C . ILE B 1 158 ? -14.462 104.907 193.447 1.00 23.71 183 ILE B C 1
ATOM 3239 O O . ILE B 1 158 ? -14.521 103.840 192.890 1.00 19.38 183 ILE B O 1
ATOM 3244 N N . LYS B 1 159 ? -15.011 105.182 194.627 1.00 54.08 184 LYS B N 1
ATOM 3245 C CA . LYS B 1 159 ? -15.978 104.368 195.351 1.00 47.18 184 LYS B CA 1
ATOM 3246 C C . LYS B 1 159 ? -17.140 105.360 195.391 1.00 49.48 184 LYS B C 1
ATOM 3247 O O . LYS B 1 159 ? -16.924 106.575 195.531 1.00 38.14 184 LYS B O 1
ATOM 3253 N N . VAL B 1 160 ? -18.362 104.907 195.235 1.00 23.97 185 VAL B N 1
ATOM 3254 C CA . VAL B 1 160 ? -19.433 105.831 195.412 1.00 15.69 185 VAL B CA 1
ATOM 3255 C C . VAL B 1 160 ? -20.653 105.078 195.813 1.00 18.45 185 VAL B C 1
ATOM 3256 O O . VAL B 1 160 ? -20.768 103.933 195.455 1.00 7.43 185 VAL B O 1
ATOM 3260 N N . ALA B 1 161 ? -21.551 105.716 196.560 1.00 4.12 186 ALA B N 1
ATOM 3261 C CA . ALA B 1 161 ? -22.771 105.063 196.948 1.00 16.12 186 ALA B CA 1
ATOM 3262 C C . ALA B 1 161 ? -23.885 105.978 197.412 1.00 1.54 186 ALA B C 1
ATOM 3263 O O . ALA B 1 161 ? -23.713 107.175 197.482 1.00 20.82 186 ALA B O 1
ATOM 3265 N N . ASP B 1 162 ? -25.009 105.361 197.762 1.00 17.21 187 ASP B N 1
ATOM 3266 C CA . ASP B 1 162 ? -26.310 105.996 197.953 1.00 28.09 187 ASP B CA 1
ATOM 3267 C C . ASP B 1 162 ? -26.669 106.266 199.387 1.00 39.29 187 ASP B C 1
ATOM 3268 O O . ASP B 1 162 ? -26.972 105.319 200.108 1.00 63.06 187 ASP B O 1
ATOM 3273 N N . LEU B 1 163 ? -26.747 107.528 199.792 1.00 32.62 188 LEU B N 1
ATOM 3274 C CA . LEU B 1 163 ? -27.041 107.785 201.196 1.00 29.03 188 LEU B CA 1
ATOM 3275 C C . LEU B 1 163 ? -28.202 108.747 201.385 1.00 43.79 188 LEU B C 1
ATOM 3276 O O . LEU B 1 163 ? -28.046 109.871 201.890 1.00 56.86 188 LEU B O 1
ATOM 3281 N N . SER B 1 164 ? -29.330 108.332 200.842 1.00 63.92 189 SER B N 1
ATOM 3282 C CA . SER B 1 164 ? -30.650 108.590 201.354 1.00 78.91 189 SER B CA 1
ATOM 3283 C C . SER B 1 164 ? -30.805 107.122 201.398 1.00 53.63 189 SER B C 1
ATOM 3284 O O . SER B 1 164 ? -29.934 106.475 200.890 1.00 42.88 189 SER B O 1
ATOM 3287 N N . LYS B 1 165 ? -31.847 106.574 201.973 1.00 19.27 190 LYS B N 1
ATOM 3288 C CA . LYS B 1 165 ? -31.929 105.118 202.071 1.00 43.86 190 LYS B CA 1
ATOM 3289 C C . LYS B 1 165 ? -30.645 104.404 202.565 1.00 53.06 190 LYS B C 1
ATOM 3290 O O . LYS B 1 165 ? -29.674 104.236 201.798 1.00 66.29 190 LYS B O 1
ATOM 3304 N N . ARG B 1 167 ? -29.269 101.072 205.203 1.00 21.04 192 ARG B N 1
ATOM 3305 C CA . ARG B 1 167 ? -29.636 99.770 205.654 1.00 12.59 192 ARG B CA 1
ATOM 3306 C C . ARG B 1 167 ? -28.569 99.240 206.619 1.00 12.85 192 ARG B C 1
ATOM 3307 O O . ARG B 1 167 ? -27.384 99.219 206.304 1.00 52.16 192 ARG B O 1
ATOM 3315 N N . ILE B 1 168 ? -29.034 98.782 207.782 1.00 24.48 193 ILE B N 1
ATOM 3316 C CA . ILE B 1 168 ? -28.249 98.414 208.936 1.00 17.23 193 ILE B CA 1
ATOM 3317 C C . ILE B 1 168 ? -28.269 96.910 209.112 1.00 33.05 193 ILE B C 1
ATOM 3318 O O . ILE B 1 168 ? -29.242 96.179 208.910 1.00 13.98 193 ILE B O 1
ATOM 3323 N N . LYS B 1 169 ? -27.146 96.469 209.580 1.00 38.12 194 LYS B N 1
ATOM 3324 C CA . LYS B 1 169 ? -26.780 95.075 209.533 1.00 53.84 194 LYS B CA 1
ATOM 3325 C C . LYS B 1 169 ? -26.498 94.534 210.924 1.00 76.22 194 LYS B C 1
ATOM 3326 O O . LYS B 1 169 ? -25.335 94.628 211.412 1.00 83.87 194 LYS B O 1
ATOM 3332 N N . PRO B 1 170 ? -27.558 93.972 211.570 1.00 56.40 195 PRO B N 1
ATOM 3333 C CA . PRO B 1 170 ? -27.525 93.600 212.989 1.00 36.74 195 PRO B CA 1
ATOM 3334 C C . PRO B 1 170 ? -26.846 92.283 213.152 1.00 23.71 195 PRO B C 1
ATOM 3335 O O . PRO B 1 170 ? -27.498 91.266 212.944 1.00 28.69 195 PRO B O 1
ATOM 3339 N N . GLU B 1 171 ? -25.558 92.311 213.503 1.00 19.52 196 GLU B N 1
ATOM 3340 C CA . GLU B 1 171 ? -24.768 91.103 213.658 1.00 10.61 196 GLU B CA 1
ATOM 3341 C C . GLU B 1 171 ? -25.508 89.992 214.506 1.00 25.67 196 GLU B C 1
ATOM 3342 O O . GLU B 1 171 ? -24.835 89.319 215.259 1.00 63.07 196 GLU B O 1
ATOM 3348 N N . ILE B 1 172 ? -26.847 89.806 214.397 1.00 0.64 197 ILE B N 1
ATOM 3349 C CA . ILE B 1 172 ? -27.558 88.859 215.263 1.00 12.20 197 ILE B CA 1
ATOM 3350 C C . ILE B 1 172 ? -27.025 87.425 215.189 1.00 20.57 197 ILE B C 1
ATOM 3351 O O . ILE B 1 172 ? -26.148 87.195 214.410 1.00 43.27 197 ILE B O 1
ATOM 3356 N N . SER B 1 173 ? -27.485 86.464 216.003 1.00 3.92 198 SER B N 1
ATOM 3357 C CA . SER B 1 173 ? -26.719 85.197 216.166 1.00 37.66 198 SER B CA 1
ATOM 3358 C C . SER B 1 173 ? -27.332 83.808 216.365 1.00 37.97 198 SER B C 1
ATOM 3359 O O . SER B 1 173 ? -28.542 83.641 216.508 1.00 27.97 198 SER B O 1
ATOM 3362 N N . GLU B 1 174 ? -26.411 82.845 216.537 1.00 4.37 199 GLU B N 1
ATOM 3363 C CA . GLU B 1 174 ? -26.671 81.457 216.287 1.00 26.85 199 GLU B CA 1
ATOM 3364 C C . GLU B 1 174 ? -27.780 80.963 217.131 1.00 42.70 199 GLU B C 1
ATOM 3365 O O . GLU B 1 174 ? -28.313 79.902 216.849 1.00 16.17 199 GLU B O 1
ATOM 3371 N N . GLY B 1 175 ? -28.170 81.708 218.153 1.00 22.88 200 GLY B N 1
ATOM 3372 C CA . GLY B 1 175 ? -29.085 81.106 219.096 1.00 38.92 200 GLY B CA 1
ATOM 3373 C C . GLY B 1 175 ? -30.485 81.498 218.742 1.00 53.48 200 GLY B C 1
ATOM 3374 O O . GLY B 1 175 ? -31.398 80.681 218.627 1.00 48.34 200 GLY B O 1
ATOM 3375 N N . ASP B 1 176 ? -30.615 82.784 218.524 1.00 39.67 201 ASP B N 1
ATOM 3376 C CA . ASP B 1 176 ? -31.876 83.435 218.552 1.00 73.02 201 ASP B CA 1
ATOM 3377 C C . ASP B 1 176 ? -32.386 83.382 217.123 1.00 82.87 201 ASP B C 1
ATOM 3378 O O . ASP B 1 176 ? -33.390 83.998 216.760 1.00 101.31 201 ASP B O 1
ATOM 3383 N N . ILE B 1 177 ? -31.711 82.604 216.295 1.00 32.59 202 ILE B N 1
ATOM 3384 C CA . ILE B 1 177 ? -31.985 82.733 214.881 1.00 16.98 202 ILE B CA 1
ATOM 3385 C C . ILE B 1 177 ? -33.200 81.902 214.458 1.00 22.34 202 ILE B C 1
ATOM 3386 O O . ILE B 1 177 ? -33.903 82.260 213.524 1.00 40.54 202 ILE B O 1
ATOM 3391 N N . THR B 1 178 ? -33.516 80.847 215.190 1.00 38.38 203 THR B N 1
ATOM 3392 C CA . THR B 1 178 ? -34.765 80.142 214.939 1.00 48.35 203 THR B CA 1
ATOM 3393 C C . THR B 1 178 ? -35.925 81.125 215.016 1.00 37.78 203 THR B C 1
ATOM 3394 O O . THR B 1 178 ? -37.021 80.848 214.522 1.00 37.28 203 THR B O 1
ATOM 3398 N N . LYS B 1 179 ? -35.695 82.261 215.664 1.00 43.90 204 LYS B N 1
ATOM 3399 C CA . LYS B 1 179 ? -36.681 83.321 215.688 1.00 57.01 204 LYS B CA 1
ATOM 3400 C C . LYS B 1 179 ? -35.909 84.417 215.031 1.00 42.06 204 LYS B C 1
ATOM 3401 O O . LYS B 1 179 ? -34.820 84.167 214.523 1.00 18.48 204 LYS B O 1
ATOM 3407 N N . VAL B 1 180 ? -36.414 85.646 215.130 1.00 20.52 205 VAL B N 1
ATOM 3408 C CA . VAL B 1 180 ? -36.174 86.694 214.129 1.00 18.00 205 VAL B CA 1
ATOM 3409 C C . VAL B 1 180 ? -36.584 86.177 212.757 1.00 45.22 205 VAL B C 1
ATOM 3410 O O . VAL B 1 180 ? -35.892 85.343 212.129 1.00 45.60 205 VAL B O 1
ATOM 3414 N N . LYS B 1 181 ? -37.717 86.685 212.295 1.00 32.90 206 LYS B N 1
ATOM 3415 C CA . LYS B 1 181 ? -38.179 86.446 210.945 1.00 49.34 206 LYS B CA 1
ATOM 3416 C C . LYS B 1 181 ? -38.255 87.847 210.349 1.00 48.57 206 LYS B C 1
ATOM 3417 O O . LYS B 1 181 ? -37.608 88.777 210.840 1.00 35.54 206 LYS B O 1
ATOM 3423 N N . ALA B 1 182 ? -39.043 87.981 209.289 1.00 59.29 207 ALA B N 1
ATOM 3424 C CA . ALA B 1 182 ? -39.134 89.235 208.557 1.00 50.28 207 ALA B CA 1
ATOM 3425 C C . ALA B 1 182 ? -40.354 89.905 209.019 1.00 48.03 207 ALA B C 1
ATOM 3426 O O . ALA B 1 182 ? -41.298 89.235 209.457 1.00 60.86 207 ALA B O 1
ATOM 3428 N N . GLY B 1 183 ? -40.349 91.222 208.885 1.00 70.65 208 GLY B N 1
ATOM 3429 C CA . GLY B 1 183 ? -41.515 92.021 209.210 1.00 92.42 208 GLY B CA 1
ATOM 3430 C C . GLY B 1 183 ? -41.749 92.187 210.698 1.00 87.50 208 GLY B C 1
ATOM 3431 O O . GLY B 1 183 ? -42.847 92.542 211.151 1.00 99.66 208 GLY B O 1
ATOM 3432 N N . GLN B 1 184 ? -40.713 91.905 211.471 1.00 72.19 209 GLN B N 1
ATOM 3433 C CA . GLN B 1 184 ? -40.819 92.070 212.902 1.00 45.71 209 GLN B CA 1
ATOM 3434 C C . GLN B 1 184 ? -40.570 93.529 213.166 1.00 83.56 209 GLN B C 1
ATOM 3435 O O . GLN B 1 184 ? -39.735 94.134 212.519 1.00 98.27 209 GLN B O 1
ATOM 3441 N N . ASP B 1 185 ? -41.308 94.107 214.097 1.00 115.42 210 ASP B N 1
ATOM 3442 C CA . ASP B 1 185 ? -41.045 95.484 214.451 1.00 131.13 210 ASP B CA 1
ATOM 3443 C C . ASP B 1 185 ? -39.696 95.568 215.183 1.00 110.74 210 ASP B C 1
ATOM 3444 O O . ASP B 1 185 ? -39.383 94.740 216.040 1.00 130.02 210 ASP B O 1
ATOM 3449 N N . VAL B 1 186 ? -38.881 96.554 214.815 1.00 37.96 211 VAL B N 1
ATOM 3450 C CA . VAL B 1 186 ? -37.594 96.762 215.490 1.00 22.45 211 VAL B CA 1
ATOM 3451 C C . VAL B 1 186 ? -37.389 98.204 215.898 1.00 57.07 211 VAL B C 1
ATOM 3452 O O . VAL B 1 186 ? -37.901 99.145 215.277 1.00 67.39 211 VAL B O 1
ATOM 3456 N N . THR B 1 187 ? -36.626 98.376 216.963 1.00 67.71 212 THR B N 1
ATOM 3457 C CA . THR B 1 187 ? -36.131 99.676 217.269 1.00 60.00 212 THR B CA 1
ATOM 3458 C C . THR B 1 187 ? -34.670 99.506 217.522 1.00 42.45 212 THR B C 1
ATOM 3459 O O . THR B 1 187 ? -34.181 98.432 217.810 1.00 52.70 212 THR B O 1
ATOM 3463 N N . PHE B 1 188 ? -33.954 100.583 217.364 1.00 28.24 213 PHE B N 1
ATOM 3464 C CA . PHE B 1 188 ? -32.529 100.526 217.518 1.00 39.02 213 PHE B CA 1
ATOM 3465 C C . PHE B 1 188 ? -32.169 101.959 217.721 1.00 42.68 213 PHE B C 1
ATOM 3466 O O . PHE B 1 188 ? -32.988 102.837 217.411 1.00 61.00 213 PHE B O 1
ATOM 3474 N N . THR B 1 189 ? -30.975 102.218 218.248 1.00 55.44 214 THR B N 1
ATOM 3475 C CA . THR B 1 189 ? -30.373 103.534 218.097 1.00 73.26 214 THR B CA 1
ATOM 3476 C C . THR B 1 189 ? -28.893 103.477 218.190 1.00 56.27 214 THR B C 1
ATOM 3477 O O . THR B 1 189 ? -28.335 102.440 218.514 1.00 66.35 214 THR B O 1
ATOM 3481 N N . ILE B 1 190 ? -28.285 104.640 217.970 1.00 26.22 215 ILE B N 1
ATOM 3482 C CA . ILE B 1 190 ? -26.819 104.748 217.899 1.00 41.43 215 ILE B CA 1
ATOM 3483 C C . ILE B 1 190 ? -25.939 104.767 219.159 1.00 69.54 215 ILE B C 1
ATOM 3484 O O . ILE B 1 190 ? -25.818 103.789 219.923 1.00 78.43 215 ILE B O 1
ATOM 3489 N N . LEU B 1 191 ? -25.313 105.931 219.322 1.00 23.64 216 LEU B N 1
ATOM 3490 C CA . LEU B 1 191 ? -24.071 106.091 220.047 1.00 15.93 216 LEU B CA 1
ATOM 3491 C C . LEU B 1 191 ? -23.663 107.505 219.820 1.00 17.35 216 LEU B C 1
ATOM 3492 O O . LEU B 1 191 ? -22.546 107.892 220.072 1.00 26.21 216 LEU B O 1
ATOM 3497 N N . SER B 1 192 ? -24.566 108.287 219.261 1.00 38.40 217 SER B N 1
ATOM 3498 C CA . SER B 1 192 ? -24.132 109.588 218.810 1.00 45.64 217 SER B CA 1
ATOM 3499 C C . SER B 1 192 ? -25.147 110.640 219.082 1.00 31.73 217 SER B C 1
ATOM 3500 O O . SER B 1 192 ? -24.828 111.815 219.139 1.00 22.32 217 SER B O 1
ATOM 3503 N N . ASP B 1 193 ? -26.375 110.172 219.258 1.00 21.12 218 ASP B N 1
ATOM 3504 C CA . ASP B 1 193 ? -27.502 111.006 219.567 1.00 32.85 218 ASP B CA 1
ATOM 3505 C C . ASP B 1 193 ? -28.477 110.159 220.343 1.00 59.19 218 ASP B C 1
ATOM 3506 O O . ASP B 1 193 ? -29.498 109.789 219.779 1.00 47.23 218 ASP B O 1
ATOM 3511 N N . ASN B 1 194 ? -28.156 109.883 221.616 1.00 137.80 219 ASN B N 1
ATOM 3512 C CA . ASN B 1 194 ? -28.891 108.995 222.539 1.00 155.51 219 ASN B CA 1
ATOM 3513 C C . ASN B 1 194 ? -30.380 109.278 222.804 1.00 155.26 219 ASN B C 1
ATOM 3514 O O . ASN B 1 194 ? -31.174 108.335 222.961 1.00 152.34 219 ASN B O 1
ATOM 3519 N N . LYS B 1 195 ? -30.743 110.558 222.899 1.00 175.31 220 LYS B N 1
ATOM 3520 C CA . LYS B 1 195 ? -32.144 110.959 222.907 1.00 185.56 220 LYS B CA 1
ATOM 3521 C C . LYS B 1 195 ? -32.703 110.915 221.476 1.00 168.75 220 LYS B C 1
ATOM 3522 O O . LYS B 1 195 ? -32.696 111.926 220.768 1.00 180.40 220 LYS B O 1
ATOM 3528 N N . THR B 1 196 ? -33.152 109.732 221.045 1.00 135.06 221 THR B N 1
ATOM 3529 C CA . THR B 1 196 ? -33.738 109.551 219.712 1.00 106.49 221 THR B CA 1
ATOM 3530 C C . THR B 1 196 ? -34.584 108.303 219.665 1.00 90.77 221 THR B C 1
ATOM 3531 O O . THR B 1 196 ? -35.803 108.397 219.726 1.00 106.12 221 THR B O 1
ATOM 3535 N N . VAL B 1 197 ? -33.935 107.140 219.591 1.00 60.35 222 VAL B N 1
ATOM 3536 C CA . VAL B 1 197 ? -34.604 105.888 219.207 1.00 74.39 222 VAL B CA 1
ATOM 3537 C C . VAL B 1 197 ? -35.180 105.967 217.797 1.00 87.53 222 VAL B C 1
ATOM 3538 O O . VAL B 1 197 ? -36.113 106.736 217.543 1.00 95.22 222 VAL B O 1
ATOM 3542 N N . TYR B 1 198 ? -34.635 105.166 216.881 1.00 94.62 223 TYR B N 1
ATOM 3543 C CA . TYR B 1 198 ? -35.285 104.995 215.591 1.00 73.32 223 TYR B CA 1
ATOM 3544 C C . TYR B 1 198 ? -36.051 103.692 215.593 1.00 96.43 223 TYR B C 1
ATOM 3545 O O . TYR B 1 198 ? -35.548 102.650 216.028 1.00 98.57 223 TYR B O 1
ATOM 3554 N N . HIS B 1 199 ? -37.286 103.750 215.125 1.00 108.93 224 HIS B N 1
ATOM 3555 C CA . HIS B 1 199 ? -38.008 102.524 214.907 1.00 111.91 224 HIS B CA 1
ATOM 3556 C C . HIS B 1 199 ? -37.838 102.214 213.452 1.00 98.92 224 HIS B C 1
ATOM 3557 O O . HIS B 1 199 ? -37.542 103.096 212.659 1.00 115.29 224 HIS B O 1
ATOM 3564 N N . ALA B 1 200 ? -38.079 100.967 213.098 1.00 72.73 225 ALA B N 1
ATOM 3565 C CA . ALA B 1 200 ? -38.286 100.569 211.722 1.00 77.49 225 ALA B CA 1
ATOM 3566 C C . ALA B 1 200 ? -38.963 99.232 211.845 1.00 89.26 225 ALA B C 1
ATOM 3567 O O . ALA B 1 200 ? -39.507 98.899 212.929 1.00 105.88 225 ALA B O 1
ATOM 3569 N N . LYS B 1 201 ? -38.913 98.457 210.757 1.00 62.63 226 LYS B N 1
ATOM 3570 C CA . LYS B 1 201 ? -39.313 97.054 210.795 1.00 52.36 226 LYS B CA 1
ATOM 3571 C C . LYS B 1 201 ? -38.063 96.337 210.434 1.00 39.85 226 LYS B C 1
ATOM 3572 O O . LYS B 1 201 ? -37.076 96.978 210.103 1.00 32.65 226 LYS B O 1
ATOM 3578 N N . ILE B 1 202 ? -38.113 95.013 210.523 1.00 49.85 227 ILE B N 1
ATOM 3579 C CA . ILE B 1 202 ? -37.068 94.147 210.010 1.00 46.23 227 ILE B CA 1
ATOM 3580 C C . ILE B 1 202 ? -37.556 93.713 208.658 1.00 71.84 227 ILE B C 1
ATOM 3581 O O . ILE B 1 202 ? -38.767 93.431 208.478 1.00 95.92 227 ILE B O 1
ATOM 3586 N N . ASP B 1 203 ? -36.620 93.653 207.712 1.00 109.00 228 ASP B N 1
ATOM 3587 C CA . ASP B 1 203 ? -37.007 93.613 206.316 1.00 119.32 228 ASP B CA 1
ATOM 3588 C C . ASP B 1 203 ? -36.559 92.349 205.583 1.00 110.19 228 ASP B C 1
ATOM 3589 O O . ASP B 1 203 ? -37.136 91.935 204.586 1.00 112.43 228 ASP B O 1
ATOM 3594 N N . SER B 1 204 ? -35.513 91.741 206.102 1.00 71.94 229 SER B N 1
ATOM 3595 C CA . SER B 1 204 ? -35.073 90.474 205.607 1.00 21.59 229 SER B CA 1
ATOM 3596 C C . SER B 1 204 ? -34.028 89.940 206.565 1.00 38.93 229 SER B C 1
ATOM 3597 O O . SER B 1 204 ? -33.256 90.691 207.206 1.00 36.93 229 SER B O 1
ATOM 3600 N N . VAL B 1 205 ? -34.047 88.620 206.671 1.00 44.13 230 VAL B N 1
ATOM 3601 C CA . VAL B 1 205 ? -33.023 87.826 207.316 1.00 25.88 230 VAL B CA 1
ATOM 3602 C C . VAL B 1 205 ? -31.780 87.817 206.407 1.00 40.67 230 VAL B C 1
ATOM 3603 O O . VAL B 1 205 ? -31.659 88.610 205.469 1.00 36.53 230 VAL B O 1
ATOM 3607 N N . ASP B 1 206 ? -30.877 86.882 206.650 1.00 34.93 231 ASP B N 1
ATOM 3608 C CA . ASP B 1 206 ? -30.099 86.333 205.550 1.00 12.87 231 ASP B CA 1
ATOM 3609 C C . ASP B 1 206 ? -30.323 84.922 205.663 1.00 16.65 231 ASP B C 1
ATOM 3610 O O . ASP B 1 206 ? -31.145 84.474 206.447 1.00 28.88 231 ASP B O 1
ATOM 3615 N N . PRO B 1 207 ? -29.569 84.182 204.900 1.00 23.07 232 PRO B N 1
ATOM 3616 C CA . PRO B 1 207 ? -29.639 82.759 205.225 1.00 50.33 232 PRO B CA 1
ATOM 3617 C C . PRO B 1 207 ? -28.224 82.312 205.234 1.00 35.70 232 PRO B C 1
ATOM 3618 O O . PRO B 1 207 ? -27.845 81.166 205.023 1.00 22.77 232 PRO B O 1
ATOM 3622 N N . ALA B 1 208 ? -27.451 83.315 205.571 1.00 39.19 233 ALA B N 1
ATOM 3623 C CA . ALA B 1 208 ? -26.066 83.325 205.345 1.00 40.21 233 ALA B CA 1
ATOM 3624 C C . ALA B 1 208 ? -25.296 83.835 206.552 1.00 52.84 233 ALA B C 1
ATOM 3625 O O . ALA B 1 208 ? -25.369 85.010 206.905 1.00 77.23 233 ALA B O 1
ATOM 3627 N N . THR B 1 209 ? -24.501 82.962 207.142 1.00 17.33 234 THR B N 1
ATOM 3628 C CA . THR B 1 209 ? -23.565 83.390 208.154 1.00 9.62 234 THR B CA 1
ATOM 3629 C C . THR B 1 209 ? -22.712 84.568 207.713 1.00 10.77 234 THR B C 1
ATOM 3630 O O . THR B 1 209 ? -21.841 84.416 206.912 1.00 32.69 234 THR B O 1
ATOM 3634 N N . THR B 1 210 ? -22.889 85.735 208.268 1.00 26.22 235 THR B N 1
ATOM 3635 C CA . THR B 1 210 ? -22.115 86.856 207.798 1.00 27.48 235 THR B CA 1
ATOM 3636 C C . THR B 1 210 ? -20.593 86.774 207.674 1.00 65.98 235 THR B C 1
ATOM 3637 O O . THR B 1 210 ? -19.946 87.808 207.625 1.00 87.38 235 THR B O 1
ATOM 3641 N N . THR B 1 211 ? -20.008 85.589 207.635 1.00 45.43 236 THR B N 1
ATOM 3642 C CA . THR B 1 211 ? -18.674 85.416 207.043 1.00 43.24 236 THR B CA 1
ATOM 3643 C C . THR B 1 211 ? -18.941 85.118 205.563 1.00 53.39 236 THR B C 1
ATOM 3644 O O . THR B 1 211 ? -18.141 85.423 204.655 1.00 77.06 236 THR B O 1
ATOM 3648 N N . ILE B 1 212 ? -20.078 84.467 205.351 1.00 50.08 237 ILE B N 1
ATOM 3649 C CA . ILE B 1 212 ? -20.379 83.828 204.104 1.00 29.16 237 ILE B CA 1
ATOM 3650 C C . ILE B 1 212 ? -21.027 84.821 203.220 1.00 15.47 237 ILE B C 1
ATOM 3651 O O . ILE B 1 212 ? -20.705 84.859 202.065 1.00 33.07 237 ILE B O 1
ATOM 3656 N N . SER B 1 213 ? -21.838 85.725 203.735 1.00 21.05 238 SER B N 1
ATOM 3657 C CA . SER B 1 213 ? -22.016 86.955 202.983 1.00 8.57 238 SER B CA 1
ATOM 3658 C C . SER B 1 213 ? -20.615 87.529 202.819 1.00 29.14 238 SER B C 1
ATOM 3659 O O . SER B 1 213 ? -19.682 86.921 203.274 1.00 50.84 238 SER B O 1
ATOM 3662 N N . ASP B 1 214 ? -20.387 88.605 202.089 1.00 0.64 239 ASP B N 1
ATOM 3663 C CA . ASP B 1 214 ? -18.977 89.007 201.869 1.00 68.20 239 ASP B CA 1
ATOM 3664 C C . ASP B 1 214 ? -17.904 87.842 201.683 1.00 39.37 239 ASP B C 1
ATOM 3665 O O . ASP B 1 214 ? -16.901 87.930 200.968 1.00 14.82 239 ASP B O 1
ATOM 3670 N N . ALA B 1 235 ? -17.544 81.729 217.055 1.00 8.91 242 ALA B N 1
ATOM 3671 C CA . ALA B 1 235 ? -18.114 83.122 217.040 1.00 40.72 242 ALA B CA 1
ATOM 3672 C C . ALA B 1 235 ? -19.270 83.580 216.026 1.00 75.93 242 ALA B C 1
ATOM 3673 O O . ALA B 1 235 ? -19.212 84.715 215.513 1.00 71.93 242 ALA B O 1
ATOM 3675 N N . VAL B 1 236 ? -20.338 82.766 215.842 1.00 78.66 243 VAL B N 1
ATOM 3676 C CA . VAL B 1 236 ? -21.267 82.781 214.646 1.00 49.92 243 VAL B CA 1
ATOM 3677 C C . VAL B 1 236 ? -22.513 83.644 214.536 1.00 37.49 243 VAL B C 1
ATOM 3678 O O . VAL B 1 236 ? -23.497 83.411 215.188 1.00 52.66 243 VAL B O 1
ATOM 3682 N N . TYR B 1 237 ? -22.493 84.573 213.615 1.00 26.33 244 TYR B N 1
ATOM 3683 C CA . TYR B 1 237 ? -23.588 85.494 213.450 1.00 53.64 244 TYR B CA 1
ATOM 3684 C C . TYR B 1 237 ? -24.326 85.336 212.113 1.00 60.15 244 TYR B C 1
ATOM 3685 O O . TYR B 1 237 ? -23.810 84.762 211.200 1.00 91.74 244 TYR B O 1
ATOM 3694 N N . TYR B 1 238 ? -25.516 85.888 211.981 1.00 14.76 245 TYR B N 1
ATOM 3695 C CA . TYR B 1 238 ? -26.311 85.765 210.791 1.00 13.30 245 TYR B CA 1
ATOM 3696 C C . TYR B 1 238 ? -26.900 87.127 210.639 1.00 5.82 245 TYR B C 1
ATOM 3697 O O . TYR B 1 238 ? -27.835 87.352 211.344 1.00 24.06 245 TYR B O 1
ATOM 3706 N N . TYR B 1 239 ? -26.454 88.038 209.762 1.00 16.31 246 TYR B N 1
ATOM 3707 C CA . TYR B 1 239 ? -27.125 89.374 209.584 1.00 10.83 246 TYR B CA 1
ATOM 3708 C C . TYR B 1 239 ? -28.638 89.316 209.432 1.00 12.18 246 TYR B C 1
ATOM 3709 O O . TYR B 1 239 ? -29.257 88.260 209.252 1.00 27.38 246 TYR B O 1
ATOM 3718 N N . ALA B 1 240 ? -29.262 90.460 209.397 1.00 19.51 247 ALA B N 1
ATOM 3719 C CA . ALA B 1 240 ? -30.675 90.409 209.029 1.00 41.61 247 ALA B CA 1
ATOM 3720 C C . ALA B 1 240 ? -31.060 91.809 208.829 1.00 30.01 247 ALA B C 1
ATOM 3721 O O . ALA B 1 240 ? -31.353 92.519 209.762 1.00 35.29 247 ALA B O 1
ATOM 3723 N N . ASN B 1 241 ? -31.036 92.200 207.578 1.00 32.64 248 ASN B N 1
ATOM 3724 C CA . ASN B 1 241 ? -30.805 93.581 207.293 1.00 21.02 248 ASN B CA 1
ATOM 3725 C C . ASN B 1 241 ? -32.082 94.310 207.632 1.00 17.22 248 ASN B C 1
ATOM 3726 O O . ASN B 1 241 ? -33.185 93.723 207.596 1.00 31.91 248 ASN B O 1
ATOM 3731 N N . ILE B 1 242 ? -31.907 95.575 208.009 1.00 10.54 249 ILE B N 1
ATOM 3732 C CA . ILE B 1 242 ? -33.001 96.506 208.026 1.00 14.02 249 ILE B CA 1
ATOM 3733 C C . ILE B 1 242 ? -32.615 97.787 207.308 1.00 37.78 249 ILE B C 1
ATOM 3734 O O . ILE B 1 242 ? -31.597 98.379 207.570 1.00 30.39 249 ILE B O 1
ATOM 3739 N N . ILE B 1 243 ? -33.504 98.216 206.421 1.00 24.15 250 ILE B N 1
ATOM 3740 C CA . ILE B 1 243 ? -33.315 99.408 205.597 1.00 19.64 250 ILE B CA 1
ATOM 3741 C C . ILE B 1 243 ? -34.052 100.536 206.255 1.00 25.81 250 ILE B C 1
ATOM 3742 O O . ILE B 1 243 ? -35.052 100.262 206.952 1.00 32.73 250 ILE B O 1
ATOM 3747 N N . VAL B 1 244 ? -33.619 101.773 206.040 1.00 24.82 251 VAL B N 1
ATOM 3748 C CA . VAL B 1 244 ? -34.611 102.844 206.018 1.00 28.58 251 VAL B CA 1
ATOM 3749 C C . VAL B 1 244 ? -33.997 104.136 205.699 1.00 32.54 251 VAL B C 1
ATOM 3750 O O . VAL B 1 244 ? -32.798 104.312 205.943 1.00 24.69 251 VAL B O 1
ATOM 3754 N N . GLU B 1 245 ? -34.866 105.030 205.186 1.00 53.52 252 GLU B N 1
ATOM 3755 C CA . GLU B 1 245 ? -34.474 106.259 204.511 1.00 61.93 252 GLU B CA 1
ATOM 3756 C C . GLU B 1 245 ? -33.820 107.147 205.508 1.00 35.81 252 GLU B C 1
ATOM 3757 O O . GLU B 1 245 ? -34.392 107.402 206.535 1.00 30.49 252 GLU B O 1
ATOM 3763 N N . ASN B 1 246 ? -32.596 107.532 205.186 1.00 33.30 253 ASN B N 1
ATOM 3764 C CA . ASN B 1 246 ? -31.895 108.574 205.820 1.00 44.32 253 ASN B CA 1
ATOM 3765 C C . ASN B 1 246 ? -32.270 109.946 205.150 1.00 43.23 253 ASN B C 1
ATOM 3766 O O . ASN B 1 246 ? -31.703 110.337 204.148 1.00 61.69 253 ASN B O 1
ATOM 3771 N N . PRO B 1 247 ? -33.327 110.613 205.567 1.00 18.29 254 PRO B N 1
ATOM 3772 C CA . PRO B 1 247 ? -33.222 111.922 204.939 1.00 29.67 254 PRO B CA 1
ATOM 3773 C C . PRO B 1 247 ? -32.201 112.816 205.605 1.00 33.66 254 PRO B C 1
ATOM 3774 O O . PRO B 1 247 ? -31.687 112.444 206.643 1.00 30.46 254 PRO B O 1
ATOM 3778 N N . GLU B 1 248 ? -31.926 113.979 205.031 1.00 76.58 255 GLU B N 1
ATOM 3779 C CA . GLU B 1 248 ? -30.815 114.809 205.493 1.00 99.02 255 GLU B CA 1
ATOM 3780 C C . GLU B 1 248 ? -29.496 113.993 205.375 1.00 117.35 255 GLU B C 1
ATOM 3781 O O . GLU B 1 248 ? -29.477 112.963 204.723 1.00 120.42 255 GLU B O 1
ATOM 3787 N N . HIS B 1 249 ? -28.397 114.487 205.943 1.00 165.46 256 HIS B N 1
ATOM 3788 C CA . HIS B 1 249 ? -27.103 113.789 206.024 1.00 169.80 256 HIS B CA 1
ATOM 3789 C C . HIS B 1 249 ? -27.339 112.705 207.066 1.00 154.31 256 HIS B C 1
ATOM 3790 O O . HIS B 1 249 ? -27.051 111.518 206.900 1.00 145.72 256 HIS B O 1
ATOM 3797 N N . VAL B 1 250 ? -27.960 113.183 208.131 1.00 128.59 257 VAL B N 1
ATOM 3798 C CA . VAL B 1 250 ? -27.804 112.735 209.517 1.00 116.03 257 VAL B CA 1
ATOM 3799 C C . VAL B 1 250 ? -26.981 111.463 209.796 1.00 86.53 257 VAL B C 1
ATOM 3800 O O . VAL B 1 250 ? -25.785 111.600 210.150 1.00 84.56 257 VAL B O 1
ATOM 3804 N N . LEU B 1 251 ? -27.564 110.267 209.641 1.00 5.26 258 LEU B N 1
ATOM 3805 C CA . LEU B 1 251 ? -26.775 109.066 209.810 1.00 5.90 258 LEU B CA 1
ATOM 3806 C C . LEU B 1 251 ? -25.570 109.144 209.005 1.00 21.40 258 LEU B C 1
ATOM 3807 O O . LEU B 1 251 ? -25.314 110.057 208.246 1.00 29.71 258 LEU B O 1
ATOM 3812 N N . ARG B 1 252 ? -24.807 108.120 209.205 1.00 49.82 259 ARG B N 1
ATOM 3813 C CA . ARG B 1 252 ? -23.671 107.875 208.386 1.00 42.25 259 ARG B CA 1
ATOM 3814 C C . ARG B 1 252 ? -23.597 106.386 208.328 1.00 32.36 259 ARG B C 1
ATOM 3815 O O . ARG B 1 252 ? -24.581 105.675 208.508 1.00 17.65 259 ARG B O 1
ATOM 3823 N N . ILE B 1 253 ? -22.391 105.916 208.114 1.00 14.01 260 ILE B N 1
ATOM 3824 C CA . ILE B 1 253 ? -22.289 104.684 207.396 1.00 42.03 260 ILE B CA 1
ATOM 3825 C C . ILE B 1 253 ? -21.446 103.715 208.153 1.00 34.34 260 ILE B C 1
ATOM 3826 O O . ILE B 1 253 ? -21.828 102.563 208.192 1.00 36.99 260 ILE B O 1
ATOM 3831 N N . GLY B 1 254 ? -20.324 104.157 208.741 1.00 4.71 261 GLY B N 1
ATOM 3832 C CA . GLY B 1 254 ? -19.480 103.257 209.517 1.00 22.75 261 GLY B CA 1
ATOM 3833 C C . GLY B 1 254 ? -20.148 102.787 210.790 1.00 37.55 261 GLY B C 1
ATOM 3834 O O . GLY B 1 254 ? -19.908 101.681 211.313 1.00 39.03 261 GLY B O 1
ATOM 3843 N N . THR B 1 256 ? -22.201 102.082 214.237 1.00 4.71 263 THR B N 1
ATOM 3844 C CA . THR B 1 256 ? -22.829 100.999 214.949 1.00 8.13 263 THR B CA 1
ATOM 3845 C C . THR B 1 256 ? -24.080 101.393 215.692 1.00 2.22 263 THR B C 1
ATOM 3846 O O . THR B 1 256 ? -24.253 102.484 216.173 1.00 7.20 263 THR B O 1
ATOM 3850 N N . THR B 1 257 ? -24.986 100.465 215.737 1.00 24.56 264 THR B N 1
ATOM 3851 C CA . THR B 1 257 ? -26.198 100.740 216.416 1.00 22.62 264 THR B CA 1
ATOM 3852 C C . THR B 1 257 ? -26.521 99.625 217.385 1.00 35.86 264 THR B C 1
ATOM 3853 O O . THR B 1 257 ? -26.083 98.488 217.232 1.00 31.35 264 THR B O 1
ATOM 3857 N N . GLU B 1 258 ? -27.347 99.962 218.354 1.00 80.88 265 GLU B N 1
ATOM 3858 C CA . GLU B 1 258 ? -27.829 99.032 219.322 1.00 90.85 265 GLU B CA 1
ATOM 3859 C C . GLU B 1 258 ? -29.318 98.833 219.054 1.00 72.08 265 GLU B C 1
ATOM 3860 O O . GLU B 1 258 ? -30.073 99.776 218.942 1.00 68.70 265 GLU B O 1
ATOM 3866 N N . ASN B 1 259 ? -29.703 97.571 218.877 1.00 30.68 266 ASN B N 1
ATOM 3867 C CA . ASN B 1 259 ? -30.997 97.278 218.333 1.00 20.53 266 ASN B CA 1
ATOM 3868 C C . ASN B 1 259 ? -31.696 96.076 218.949 1.00 29.33 266 ASN B C 1
ATOM 3869 O O . ASN B 1 259 ? -31.081 95.017 219.245 1.00 15.65 266 ASN B O 1
ATOM 3874 N N . ASN B 1 260 ? -32.998 96.243 219.099 1.00 45.71 267 ASN B N 1
ATOM 3875 C CA . ASN B 1 260 ? -33.817 95.298 219.812 1.00 71.15 267 ASN B CA 1
ATOM 3876 C C . ASN B 1 260 ? -35.107 95.059 219.043 1.00 70.50 267 ASN B C 1
ATOM 3877 O O . ASN B 1 260 ? -35.679 96.003 218.458 1.00 81.21 267 ASN B O 1
ATOM 3882 N N . ILE B 1 261 ? -35.560 93.796 219.078 1.00 70.82 268 ILE B N 1
ATOM 3883 C CA . ILE B 1 261 ? -36.415 93.216 218.023 1.00 64.15 268 ILE B CA 1
ATOM 3884 C C . ILE B 1 261 ? -37.494 92.288 218.516 1.00 50.75 268 ILE B C 1
ATOM 3885 O O . ILE B 1 261 ? -37.213 91.132 218.841 1.00 34.67 268 ILE B O 1
ATOM 3890 N N . LYS B 1 262 ? -38.724 92.790 218.522 1.00 46.82 269 LYS B N 1
ATOM 3891 C CA . LYS B 1 262 ? -39.835 92.123 219.197 1.00 54.56 269 LYS B CA 1
ATOM 3892 C C . LYS B 1 262 ? -40.085 90.771 218.623 1.00 32.15 269 LYS B C 1
ATOM 3893 O O . LYS B 1 262 ? -40.792 90.707 217.653 1.00 48.92 269 LYS B O 1
ATOM 3899 N N . ILE B 1 263 ? -39.527 89.707 219.183 1.00 10.43 270 ILE B N 1
ATOM 3900 C CA . ILE B 1 263 ? -39.855 88.369 218.684 1.00 1.88 270 ILE B CA 1
ATOM 3901 C C . ILE B 1 263 ? -41.165 87.717 219.239 1.00 44.78 270 ILE B C 1
ATOM 3902 O O . ILE B 1 263 ? -41.614 86.615 218.834 1.00 33.64 270 ILE B O 1
ATOM 3907 N N . ALA B 1 264 ? -41.834 88.466 220.092 1.00 78.94 271 ALA B N 1
ATOM 3908 C CA . ALA B 1 264 ? -43.204 88.143 220.394 1.00 84.83 271 ALA B CA 1
ATOM 3909 C C . ALA B 1 264 ? -43.931 89.388 220.847 1.00 83.99 271 ALA B C 1
ATOM 3910 O O . ALA B 1 264 ? -43.329 90.398 221.250 1.00 80.19 271 ALA B O 1
ATOM 3912 N N . ASP B 1 265 ? -45.243 89.317 220.710 1.00 103.56 272 ASP B N 1
ATOM 3913 C CA . ASP B 1 265 ? -46.114 90.298 221.302 1.00 131.00 272 ASP B CA 1
ATOM 3914 C C . ASP B 1 265 ? -47.392 89.535 221.480 1.00 149.50 272 ASP B C 1
ATOM 3915 O O . ASP B 1 265 ? -48.068 89.238 220.491 1.00 162.98 272 ASP B O 1
ATOM 3920 N N . VAL B 1 266 ? -47.664 89.113 222.715 1.00 125.39 273 VAL B N 1
ATOM 3921 C CA . VAL B 1 266 ? -49.049 88.903 223.095 1.00 124.05 273 VAL B CA 1
ATOM 3922 C C . VAL B 1 266 ? -49.516 90.087 223.889 1.00 112.83 273 VAL B C 1
ATOM 3923 O O . VAL B 1 266 ? -49.134 90.267 225.054 1.00 104.39 273 VAL B O 1
ATOM 3927 N N . GLN B 1 267 ? -50.295 90.922 223.207 1.00 131.83 274 GLN B N 1
ATOM 3928 C CA . GLN B 1 267 ? -51.212 91.795 223.885 1.00 141.37 274 GLN B CA 1
ATOM 3929 C C . GLN B 1 267 ? -52.099 90.823 224.616 1.00 160.55 274 GLN B C 1
ATOM 3930 O O . GLN B 1 267 ? -52.629 89.896 223.982 1.00 165.45 274 GLN B O 1
ATOM 3936 N N . ASN B 1 268 ? -52.207 90.959 225.932 1.00 150.43 275 ASN B N 1
ATOM 3937 C CA . ASN B 1 268 ? -53.438 90.527 226.607 1.00 159.52 275 ASN B CA 1
ATOM 3938 C C . ASN B 1 268 ? -53.574 89.040 227.013 1.00 156.57 275 ASN B C 1
ATOM 3939 O O . ASN B 1 268 ? -54.597 88.432 226.681 1.00 157.51 275 ASN B O 1
ATOM 3944 N N . VAL B 1 269 ? -52.565 88.456 227.687 1.00 169.67 276 VAL B N 1
ATOM 3945 C CA . VAL B 1 269 ? -52.727 87.231 228.513 1.00 174.64 276 VAL B CA 1
ATOM 3946 C C . VAL B 1 269 ? -52.193 87.436 229.947 1.00 167.34 276 VAL B C 1
ATOM 3947 O O . VAL B 1 269 ? -52.243 88.530 230.459 1.00 170.12 276 VAL B O 1
ATOM 3951 N N . LEU B 1 270 ? -51.672 86.399 230.596 1.00 121.34 277 LEU B N 1
ATOM 3952 C CA . LEU B 1 270 ? -51.427 86.492 232.046 1.00 87.94 277 LEU B CA 1
ATOM 3953 C C . LEU B 1 270 ? -49.953 86.523 232.496 1.00 75.72 277 LEU B C 1
ATOM 3954 O O . LEU B 1 270 ? -49.127 85.738 232.054 1.00 64.35 277 LEU B O 1
ATOM 3959 N N . PHE B 1 271 ? -49.654 87.424 233.419 1.00 91.68 278 PHE B N 1
ATOM 3960 C CA . PHE B 1 271 ? -48.289 87.822 233.728 1.00 102.12 278 PHE B CA 1
ATOM 3961 C C . PHE B 1 271 ? -47.874 87.614 235.230 1.00 89.02 278 PHE B C 1
ATOM 3962 O O . PHE B 1 271 ? -48.407 88.224 236.156 1.00 86.15 278 PHE B O 1
ATOM 3970 N N . ILE B 1 272 ? -46.925 86.711 235.433 1.00 104.59 279 ILE B N 1
ATOM 3971 C CA . ILE B 1 272 ? -46.393 86.344 236.730 1.00 85.18 279 ILE B CA 1
ATOM 3972 C C . ILE B 1 272 ? -45.029 86.951 236.809 1.00 104.48 279 ILE B C 1
ATOM 3973 O O . ILE B 1 272 ? -44.094 86.409 236.229 1.00 121.00 279 ILE B O 1
ATOM 3978 N N . PRO B 1 273 ? -44.877 88.092 237.484 1.00 56.13 280 PRO B N 1
ATOM 3979 C CA . PRO B 1 273 ? -43.477 88.546 237.692 1.00 61.53 280 PRO B CA 1
ATOM 3980 C C . PRO B 1 273 ? -42.639 87.399 238.248 1.00 44.38 280 PRO B C 1
ATOM 3981 O O . PRO B 1 273 ? -43.115 86.590 239.030 1.00 38.03 280 PRO B O 1
ATOM 3985 N N . ASN B 1 274 ? -41.434 87.274 237.748 1.00 96.50 281 ASN B N 1
ATOM 3986 C CA . ASN B 1 274 ? -40.894 85.938 237.518 1.00 134.87 281 ASN B CA 1
ATOM 3987 C C . ASN B 1 274 ? -41.246 84.742 238.430 1.00 143.09 281 ASN B C 1
ATOM 3988 O O . ASN B 1 274 ? -42.278 84.065 238.289 1.00 124.30 281 ASN B O 1
ATOM 3993 N N . LEU B 1 275 ? -40.357 84.535 239.388 1.00 163.49 282 LEU B N 1
ATOM 3994 C CA . LEU B 1 275 ? -39.932 83.212 239.835 1.00 157.38 282 LEU B CA 1
ATOM 3995 C C . LEU B 1 275 ? -40.941 82.169 240.336 1.00 140.07 282 LEU B C 1
ATOM 3996 O O . LEU B 1 275 ? -41.547 82.320 241.369 1.00 146.38 282 LEU B O 1
ATOM 4001 N N . ALA B 1 276 ? -41.057 81.053 239.644 1.00 99.44 283 ALA B N 1
ATOM 4002 C CA . ALA B 1 276 ? -41.562 79.874 240.321 1.00 86.90 283 ALA B CA 1
ATOM 4003 C C . ALA B 1 276 ? -40.514 78.834 239.893 1.00 84.05 283 ALA B C 1
ATOM 4004 O O . ALA B 1 276 ? -40.748 77.786 239.304 1.00 89.32 283 ALA B O 1
ATOM 4006 N N . VAL B 1 277 ? -39.293 79.202 240.228 1.00 89.65 284 VAL B N 1
ATOM 4007 C CA . VAL B 1 277 ? -38.140 78.820 239.430 1.00 100.14 284 VAL B CA 1
ATOM 4008 C C . VAL B 1 277 ? -37.517 77.385 239.461 1.00 48.83 284 VAL B C 1
ATOM 4009 O O . VAL B 1 277 ? -36.628 77.099 240.283 1.00 47.65 284 VAL B O 1
ATOM 4013 N N . GLN B 1 278 ? -37.925 76.511 238.532 1.00 17.75 285 GLN B N 1
ATOM 4014 C CA . GLN B 1 278 ? -36.960 75.512 238.031 1.00 70.40 285 GLN B CA 1
ATOM 4015 C C . GLN B 1 278 ? -36.396 75.922 236.659 1.00 70.78 285 GLN B C 1
ATOM 4016 O O . GLN B 1 278 ? -35.182 75.956 236.422 1.00 57.31 285 GLN B O 1
ATOM 4022 N N . GLN B 1 281 ? -37.605 69.289 233.576 1.00 65.56 288 GLN B N 1
ATOM 4023 C CA . GLN B 1 281 ? -38.694 68.876 234.449 1.00 83.05 288 GLN B CA 1
ATOM 4024 C C . GLN B 1 281 ? -39.151 70.077 235.283 1.00 113.59 288 GLN B C 1
ATOM 4025 O O . GLN B 1 281 ? -39.343 69.954 236.488 1.00 133.94 288 GLN B O 1
ATOM 4031 N N . ASP B 1 282 ? -39.327 71.228 234.625 1.00 137.11 289 ASP B N 1
ATOM 4032 C CA . ASP B 1 282 ? -39.575 72.531 235.289 1.00 148.29 289 ASP B CA 1
ATOM 4033 C C . ASP B 1 282 ? -40.751 72.572 236.271 1.00 154.45 289 ASP B C 1
ATOM 4034 O O . ASP B 1 282 ? -41.839 72.059 235.983 1.00 118.07 289 ASP B O 1
ATOM 4039 N N . LYS B 1 283 ? -40.498 73.200 237.427 1.00 180.46 290 LYS B N 1
ATOM 4040 C CA . LYS B 1 283 ? -41.460 73.282 238.542 1.00 179.33 290 LYS B CA 1
ATOM 4041 C C . LYS B 1 283 ? -41.475 74.600 239.357 1.00 149.94 290 LYS B C 1
ATOM 4042 O O . LYS B 1 283 ? -40.433 75.183 239.718 1.00 108.60 290 LYS B O 1
ATOM 4048 N N . TYR B 1 284 ? -42.711 74.954 239.712 1.00 123.62 291 TYR B N 1
ATOM 4049 C CA . TYR B 1 284 ? -43.180 76.326 239.872 1.00 101.63 291 TYR B CA 1
ATOM 4050 C C . TYR B 1 284 ? -43.903 76.622 241.192 1.00 104.08 291 TYR B C 1
ATOM 4051 O O . TYR B 1 284 ? -45.112 76.391 241.337 1.00 92.64 291 TYR B O 1
ATOM 4060 N N . VAL B 1 285 ? -43.154 77.178 242.138 1.00 143.94 292 VAL B N 1
ATOM 4061 C CA . VAL B 1 285 ? -43.612 77.335 243.530 1.00 176.21 292 VAL B CA 1
ATOM 4062 C C . VAL B 1 285 ? -44.814 78.323 243.657 1.00 142.07 292 VAL B C 1
ATOM 4063 O O . VAL B 1 285 ? -45.148 79.029 242.678 1.00 142.55 292 VAL B O 1
ATOM 4067 N N . VAL B 1 286 ? -45.509 78.294 244.808 1.00 97.22 293 VAL B N 1
ATOM 4068 C CA . VAL B 1 286 ? -45.923 79.546 245.451 1.00 57.71 293 VAL B CA 1
ATOM 4069 C C . VAL B 1 286 ? -44.958 79.673 246.584 1.00 59.33 293 VAL B C 1
ATOM 4070 O O . VAL B 1 286 ? -44.355 78.689 246.962 1.00 84.83 293 VAL B O 1
ATOM 4074 N N . GLU B 1 296 ? -50.164 76.139 246.065 1.00 128.79 304 GLU B N 1
ATOM 4075 C CA . GLU B 1 296 ? -49.522 76.702 244.878 1.00 127.66 304 GLU B CA 1
ATOM 4076 C C . GLU B 1 296 ? -50.199 76.286 243.580 1.00 110.20 304 GLU B C 1
ATOM 4077 O O . GLU B 1 296 ? -50.509 77.114 242.708 1.00 94.37 304 GLU B O 1
ATOM 4083 N N . ARG B 1 297 ? -50.468 74.989 243.515 1.00 133.63 305 ARG B N 1
ATOM 4084 C CA . ARG B 1 297 ? -50.484 74.245 242.268 1.00 160.82 305 ARG B CA 1
ATOM 4085 C C . ARG B 1 297 ? -49.079 74.309 241.574 1.00 110.80 305 ARG B C 1
ATOM 4086 O O . ARG B 1 297 ? -48.011 74.407 242.230 1.00 33.48 305 ARG B O 1
ATOM 4094 N N . GLU B 1 298 ? -49.111 74.164 240.254 1.00 143.53 306 GLU B N 1
ATOM 4095 C CA . GLU B 1 298 ? -47.983 74.405 239.369 1.00 148.63 306 GLU B CA 1
ATOM 4096 C C . GLU B 1 298 ? -48.636 75.199 238.221 1.00 151.28 306 GLU B C 1
ATOM 4097 O O . GLU B 1 298 ? -49.784 75.644 238.336 1.00 153.22 306 GLU B O 1
ATOM 4103 N N . ILE B 1 299 ? -47.920 75.383 237.123 1.00 146.70 307 ILE B N 1
ATOM 4104 C CA . ILE B 1 299 ? -48.452 76.169 236.014 1.00 152.90 307 ILE B CA 1
ATOM 4105 C C . ILE B 1 299 ? -48.317 75.424 234.680 1.00 130.18 307 ILE B C 1
ATOM 4106 O O . ILE B 1 299 ? -48.266 74.184 234.645 1.00 123.50 307 ILE B O 1
ATOM 4111 N N . GLU B 1 300 ? -48.360 76.204 233.598 1.00 117.38 308 GLU B N 1
ATOM 4112 C CA . GLU B 1 300 ? -47.458 76.033 232.457 1.00 133.92 308 GLU B CA 1
ATOM 4113 C C . GLU B 1 300 ? -47.053 77.437 232.001 1.00 109.69 308 GLU B C 1
ATOM 4114 O O . GLU B 1 300 ? -47.574 78.443 232.494 1.00 82.01 308 GLU B O 1
ATOM 4120 N N . ILE B 1 301 ? -46.122 77.490 231.062 1.00 122.98 309 ILE B N 1
ATOM 4121 C CA . ILE B 1 301 ? -45.106 78.542 231.096 1.00 120.34 309 ILE B CA 1
ATOM 4122 C C . ILE B 1 301 ? -44.617 79.075 229.746 1.00 118.07 309 ILE B C 1
ATOM 4123 O O . ILE B 1 301 ? -44.334 78.318 228.806 1.00 92.65 309 ILE B O 1
ATOM 4128 N N . GLY B 1 302 ? -44.480 80.391 229.651 1.00 127.18 310 GLY B N 1
ATOM 4129 C CA . GLY B 1 302 ? -43.663 80.932 228.580 1.00 99.45 310 GLY B CA 1
ATOM 4130 C C . GLY B 1 302 ? -44.309 81.881 227.588 1.00 74.61 310 GLY B C 1
ATOM 4131 O O . GLY B 1 302 ? -45.359 81.593 227.038 1.00 125.70 310 GLY B O 1
ATOM 4132 N N . VAL B 1 303 ? -43.672 83.018 227.337 1.00 31.01 311 VAL B N 1
ATOM 4133 C CA . VAL B 1 303 ? -42.369 83.276 227.915 1.00 77.39 311 VAL B CA 1
ATOM 4134 C C . VAL B 1 303 ? -41.990 84.745 228.190 1.00 74.00 311 VAL B C 1
ATOM 4135 O O . VAL B 1 303 ? -42.751 85.715 227.916 1.00 16.75 311 VAL B O 1
ATOM 4139 N N . GLN B 1 304 ? -40.770 84.851 228.717 1.00 65.77 312 GLN B N 1
ATOM 4140 C CA . GLN B 1 304 ? -40.490 85.700 229.853 1.00 77.11 312 GLN B CA 1
ATOM 4141 C C . GLN B 1 304 ? -40.091 87.098 229.546 1.00 69.78 312 GLN B C 1
ATOM 4142 O O . GLN B 1 304 ? -40.872 87.924 229.055 1.00 56.51 312 GLN B O 1
ATOM 4148 N N . ASN B 1 305 ? -38.867 87.342 229.991 1.00 52.37 313 ASN B N 1
ATOM 4149 C CA . ASN B 1 305 ? -38.027 88.373 229.478 1.00 25.18 313 ASN B CA 1
ATOM 4150 C C . ASN B 1 305 ? -38.477 89.780 229.879 1.00 33.01 313 ASN B C 1
ATOM 4151 O O . ASN B 1 305 ? -39.615 90.222 229.594 1.00 22.90 313 ASN B O 1
ATOM 4156 N N . ASP B 1 306 ? -37.567 90.469 230.570 1.00 100.04 314 ASP B N 1
ATOM 4157 C CA . ASP B 1 306 ? -36.199 89.960 230.789 1.00 154.56 314 ASP B CA 1
ATOM 4158 C C . ASP B 1 306 ? -36.054 88.874 231.887 1.00 155.95 314 ASP B C 1
ATOM 4159 O O . ASP B 1 306 ? -35.132 88.058 231.839 1.00 167.02 314 ASP B O 1
ATOM 4164 N N . PHE B 1 307 ? -36.970 88.871 232.853 1.00 140.01 315 PHE B N 1
ATOM 4165 C CA . PHE B 1 307 ? -37.173 87.739 233.772 1.00 120.35 315 PHE B CA 1
ATOM 4166 C C . PHE B 1 307 ? -38.518 87.939 234.464 1.00 77.74 315 PHE B C 1
ATOM 4167 O O . PHE B 1 307 ? -38.596 88.000 235.665 1.00 94.97 315 PHE B O 1
ATOM 4175 N N . GLN B 1 308 ? -39.562 88.081 233.658 1.00 55.82 316 GLN B N 1
ATOM 4176 C CA . GLN B 1 308 ? -40.885 88.557 234.062 1.00 55.97 316 GLN B CA 1
ATOM 4177 C C . GLN B 1 308 ? -41.784 87.582 233.362 1.00 39.89 316 GLN B C 1
ATOM 4178 O O . GLN B 1 308 ? -42.685 88.046 232.669 1.00 36.68 316 GLN B O 1
ATOM 4184 N N . THR B 1 309 ? -41.464 86.272 233.423 1.00 10.86 317 THR B N 1
ATOM 4185 C CA . THR B 1 309 ? -42.295 85.153 232.868 1.00 9.36 317 THR B CA 1
ATOM 4186 C C . THR B 1 309 ? -43.842 85.320 232.672 1.00 34.74 317 THR B C 1
ATOM 4187 O O . THR B 1 309 ? -44.456 86.269 233.117 1.00 50.42 317 THR B O 1
ATOM 4191 N N . GLU B 1 310 ? -44.443 84.389 231.951 1.00 70.82 318 GLU B N 1
ATOM 4192 C CA . GLU B 1 310 ? -45.854 84.440 231.591 1.00 91.19 318 GLU B CA 1
ATOM 4193 C C . GLU B 1 310 ? -46.513 83.101 231.957 1.00 96.62 318 GLU B C 1
ATOM 4194 O O . GLU B 1 310 ? -45.869 82.041 232.005 1.00 82.23 318 GLU B O 1
ATOM 4200 N N . VAL B 1 311 ? -47.805 83.171 232.249 1.00 101.51 319 VAL B N 1
ATOM 4201 C CA . VAL B 1 311 ? -48.558 81.994 232.639 1.00 116.04 319 VAL B CA 1
ATOM 4202 C C . VAL B 1 311 ? -48.995 81.181 231.435 1.00 148.49 319 VAL B C 1
ATOM 4203 O O . VAL B 1 311 ? -49.222 81.723 230.356 1.00 179.19 319 VAL B O 1
ATOM 4207 N N . LYS B 1 312 ? -49.085 79.872 231.607 1.00 120.94 320 LYS B N 1
ATOM 4208 C CA . LYS B 1 312 ? -50.160 79.155 230.959 1.00 115.12 320 LYS B CA 1
ATOM 4209 C C . LYS B 1 312 ? -50.798 78.736 232.261 1.00 115.23 320 LYS B C 1
ATOM 4210 O O . LYS B 1 312 ? -50.186 78.939 233.311 1.00 94.18 320 LYS B O 1
ATOM 4216 N N . SER B 1 313 ? -52.034 78.242 232.211 1.00 147.73 321 SER B N 1
ATOM 4217 C CA . SER B 1 313 ? -52.713 77.655 233.378 1.00 146.90 321 SER B CA 1
ATOM 4218 C C . SER B 1 313 ? -51.728 76.762 234.149 1.00 158.56 321 SER B C 1
ATOM 4219 O O . SER B 1 313 ? -51.398 75.661 233.726 1.00 181.04 321 SER B O 1
ATOM 4222 N N . GLY B 1 314 ? -51.266 77.237 235.295 1.00 142.95 322 GLY B N 1
ATOM 4223 C CA . GLY B 1 314 ? -51.861 78.384 235.935 1.00 114.55 322 GLY B CA 1
ATOM 4224 C C . GLY B 1 314 ? -52.567 77.828 237.173 1.00 105.09 322 GLY B C 1
ATOM 4225 O O . GLY B 1 314 ? -52.144 76.777 237.629 1.00 82.91 322 GLY B O 1
ATOM 4226 N N . LEU B 1 315 ? -53.626 78.451 237.724 1.00 86.01 323 LEU B N 1
ATOM 4227 C CA . LEU B 1 315 ? -53.825 79.928 237.847 1.00 54.64 323 LEU B CA 1
ATOM 4228 C C . LEU B 1 315 ? -54.891 80.819 237.152 1.00 85.48 323 LEU B C 1
ATOM 4229 O O . LEU B 1 315 ? -54.867 81.017 235.925 1.00 57.10 323 LEU B O 1
ATOM 4234 N N . THR B 1 316 ? -55.750 81.411 237.995 1.00 113.01 324 THR B N 1
ATOM 4235 C CA . THR B 1 316 ? -56.783 82.368 237.600 1.00 118.95 324 THR B CA 1
ATOM 4236 C C . THR B 1 316 ? -56.356 83.810 237.899 1.00 117.11 324 THR B C 1
ATOM 4237 O O . THR B 1 316 ? -55.326 84.288 237.433 1.00 120.26 324 THR B O 1
ATOM 4241 N N . GLU B 1 317 ? -57.144 84.511 238.691 1.00 122.40 325 GLU B N 1
ATOM 4242 C CA . GLU B 1 317 ? -56.771 85.871 239.033 1.00 153.99 325 GLU B CA 1
ATOM 4243 C C . GLU B 1 317 ? -55.901 85.845 240.307 1.00 171.33 325 GLU B C 1
ATOM 4244 O O . GLU B 1 317 ? -55.180 84.866 240.562 1.00 160.68 325 GLU B O 1
ATOM 4250 N N . GLY B 1 318 ? -55.954 86.954 241.054 1.00 188.02 326 GLY B N 1
ATOM 4251 C CA . GLY B 1 318 ? -55.417 87.149 242.401 1.00 169.52 326 GLY B CA 1
ATOM 4252 C C . GLY B 1 318 ? -54.231 86.381 242.944 1.00 142.40 326 GLY B C 1
ATOM 4253 O O . GLY B 1 318 ? -53.366 86.974 243.602 1.00 143.12 326 GLY B O 1
ATOM 4254 N N . GLU B 1 319 ? -54.182 85.091 242.617 1.00 89.88 327 GLU B N 1
ATOM 4255 C CA . GLU B 1 319 ? -53.507 84.060 243.412 1.00 69.67 327 GLU B CA 1
ATOM 4256 C C . GLU B 1 319 ? -52.250 84.312 244.288 1.00 100.43 327 GLU B C 1
ATOM 4257 O O . GLU B 1 319 ? -51.683 85.413 244.347 1.00 73.65 327 GLU B O 1
ATOM 4263 N N . LYS B 1 320 ? -51.852 83.223 244.964 1.00 124.15 328 LYS B N 1
ATOM 4264 C CA . LYS B 1 320 ? -50.884 83.242 246.077 1.00 115.24 328 LYS B CA 1
ATOM 4265 C C . LYS B 1 320 ? -49.456 83.410 245.545 1.00 76.90 328 LYS B C 1
ATOM 4266 O O . LYS B 1 320 ? -48.800 82.477 245.142 1.00 52.69 328 LYS B O 1
ATOM 4272 N N . VAL B 1 321 ? -48.988 84.647 245.584 1.00 60.90 329 VAL B N 1
ATOM 4273 C CA . VAL B 1 321 ? -47.963 85.088 244.673 1.00 42.70 329 VAL B CA 1
ATOM 4274 C C . VAL B 1 321 ? -46.581 84.851 245.141 1.00 43.81 329 VAL B C 1
ATOM 4275 O O . VAL B 1 321 ? -45.793 85.801 245.191 1.00 57.38 329 VAL B O 1
ATOM 4279 N N . VAL B 1 322 ? -46.324 83.616 245.555 1.00 34.79 330 VAL B N 1
ATOM 4280 C CA . VAL B 1 322 ? -45.075 82.931 245.223 1.00 59.48 330 VAL B CA 1
ATOM 4281 C C . VAL B 1 322 ? -43.699 83.407 245.763 1.00 97.75 330 VAL B C 1
ATOM 4282 O O . VAL B 1 322 ? -42.858 82.550 246.152 1.00 49.18 330 VAL B O 1
ATOM 4286 N N . ILE B 1 323 ? -43.452 84.728 245.691 1.00 143.92 331 ILE B N 1
ATOM 4287 C CA . ILE B 1 323 ? -42.190 85.408 246.097 1.00 152.63 331 ILE B CA 1
ATOM 4288 C C . ILE B 1 323 ? -41.446 84.665 247.259 1.00 132.18 331 ILE B C 1
ATOM 4289 O O . ILE B 1 323 ? -42.088 83.930 248.001 1.00 144.01 331 ILE B O 1
ATOM 4294 N N . SER B 1 324 ? -40.133 84.821 247.461 1.00 114.78 332 SER B N 1
ATOM 4295 C CA . SER B 1 324 ? -39.298 85.935 247.026 1.00 99.70 332 SER B CA 1
ATOM 4296 C C . SER B 1 324 ? -38.006 85.379 246.443 1.00 85.81 332 SER B C 1
ATOM 4297 O O . SER B 1 324 ? -37.406 84.457 247.015 1.00 65.28 332 SER B O 1
ATOM 4300 N N . ASN C 1 16 ? -49.693 91.848 46.367 1.00 181.48 41 ASN C N 1
ATOM 4301 C CA . ASN C 1 16 ? -48.952 90.994 47.283 1.00 176.26 41 ASN C CA 1
ATOM 4302 C C . ASN C 1 16 ? -47.462 90.877 46.940 1.00 162.78 41 ASN C C 1
ATOM 4303 O O . ASN C 1 16 ? -47.040 89.974 46.208 1.00 175.74 41 ASN C O 1
ATOM 4308 N N . ILE C 1 17 ? -46.697 91.821 47.498 1.00 134.72 42 ILE C N 1
ATOM 4309 C CA . ILE C 1 17 ? -45.227 91.949 47.444 1.00 112.79 42 ILE C CA 1
ATOM 4310 C C . ILE C 1 17 ? -44.564 91.365 48.681 1.00 123.17 42 ILE C C 1
ATOM 4311 O O . ILE C 1 17 ? -45.169 91.366 49.750 1.00 138.01 42 ILE C O 1
ATOM 4316 N N . GLU C 1 18 ? -43.321 90.901 48.547 1.00 131.51 43 GLU C N 1
ATOM 4317 C CA . GLU C 1 18 ? -42.499 90.541 49.700 1.00 139.08 43 GLU C CA 1
ATOM 4318 C C . GLU C 1 18 ? -41.167 91.218 49.465 1.00 127.06 43 GLU C C 1
ATOM 4319 O O . GLU C 1 18 ? -40.486 90.921 48.488 1.00 133.99 43 GLU C O 1
ATOM 4325 N N . LYS C 1 19 ? -40.804 92.151 50.334 1.00 133.42 44 LYS C N 1
ATOM 4326 C CA . LYS C 1 19 ? -39.565 92.898 50.143 1.00 127.69 44 LYS C CA 1
ATOM 4327 C C . LYS C 1 19 ? -38.350 92.057 50.525 1.00 122.52 44 LYS C C 1
ATOM 4328 O O . LYS C 1 19 ? -37.382 92.006 49.776 1.00 131.97 44 LYS C O 1
ATOM 4334 N N . ASN C 1 20 ? -38.409 91.411 51.689 1.00 95.03 45 ASN C N 1
ATOM 4335 C CA . ASN C 1 20 ? -37.294 90.624 52.233 1.00 105.96 45 ASN C CA 1
ATOM 4336 C C . ASN C 1 20 ? -35.974 91.384 52.426 1.00 115.63 45 ASN C C 1
ATOM 4337 O O . ASN C 1 20 ? -35.713 92.394 51.772 1.00 138.62 45 ASN C O 1
ATOM 4342 N N . VAL C 1 21 ? -35.153 90.908 53.356 1.00 119.71 46 VAL C N 1
ATOM 4343 C CA . VAL C 1 21 ? -33.724 91.059 53.170 1.00 117.69 46 VAL C CA 1
ATOM 4344 C C . VAL C 1 21 ? -33.147 89.719 53.406 1.00 104.32 46 VAL C C 1
ATOM 4345 O O . VAL C 1 21 ? -33.837 88.778 53.791 1.00 99.98 46 VAL C O 1
ATOM 4349 N N . VAL C 1 22 ? -31.873 89.606 53.123 1.00 84.50 47 VAL C N 1
ATOM 4350 C CA . VAL C 1 22 ? -31.246 88.355 53.401 1.00 85.16 47 VAL C CA 1
ATOM 4351 C C . VAL C 1 22 ? -29.891 88.647 53.966 1.00 78.82 47 VAL C C 1
ATOM 4352 O O . VAL C 1 22 ? -29.179 89.549 53.465 1.00 75.04 47 VAL C O 1
ATOM 4356 N N . ALA C 1 23 ? -29.590 87.921 55.059 1.00 73.58 48 ALA C N 1
ATOM 4357 C CA . ALA C 1 23 ? -28.228 87.566 55.479 1.00 86.62 48 ALA C CA 1
ATOM 4358 C C . ALA C 1 23 ? -28.200 86.155 55.987 1.00 61.63 48 ALA C C 1
ATOM 4359 O O . ALA C 1 23 ? -29.195 85.412 55.957 1.00 58.25 48 ALA C O 1
ATOM 4361 N N . THR C 1 24 ? -27.018 85.834 56.454 1.00 82.04 49 THR C N 1
ATOM 4362 C CA . THR C 1 24 ? -26.626 84.486 56.656 1.00 86.82 49 THR C CA 1
ATOM 4363 C C . THR C 1 24 ? -26.485 84.337 58.140 1.00 106.33 49 THR C C 1
ATOM 4364 O O . THR C 1 24 ? -25.789 85.125 58.790 1.00 101.73 49 THR C O 1
ATOM 4368 N N . GLY C 1 25 ? -27.140 83.328 58.694 1.00 103.13 50 GLY C N 1
ATOM 4369 C CA . GLY C 1 25 ? -27.187 83.198 60.131 1.00 88.17 50 GLY C CA 1
ATOM 4370 C C . GLY C 1 25 ? -26.208 82.175 60.638 1.00 92.18 50 GLY C C 1
ATOM 4371 O O . GLY C 1 25 ? -26.232 81.026 60.200 1.00 99.68 50 GLY C O 1
ATOM 4372 N N . SER C 1 26 ? -25.331 82.609 61.538 1.00 102.50 51 SER C N 1
ATOM 4373 C CA . SER C 1 26 ? -24.592 81.693 62.392 1.00 95.54 51 SER C CA 1
ATOM 4374 C C . SER C 1 26 ? -25.562 81.284 63.508 1.00 88.84 51 SER C C 1
ATOM 4375 O O . SER C 1 26 ? -26.115 82.119 64.197 1.00 86.33 51 SER C O 1
ATOM 4378 N N . ILE C 1 27 ? -25.795 79.996 63.662 1.00 81.58 52 ILE C N 1
ATOM 4379 C CA . ILE C 1 27 ? -26.785 79.539 64.610 1.00 84.87 52 ILE C CA 1
ATOM 4380 C C . ILE C 1 27 ? -26.146 79.228 65.960 1.00 99.59 52 ILE C C 1
ATOM 4381 O O . ILE C 1 27 ? -24.921 79.025 66.058 1.00 90.85 52 ILE C O 1
ATOM 4386 N N . GLU C 1 28 ? -26.997 79.160 66.987 1.00 92.19 53 GLU C N 1
ATOM 4387 C CA . GLU C 1 28 ? -26.546 79.104 68.372 1.00 96.72 53 GLU C CA 1
ATOM 4388 C C . GLU C 1 28 ? -27.497 78.385 69.333 1.00 107.14 53 GLU C C 1
ATOM 4389 O O . GLU C 1 28 ? -28.654 78.066 69.004 1.00 84.02 53 GLU C O 1
ATOM 4395 N N . SER C 1 29 ? -26.971 78.125 70.528 1.00 149.87 54 SER C N 1
ATOM 4396 C CA . SER C 1 29 ? -27.798 77.715 71.660 1.00 154.09 54 SER C CA 1
ATOM 4397 C C . SER C 1 29 ? -28.191 78.862 72.582 1.00 152.48 54 SER C C 1
ATOM 4398 O O . SER C 1 29 ? -27.420 79.808 72.793 1.00 154.88 54 SER C O 1
ATOM 4401 N N . ILE C 1 30 ? -29.373 78.720 73.180 1.00 62.59 55 ILE C N 1
ATOM 4402 C CA . ILE C 1 30 ? -30.004 79.794 73.927 1.00 61.66 55 ILE C CA 1
ATOM 4403 C C . ILE C 1 30 ? -29.196 80.177 75.192 1.00 64.80 55 ILE C C 1
ATOM 4404 O O . ILE C 1 30 ? -28.852 81.363 75.374 1.00 65.56 55 ILE C O 1
ATOM 4409 N N . ASN C 1 31 ? -28.893 79.183 76.047 1.00 62.03 56 ASN C N 1
ATOM 4410 C CA . ASN C 1 31 ? -27.663 79.239 76.873 1.00 52.94 56 ASN C CA 1
ATOM 4411 C C . ASN C 1 31 ? -26.807 77.996 77.147 1.00 55.39 56 ASN C C 1
ATOM 4412 O O . ASN C 1 31 ? -27.221 76.845 76.935 1.00 32.64 56 ASN C O 1
ATOM 4417 N N . THR C 1 32 ? -25.650 78.345 77.706 1.00 47.38 57 THR C N 1
ATOM 4418 C CA . THR C 1 32 ? -24.325 78.048 77.206 1.00 43.23 57 THR C CA 1
ATOM 4419 C C . THR C 1 32 ? -23.372 78.585 78.192 1.00 69.39 57 THR C C 1
ATOM 4420 O O . THR C 1 32 ? -23.266 79.834 78.335 1.00 71.05 57 THR C O 1
ATOM 4424 N N . VAL C 1 33 ? -22.629 77.693 78.837 1.00 74.58 58 VAL C N 1
ATOM 4425 C CA . VAL C 1 33 ? -21.752 78.125 79.917 1.00 67.44 58 VAL C CA 1
ATOM 4426 C C . VAL C 1 33 ? -20.550 77.254 80.244 1.00 65.54 58 VAL C C 1
ATOM 4427 O O . VAL C 1 33 ? -20.548 76.014 80.187 1.00 53.06 58 VAL C O 1
ATOM 4431 N N . ASP C 1 34 ? -19.523 77.991 80.610 1.00 45.38 59 ASP C N 1
ATOM 4432 C CA . ASP C 1 34 ? -18.233 77.450 80.868 1.00 55.08 59 ASP C CA 1
ATOM 4433 C C . ASP C 1 34 ? -18.059 77.478 82.386 1.00 74.28 59 ASP C C 1
ATOM 4434 O O . ASP C 1 34 ? -18.547 78.405 83.072 1.00 86.52 59 ASP C O 1
ATOM 4439 N N . VAL C 1 35 ? -17.359 76.468 82.907 1.00 28.51 60 VAL C N 1
ATOM 4440 C CA . VAL C 1 35 ? -17.438 76.124 84.302 1.00 36.39 60 VAL C CA 1
ATOM 4441 C C . VAL C 1 35 ? -16.087 75.505 84.779 1.00 50.35 60 VAL C C 1
ATOM 4442 O O . VAL C 1 35 ? -15.647 74.454 84.283 1.00 28.23 60 VAL C O 1
ATOM 4446 N N . GLY C 1 36 ? -15.449 76.200 85.732 1.00 80.32 61 GLY C N 1
ATOM 4447 C CA . GLY C 1 36 ? -14.237 75.765 86.418 1.00 98.86 61 GLY C CA 1
ATOM 4448 C C . GLY C 1 36 ? -14.018 76.694 87.608 1.00 109.46 61 GLY C C 1
ATOM 4449 O O . GLY C 1 36 ? -14.163 77.905 87.479 1.00 118.31 61 GLY C O 1
ATOM 4450 N N . ALA C 1 37 ? -13.653 76.156 88.771 1.00 89.74 62 ALA C N 1
ATOM 4451 C CA . ALA C 1 37 ? -13.830 76.943 90.014 1.00 98.10 62 ALA C CA 1
ATOM 4452 C C . ALA C 1 37 ? -12.687 77.825 90.623 1.00 75.90 62 ALA C C 1
ATOM 4453 O O . ALA C 1 37 ? -11.558 77.885 90.095 1.00 45.18 62 ALA C O 1
ATOM 4455 N N . GLN C 1 38 ? -13.020 78.492 91.744 1.00 78.05 63 GLN C N 1
ATOM 4456 C CA . GLN C 1 38 ? -12.179 79.545 92.356 1.00 68.09 63 GLN C CA 1
ATOM 4457 C C . GLN C 1 38 ? -10.957 78.938 93.002 1.00 57.38 63 GLN C C 1
ATOM 4458 O O . GLN C 1 38 ? -10.052 79.660 93.469 1.00 49.29 63 GLN C O 1
ATOM 4464 N N . VAL C 1 39 ? -10.958 77.599 93.001 1.00 50.17 64 VAL C N 1
ATOM 4465 C CA . VAL C 1 39 ? -9.949 76.750 93.650 1.00 46.85 64 VAL C CA 1
ATOM 4466 C C . VAL C 1 39 ? -8.670 76.716 92.844 1.00 33.60 64 VAL C C 1
ATOM 4467 O O . VAL C 1 39 ? -8.482 77.534 92.013 1.00 32.85 64 VAL C O 1
ATOM 4471 N N . SER C 1 40 ? -7.754 75.808 93.118 1.00 23.12 65 SER C N 1
ATOM 4472 C CA . SER C 1 40 ? -6.644 75.521 92.204 1.00 53.06 65 SER C CA 1
ATOM 4473 C C . SER C 1 40 ? -6.642 74.040 92.302 1.00 58.29 65 SER C C 1
ATOM 4474 O O . SER C 1 40 ? -7.692 73.409 92.462 1.00 32.41 65 SER C O 1
ATOM 4477 N N . GLY C 1 41 ? -5.442 73.489 92.258 1.00 30.48 66 GLY C N 1
ATOM 4478 C CA . GLY C 1 41 ? -5.255 72.106 92.630 1.00 49.61 66 GLY C CA 1
ATOM 4479 C C . GLY C 1 41 ? -5.872 71.076 91.721 1.00 59.81 66 GLY C C 1
ATOM 4480 O O . GLY C 1 41 ? -7.049 71.180 91.356 1.00 41.72 66 GLY C O 1
ATOM 4481 N N . LYS C 1 42 ? -5.066 70.047 91.438 1.00 43.52 67 LYS C N 1
ATOM 4482 C CA . LYS C 1 42 ? -5.336 69.044 90.435 1.00 24.16 67 LYS C CA 1
ATOM 4483 C C . LYS C 1 42 ? -6.638 68.328 90.654 1.00 23.55 67 LYS C C 1
ATOM 4484 O O . LYS C 1 42 ? -7.371 68.580 91.584 1.00 23.75 67 LYS C O 1
ATOM 4490 N N . ILE C 1 43 ? -6.995 67.487 89.730 1.00 67.31 68 ILE C N 1
ATOM 4491 C CA . ILE C 1 43 ? -8.333 66.994 89.847 1.00 67.88 68 ILE C CA 1
ATOM 4492 C C . ILE C 1 43 ? -8.256 65.500 90.147 1.00 97.79 68 ILE C C 1
ATOM 4493 O O . ILE C 1 43 ? -7.182 64.974 90.449 1.00 110.52 68 ILE C O 1
ATOM 4498 N N . THR C 1 44 ? -9.378 64.800 90.103 1.00 83.55 69 THR C N 1
ATOM 4499 C CA . THR C 1 44 ? -9.378 63.516 90.728 1.00 67.11 69 THR C CA 1
ATOM 4500 C C . THR C 1 44 ? -10.409 62.666 90.127 1.00 59.91 69 THR C C 1
ATOM 4501 O O . THR C 1 44 ? -10.183 61.508 89.799 1.00 63.51 69 THR C O 1
ATOM 4505 N N . LYS C 1 45 ? -11.588 63.245 90.046 1.00 32.91 70 LYS C N 1
ATOM 4506 C CA . LYS C 1 45 ? -12.702 62.474 89.576 1.00 74.35 70 LYS C CA 1
ATOM 4507 C C . LYS C 1 45 ? -13.529 63.363 88.696 1.00 77.79 70 LYS C C 1
ATOM 4508 O O . LYS C 1 45 ? -13.954 64.431 89.129 1.00 51.35 70 LYS C O 1
ATOM 4514 N N . LEU C 1 46 ? -13.712 62.884 87.460 1.00 113.25 71 LEU C N 1
ATOM 4515 C CA . LEU C 1 46 ? -14.420 63.553 86.384 1.00 111.85 71 LEU C CA 1
ATOM 4516 C C . LEU C 1 46 ? -15.593 62.659 85.980 1.00 122.13 71 LEU C C 1
ATOM 4517 O O . LEU C 1 46 ? -15.418 61.453 85.745 1.00 121.57 71 LEU C O 1
ATOM 4522 N N . TYR C 1 47 ? -16.787 63.248 85.904 1.00 101.97 72 TYR C N 1
ATOM 4523 C CA . TYR C 1 47 ? -18.037 62.467 85.925 1.00 95.78 72 TYR C CA 1
ATOM 4524 C C . TYR C 1 47 ? -18.755 62.242 84.577 1.00 108.90 72 TYR C C 1
ATOM 4525 O O . TYR C 1 47 ? -19.455 61.230 84.398 1.00 110.08 72 TYR C O 1
ATOM 4534 N N . VAL C 1 48 ? -18.544 63.178 83.642 1.00 102.28 73 VAL C N 1
ATOM 4535 C CA . VAL C 1 48 ? -19.200 63.226 82.323 1.00 73.66 73 VAL C CA 1
ATOM 4536 C C . VAL C 1 48 ? -18.226 62.943 81.155 1.00 83.33 73 VAL C C 1
ATOM 4537 O O . VAL C 1 48 ? -16.983 62.947 81.331 1.00 71.04 73 VAL C O 1
ATOM 4541 N N . LYS C 1 49 ? -18.822 62.675 79.979 1.00 101.13 74 LYS C N 1
ATOM 4542 C CA . LYS C 1 49 ? -18.192 62.827 78.642 1.00 84.97 74 LYS C CA 1
ATOM 4543 C C . LYS C 1 49 ? -19.035 63.762 77.765 1.00 79.56 74 LYS C C 1
ATOM 4544 O O . LYS C 1 49 ? -20.202 64.020 78.060 1.00 58.90 74 LYS C O 1
ATOM 4550 N N . LEU C 1 50 ? -18.423 64.294 76.711 1.00 85.89 75 LEU C N 1
ATOM 4551 C CA . LEU C 1 50 ? -19.109 65.265 75.852 1.00 81.10 75 LEU C CA 1
ATOM 4552 C C . LEU C 1 50 ? -20.410 64.754 75.354 1.00 85.69 75 LEU C C 1
ATOM 4553 O O . LEU C 1 50 ? -20.526 63.647 74.805 1.00 57.14 75 LEU C O 1
ATOM 4558 N N . GLY C 1 51 ? -21.403 65.590 75.556 1.00 90.82 76 GLY C N 1
ATOM 4559 C CA . GLY C 1 51 ? -22.720 65.284 75.089 1.00 101.76 76 GLY C CA 1
ATOM 4560 C C . GLY C 1 51 ? -23.285 64.278 76.050 1.00 109.07 76 GLY C C 1
ATOM 4561 O O . GLY C 1 51 ? -23.573 63.120 75.718 1.00 120.41 76 GLY C O 1
ATOM 4562 N N . GLN C 1 52 ? -23.382 64.711 77.286 1.00 125.86 77 GLN C N 1
ATOM 4563 C CA . GLN C 1 52 ? -24.201 64.000 78.206 1.00 108.17 77 GLN C CA 1
ATOM 4564 C C . GLN C 1 52 ? -25.296 64.994 78.402 1.00 97.89 77 GLN C C 1
ATOM 4565 O O . GLN C 1 52 ? -25.082 66.205 78.326 1.00 95.72 77 GLN C O 1
ATOM 4571 N N . GLN C 1 53 ? -26.490 64.462 78.559 1.00 71.67 78 GLN C N 1
ATOM 4572 C CA . GLN C 1 53 ? -27.564 65.214 79.146 1.00 96.37 78 GLN C CA 1
ATOM 4573 C C . GLN C 1 53 ? -27.243 65.280 80.658 1.00 97.29 78 GLN C C 1
ATOM 4574 O O . GLN C 1 53 ? -26.954 64.241 81.288 1.00 89.27 78 GLN C O 1
ATOM 4580 N N . VAL C 1 54 ? -27.238 66.497 81.224 1.00 119.28 79 VAL C N 1
ATOM 4581 C CA . VAL C 1 54 ? -27.126 66.705 82.685 1.00 118.59 79 VAL C CA 1
ATOM 4582 C C . VAL C 1 54 ? -28.268 67.613 83.218 1.00 125.23 79 VAL C C 1
ATOM 4583 O O . VAL C 1 54 ? -28.579 68.653 82.609 1.00 123.64 79 VAL C O 1
ATOM 4587 N N . LYS C 1 55 ? -28.903 67.189 84.323 1.00 131.61 80 LYS C N 1
ATOM 4588 C CA . LYS C 1 55 ? -29.818 68.034 85.109 1.00 121.99 80 LYS C CA 1
ATOM 4589 C C . LYS C 1 55 ? -29.019 68.770 86.187 1.00 98.16 80 LYS C C 1
ATOM 4590 O O . LYS C 1 55 ? -27.816 68.570 86.304 1.00 86.74 80 LYS C O 1
ATOM 4596 N N . LYS C 1 56 ? -29.684 69.623 86.955 1.00 125.17 81 LYS C N 1
ATOM 4597 C CA . LYS C 1 56 ? -29.007 70.625 87.783 1.00 110.39 81 LYS C CA 1
ATOM 4598 C C . LYS C 1 56 ? -27.831 70.232 88.679 1.00 98.99 81 LYS C C 1
ATOM 4599 O O . LYS C 1 56 ? -27.563 69.070 88.961 1.00 96.22 81 LYS C O 1
ATOM 4605 N N . GLY C 1 57 ? -27.169 71.271 89.157 1.00 75.18 82 GLY C N 1
ATOM 4606 C CA . GLY C 1 57 ? -25.960 71.158 89.931 1.00 74.94 82 GLY C CA 1
ATOM 4607 C C . GLY C 1 57 ? -25.107 69.900 89.954 1.00 73.41 82 GLY C C 1
ATOM 4608 O O . GLY C 1 57 ? -24.364 69.724 90.875 1.00 81.58 82 GLY C O 1
ATOM 4609 N N . ASP C 1 58 ? -25.123 69.027 88.979 1.00 54.14 83 ASP C N 1
ATOM 4610 C CA . ASP C 1 58 ? -24.449 67.767 89.266 1.00 44.96 83 ASP C CA 1
ATOM 4611 C C . ASP C 1 58 ? -22.948 67.621 89.563 1.00 57.54 83 ASP C C 1
ATOM 4612 O O . ASP C 1 58 ? -22.158 68.538 89.890 1.00 37.47 83 ASP C O 1
ATOM 4617 N N . LEU C 1 59 ? -22.601 66.358 89.478 1.00 75.14 84 LEU C N 1
ATOM 4618 C CA . LEU C 1 59 ? -21.295 65.905 89.825 1.00 101.90 84 LEU C CA 1
ATOM 4619 C C . LEU C 1 59 ? -20.468 66.043 88.559 1.00 87.04 84 LEU C C 1
ATOM 4620 O O . LEU C 1 59 ? -20.793 65.467 87.530 1.00 74.28 84 LEU C O 1
ATOM 4625 N N . LEU C 1 60 ? -19.413 66.834 88.619 1.00 91.72 85 LEU C N 1
ATOM 4626 C CA . LEU C 1 60 ? -18.618 67.093 87.420 1.00 71.58 85 LEU C CA 1
ATOM 4627 C C . LEU C 1 60 ? -17.246 66.446 87.282 1.00 70.39 85 LEU C C 1
ATOM 4628 O O . LEU C 1 60 ? -17.068 65.680 86.327 1.00 44.39 85 LEU C O 1
ATOM 4633 N N . ALA C 1 61 ? -16.252 66.740 88.145 1.00 84.79 86 ALA C N 1
ATOM 4634 C CA . ALA C 1 61 ? -16.126 67.780 89.198 1.00 76.30 86 ALA C CA 1
ATOM 4635 C C . ALA C 1 61 ? -14.806 67.506 89.889 1.00 95.55 86 ALA C C 1
ATOM 4636 O O . ALA C 1 61 ? -13.957 66.785 89.398 1.00 116.07 86 ALA C O 1
ATOM 4638 N N . GLU C 1 62 ? -14.634 68.070 91.068 1.00 107.65 87 GLU C N 1
ATOM 4639 C CA . GLU C 1 62 ? -13.600 67.572 92.001 1.00 105.96 87 GLU C CA 1
ATOM 4640 C C . GLU C 1 62 ? -12.154 67.500 91.545 1.00 97.98 87 GLU C C 1
ATOM 4641 O O . GLU C 1 62 ? -11.644 66.512 90.992 1.00 97.70 87 GLU C O 1
ATOM 4647 N N . ILE C 1 63 ? -11.563 68.652 91.799 1.00 56.33 88 ILE C N 1
ATOM 4648 C CA . ILE C 1 63 ? -10.194 68.894 92.201 1.00 64.39 88 ILE C CA 1
ATOM 4649 C C . ILE C 1 63 ? -9.949 67.993 93.433 1.00 96.18 88 ILE C C 1
ATOM 4650 O O . ILE C 1 63 ? -10.903 67.761 94.203 1.00 96.46 88 ILE C O 1
ATOM 4655 N N . ASP C 1 64 ? -8.699 67.534 93.677 1.00 107.30 89 ASP C N 1
ATOM 4656 C CA . ASP C 1 64 ? -8.336 66.852 94.974 1.00 83.76 89 ASP C CA 1
ATOM 4657 C C . ASP C 1 64 ? -8.614 67.757 96.156 1.00 76.49 89 ASP C C 1
ATOM 4658 O O . ASP C 1 64 ? -8.132 68.891 96.238 1.00 76.32 89 ASP C O 1
ATOM 4663 N N . PRO C 1 65 ? -9.441 67.249 97.056 1.00 98.66 90 PRO C N 1
ATOM 4664 C CA . PRO C 1 65 ? -10.073 68.013 98.126 1.00 108.16 90 PRO C CA 1
ATOM 4665 C C . PRO C 1 65 ? -9.208 68.084 99.418 1.00 143.88 90 PRO C C 1
ATOM 4666 O O . PRO C 1 65 ? -9.605 68.693 100.429 1.00 139.18 90 PRO C O 1
ATOM 4670 N N . ALA C 1 66 ? -8.017 67.478 99.335 1.00 148.72 91 ALA C N 1
ATOM 4671 C CA . ALA C 1 66 ? -7.115 67.144 100.467 1.00 114.35 91 ALA C CA 1
ATOM 4672 C C . ALA C 1 66 ? -6.839 68.185 101.573 1.00 72.75 91 ALA C C 1
ATOM 4673 O O . ALA C 1 66 ? -7.193 67.935 102.734 1.00 74.21 91 ALA C O 1
ATOM 4675 N N . THR C 1 67 ? -6.188 69.307 101.235 1.00 60.06 92 THR C N 1
ATOM 4676 C CA . THR C 1 67 ? -5.942 70.380 102.221 1.00 75.84 92 THR C CA 1
ATOM 4677 C C . THR C 1 67 ? -7.188 71.128 102.671 1.00 80.54 92 THR C C 1
ATOM 4678 O O . THR C 1 67 ? -7.175 71.809 103.715 1.00 106.33 92 THR C O 1
ATOM 4682 N N . TYR C 1 68 ? -8.256 71.016 101.902 1.00 97.56 93 TYR C N 1
ATOM 4683 C CA . TYR C 1 68 ? -9.494 71.624 102.327 1.00 103.45 93 TYR C CA 1
ATOM 4684 C C . TYR C 1 68 ? -10.157 70.791 103.436 1.00 100.58 93 TYR C C 1
ATOM 4685 O O . TYR C 1 68 ? -10.693 71.340 104.418 1.00 97.97 93 TYR C O 1
ATOM 4694 N N . GLU C 1 69 ? -10.054 69.473 103.328 1.00 101.02 94 GLU C N 1
ATOM 4695 C CA . GLU C 1 69 ? -10.362 68.610 104.461 1.00 93.28 94 GLU C CA 1
ATOM 4696 C C . GLU C 1 69 ? -9.529 68.903 105.754 1.00 89.95 94 GLU C C 1
ATOM 4697 O O . GLU C 1 69 ? -10.125 69.053 106.831 1.00 106.90 94 GLU C O 1
ATOM 4703 N N . ALA C 1 70 ? -8.187 68.997 105.660 1.00 68.13 95 ALA C N 1
ATOM 4704 C CA . ALA C 1 70 ? -7.331 69.611 106.734 1.00 64.75 95 ALA C CA 1
ATOM 4705 C C . ALA C 1 70 ? -7.928 70.859 107.415 1.00 61.10 95 ALA C C 1
ATOM 4706 O O . ALA C 1 70 ? -8.339 70.788 108.587 1.00 82.88 95 ALA C O 1
ATOM 4708 N N . ASP C 1 71 ? -7.980 71.996 106.710 1.00 67.49 96 ASP C N 1
ATOM 4709 C CA . ASP C 1 71 ? -8.704 73.182 107.256 1.00 79.30 96 ASP C CA 1
ATOM 4710 C C . ASP C 1 71 ? -10.147 72.981 107.815 1.00 79.53 96 ASP C C 1
ATOM 4711 O O . ASP C 1 71 ? -10.625 73.824 108.602 1.00 90.40 96 ASP C O 1
ATOM 4716 N N . TYR C 1 72 ? -10.834 71.898 107.434 1.00 51.15 97 TYR C N 1
ATOM 4717 C CA . TYR C 1 72 ? -12.087 71.526 108.117 1.00 43.49 97 TYR C CA 1
ATOM 4718 C C . TYR C 1 72 ? -11.911 70.949 109.511 1.00 74.49 97 TYR C C 1
ATOM 4719 O O . TYR C 1 72 ? -12.617 71.326 110.444 1.00 77.81 97 TYR C O 1
ATOM 4728 N N . GLN C 1 73 ? -11.025 69.972 109.641 1.00 97.27 98 GLN C N 1
ATOM 4729 C CA . GLN C 1 73 ? -10.616 69.532 110.970 1.00 104.57 98 GLN C CA 1
ATOM 4730 C C . GLN C 1 73 ? -10.275 70.775 111.842 1.00 77.18 98 GLN C C 1
ATOM 4731 O O . GLN C 1 73 ? -11.054 71.127 112.763 1.00 65.17 98 GLN C O 1
ATOM 4737 N N . SER C 1 74 ? -9.160 71.449 111.498 1.00 54.23 99 SER C N 1
ATOM 4738 C CA . SER C 1 74 ? -8.671 72.652 112.212 1.00 62.50 99 SER C CA 1
ATOM 4739 C C . SER C 1 74 ? -9.730 73.768 112.614 1.00 62.30 99 SER C C 1
ATOM 4740 O O . SER C 1 74 ? -9.744 74.153 113.794 1.00 94.36 99 SER C O 1
ATOM 4743 N N . ALA C 1 75 ? -10.616 74.251 111.727 1.00 31.34 100 ALA C N 1
ATOM 4744 C CA . ALA C 1 75 ? -11.731 75.061 112.256 1.00 34.85 100 ALA C CA 1
ATOM 4745 C C . ALA C 1 75 ? -12.930 74.340 112.971 1.00 49.77 100 ALA C C 1
ATOM 4746 O O . ALA C 1 75 ? -13.645 75.011 113.725 1.00 42.70 100 ALA C O 1
ATOM 4748 N N . GLN C 1 76 ? -13.126 73.014 112.818 1.00 53.56 101 GLN C N 1
ATOM 4749 C CA . GLN C 1 76 ? -14.164 72.290 113.615 1.00 66.06 101 GLN C CA 1
ATOM 4750 C C . GLN C 1 76 ? -13.784 71.915 115.078 1.00 132.77 101 GLN C C 1
ATOM 4751 O O . GLN C 1 76 ? -14.657 71.885 115.972 1.00 127.58 101 GLN C O 1
ATOM 4757 N N . ALA C 1 77 ? -12.500 71.605 115.313 1.00 125.85 102 ALA C N 1
ATOM 4758 C CA . ALA C 1 77 ? -11.988 71.478 116.692 1.00 96.36 102 ALA C CA 1
ATOM 4759 C C . ALA C 1 77 ? -12.159 72.817 117.435 1.00 88.23 102 ALA C C 1
ATOM 4760 O O . ALA C 1 77 ? -13.082 72.975 118.258 1.00 94.62 102 ALA C O 1
ATOM 4762 N N . ASN C 1 78 ? -11.296 73.789 117.125 1.00 51.86 103 ASN C N 1
ATOM 4763 C CA . ASN C 1 78 ? -11.452 75.173 117.614 1.00 41.95 103 ASN C CA 1
ATOM 4764 C C . ASN C 1 78 ? -12.926 75.679 117.684 1.00 34.54 103 ASN C C 1
ATOM 4765 O O . ASN C 1 78 ? -13.236 76.585 118.493 1.00 39.66 103 ASN C O 1
ATOM 4770 N N . LEU C 1 79 ? -13.857 75.072 116.923 1.00 39.97 104 LEU C N 1
ATOM 4771 C CA . LEU C 1 79 ? -15.303 75.316 117.189 1.00 52.69 104 LEU C CA 1
ATOM 4772 C C . LEU C 1 79 ? -15.911 74.483 118.307 1.00 96.28 104 LEU C C 1
ATOM 4773 O O . LEU C 1 79 ? -16.775 74.970 119.041 1.00 121.57 104 LEU C O 1
ATOM 4778 N N . ALA C 1 80 ? -15.521 73.214 118.404 1.00 127.51 105 ALA C N 1
ATOM 4779 C CA . ALA C 1 80 ? -15.961 72.392 119.539 1.00 147.20 105 ALA C CA 1
ATOM 4780 C C . ALA C 1 80 ? -15.571 73.045 120.885 1.00 127.19 105 ALA C C 1
ATOM 4781 O O . ALA C 1 80 ? -16.430 73.173 121.780 1.00 120.08 105 ALA C O 1
ATOM 4783 N N . SER C 1 81 ? -14.299 73.470 121.018 1.00 89.40 106 SER C N 1
ATOM 4784 C CA . SER C 1 81 ? -13.892 74.372 122.143 1.00 85.61 106 SER C CA 1
ATOM 4785 C C . SER C 1 81 ? -14.846 75.530 122.397 1.00 89.22 106 SER C C 1
ATOM 4786 O O . SER C 1 81 ? -15.585 75.481 123.390 1.00 132.09 106 SER C O 1
ATOM 4789 N N . THR C 1 82 ? -14.825 76.578 121.552 1.00 108.95 107 THR C N 1
ATOM 4790 C CA . THR C 1 82 ? -15.684 77.728 121.927 1.00 108.69 107 THR C CA 1
ATOM 4791 C C . THR C 1 82 ? -17.186 77.410 122.146 1.00 124.43 107 THR C C 1
ATOM 4792 O O . THR C 1 82 ? -17.861 78.097 122.933 1.00 146.39 107 THR C O 1
ATOM 4796 N N . GLN C 1 83 ? -17.691 76.369 121.479 1.00 99.03 108 GLN C N 1
ATOM 4797 C CA . GLN C 1 83 ? -19.082 75.947 121.645 1.00 120.57 108 GLN C CA 1
ATOM 4798 C C . GLN C 1 83 ? -19.304 75.448 123.079 1.00 150.55 108 GLN C C 1
ATOM 4799 O O . GLN C 1 83 ? -20.202 75.939 123.775 1.00 161.62 108 GLN C O 1
ATOM 4805 N N . GLU C 1 84 ? -18.482 74.492 123.524 1.00 161.41 109 GLU C N 1
ATOM 4806 C CA . GLU C 1 84 ? -18.546 74.034 124.917 1.00 150.78 109 GLU C CA 1
ATOM 4807 C C . GLU C 1 84 ? -18.421 75.218 125.892 1.00 119.17 109 GLU C C 1
ATOM 4808 O O . GLU C 1 84 ? -19.255 75.367 126.783 1.00 120.12 109 GLU C O 1
ATOM 4814 N N . GLN C 1 85 ? -17.399 76.060 125.693 1.00 103.24 110 GLN C N 1
ATOM 4815 C CA . GLN C 1 85 ? -17.148 77.254 126.524 1.00 76.73 110 GLN C CA 1
ATOM 4816 C C . GLN C 1 85 ? -18.343 78.161 126.762 1.00 86.83 110 GLN C C 1
ATOM 4817 O O . GLN C 1 85 ? -18.861 78.257 127.898 1.00 127.54 110 GLN C O 1
ATOM 4823 N N . ALA C 1 86 ? -18.760 78.890 125.731 1.00 90.49 111 ALA C N 1
ATOM 4824 C CA . ALA C 1 86 ? -19.936 79.747 125.940 1.00 78.77 111 ALA C CA 1
ATOM 4825 C C . ALA C 1 86 ? -21.291 78.990 126.131 1.00 108.92 111 ALA C C 1
ATOM 4826 O O . ALA C 1 86 ? -22.307 79.627 126.441 1.00 96.75 111 ALA C O 1
ATOM 4828 N N . GLN C 1 87 ? -21.308 77.656 125.963 1.00 89.75 112 GLN C N 1
ATOM 4829 C CA . GLN C 1 87 ? -22.463 76.853 126.404 1.00 111.47 112 GLN C CA 1
ATOM 4830 C C . GLN C 1 87 ? -22.414 76.715 127.923 1.00 123.84 112 GLN C C 1
ATOM 4831 O O . GLN C 1 87 ? -23.449 76.591 128.577 1.00 134.20 112 GLN C O 1
ATOM 4837 N N . ARG C 1 88 ? -21.199 76.761 128.477 1.00 130.09 113 ARG C N 1
ATOM 4838 C CA . ARG C 1 88 ? -20.972 76.747 129.940 1.00 111.09 113 ARG C CA 1
ATOM 4839 C C . ARG C 1 88 ? -21.255 78.103 130.628 1.00 88.58 113 ARG C C 1
ATOM 4840 O O . ARG C 1 88 ? -22.192 78.155 131.435 1.00 96.23 113 ARG C O 1
ATOM 4848 N N . TYR C 1 89 ? -20.505 79.176 130.322 1.00 5.65 114 TYR C N 1
ATOM 4849 C CA . TYR C 1 89 ? -21.026 80.513 130.630 1.00 27.80 114 TYR C CA 1
ATOM 4850 C C . TYR C 1 89 ? -22.438 80.914 130.125 1.00 70.93 114 TYR C C 1
ATOM 4851 O O . TYR C 1 89 ? -22.768 82.111 130.234 1.00 47.95 114 TYR C O 1
ATOM 4860 N N . LYS C 1 90 ? -23.213 80.023 129.493 1.00 98.56 115 LYS C N 1
ATOM 4861 C CA . LYS C 1 90 ? -24.602 80.373 129.160 1.00 113.82 115 LYS C CA 1
ATOM 4862 C C . LYS C 1 90 ? -25.430 80.038 130.398 1.00 131.08 115 LYS C C 1
ATOM 4863 O O . LYS C 1 90 ? -26.567 80.502 130.574 1.00 128.48 115 LYS C O 1
ATOM 4869 N N . LEU C 1 91 ? -24.808 79.255 131.278 1.00 144.37 116 LEU C N 1
ATOM 4870 C CA . LEU C 1 91 ? -25.400 78.878 132.555 1.00 152.74 116 LEU C CA 1
ATOM 4871 C C . LEU C 1 91 ? -24.801 79.622 133.781 1.00 100.34 116 LEU C C 1
ATOM 4872 O O . LEU C 1 91 ? -25.233 79.376 134.899 1.00 131.06 116 LEU C O 1
ATOM 4877 N N . LEU C 1 92 ? -23.811 80.508 133.569 1.00 61.93 117 LEU C N 1
ATOM 4878 C CA . LEU C 1 92 ? -23.409 81.576 134.535 1.00 46.86 117 LEU C CA 1
ATOM 4879 C C . LEU C 1 92 ? -24.161 82.815 134.069 1.00 68.11 117 LEU C C 1
ATOM 4880 O O . LEU C 1 92 ? -24.843 82.748 133.059 1.00 79.31 117 LEU C O 1
ATOM 4885 N N . VAL C 1 93 ? -24.090 83.935 134.772 1.00 88.89 118 VAL C N 1
ATOM 4886 C CA . VAL C 1 93 ? -25.115 84.986 134.585 1.00 118.98 118 VAL C CA 1
ATOM 4887 C C . VAL C 1 93 ? -26.592 84.518 134.817 1.00 173.82 118 VAL C C 1
ATOM 4888 O O . VAL C 1 93 ? -27.375 85.257 135.436 1.00 182.58 118 VAL C O 1
ATOM 4892 N N . ALA C 1 94 ? -26.968 83.324 134.332 1.00 157.43 119 ALA C N 1
ATOM 4893 C CA . ALA C 1 94 ? -28.288 82.731 134.602 1.00 151.38 119 ALA C CA 1
ATOM 4894 C C . ALA C 1 94 ? -28.359 82.144 136.033 1.00 172.32 119 ALA C C 1
ATOM 4895 O O . ALA C 1 94 ? -29.361 81.533 136.415 1.00 175.68 119 ALA C O 1
ATOM 4897 N N . ASP C 1 95 ? -27.267 82.312 136.792 1.00 183.06 120 ASP C N 1
ATOM 4898 C CA . ASP C 1 95 ? -27.238 82.268 138.266 1.00 170.86 120 ASP C CA 1
ATOM 4899 C C . ASP C 1 95 ? -26.976 83.703 138.682 1.00 163.40 120 ASP C C 1
ATOM 4900 O O . ASP C 1 95 ? -27.893 84.479 138.994 1.00 164.09 120 ASP C O 1
ATOM 4905 N N . GLN C 1 96 ? -25.676 83.989 138.743 1.00 133.33 121 GLN C N 1
ATOM 4906 C CA . GLN C 1 96 ? -25.063 85.305 138.481 1.00 118.41 121 GLN C CA 1
ATOM 4907 C C . GLN C 1 96 ? -23.580 85.184 138.774 1.00 89.82 121 GLN C C 1
ATOM 4908 O O . GLN C 1 96 ? -22.904 86.183 139.065 1.00 64.09 121 GLN C O 1
ATOM 4914 N N . ALA C 1 97 ? -23.104 83.936 138.651 1.00 56.58 122 ALA C N 1
ATOM 4915 C CA . ALA C 1 97 ? -21.681 83.547 138.836 1.00 71.75 122 ALA C CA 1
ATOM 4916 C C . ALA C 1 97 ? -20.616 84.466 138.224 1.00 90.95 122 ALA C C 1
ATOM 4917 O O . ALA C 1 97 ? -20.189 85.419 138.912 1.00 81.89 122 ALA C O 1
ATOM 4919 N N . VAL C 1 98 ? -20.163 84.188 136.981 1.00 146.51 123 VAL C N 1
ATOM 4920 C CA . VAL C 1 98 ? -19.285 85.152 136.258 1.00 147.40 123 VAL C CA 1
ATOM 4921 C C . VAL C 1 98 ? -19.878 85.971 135.082 1.00 81.46 123 VAL C C 1
ATOM 4922 O O . VAL C 1 98 ? -20.911 85.622 134.462 1.00 65.48 123 VAL C O 1
ATOM 4926 N N . SER C 1 99 ? -19.127 87.035 134.795 1.00 69.39 124 SER C N 1
ATOM 4927 C CA . SER C 1 99 ? -19.657 88.420 134.701 1.00 98.91 124 SER C CA 1
ATOM 4928 C C . SER C 1 99 ? -20.792 88.851 133.736 1.00 147.70 124 SER C C 1
ATOM 4929 O O . SER C 1 99 ? -21.937 88.400 133.891 1.00 146.95 124 SER C O 1
ATOM 4932 N N . LYS C 1 100 ? -20.484 89.790 132.826 1.00 144.48 125 LYS C N 1
ATOM 4933 C CA . LYS C 1 100 ? -21.321 90.098 131.650 1.00 135.74 125 LYS C CA 1
ATOM 4934 C C . LYS C 1 100 ? -20.360 90.548 130.558 1.00 117.15 125 LYS C C 1
ATOM 4935 O O . LYS C 1 100 ? -20.753 90.961 129.478 1.00 102.25 125 LYS C O 1
ATOM 4941 N N . GLN C 1 101 ? -19.080 90.430 130.871 1.00 131.86 126 GLN C N 1
ATOM 4942 C CA . GLN C 1 101 ? -17.995 90.894 130.044 1.00 149.88 126 GLN C CA 1
ATOM 4943 C C . GLN C 1 101 ? -17.192 89.659 129.632 1.00 150.36 126 GLN C C 1
ATOM 4944 O O . GLN C 1 101 ? -16.563 89.665 128.564 1.00 176.93 126 GLN C O 1
ATOM 4950 N N . GLN C 1 102 ? -17.231 88.610 130.468 1.00 119.86 127 GLN C N 1
ATOM 4951 C CA . GLN C 1 102 ? -16.662 87.290 130.146 1.00 117.83 127 GLN C CA 1
ATOM 4952 C C . GLN C 1 102 ? -17.597 86.470 129.285 1.00 102.39 127 GLN C C 1
ATOM 4953 O O . GLN C 1 102 ? -17.203 85.416 128.777 1.00 105.17 127 GLN C O 1
ATOM 4959 N N . TYR C 1 103 ? -18.843 86.931 129.177 1.00 141.10 128 TYR C N 1
ATOM 4960 C CA . TYR C 1 103 ? -19.791 86.416 128.192 1.00 145.10 128 TYR C CA 1
ATOM 4961 C C . TYR C 1 103 ? -19.555 86.973 126.778 1.00 171.50 128 TYR C C 1
ATOM 4962 O O . TYR C 1 103 ? -19.582 86.229 125.794 1.00 160.81 128 TYR C O 1
ATOM 4971 N N . ALA C 1 104 ? -19.369 88.291 126.685 1.00 148.40 129 ALA C N 1
ATOM 4972 C CA . ALA C 1 104 ? -19.000 88.947 125.425 1.00 123.49 129 ALA C CA 1
ATOM 4973 C C . ALA C 1 104 ? -17.848 88.237 124.713 1.00 108.72 129 ALA C C 1
ATOM 4974 O O . ALA C 1 104 ? -17.982 87.909 123.543 1.00 126.93 129 ALA C O 1
ATOM 4976 N N . ASP C 1 105 ? -16.741 87.980 125.411 1.00 79.82 130 ASP C N 1
ATOM 4977 C CA . ASP C 1 105 ? -15.610 87.250 124.829 1.00 105.61 130 ASP C CA 1
ATOM 4978 C C . ASP C 1 105 ? -15.786 85.721 124.569 1.00 94.53 130 ASP C C 1
ATOM 4979 O O . ASP C 1 105 ? -15.134 85.173 123.663 1.00 134.15 130 ASP C O 1
ATOM 4984 N N . ALA C 1 106 ? -16.674 85.040 125.292 1.00 77.68 131 ALA C N 1
ATOM 4985 C CA . ALA C 1 106 ? -16.982 83.633 124.965 1.00 91.36 131 ALA C CA 1
ATOM 4986 C C . ALA C 1 106 ? -17.867 83.537 123.730 1.00 105.86 131 ALA C C 1
ATOM 4987 O O . ALA C 1 106 ? -17.701 82.618 122.899 1.00 102.71 131 ALA C O 1
ATOM 4989 N N . ASN C 1 107 ? -18.809 84.480 123.618 1.00 105.68 132 ASN C N 1
ATOM 4990 C CA . ASN C 1 107 ? -19.603 84.638 122.392 1.00 98.53 132 ASN C CA 1
ATOM 4991 C C . ASN C 1 107 ? -18.735 84.986 121.168 1.00 90.70 132 ASN C C 1
ATOM 4992 O O . ASN C 1 107 ? -18.774 84.295 120.152 1.00 35.70 132 ASN C O 1
ATOM 4997 N N . ALA C 1 108 ? -17.941 86.051 121.294 1.00 124.76 133 ALA C N 1
ATOM 4998 C CA . ALA C 1 108 ? -16.980 86.431 120.256 1.00 115.03 133 ALA C CA 1
ATOM 4999 C C . ALA C 1 108 ? -16.160 85.239 119.778 1.00 118.75 133 ALA C C 1
ATOM 5000 O O . ALA C 1 108 ? -16.169 84.951 118.579 1.00 151.94 133 ALA C O 1
ATOM 5002 N N . ALA C 1 109 ? -15.487 84.519 120.682 1.00 106.01 134 ALA C N 1
ATOM 5003 C CA . ALA C 1 109 ? -14.733 83.353 120.200 1.00 106.42 134 ALA C CA 1
ATOM 5004 C C . ALA C 1 109 ? -15.637 82.318 119.529 1.00 90.91 134 ALA C C 1
ATOM 5005 O O . ALA C 1 109 ? -15.195 81.636 118.588 1.00 110.81 134 ALA C O 1
ATOM 5007 N N . TYR C 1 110 ? -16.898 82.247 119.980 1.00 64.58 135 TYR C N 1
ATOM 5008 C CA . TYR C 1 110 ? -17.884 81.326 119.391 1.00 84.12 135 TYR C CA 1
ATOM 5009 C C . TYR C 1 110 ? -18.313 81.666 117.977 1.00 126.21 135 TYR C C 1
ATOM 5010 O O . TYR C 1 110 ? -18.078 80.892 117.053 1.00 149.63 135 TYR C O 1
ATOM 5019 N N . LEU C 1 111 ? -19.001 82.793 117.830 1.00 96.47 136 LEU C N 1
ATOM 5020 C CA . LEU C 1 111 ? -19.347 83.351 116.530 1.00 100.18 136 LEU C CA 1
ATOM 5021 C C . LEU C 1 111 ? -18.152 83.338 115.574 1.00 94.27 136 LEU C C 1
ATOM 5022 O O . LEU C 1 111 ? -18.260 82.795 114.482 1.00 106.51 136 LEU C O 1
ATOM 5027 N N . GLN C 1 112 ? -17.017 83.901 115.994 1.00 94.49 137 GLN C N 1
ATOM 5028 C CA . GLN C 1 112 ? -15.802 83.883 115.177 1.00 82.26 137 GLN C CA 1
ATOM 5029 C C . GLN C 1 112 ? -15.388 82.487 114.730 1.00 88.00 137 GLN C C 1
ATOM 5030 O O . GLN C 1 112 ? -15.012 82.321 113.563 1.00 128.54 137 GLN C O 1
ATOM 5036 N N . SER C 1 113 ? -15.454 81.492 115.618 1.00 75.72 138 SER C N 1
ATOM 5037 C CA . SER C 1 113 ? -15.041 80.127 115.223 1.00 85.75 138 SER C CA 1
ATOM 5038 C C . SER C 1 113 ? -16.096 79.306 114.424 1.00 84.82 138 SER C C 1
ATOM 5039 O O . SER C 1 113 ? -15.738 78.346 113.710 1.00 93.74 138 SER C O 1
ATOM 5042 N N . LYS C 1 114 ? -17.362 79.743 114.495 1.00 75.64 139 LYS C N 1
ATOM 5043 C CA . LYS C 1 114 ? -18.464 79.298 113.605 1.00 88.80 139 LYS C CA 1
ATOM 5044 C C . LYS C 1 114 ? -18.385 79.857 112.169 1.00 97.39 139 LYS C C 1
ATOM 5045 O O . LYS C 1 114 ? -18.487 79.084 111.195 1.00 73.59 139 LYS C O 1
ATOM 5051 N N . ALA C 1 115 ? -18.261 81.198 112.071 1.00 92.29 140 ALA C N 1
ATOM 5052 C CA . ALA C 1 115 ? -17.833 81.915 110.851 1.00 77.33 140 ALA C CA 1
ATOM 5053 C C . ALA C 1 115 ? -16.643 81.191 110.179 1.00 87.66 140 ALA C C 1
ATOM 5054 O O . ALA C 1 115 ? -16.855 80.514 109.165 1.00 118.14 140 ALA C O 1
ATOM 5056 N N . ALA C 1 116 ? -15.420 81.276 110.728 1.00 66.95 141 ALA C N 1
ATOM 5057 C CA . ALA C 1 116 ? -14.307 80.463 110.155 1.00 72.88 141 ALA C CA 1
ATOM 5058 C C . ALA C 1 116 ? -14.589 78.950 109.904 1.00 63.43 141 ALA C C 1
ATOM 5059 O O . ALA C 1 116 ? -13.856 78.309 109.090 1.00 70.97 141 ALA C O 1
ATOM 5061 N N . VAL C 1 117 ? -15.637 78.390 110.541 1.00 14.88 142 VAL C N 1
ATOM 5062 C CA . VAL C 1 117 ? -16.123 77.064 110.115 1.00 41.49 142 VAL C CA 1
ATOM 5063 C C . VAL C 1 117 ? -16.935 77.043 108.813 1.00 89.46 142 VAL C C 1
ATOM 5064 O O . VAL C 1 117 ? -16.713 76.175 107.951 1.00 114.93 142 VAL C O 1
ATOM 5068 N N . GLU C 1 118 ? -17.855 77.988 108.657 1.00 130.50 143 GLU C N 1
ATOM 5069 C CA . GLU C 1 118 ? -18.630 78.095 107.424 1.00 143.13 143 GLU C CA 1
ATOM 5070 C C . GLU C 1 118 ? -17.744 78.482 106.221 1.00 119.90 143 GLU C C 1
ATOM 5071 O O . GLU C 1 118 ? -17.966 77.993 105.120 1.00 135.11 143 GLU C O 1
ATOM 5077 N N . GLN C 1 119 ? -16.746 79.343 106.453 1.00 66.59 144 GLN C N 1
ATOM 5078 C CA . GLN C 1 119 ? -15.657 79.630 105.499 1.00 56.98 144 GLN C CA 1
ATOM 5079 C C . GLN C 1 119 ? -14.902 78.398 104.988 1.00 76.09 144 GLN C C 1
ATOM 5080 O O . GLN C 1 119 ? -15.021 78.063 103.804 1.00 98.62 144 GLN C O 1
ATOM 5086 N N . ALA C 1 120 ? -14.083 77.728 105.807 1.00 83.68 145 ALA C N 1
ATOM 5087 C CA . ALA C 1 120 ? -13.455 76.559 105.155 1.00 83.53 145 ALA C CA 1
ATOM 5088 C C . ALA C 1 120 ? -14.437 75.421 104.699 1.00 68.01 145 ALA C C 1
ATOM 5089 O O . ALA C 1 120 ? -14.083 74.603 103.827 1.00 75.67 145 ALA C O 1
ATOM 5091 N N . ARG C 1 121 ? -15.666 75.389 105.229 1.00 86.48 146 ARG C N 1
ATOM 5092 C CA . ARG C 1 121 ? -16.675 74.463 104.676 1.00 88.56 146 ARG C CA 1
ATOM 5093 C C . ARG C 1 121 ? -17.111 74.868 103.266 1.00 94.86 146 ARG C C 1
ATOM 5094 O O . ARG C 1 121 ? -17.362 74.015 102.409 1.00 121.38 146 ARG C O 1
ATOM 5102 N N . ILE C 1 122 ? -17.193 76.178 103.046 1.00 59.14 147 ILE C N 1
ATOM 5103 C CA . ILE C 1 122 ? -17.324 76.792 101.705 1.00 56.15 147 ILE C CA 1
ATOM 5104 C C . ILE C 1 122 ? -16.178 76.322 100.763 1.00 39.40 147 ILE C C 1
ATOM 5105 O O . ILE C 1 122 ? -16.427 75.539 99.867 1.00 19.64 147 ILE C O 1
ATOM 5110 N N . ASN C 1 123 ? -14.926 76.699 101.034 1.00 18.95 148 ASN C N 1
ATOM 5111 C CA . ASN C 1 123 ? -13.771 76.145 100.303 1.00 26.32 148 ASN C CA 1
ATOM 5112 C C . ASN C 1 123 ? -13.720 74.601 100.189 1.00 27.44 148 ASN C C 1
ATOM 5113 O O . ASN C 1 123 ? -12.901 74.040 99.505 1.00 24.68 148 ASN C O 1
ATOM 5118 N N . LEU C 1 124 ? -14.606 73.903 100.860 1.00 54.59 149 LEU C N 1
ATOM 5119 C CA . LEU C 1 124 ? -14.806 72.528 100.450 1.00 58.54 149 LEU C CA 1
ATOM 5120 C C . LEU C 1 124 ? -15.925 72.376 99.432 1.00 80.66 149 LEU C C 1
ATOM 5121 O O . LEU C 1 124 ? -15.862 71.517 98.547 1.00 54.78 149 LEU C O 1
ATOM 5126 N N . ARG C 1 125 ? -16.973 73.173 99.608 1.00 102.87 150 ARG C N 1
ATOM 5127 C CA . ARG C 1 125 ? -18.080 73.216 98.662 1.00 119.32 150 ARG C CA 1
ATOM 5128 C C . ARG C 1 125 ? -17.589 73.675 97.268 1.00 121.72 150 ARG C C 1
ATOM 5129 O O . ARG C 1 125 ? -18.199 73.322 96.248 1.00 144.56 150 ARG C O 1
ATOM 5137 N N . TYR C 1 126 ? -16.489 74.453 97.252 1.00 84.45 151 TYR C N 1
ATOM 5138 C CA . TYR C 1 126 ? -15.703 74.793 96.043 1.00 39.74 151 TYR C CA 1
ATOM 5139 C C . TYR C 1 126 ? -15.188 73.516 95.442 1.00 21.76 151 TYR C C 1
ATOM 5140 O O . TYR C 1 126 ? -15.977 72.965 94.747 1.00 52.83 151 TYR C O 1
ATOM 5149 N N . THR C 1 127 ? -14.004 72.980 95.736 1.00 22.14 152 THR C N 1
ATOM 5150 C CA . THR C 1 127 ? -13.730 71.559 95.365 1.00 21.65 152 THR C CA 1
ATOM 5151 C C . THR C 1 127 ? -14.887 70.666 94.745 1.00 33.41 152 THR C C 1
ATOM 5152 O O . THR C 1 127 ? -14.633 69.806 93.902 1.00 25.31 152 THR C O 1
ATOM 5156 N N . LYS C 1 128 ? -16.151 70.873 95.105 1.00 49.25 153 LYS C N 1
ATOM 5157 C CA . LYS C 1 128 ? -17.193 70.174 94.363 1.00 47.83 153 LYS C CA 1
ATOM 5158 C C . LYS C 1 128 ? -18.032 71.065 93.432 1.00 85.02 153 LYS C C 1
ATOM 5159 O O . LYS C 1 128 ? -18.580 72.123 93.864 1.00 82.84 153 LYS C O 1
ATOM 5165 N N . ILE C 1 129 ? -18.151 70.567 92.169 1.00 92.90 154 ILE C N 1
ATOM 5166 C CA . ILE C 1 129 ? -18.254 71.384 90.926 1.00 62.23 154 ILE C CA 1
ATOM 5167 C C . ILE C 1 129 ? -19.603 71.837 90.408 1.00 38.05 154 ILE C C 1
ATOM 5168 O O . ILE C 1 129 ? -19.771 73.065 90.269 1.00 24.83 154 ILE C O 1
ATOM 5173 N N . THR C 1 130 ? -20.538 70.918 90.147 1.00 70.11 155 THR C N 1
ATOM 5174 C CA . THR C 1 130 ? -21.910 71.368 89.893 1.00 74.79 155 THR C CA 1
ATOM 5175 C C . THR C 1 130 ? -22.121 72.030 88.544 1.00 76.01 155 THR C C 1
ATOM 5176 O O . THR C 1 130 ? -21.376 72.921 88.165 1.00 74.35 155 THR C O 1
ATOM 5180 N N . SER C 1 131 ? -23.146 71.598 87.822 1.00 66.73 156 SER C N 1
ATOM 5181 C CA . SER C 1 131 ? -23.495 72.219 86.547 1.00 61.41 156 SER C CA 1
ATOM 5182 C C . SER C 1 131 ? -24.500 73.374 86.603 1.00 64.21 156 SER C C 1
ATOM 5183 O O . SER C 1 131 ? -25.694 73.149 86.810 1.00 71.48 156 SER C O 1
ATOM 5186 N N . PRO C 1 132 ? -24.051 74.593 86.322 1.00 36.60 157 PRO C N 1
ATOM 5187 C CA . PRO C 1 132 ? -24.921 75.768 86.435 1.00 44.45 157 PRO C CA 1
ATOM 5188 C C . PRO C 1 132 ? -26.277 75.769 85.662 1.00 53.83 157 PRO C C 1
ATOM 5189 O O . PRO C 1 132 ? -26.980 76.819 85.694 1.00 58.16 157 PRO C O 1
ATOM 5193 N N . ILE C 1 133 ? -26.628 74.649 85.011 1.00 31.05 158 ILE C N 1
ATOM 5194 C CA . ILE C 1 133 ? -27.983 74.452 84.476 1.00 38.61 158 ILE C CA 1
ATOM 5195 C C . ILE C 1 133 ? -28.246 73.004 84.061 1.00 66.87 158 ILE C C 1
ATOM 5196 O O . ILE C 1 133 ? -27.315 72.252 83.773 1.00 71.31 158 ILE C O 1
ATOM 5201 N N . ASP C 1 134 ? -29.529 72.627 84.043 1.00 104.55 159 ASP C N 1
ATOM 5202 C CA . ASP C 1 134 ? -29.942 71.382 83.412 1.00 118.87 159 ASP C CA 1
ATOM 5203 C C . ASP C 1 134 ? -29.684 71.587 81.928 1.00 106.44 159 ASP C C 1
ATOM 5204 O O . ASP C 1 134 ? -30.239 72.505 81.325 1.00 108.31 159 ASP C O 1
ATOM 5209 N N . GLY C 1 135 ? -28.798 70.780 81.351 1.00 126.75 160 GLY C N 1
ATOM 5210 C CA . GLY C 1 135 ? -28.412 70.999 79.967 1.00 134.15 160 GLY C CA 1
ATOM 5211 C C . GLY C 1 135 ? -27.612 69.905 79.299 1.00 131.03 160 GLY C C 1
ATOM 5212 O O . GLY C 1 135 ? -27.786 68.710 79.611 1.00 148.63 160 GLY C O 1
ATOM 5213 N N . THR C 1 136 ? -26.753 70.298 78.357 1.00 68.76 161 THR C N 1
ATOM 5214 C CA . THR C 1 136 ? -26.024 69.283 77.644 1.00 58.92 161 THR C CA 1
ATOM 5215 C C . THR C 1 136 ? -24.615 69.656 77.442 1.00 31.97 161 THR C C 1
ATOM 5216 O O . THR C 1 136 ? -24.279 70.827 77.360 1.00 31.98 161 THR C O 1
ATOM 5220 N N . VAL C 1 137 ? -23.798 68.620 77.410 1.00 31.89 162 VAL C N 1
ATOM 5221 C CA . VAL C 1 137 ? -22.377 68.815 77.511 1.00 31.68 162 VAL C CA 1
ATOM 5222 C C . VAL C 1 137 ? -21.742 69.038 76.207 1.00 64.76 162 VAL C C 1
ATOM 5223 O O . VAL C 1 137 ? -21.565 68.100 75.416 1.00 68.46 162 VAL C O 1
ATOM 5227 N N . ILE C 1 138 ? -21.274 70.256 76.034 1.00 33.60 163 ILE C N 1
ATOM 5228 C CA . ILE C 1 138 ? -20.572 70.594 74.829 1.00 35.19 163 ILE C CA 1
ATOM 5229 C C . ILE C 1 138 ? -19.188 69.975 74.952 1.00 33.35 163 ILE C C 1
ATOM 5230 O O . ILE C 1 138 ? -18.885 68.918 74.412 1.00 33.59 163 ILE C O 1
ATOM 5235 N N . SER C 1 139 ? -18.395 70.601 75.791 1.00 35.98 164 SER C N 1
ATOM 5236 C CA . SER C 1 139 ? -16.975 70.438 75.751 1.00 52.39 164 SER C CA 1
ATOM 5237 C C . SER C 1 139 ? -16.458 69.827 77.051 1.00 60.53 164 SER C C 1
ATOM 5238 O O . SER C 1 139 ? -17.130 69.883 78.081 1.00 47.21 164 SER C O 1
ATOM 5241 N N . THR C 1 140 ? -15.283 69.209 76.995 1.00 46.44 165 THR C N 1
ATOM 5242 C CA . THR C 1 140 ? -14.677 68.612 78.164 1.00 35.03 165 THR C CA 1
ATOM 5243 C C . THR C 1 140 ? -13.200 68.803 77.978 1.00 35.00 165 THR C C 1
ATOM 5244 O O . THR C 1 140 ? -12.473 67.881 77.695 1.00 78.77 165 THR C O 1
ATOM 5248 N N . PRO C 1 141 ? -12.755 70.024 78.093 1.00 44.29 166 PRO C N 1
ATOM 5249 C CA . PRO C 1 141 ? -11.383 70.438 77.823 1.00 49.45 166 PRO C CA 1
ATOM 5250 C C . PRO C 1 141 ? -10.339 69.785 78.696 1.00 54.58 166 PRO C C 1
ATOM 5251 O O . PRO C 1 141 ? -9.126 69.948 78.425 1.00 49.31 166 PRO C O 1
ATOM 5255 N N . VAL C 1 142 ? -10.825 69.072 79.722 1.00 56.52 167 VAL C N 1
ATOM 5256 C CA . VAL C 1 142 ? -10.141 68.976 81.021 1.00 58.83 167 VAL C CA 1
ATOM 5257 C C . VAL C 1 142 ? -10.249 67.583 81.683 1.00 50.89 167 VAL C C 1
ATOM 5258 O O . VAL C 1 142 ? -11.342 66.999 81.772 1.00 48.15 167 VAL C O 1
ATOM 5262 N N . SER C 1 143 ? -9.106 67.046 82.127 1.00 49.98 168 SER C N 1
ATOM 5263 C CA . SER C 1 143 ? -8.999 65.582 82.341 1.00 73.31 168 SER C CA 1
ATOM 5264 C C . SER C 1 143 ? -8.503 64.946 83.684 1.00 83.07 168 SER C C 1
ATOM 5265 O O . SER C 1 143 ? -7.659 65.487 84.398 1.00 81.19 168 SER C O 1
ATOM 5268 N N . GLU C 1 144 ? -9.032 63.760 83.989 1.00 62.18 169 GLU C N 1
ATOM 5269 C CA . GLU C 1 144 ? -8.626 63.000 85.176 1.00 59.70 169 GLU C CA 1
ATOM 5270 C C . GLU C 1 144 ? -7.098 62.812 85.299 1.00 73.10 169 GLU C C 1
ATOM 5271 O O . GLU C 1 144 ? -6.571 61.693 85.140 1.00 75.56 169 GLU C O 1
ATOM 5277 N N . GLY C 1 145 ? -6.388 63.890 85.616 1.00 49.08 170 GLY C N 1
ATOM 5278 C CA . GLY C 1 145 ? -4.979 63.797 85.948 1.00 36.73 170 GLY C CA 1
ATOM 5279 C C . GLY C 1 145 ? -4.483 65.199 85.818 1.00 59.92 170 GLY C C 1
ATOM 5280 O O . GLY C 1 145 ? -3.291 65.519 85.933 1.00 61.04 170 GLY C O 1
ATOM 5281 N N . GLN C 1 146 ? -5.460 66.063 85.592 1.00 69.98 171 GLN C N 1
ATOM 5282 C CA . GLN C 1 146 ? -5.150 67.397 85.150 1.00 74.25 171 GLN C CA 1
ATOM 5283 C C . GLN C 1 146 ? -4.968 68.478 86.182 1.00 76.19 171 GLN C C 1
ATOM 5284 O O . GLN C 1 146 ? -5.903 69.033 86.811 1.00 52.97 171 GLN C O 1
ATOM 5290 N N . THR C 1 147 ? -3.707 68.849 86.194 1.00 102.77 172 THR C N 1
ATOM 5291 C CA . THR C 1 147 ? -3.106 69.546 87.273 1.00 108.72 172 THR C CA 1
ATOM 5292 C C . THR C 1 147 ? -3.513 71.031 87.236 1.00 94.39 172 THR C C 1
ATOM 5293 O O . THR C 1 147 ? -2.657 71.891 87.417 1.00 97.35 172 THR C O 1
ATOM 5297 N N . VAL C 1 148 ? -4.816 71.304 87.025 1.00 25.35 173 VAL C N 1
ATOM 5298 C CA . VAL C 1 148 ? -5.383 72.678 86.898 1.00 25.47 173 VAL C CA 1
ATOM 5299 C C . VAL C 1 148 ? -4.807 73.713 87.854 1.00 42.12 173 VAL C C 1
ATOM 5300 O O . VAL C 1 148 ? -4.082 73.351 88.763 1.00 57.81 173 VAL C O 1
ATOM 5304 N N . ASN C 1 149 ? -5.151 74.988 87.714 1.00 25.09 174 ASN C N 1
ATOM 5305 C CA . ASN C 1 149 ? -4.739 75.958 88.731 1.00 42.22 174 ASN C CA 1
ATOM 5306 C C . ASN C 1 149 ? -5.514 77.225 88.515 1.00 56.83 174 ASN C C 1
ATOM 5307 O O . ASN C 1 149 ? -5.601 77.618 87.394 1.00 101.24 174 ASN C O 1
ATOM 5312 N N . SER C 1 150 ? -6.058 77.891 89.525 1.00 24.30 175 SER C N 1
ATOM 5313 C CA . SER C 1 150 ? -6.715 79.151 89.226 1.00 24.53 175 SER C CA 1
ATOM 5314 C C . SER C 1 150 ? -5.761 80.251 89.479 1.00 48.58 175 SER C C 1
ATOM 5315 O O . SER C 1 150 ? -4.820 80.413 88.732 1.00 47.24 175 SER C O 1
ATOM 5318 N N . ASN C 1 151 ? -5.985 80.953 90.574 1.00 69.12 176 ASN C N 1
ATOM 5319 C CA . ASN C 1 151 ? -5.507 82.301 90.731 1.00 68.35 176 ASN C CA 1
ATOM 5320 C C . ASN C 1 151 ? -6.277 83.082 89.727 1.00 106.91 176 ASN C C 1
ATOM 5321 O O . ASN C 1 151 ? -7.490 83.105 89.799 1.00 125.29 176 ASN C O 1
ATOM 5326 N N . GLN C 1 152 ? -5.577 83.570 88.709 1.00 123.31 177 GLN C N 1
ATOM 5327 C CA . GLN C 1 152 ? -5.966 84.771 87.969 1.00 135.06 177 GLN C CA 1
ATOM 5328 C C . GLN C 1 152 ? -6.551 84.519 86.517 1.00 109.93 177 GLN C C 1
ATOM 5329 O O . GLN C 1 152 ? -7.109 85.383 85.824 1.00 117.22 177 GLN C O 1
ATOM 5335 N N . THR C 1 153 ? -6.500 83.258 86.130 1.00 43.95 178 THR C N 1
ATOM 5336 C CA . THR C 1 153 ? -7.066 82.795 84.891 1.00 30.73 178 THR C CA 1
ATOM 5337 C C . THR C 1 153 ? -8.088 81.776 85.254 1.00 47.04 178 THR C C 1
ATOM 5338 O O . THR C 1 153 ? -7.697 80.637 85.438 1.00 44.79 178 THR C O 1
ATOM 5342 N N . THR C 1 154 ? -9.360 82.128 85.384 1.00 30.29 179 THR C N 1
ATOM 5343 C CA . THR C 1 154 ? -10.327 81.100 85.793 1.00 26.60 179 THR C CA 1
ATOM 5344 C C . THR C 1 154 ? -10.113 79.897 84.937 1.00 26.98 179 THR C C 1
ATOM 5345 O O . THR C 1 154 ? -9.978 80.074 83.803 1.00 35.13 179 THR C O 1
ATOM 5349 N N . PRO C 1 155 ? -9.905 78.706 85.439 1.00 28.11 180 PRO C N 1
ATOM 5350 C CA . PRO C 1 155 ? -10.185 77.846 84.303 1.00 28.69 180 PRO C CA 1
ATOM 5351 C C . PRO C 1 155 ? -11.631 77.599 84.075 1.00 28.91 180 PRO C C 1
ATOM 5352 O O . PRO C 1 155 ? -12.437 77.735 84.985 1.00 49.73 180 PRO C O 1
ATOM 5356 N N . THR C 1 156 ? -11.958 77.249 82.840 1.00 49.51 181 THR C N 1
ATOM 5357 C CA . THR C 1 156 ? -13.130 76.429 82.653 1.00 54.43 181 THR C CA 1
ATOM 5358 C C . THR C 1 156 ? -12.665 75.005 82.391 1.00 56.75 181 THR C C 1
ATOM 5359 O O . THR C 1 156 ? -11.453 74.744 82.224 1.00 46.51 181 THR C O 1
ATOM 5363 N N . ILE C 1 157 ? -13.632 74.097 82.355 1.00 28.42 182 ILE C N 1
ATOM 5364 C CA . ILE C 1 157 ? -13.339 72.774 82.779 1.00 28.15 182 ILE C CA 1
ATOM 5365 C C . ILE C 1 157 ? -14.402 71.877 82.290 1.00 28.48 182 ILE C C 1
ATOM 5366 O O . ILE C 1 157 ? -14.156 70.729 81.955 1.00 28.61 182 ILE C O 1
ATOM 5371 N N . ILE C 1 158 ? -15.595 72.425 82.285 1.00 29.23 183 ILE C N 1
ATOM 5372 C CA . ILE C 1 158 ? -16.647 71.855 81.517 1.00 29.71 183 ILE C CA 1
ATOM 5373 C C . ILE C 1 158 ? -17.254 73.063 80.844 1.00 30.13 183 ILE C C 1
ATOM 5374 O O . ILE C 1 158 ? -17.098 74.176 81.337 1.00 29.89 183 ILE C O 1
ATOM 5379 N N . LYS C 1 159 ? -17.851 72.821 79.671 1.00 89.52 184 LYS C N 1
ATOM 5380 C CA . LYS C 1 159 ? -18.701 73.747 78.917 1.00 79.54 184 LYS C CA 1
ATOM 5381 C C . LYS C 1 159 ? -20.011 72.957 78.832 1.00 74.15 184 LYS C C 1
ATOM 5382 O O . LYS C 1 159 ? -20.021 71.715 78.678 1.00 59.39 184 LYS C O 1
ATOM 5388 N N . VAL C 1 160 ? -21.124 73.633 78.981 1.00 65.08 185 VAL C N 1
ATOM 5389 C CA . VAL C 1 160 ? -22.362 72.927 78.827 1.00 52.93 185 VAL C CA 1
ATOM 5390 C C . VAL C 1 160 ? -23.449 73.891 78.453 1.00 48.43 185 VAL C C 1
ATOM 5391 O O . VAL C 1 160 ? -23.340 75.069 78.781 1.00 40.97 185 VAL C O 1
ATOM 5395 N N . ALA C 1 161 ? -24.477 73.404 77.758 1.00 31.83 186 ALA C N 1
ATOM 5396 C CA . ALA C 1 161 ? -25.536 74.292 77.368 1.00 32.17 186 ALA C CA 1
ATOM 5397 C C . ALA C 1 161 ? -26.794 73.579 76.928 1.00 32.53 186 ALA C C 1
ATOM 5398 O O . ALA C 1 161 ? -26.821 72.328 76.868 1.00 32.54 186 ALA C O 1
ATOM 5400 N N . ASP C 1 162 ? -27.794 74.406 76.589 1.00 74.39 187 ASP C N 1
ATOM 5401 C CA . ASP C 1 162 ? -29.168 73.971 76.355 1.00 85.87 187 ASP C CA 1
ATOM 5402 C C . ASP C 1 162 ? -29.556 73.778 74.897 1.00 96.88 187 ASP C C 1
ATOM 5403 O O . ASP C 1 162 ? -29.685 74.771 74.163 1.00 105.52 187 ASP C O 1
ATOM 5408 N N . LEU C 1 163 ? -29.836 72.539 74.488 1.00 47.73 188 LEU C N 1
ATOM 5409 C CA . LEU C 1 163 ? -30.169 72.309 73.092 1.00 35.72 188 LEU C CA 1
ATOM 5410 C C . LEU C 1 163 ? -31.492 71.570 72.882 1.00 41.16 188 LEU C C 1
ATOM 5411 O O . LEU C 1 163 ? -31.572 70.498 72.279 1.00 48.43 188 LEU C O 1
ATOM 5416 N N . SER C 1 164 ? -32.513 72.156 73.455 1.00 53.02 189 SER C N 1
ATOM 5417 C CA . SER C 1 164 ? -33.833 72.172 72.909 1.00 71.15 189 SER C CA 1
ATOM 5418 C C . SER C 1 164 ? -33.724 73.675 72.894 1.00 54.61 189 SER C C 1
ATOM 5419 O O . SER C 1 164 ? -32.739 74.160 73.426 1.00 46.61 189 SER C O 1
ATOM 5422 N N . LYS C 1 165 ? -34.667 74.412 72.316 1.00 104.97 190 LYS C N 1
ATOM 5423 C CA . LYS C 1 165 ? -34.533 75.877 72.253 1.00 113.28 190 LYS C CA 1
ATOM 5424 C C . LYS C 1 165 ? -33.145 76.318 71.762 1.00 118.86 190 LYS C C 1
ATOM 5425 O O . LYS C 1 165 ? -32.160 76.311 72.513 1.00 118.54 190 LYS C O 1
ATOM 5439 N N . ARG C 1 167 ? -31.209 79.384 69.125 1.00 60.40 192 ARG C N 1
ATOM 5440 C CA . ARG C 1 167 ? -31.382 80.744 68.718 1.00 60.67 192 ARG C CA 1
ATOM 5441 C C . ARG C 1 167 ? -30.317 81.090 67.705 1.00 77.31 192 ARG C C 1
ATOM 5442 O O . ARG C 1 167 ? -29.115 80.889 67.983 1.00 114.34 192 ARG C O 1
ATOM 5450 N N . ILE C 1 168 ? -30.760 81.623 66.544 1.00 46.68 193 ILE C N 1
ATOM 5451 C CA . ILE C 1 168 ? -29.883 81.865 65.386 1.00 44.18 193 ILE C CA 1
ATOM 5452 C C . ILE C 1 168 ? -29.603 83.367 65.255 1.00 64.16 193 ILE C C 1
ATOM 5453 O O . ILE C 1 168 ? -30.452 84.257 65.541 1.00 44.24 193 ILE C O 1
ATOM 5458 N N . LYS C 1 169 ? -28.386 83.610 64.798 1.00 81.37 194 LYS C N 1
ATOM 5459 C CA . LYS C 1 169 ? -27.743 84.904 64.843 1.00 85.69 194 LYS C CA 1
ATOM 5460 C C . LYS C 1 169 ? -27.410 85.302 63.412 1.00 99.39 194 LYS C C 1
ATOM 5461 O O . LYS C 1 169 ? -26.338 84.932 62.892 1.00 103.91 194 LYS C O 1
ATOM 5467 N N . PRO C 1 170 ? -28.348 86.037 62.760 1.00 116.63 195 PRO C N 1
ATOM 5468 C CA . PRO C 1 170 ? -28.257 86.428 61.343 1.00 105.92 195 PRO C CA 1
ATOM 5469 C C . PRO C 1 170 ? -27.348 87.634 61.176 1.00 109.81 195 PRO C C 1
ATOM 5470 O O . PRO C 1 170 ? -27.771 88.766 61.445 1.00 110.75 195 PRO C O 1
ATOM 5474 N N . GLU C 1 171 ? -26.108 87.396 60.739 1.00 65.99 196 GLU C N 1
ATOM 5475 C CA . GLU C 1 171 ? -25.092 88.453 60.703 1.00 41.34 196 GLU C CA 1
ATOM 5476 C C . GLU C 1 171 ? -25.580 89.728 59.933 1.00 55.66 196 GLU C C 1
ATOM 5477 O O . GLU C 1 171 ? -24.757 90.348 59.280 1.00 85.48 196 GLU C O 1
ATOM 5483 N N . ILE C 1 172 ? -26.878 90.109 60.007 1.00 41.97 197 ILE C N 1
ATOM 5484 C CA . ILE C 1 172 ? -27.453 91.179 59.152 1.00 42.54 197 ILE C CA 1
ATOM 5485 C C . ILE C 1 172 ? -26.642 92.509 59.183 1.00 42.49 197 ILE C C 1
ATOM 5486 O O . ILE C 1 172 ? -25.686 92.581 59.919 1.00 42.00 197 ILE C O 1
ATOM 5491 N N . SER C 1 173 ? -26.969 93.548 58.401 1.00 44.22 198 SER C N 1
ATOM 5492 C CA . SER C 1 173 ? -25.999 94.661 58.242 1.00 60.75 198 SER C CA 1
ATOM 5493 C C . SER C 1 173 ? -26.428 96.106 58.110 1.00 61.12 198 SER C C 1
ATOM 5494 O O . SER C 1 173 ? -27.630 96.449 58.023 1.00 44.64 198 SER C O 1
ATOM 5497 N N . GLU C 1 174 ? -25.359 96.916 57.999 1.00 58.15 199 GLU C N 1
ATOM 5498 C CA . GLU C 1 174 ? -25.387 98.352 58.184 1.00 43.19 199 GLU C CA 1
ATOM 5499 C C . GLU C 1 174 ? -26.418 99.052 57.298 1.00 43.81 199 GLU C C 1
ATOM 5500 O O . GLU C 1 174 ? -26.804 100.195 57.551 1.00 43.78 199 GLU C O 1
ATOM 5506 N N . GLY C 1 175 ? -26.893 98.392 56.254 1.00 52.75 200 GLY C N 1
ATOM 5507 C CA . GLY C 1 175 ? -27.679 99.146 55.296 1.00 53.39 200 GLY C CA 1
ATOM 5508 C C . GLY C 1 175 ? -29.133 98.996 55.603 1.00 79.95 200 GLY C C 1
ATOM 5509 O O . GLY C 1 175 ? -29.918 99.943 55.576 1.00 62.74 200 GLY C O 1
ATOM 5510 N N . ASP C 1 176 ? -29.456 97.756 55.926 1.00 135.96 201 ASP C N 1
ATOM 5511 C CA . ASP C 1 176 ? -30.807 97.254 55.908 1.00 141.23 201 ASP C CA 1
ATOM 5512 C C . ASP C 1 176 ? -31.306 97.371 57.324 1.00 146.61 201 ASP C C 1
ATOM 5513 O O . ASP C 1 176 ? -32.399 96.931 57.675 1.00 148.73 201 ASP C O 1
ATOM 5518 N N . ILE C 1 177 ? -30.499 98.003 58.152 1.00 100.58 202 ILE C N 1
ATOM 5519 C CA . ILE C 1 177 ? -30.801 97.955 59.551 1.00 94.06 202 ILE C CA 1
ATOM 5520 C C . ILE C 1 177 ? -31.831 98.998 60.008 1.00 86.16 202 ILE C C 1
ATOM 5521 O O . ILE C 1 177 ? -32.531 98.784 60.983 1.00 97.14 202 ILE C O 1
ATOM 5526 N N . THR C 1 178 ? -31.987 100.094 59.287 1.00 81.88 203 THR C N 1
ATOM 5527 C CA . THR C 1 178 ? -33.088 101.012 59.561 1.00 93.60 203 THR C CA 1
ATOM 5528 C C . THR C 1 178 ? -34.404 100.265 59.480 1.00 80.94 203 THR C C 1
ATOM 5529 O O . THR C 1 178 ? -35.443 100.746 59.941 1.00 86.71 203 THR C O 1
ATOM 5533 N N . LYS C 1 179 ? -34.356 99.109 58.832 1.00 70.68 204 LYS C N 1
ATOM 5534 C CA . LYS C 1 179 ? -35.505 98.234 58.756 1.00 85.10 204 LYS C CA 1
ATOM 5535 C C . LYS C 1 179 ? -34.929 97.018 59.423 1.00 73.44 204 LYS C C 1
ATOM 5536 O O . LYS C 1 179 ? -33.831 97.103 59.940 1.00 64.13 204 LYS C O 1
ATOM 5542 N N . VAL C 1 180 ? -35.615 95.879 59.343 1.00 54.91 205 VAL C N 1
ATOM 5543 C CA . VAL C 1 180 ? -35.538 94.811 60.365 1.00 54.31 205 VAL C CA 1
ATOM 5544 C C . VAL C 1 180 ? -35.887 95.393 61.715 1.00 74.30 205 VAL C C 1
ATOM 5545 O O . VAL C 1 180 ? -35.080 96.072 62.352 1.00 63.32 205 VAL C O 1
ATOM 5549 N N . LYS C 1 181 ? -37.117 95.139 62.126 1.00 116.08 206 LYS C N 1
ATOM 5550 C CA . LYS C 1 181 ? -37.527 95.418 63.479 1.00 125.68 206 LYS C CA 1
ATOM 5551 C C . LYS C 1 181 ? -37.816 94.049 64.090 1.00 130.37 206 LYS C C 1
ATOM 5552 O O . LYS C 1 181 ? -37.363 93.020 63.569 1.00 124.14 206 LYS C O 1
ATOM 5558 N N . ALA C 1 182 ? -38.544 94.047 65.199 1.00 130.01 207 ALA C N 1
ATOM 5559 C CA . ALA C 1 182 ? -38.910 92.818 65.883 1.00 126.95 207 ALA C CA 1
ATOM 5560 C C . ALA C 1 182 ? -40.263 92.319 65.394 1.00 127.71 207 ALA C C 1
ATOM 5561 O O . ALA C 1 182 ? -41.091 93.103 64.910 1.00 135.97 207 ALA C O 1
ATOM 5563 N N . GLY C 1 183 ? -40.492 91.016 65.532 1.00 134.03 208 GLY C N 1
ATOM 5564 C CA . GLY C 1 183 ? -41.777 90.434 65.181 1.00 139.95 208 GLY C CA 1
ATOM 5565 C C . GLY C 1 183 ? -42.009 90.345 63.682 1.00 132.05 208 GLY C C 1
ATOM 5566 O O . GLY C 1 183 ? -43.148 90.190 63.225 1.00 151.62 208 GLY C O 1
ATOM 5567 N N . GLN C 1 184 ? -40.935 90.460 62.907 1.00 88.06 209 GLN C N 1
ATOM 5568 C CA . GLN C 1 184 ? -41.041 90.262 61.470 1.00 75.12 209 GLN C CA 1
ATOM 5569 C C . GLN C 1 184 ? -41.036 88.780 61.204 1.00 107.94 209 GLN C C 1
ATOM 5570 O O . GLN C 1 184 ? -40.288 88.035 61.822 1.00 111.40 209 GLN C O 1
ATOM 5576 N N . ASP C 1 185 ? -41.895 88.337 60.303 1.00 205.86 210 ASP C N 1
ATOM 5577 C CA . ASP C 1 185 ? -41.899 86.928 59.964 1.00 208.23 210 ASP C CA 1
ATOM 5578 C C . ASP C 1 185 ? -40.604 86.603 59.217 1.00 202.30 210 ASP C C 1
ATOM 5579 O O . ASP C 1 185 ? -40.183 87.350 58.324 1.00 201.17 210 ASP C O 1
ATOM 5584 N N . VAL C 1 186 ? -39.953 85.508 59.608 1.00 101.38 211 VAL C N 1
ATOM 5585 C CA . VAL C 1 186 ? -38.739 85.080 58.907 1.00 89.68 211 VAL C CA 1
ATOM 5586 C C . VAL C 1 186 ? -38.837 83.643 58.454 1.00 109.68 211 VAL C C 1
ATOM 5587 O O . VAL C 1 186 ? -39.545 82.834 59.032 1.00 110.70 211 VAL C O 1
ATOM 5591 N N . THR C 1 187 ? -38.113 83.340 57.395 1.00 147.91 212 THR C N 1
ATOM 5592 C CA . THR C 1 187 ? -37.828 81.979 57.071 1.00 147.23 212 THR C CA 1
ATOM 5593 C C . THR C 1 187 ? -36.332 81.885 56.882 1.00 135.04 212 THR C C 1
ATOM 5594 O O . THR C 1 187 ? -35.642 82.870 56.631 1.00 132.97 212 THR C O 1
ATOM 5598 N N . PHE C 1 188 ? -35.811 80.695 57.030 1.00 90.55 213 PHE C N 1
ATOM 5599 C CA . PHE C 1 188 ? -34.396 80.550 56.853 1.00 88.51 213 PHE C CA 1
ATOM 5600 C C . PHE C 1 188 ? -34.261 79.084 56.589 1.00 87.52 213 PHE C C 1
ATOM 5601 O O . PHE C 1 188 ? -35.240 78.347 56.819 1.00 90.34 213 PHE C O 1
ATOM 5609 N N . THR C 1 189 ? -33.099 78.660 56.082 1.00 76.74 214 THR C N 1
ATOM 5610 C CA . THR C 1 189 ? -32.717 77.251 56.162 1.00 85.82 214 THR C CA 1
ATOM 5611 C C . THR C 1 189 ? -31.232 77.057 56.055 1.00 66.65 214 THR C C 1
ATOM 5612 O O . THR C 1 189 ? -30.477 77.984 55.786 1.00 72.26 214 THR C O 1
ATOM 5616 N N . ILE C 1 190 ? -30.834 75.810 56.216 1.00 72.05 215 ILE C N 1
ATOM 5617 C CA . ILE C 1 190 ? -29.441 75.492 56.374 1.00 75.75 215 ILE C CA 1
ATOM 5618 C C . ILE C 1 190 ? -28.645 75.310 55.105 1.00 102.38 215 ILE C C 1
ATOM 5619 O O . ILE C 1 190 ? -28.406 76.259 54.337 1.00 94.97 215 ILE C O 1
ATOM 5624 N N . LEU C 1 191 ? -28.247 74.040 54.935 1.00 75.34 216 LEU C N 1
ATOM 5625 C CA . LEU C 1 191 ? -27.030 73.621 54.257 1.00 69.30 216 LEU C CA 1
ATOM 5626 C C . LEU C 1 191 ? -26.856 72.151 54.487 1.00 61.69 216 LEU C C 1
ATOM 5627 O O . LEU C 1 191 ? -25.770 71.609 54.297 1.00 49.75 216 LEU C O 1
ATOM 5632 N N . SER C 1 192 ? -27.886 71.492 54.970 1.00 62.70 217 SER C N 1
ATOM 5633 C CA . SER C 1 192 ? -27.617 70.150 55.442 1.00 71.53 217 SER C CA 1
ATOM 5634 C C . SER C 1 192 ? -28.817 69.277 55.217 1.00 61.99 217 SER C C 1
ATOM 5635 O O . SER C 1 192 ? -28.727 68.055 55.300 1.00 58.80 217 SER C O 1
ATOM 5638 N N . ASP C 1 193 ? -29.938 69.939 54.943 1.00 99.47 218 ASP C N 1
ATOM 5639 C CA . ASP C 1 193 ? -31.220 69.313 54.644 1.00 107.30 218 ASP C CA 1
ATOM 5640 C C . ASP C 1 193 ? -32.039 70.358 53.877 1.00 122.77 218 ASP C C 1
ATOM 5641 O O . ASP C 1 193 ? -32.958 70.953 54.440 1.00 110.94 218 ASP C O 1
ATOM 5646 N N . ASN C 1 194 ? -31.686 70.566 52.601 1.00 155.80 219 ASN C N 1
ATOM 5647 C CA . ASN C 1 194 ? -32.266 71.585 51.700 1.00 170.62 219 ASN C CA 1
ATOM 5648 C C . ASN C 1 194 ? -33.780 71.565 51.475 1.00 170.62 219 ASN C C 1
ATOM 5649 O O . ASN C 1 194 ? -34.407 72.621 51.352 1.00 166.58 219 ASN C O 1
ATOM 5654 N N . LYS C 1 195 ? -34.351 70.368 51.370 1.00 156.38 220 LYS C N 1
ATOM 5655 C CA . LYS C 1 195 ? -35.802 70.210 51.362 1.00 166.91 220 LYS C CA 1
ATOM 5656 C C . LYS C 1 195 ? -36.380 70.364 52.769 1.00 149.13 220 LYS C C 1
ATOM 5657 O O . LYS C 1 195 ? -36.584 69.370 53.471 1.00 161.33 220 LYS C O 1
ATOM 5663 N N . THR C 1 196 ? -36.638 71.606 53.174 1.00 133.32 221 THR C N 1
ATOM 5664 C CA . THR C 1 196 ? -37.155 71.886 54.507 1.00 108.42 221 THR C CA 1
ATOM 5665 C C . THR C 1 196 ? -37.800 73.255 54.565 1.00 95.48 221 THR C C 1
ATOM 5666 O O . THR C 1 196 ? -39.025 73.372 54.462 1.00 98.58 221 THR C O 1
ATOM 5670 N N . VAL C 1 197 ? -36.952 74.276 54.714 1.00 123.86 222 VAL C N 1
ATOM 5671 C CA . VAL C 1 197 ? -37.364 75.627 55.100 1.00 129.89 222 VAL C CA 1
ATOM 5672 C C . VAL C 1 197 ? -37.920 75.626 56.510 1.00 126.17 222 VAL C C 1
ATOM 5673 O O . VAL C 1 197 ? -38.959 75.020 56.768 1.00 133.18 222 VAL C O 1
ATOM 5677 N N . TYR C 1 198 ? -37.244 76.300 57.429 1.00 112.60 223 TYR C N 1
ATOM 5678 C CA . TYR C 1 198 ? -37.875 76.566 58.704 1.00 98.18 223 TYR C CA 1
ATOM 5679 C C . TYR C 1 198 ? -38.386 77.985 58.710 1.00 125.47 223 TYR C C 1
ATOM 5680 O O . TYR C 1 198 ? -37.709 78.917 58.256 1.00 126.33 223 TYR C O 1
ATOM 5689 N N . HIS C 1 199 ? -39.602 78.144 59.210 1.00 167.25 224 HIS C N 1
ATOM 5690 C CA . HIS C 1 199 ? -40.126 79.470 59.451 1.00 173.14 224 HIS C CA 1
ATOM 5691 C C . HIS C 1 199 ? -39.870 79.753 60.909 1.00 169.06 224 HIS C C 1
ATOM 5692 O O . HIS C 1 199 ? -39.695 78.837 61.713 1.00 170.28 224 HIS C O 1
ATOM 5699 N N . ALA C 1 200 ? -39.880 81.031 61.242 1.00 109.77 225 ALA C N 1
ATOM 5700 C CA . ALA C 1 200 ? -40.025 81.483 62.604 1.00 110.17 225 ALA C CA 1
ATOM 5701 C C . ALA C 1 200 ? -40.511 82.914 62.501 1.00 102.50 225 ALA C C 1
ATOM 5702 O O . ALA C 1 200 ? -41.026 83.348 61.459 1.00 108.92 225 ALA C O 1
ATOM 5704 N N . LYS C 1 201 ? -40.337 83.655 63.583 1.00 109.99 226 LYS C N 1
ATOM 5705 C CA . LYS C 1 201 ? -40.472 85.093 63.523 1.00 101.22 226 LYS C CA 1
ATOM 5706 C C . LYS C 1 201 ? -39.122 85.594 63.950 1.00 98.83 226 LYS C C 1
ATOM 5707 O O . LYS C 1 201 ? -38.255 84.812 64.330 1.00 84.34 226 LYS C O 1
ATOM 5713 N N . ILE C 1 202 ? -38.953 86.904 63.877 1.00 136.61 227 ILE C N 1
ATOM 5714 C CA . ILE C 1 202 ? -37.759 87.552 64.372 1.00 144.30 227 ILE C CA 1
ATOM 5715 C C . ILE C 1 202 ? -38.133 88.033 65.742 1.00 156.15 227 ILE C C 1
ATOM 5716 O O . ILE C 1 202 ? -39.270 88.462 65.961 1.00 160.15 227 ILE C O 1
ATOM 5721 N N . ASP C 1 203 ? -37.198 87.955 66.675 1.00 170.74 228 ASP C N 1
ATOM 5722 C CA . ASP C 1 203 ? -37.595 88.067 68.063 1.00 173.54 228 ASP C CA 1
ATOM 5723 C C . ASP C 1 203 ? -36.930 89.244 68.783 1.00 167.60 228 ASP C C 1
ATOM 5724 O O . ASP C 1 203 ? -37.426 89.768 69.792 1.00 169.73 228 ASP C O 1
ATOM 5729 N N . SER C 1 204 ? -35.805 89.662 68.234 1.00 111.97 229 SER C N 1
ATOM 5730 C CA . SER C 1 204 ? -35.097 90.775 68.785 1.00 87.89 229 SER C CA 1
ATOM 5731 C C . SER C 1 204 ? -33.990 91.194 67.860 1.00 78.28 229 SER C C 1
ATOM 5732 O O . SER C 1 204 ? -33.345 90.377 67.191 1.00 71.08 229 SER C O 1
ATOM 5735 N N . VAL C 1 205 ? -33.791 92.499 67.841 1.00 70.48 230 VAL C N 1
ATOM 5736 C CA . VAL C 1 205 ? -32.685 93.118 67.165 1.00 56.68 230 VAL C CA 1
ATOM 5737 C C . VAL C 1 205 ? -31.461 92.882 68.041 1.00 58.43 230 VAL C C 1
ATOM 5738 O O . VAL C 1 205 ? -31.508 92.140 68.998 1.00 49.24 230 VAL C O 1
ATOM 5742 N N . ASP C 1 206 ? -30.365 93.537 67.736 1.00 46.98 231 ASP C N 1
ATOM 5743 C CA . ASP C 1 206 ? -29.506 93.971 68.810 1.00 46.34 231 ASP C CA 1
ATOM 5744 C C . ASP C 1 206 ? -29.512 95.429 68.709 1.00 50.56 231 ASP C C 1
ATOM 5745 O O . ASP C 1 206 ? -30.248 95.985 67.915 1.00 60.44 231 ASP C O 1
ATOM 5750 N N . PRO C 1 207 ? -28.687 96.081 69.498 1.00 71.88 232 PRO C N 1
ATOM 5751 C CA . PRO C 1 207 ? -28.511 97.492 69.173 1.00 80.43 232 PRO C CA 1
ATOM 5752 C C . PRO C 1 207 ? -27.019 97.657 69.149 1.00 71.96 232 PRO C C 1
ATOM 5753 O O . PRO C 1 207 ? -26.443 98.735 69.307 1.00 71.88 232 PRO C O 1
ATOM 5757 N N . ALA C 1 208 ? -26.437 96.506 68.849 1.00 51.79 233 ALA C N 1
ATOM 5758 C CA . ALA C 1 208 ? -25.063 96.224 69.053 1.00 59.65 233 ALA C CA 1
ATOM 5759 C C . ALA C 1 208 ? -24.383 95.560 67.835 1.00 75.03 233 ALA C C 1
ATOM 5760 O O . ALA C 1 208 ? -24.664 94.376 67.501 1.00 82.86 233 ALA C O 1
ATOM 5762 N N . THR C 1 209 ? -23.479 96.317 67.194 1.00 71.74 234 THR C N 1
ATOM 5763 C CA . THR C 1 209 ? -22.605 95.770 66.156 1.00 58.22 234 THR C CA 1
ATOM 5764 C C . THR C 1 209 ? -21.946 94.514 66.633 1.00 57.83 234 THR C C 1
ATOM 5765 O O . THR C 1 209 ? -21.024 94.570 67.398 1.00 71.22 234 THR C O 1
ATOM 5769 N N . THR C 1 210 ? -22.391 93.382 66.170 1.00 48.52 235 THR C N 1
ATOM 5770 C CA . THR C 1 210 ? -21.816 92.154 66.620 1.00 44.57 235 THR C CA 1
ATOM 5771 C C . THR C 1 210 ? -20.279 91.979 66.738 1.00 85.93 235 THR C C 1
ATOM 5772 O O . THR C 1 210 ? -19.821 90.835 66.838 1.00 94.17 235 THR C O 1
ATOM 5776 N N . THR C 1 211 ? -19.493 93.061 66.748 1.00 86.27 236 THR C N 1
ATOM 5777 C CA . THR C 1 211 ? -18.140 93.018 67.324 1.00 72.68 236 THR C CA 1
ATOM 5778 C C . THR C 1 211 ? -18.335 93.300 68.793 1.00 74.61 236 THR C C 1
ATOM 5779 O O . THR C 1 211 ? -17.634 92.776 69.673 1.00 98.36 236 THR C O 1
ATOM 5783 N N . ILE C 1 212 ? -19.280 94.209 69.013 1.00 82.37 237 ILE C N 1
ATOM 5784 C CA . ILE C 1 212 ? -19.531 94.815 70.302 1.00 70.72 237 ILE C CA 1
ATOM 5785 C C . ILE C 1 212 ? -20.367 93.930 71.185 1.00 57.33 237 ILE C C 1
ATOM 5786 O O . ILE C 1 212 ? -20.105 93.862 72.369 1.00 77.99 237 ILE C O 1
ATOM 5791 N N . SER C 1 213 ? -21.316 93.184 70.641 1.00 41.43 238 SER C N 1
ATOM 5792 C CA . SER C 1 213 ? -21.685 91.942 71.346 1.00 61.03 238 SER C CA 1
ATOM 5793 C C . SER C 1 213 ? -20.452 91.040 71.434 1.00 67.39 238 SER C C 1
ATOM 5794 O O . SER C 1 213 ? -19.338 91.523 71.250 1.00 87.20 238 SER C O 1
ATOM 5797 N N . ASP C 1 214 ? -20.645 89.730 71.623 1.00 66.58 239 ASP C N 1
ATOM 5798 C CA . ASP C 1 214 ? -19.513 88.766 71.632 1.00 109.62 239 ASP C CA 1
ATOM 5799 C C . ASP C 1 214 ? -18.053 89.283 71.328 1.00 110.30 239 ASP C C 1
ATOM 5800 O O . ASP C 1 214 ? -17.435 90.019 72.120 1.00 39.58 239 ASP C O 1
ATOM 5805 N N . ALA C 1 235 ? -16.465 96.489 57.497 1.00 43.20 242 ALA C N 1
ATOM 5806 C CA . ALA C 1 235 ? -17.190 95.207 57.430 1.00 42.59 242 ALA C CA 1
ATOM 5807 C C . ALA C 1 235 ? -18.371 94.968 58.442 1.00 70.05 242 ALA C C 1
ATOM 5808 O O . ALA C 1 235 ? -18.531 93.846 58.945 1.00 69.48 242 ALA C O 1
ATOM 5810 N N . VAL C 1 236 ? -19.245 95.976 58.641 1.00 79.06 243 VAL C N 1
ATOM 5811 C CA . VAL C 1 236 ? -20.203 96.113 59.803 1.00 54.20 243 VAL C CA 1
ATOM 5812 C C . VAL C 1 236 ? -21.588 95.425 59.877 1.00 52.49 243 VAL C C 1
ATOM 5813 O O . VAL C 1 236 ? -22.542 95.795 59.189 1.00 48.87 243 VAL C O 1
ATOM 5817 N N . TYR C 1 237 ? -21.712 94.492 60.803 1.00 142.01 244 TYR C N 1
ATOM 5818 C CA . TYR C 1 237 ? -22.950 93.765 60.987 1.00 147.80 244 TYR C CA 1
ATOM 5819 C C . TYR C 1 237 ? -23.632 94.087 62.323 1.00 145.21 244 TYR C C 1
ATOM 5820 O O . TYR C 1 237 ? -23.001 94.610 63.228 1.00 143.48 244 TYR C O 1
ATOM 5829 N N . TYR C 1 238 ? -24.915 93.753 62.431 1.00 52.48 245 TYR C N 1
ATOM 5830 C CA . TYR C 1 238 ? -25.767 93.991 63.589 1.00 41.69 245 TYR C CA 1
ATOM 5831 C C . TYR C 1 238 ? -26.597 92.751 63.787 1.00 50.08 245 TYR C C 1
ATOM 5832 O O . TYR C 1 238 ? -27.610 92.696 63.110 1.00 55.99 245 TYR C O 1
ATOM 5841 N N . TYR C 1 239 ? -26.282 91.791 64.677 1.00 51.32 246 TYR C N 1
ATOM 5842 C CA . TYR C 1 239 ? -27.127 90.571 64.787 1.00 51.97 246 TYR C CA 1
ATOM 5843 C C . TYR C 1 239 ? -28.617 90.882 64.924 1.00 59.37 246 TYR C C 1
ATOM 5844 O O . TYR C 1 239 ? -29.051 92.029 65.092 1.00 65.49 246 TYR C O 1
ATOM 5853 N N . ALA C 1 240 ? -29.421 89.852 64.941 1.00 53.98 247 ALA C N 1
ATOM 5854 C CA . ALA C 1 240 ? -30.796 90.121 65.289 1.00 79.01 247 ALA C CA 1
ATOM 5855 C C . ALA C 1 240 ? -31.387 88.779 65.533 1.00 72.17 247 ALA C C 1
ATOM 5856 O O . ALA C 1 240 ? -31.844 88.091 64.642 1.00 75.78 247 ALA C O 1
ATOM 5858 N N . ASN C 1 241 ? -31.352 88.394 66.783 1.00 71.08 248 ASN C N 1
ATOM 5859 C CA . ASN C 1 241 ? -31.447 86.998 67.060 1.00 59.66 248 ASN C CA 1
ATOM 5860 C C . ASN C 1 241 ? -32.821 86.467 66.731 1.00 62.47 248 ASN C C 1
ATOM 5861 O O . ASN C 1 241 ? -33.835 87.190 66.761 1.00 70.40 248 ASN C O 1
ATOM 5866 N N . ILE C 1 242 ? -32.841 85.199 66.372 1.00 55.57 249 ILE C N 1
ATOM 5867 C CA . ILE C 1 242 ? -34.101 84.534 66.356 1.00 56.59 249 ILE C CA 1
ATOM 5868 C C . ILE C 1 242 ? -33.960 83.189 66.987 1.00 61.82 249 ILE C C 1
ATOM 5869 O O . ILE C 1 242 ? -33.059 82.429 66.645 1.00 59.99 249 ILE C O 1
ATOM 5874 N N . ILE C 1 243 ? -34.916 82.910 67.872 1.00 75.66 250 ILE C N 1
ATOM 5875 C CA . ILE C 1 243 ? -34.976 81.720 68.710 1.00 70.70 250 ILE C CA 1
ATOM 5876 C C . ILE C 1 243 ? -35.930 80.744 68.070 1.00 70.80 250 ILE C C 1
ATOM 5877 O O . ILE C 1 243 ? -36.784 81.158 67.277 1.00 72.30 250 ILE C O 1
ATOM 5882 N N . VAL C 1 244 ? -35.771 79.466 68.390 1.00 73.72 251 VAL C N 1
ATOM 5883 C CA . VAL C 1 244 ? -36.895 78.546 68.359 1.00 87.38 251 VAL C CA 1
ATOM 5884 C C . VAL C 1 244 ? -36.467 77.174 68.709 1.00 90.35 251 VAL C C 1
ATOM 5885 O O . VAL C 1 244 ? -35.316 76.789 68.523 1.00 94.53 251 VAL C O 1
ATOM 5889 N N . GLU C 1 245 ? -37.458 76.454 69.215 1.00 83.81 252 GLU C N 1
ATOM 5890 C CA . GLU C 1 245 ? -37.266 75.165 69.833 1.00 95.11 252 GLU C CA 1
ATOM 5891 C C . GLU C 1 245 ? -36.752 74.195 68.816 1.00 69.88 252 GLU C C 1
ATOM 5892 O O . GLU C 1 245 ? -37.314 74.046 67.730 1.00 53.72 252 GLU C O 1
ATOM 5898 N N . ASN C 1 246 ? -35.645 73.573 69.182 1.00 115.05 253 ASN C N 1
ATOM 5899 C CA . ASN C 1 246 ? -35.137 72.405 68.507 1.00 115.65 253 ASN C CA 1
ATOM 5900 C C . ASN C 1 246 ? -35.722 71.160 69.202 1.00 117.30 253 ASN C C 1
ATOM 5901 O O . ASN C 1 246 ? -35.170 70.694 70.185 1.00 118.00 253 ASN C O 1
ATOM 5906 N N . PRO C 1 247 ? -36.902 70.670 68.773 1.00 103.31 254 PRO C N 1
ATOM 5907 C CA . PRO C 1 247 ? -37.059 69.310 69.296 1.00 108.74 254 PRO C CA 1
ATOM 5908 C C . PRO C 1 247 ? -36.194 68.275 68.579 1.00 104.90 254 PRO C C 1
ATOM 5909 O O . PRO C 1 247 ? -35.600 68.547 67.545 1.00 101.74 254 PRO C O 1
ATOM 5913 N N . GLU C 1 248 ? -36.108 67.087 69.153 1.00 92.58 255 GLU C N 1
ATOM 5914 C CA . GLU C 1 248 ? -35.160 66.094 68.671 1.00 106.83 255 GLU C CA 1
ATOM 5915 C C . GLU C 1 248 ? -33.703 66.604 68.773 1.00 120.81 255 GLU C C 1
ATOM 5916 O O . GLU C 1 248 ? -33.424 67.611 69.445 1.00 130.36 255 GLU C O 1
ATOM 5922 N N . HIS C 1 249 ? -32.822 65.797 68.159 1.00 134.10 256 HIS C N 1
ATOM 5923 C CA . HIS C 1 249 ? -31.350 65.873 68.041 1.00 155.71 256 HIS C CA 1
ATOM 5924 C C . HIS C 1 249 ? -30.961 66.691 66.802 1.00 141.51 256 HIS C C 1
ATOM 5925 O O . HIS C 1 249 ? -29.781 66.799 66.442 1.00 145.83 256 HIS C O 1
ATOM 5932 N N . VAL C 1 250 ? -31.959 67.241 66.120 1.00 126.26 257 VAL C N 1
ATOM 5933 C CA . VAL C 1 250 ? -31.777 67.569 64.700 1.00 112.50 257 VAL C CA 1
ATOM 5934 C C . VAL C 1 250 ? -30.785 68.700 64.393 1.00 87.40 257 VAL C C 1
ATOM 5935 O O . VAL C 1 250 ? -29.644 68.389 64.037 1.00 85.36 257 VAL C O 1
ATOM 5939 N N . LEU C 1 251 ? -31.187 69.972 64.506 1.00 39.54 258 LEU C N 1
ATOM 5940 C CA . LEU C 1 251 ? -30.210 71.047 64.476 1.00 39.45 258 LEU C CA 1
ATOM 5941 C C . LEU C 1 251 ? -28.958 70.755 65.277 1.00 43.80 258 LEU C C 1
ATOM 5942 O O . LEU C 1 251 ? -28.818 69.789 66.017 1.00 56.40 258 LEU C O 1
ATOM 5947 N N . ARG C 1 252 ? -28.028 71.646 65.101 1.00 52.48 259 ARG C N 1
ATOM 5948 C CA . ARG C 1 252 ? -26.902 71.682 65.949 1.00 57.42 259 ARG C CA 1
ATOM 5949 C C . ARG C 1 252 ? -26.549 73.123 65.955 1.00 52.94 259 ARG C C 1
ATOM 5950 O O . ARG C 1 252 ? -27.393 73.998 65.707 1.00 41.51 259 ARG C O 1
ATOM 5958 N N . ILE C 1 253 ? -25.275 73.370 66.203 1.00 52.20 260 ILE C N 1
ATOM 5959 C CA . ILE C 1 253 ? -24.930 74.591 66.894 1.00 71.72 260 ILE C CA 1
ATOM 5960 C C . ILE C 1 253 ? -23.911 75.469 66.131 1.00 61.88 260 ILE C C 1
ATOM 5961 O O . ILE C 1 253 ? -24.053 76.710 66.113 1.00 52.18 260 ILE C O 1
ATOM 5966 N N . GLY C 1 254 ? -22.887 74.841 65.535 1.00 79.34 261 GLY C N 1
ATOM 5967 C CA . GLY C 1 254 ? -21.895 75.600 64.796 1.00 79.40 261 GLY C CA 1
ATOM 5968 C C . GLY C 1 254 ? -22.511 76.141 63.531 1.00 86.04 261 GLY C C 1
ATOM 5969 O O . GLY C 1 254 ? -22.145 77.232 63.063 1.00 91.64 261 GLY C O 1
ATOM 5978 N N . THR C 1 256 ? -24.450 77.262 60.073 1.00 57.40 263 THR C N 1
ATOM 5979 C CA . THR C 1 256 ? -24.866 78.479 59.439 1.00 60.74 263 THR C CA 1
ATOM 5980 C C . THR C 1 256 ? -26.108 78.227 58.647 1.00 45.94 263 THR C C 1
ATOM 5981 O O . THR C 1 256 ? -26.353 77.103 58.169 1.00 46.20 263 THR C O 1
ATOM 5985 N N . THR C 1 257 ? -26.907 79.282 58.581 1.00 66.19 264 THR C N 1
ATOM 5986 C CA . THR C 1 257 ? -28.180 79.233 57.911 1.00 79.46 264 THR C CA 1
ATOM 5987 C C . THR C 1 257 ? -28.297 80.361 56.931 1.00 79.63 264 THR C C 1
ATOM 5988 O O . THR C 1 257 ? -27.601 81.378 57.028 1.00 76.29 264 THR C O 1
ATOM 5992 N N . GLU C 1 258 ? -29.201 80.161 55.986 1.00 118.44 265 GLU C N 1
ATOM 5993 C CA . GLU C 1 258 ? -29.488 81.172 55.011 1.00 124.89 265 GLU C CA 1
ATOM 5994 C C . GLU C 1 258 ? -30.915 81.609 55.285 1.00 121.53 265 GLU C C 1
ATOM 5995 O O . GLU C 1 258 ? -31.823 80.799 55.434 1.00 124.58 265 GLU C O 1
ATOM 6001 N N . ASN C 1 259 ? -31.077 82.914 55.436 1.00 79.82 266 ASN C N 1
ATOM 6002 C CA . ASN C 1 259 ? -32.292 83.450 55.983 1.00 79.38 266 ASN C CA 1
ATOM 6003 C C . ASN C 1 259 ? -32.771 84.763 55.333 1.00 90.14 266 ASN C C 1
ATOM 6004 O O . ASN C 1 259 ? -31.969 85.656 54.989 1.00 69.36 266 ASN C O 1
ATOM 6009 N N . ASN C 1 260 ? -34.098 84.861 55.219 1.00 134.44 267 ASN C N 1
ATOM 6010 C CA . ASN C 1 260 ? -34.788 85.930 54.512 1.00 130.97 267 ASN C CA 1
ATOM 6011 C C . ASN C 1 260 ? -36.014 86.400 55.296 1.00 126.32 267 ASN C C 1
ATOM 6012 O O . ASN C 1 260 ? -36.746 85.601 55.891 1.00 130.28 267 ASN C O 1
ATOM 6017 N N . ILE C 1 261 ? -36.235 87.706 55.266 1.00 111.38 268 ILE C N 1
ATOM 6018 C CA . ILE C 1 261 ? -36.976 88.374 56.314 1.00 99.04 268 ILE C CA 1
ATOM 6019 C C . ILE C 1 261 ? -37.894 89.462 55.811 1.00 89.16 268 ILE C C 1
ATOM 6020 O O . ILE C 1 261 ? -37.447 90.594 55.628 1.00 85.04 268 ILE C O 1
ATOM 6025 N N . LYS C 1 262 ? -39.175 89.140 55.658 1.00 90.80 269 LYS C N 1
ATOM 6026 C CA . LYS C 1 262 ? -40.165 90.069 55.102 1.00 90.68 269 LYS C CA 1
ATOM 6027 C C . LYS C 1 262 ? -40.211 91.451 55.777 1.00 86.36 269 LYS C C 1
ATOM 6028 O O . LYS C 1 262 ? -40.903 91.616 56.769 1.00 84.90 269 LYS C O 1
ATOM 6034 N N . ILE C 1 263 ? -39.494 92.446 55.259 1.00 46.16 270 ILE C N 1
ATOM 6035 C CA . ILE C 1 263 ? -39.596 93.816 55.817 1.00 45.94 270 ILE C CA 1
ATOM 6036 C C . ILE C 1 263 ? -40.788 94.677 55.272 1.00 68.03 270 ILE C C 1
ATOM 6037 O O . ILE C 1 263 ? -41.050 95.847 55.663 1.00 52.21 270 ILE C O 1
ATOM 6042 N N . ALA C 1 264 ? -41.552 94.057 54.398 1.00 109.87 271 ALA C N 1
ATOM 6043 C CA . ALA C 1 264 ? -42.806 94.638 54.038 1.00 114.25 271 ALA C CA 1
ATOM 6044 C C . ALA C 1 264 ? -43.699 93.538 53.554 1.00 120.64 271 ALA C C 1
ATOM 6045 O O . ALA C 1 264 ? -43.245 92.473 53.098 1.00 112.45 271 ALA C O 1
ATOM 6047 N N . ASP C 1 265 ? -44.982 93.799 53.717 1.00 151.50 272 ASP C N 1
ATOM 6048 C CA . ASP C 1 265 ? -46.001 92.991 53.112 1.00 162.97 272 ASP C CA 1
ATOM 6049 C C . ASP C 1 265 ? -47.123 93.977 52.940 1.00 175.90 272 ASP C C 1
ATOM 6050 O O . ASP C 1 265 ? -47.727 94.409 53.928 1.00 179.32 272 ASP C O 1
ATOM 6055 N N . VAL C 1 266 ? -47.334 94.415 51.700 1.00 143.40 273 VAL C N 1
ATOM 6056 C CA . VAL C 1 266 ? -48.676 94.839 51.328 1.00 142.50 273 VAL C CA 1
ATOM 6057 C C . VAL C 1 266 ? -49.310 93.725 50.525 1.00 127.86 273 VAL C C 1
ATOM 6058 O O . VAL C 1 266 ? -48.928 93.461 49.376 1.00 116.20 273 VAL C O 1
ATOM 6062 N N . GLN C 1 267 ? -50.228 93.026 51.186 1.00 131.92 274 GLN C N 1
ATOM 6063 C CA . GLN C 1 267 ? -51.288 92.344 50.490 1.00 144.52 274 GLN C CA 1
ATOM 6064 C C . GLN C 1 267 ? -52.002 93.481 49.781 1.00 162.48 274 GLN C C 1
ATOM 6065 O O . GLN C 1 267 ? -52.317 94.495 50.416 1.00 164.08 274 GLN C O 1
ATOM 6071 N N . ASN C 1 268 ? -52.167 93.357 48.464 1.00 182.29 275 ASN C N 1
ATOM 6072 C CA . ASN C 1 268 ? -53.244 94.034 47.746 1.00 189.68 275 ASN C CA 1
ATOM 6073 C C . ASN C 1 268 ? -53.117 95.542 47.385 1.00 186.15 275 ASN C C 1
ATOM 6074 O O . ASN C 1 268 ? -54.017 96.328 47.718 1.00 184.44 275 ASN C O 1
ATOM 6079 N N . VAL C 1 269 ? -52.020 95.944 46.735 1.00 194.15 276 VAL C N 1
ATOM 6080 C CA . VAL C 1 269 ? -52.015 97.169 45.925 1.00 198.94 276 VAL C CA 1
ATOM 6081 C C . VAL C 1 269 ? -51.557 96.852 44.495 1.00 195.33 276 VAL C C 1
ATOM 6082 O O . VAL C 1 269 ? -51.866 95.777 43.975 1.00 194.24 276 VAL C O 1
ATOM 6086 N N . LEU C 1 270 ? -50.815 97.764 43.868 1.00 161.48 277 LEU C N 1
ATOM 6087 C CA . LEU C 1 270 ? -50.622 97.686 42.421 1.00 127.40 277 LEU C CA 1
ATOM 6088 C C . LEU C 1 270 ? -49.182 97.476 41.946 1.00 124.63 277 LEU C C 1
ATOM 6089 O O . LEU C 1 270 ? -48.269 98.190 42.365 1.00 116.50 277 LEU C O 1
ATOM 6094 N N . PHE C 1 271 ? -49.033 96.520 41.024 1.00 152.02 278 PHE C N 1
ATOM 6095 C CA . PHE C 1 271 ? -47.766 95.861 40.708 1.00 152.41 278 PHE C CA 1
ATOM 6096 C C . PHE C 1 271 ? -47.354 96.055 39.218 1.00 137.47 278 PHE C C 1
ATOM 6097 O O . PHE C 1 271 ? -48.049 95.617 38.284 1.00 142.49 278 PHE C O 1
ATOM 6105 N N . ILE C 1 272 ? -46.234 96.766 39.049 1.00 127.03 279 ILE C N 1
ATOM 6106 C CA . ILE C 1 272 ? -45.581 97.070 37.779 1.00 108.01 279 ILE C CA 1
ATOM 6107 C C . ILE C 1 272 ? -44.347 96.194 37.660 1.00 115.09 279 ILE C C 1
ATOM 6108 O O . ILE C 1 272 ? -43.315 96.548 38.243 1.00 118.28 279 ILE C O 1
ATOM 6113 N N . PRO C 1 273 ? -44.431 95.032 36.950 1.00 141.81 280 PRO C N 1
ATOM 6114 C CA . PRO C 1 273 ? -43.140 94.360 36.702 1.00 145.81 280 PRO C CA 1
ATOM 6115 C C . PRO C 1 273 ? -42.150 95.382 36.158 1.00 133.05 280 PRO C C 1
ATOM 6116 O O . PRO C 1 273 ? -42.492 96.265 35.381 1.00 132.28 280 PRO C O 1
ATOM 6120 N N . ASN C 1 274 ? -40.938 95.296 36.665 1.00 104.77 281 ASN C N 1
ATOM 6121 C CA . ASN C 1 274 ? -40.165 96.489 36.935 1.00 134.82 281 ASN C CA 1
ATOM 6122 C C . ASN C 1 274 ? -40.272 97.722 36.042 1.00 140.72 281 ASN C C 1
ATOM 6123 O O . ASN C 1 274 ? -41.135 98.595 36.208 1.00 123.48 281 ASN C O 1
ATOM 6128 N N . LEU C 1 275 ? -39.357 97.738 35.085 1.00 163.26 282 LEU C N 1
ATOM 6129 C CA . LEU C 1 275 ? -38.680 98.943 34.646 1.00 157.99 282 LEU C CA 1
ATOM 6130 C C . LEU C 1 275 ? -39.579 100.112 34.313 1.00 143.13 282 LEU C C 1
ATOM 6131 O O . LEU C 1 275 ? -39.964 100.338 33.174 1.00 145.02 282 LEU C O 1
ATOM 6136 N N . ALA C 1 276 ? -40.002 100.785 35.369 1.00 137.94 283 ALA C N 1
ATOM 6137 C CA . ALA C 1 276 ? -40.136 102.206 35.250 1.00 154.03 283 ALA C CA 1
ATOM 6138 C C . ALA C 1 276 ? -38.843 102.719 35.878 1.00 178.97 283 ALA C C 1
ATOM 6139 O O . ALA C 1 276 ? -38.844 103.706 36.583 1.00 177.27 283 ALA C O 1
ATOM 6141 N N . VAL C 1 277 ? -37.749 101.978 35.688 1.00 197.94 284 VAL C N 1
ATOM 6142 C CA . VAL C 1 277 ? -36.409 102.543 35.812 1.00 211.20 284 VAL C CA 1
ATOM 6143 C C . VAL C 1 277 ? -36.123 102.856 34.366 1.00 220.31 284 VAL C C 1
ATOM 6144 O O . VAL C 1 277 ? -36.986 102.644 33.509 1.00 223.33 284 VAL C O 1
ATOM 6148 N N . GLN C 1 278 ? -34.922 103.339 34.073 1.00 210.18 285 GLN C N 1
ATOM 6149 C CA . GLN C 1 278 ? -34.554 103.614 32.687 1.00 195.91 285 GLN C CA 1
ATOM 6150 C C . GLN C 1 278 ? -33.049 103.388 32.500 1.00 166.58 285 GLN C C 1
ATOM 6151 O O . GLN C 1 278 ? -32.368 102.903 33.413 1.00 133.67 285 GLN C O 1
ATOM 6157 N N . GLN C 1 281 ? -36.580 113.715 41.003 1.00 140.19 288 GLN C N 1
ATOM 6158 C CA . GLN C 1 281 ? -36.852 113.449 39.598 1.00 146.45 288 GLN C CA 1
ATOM 6159 C C . GLN C 1 281 ? -35.580 113.060 38.828 1.00 158.90 288 GLN C C 1
ATOM 6160 O O . GLN C 1 281 ? -34.559 113.753 38.944 1.00 154.98 288 GLN C O 1
ATOM 6166 N N . ASP C 1 282 ? -35.596 111.989 38.019 1.00 166.35 289 ASP C N 1
ATOM 6167 C CA . ASP C 1 282 ? -36.374 110.709 38.122 1.00 151.89 289 ASP C CA 1
ATOM 6168 C C . ASP C 1 282 ? -37.933 110.514 38.191 1.00 128.24 289 ASP C C 1
ATOM 6169 O O . ASP C 1 282 ? -38.441 109.873 39.116 1.00 100.79 289 ASP C O 1
ATOM 6174 N N . LYS C 1 283 ? -38.677 111.040 37.211 1.00 168.37 290 LYS C N 1
ATOM 6175 C CA . LYS C 1 283 ? -40.013 110.505 36.865 1.00 202.05 290 LYS C CA 1
ATOM 6176 C C . LYS C 1 283 ? -39.760 109.356 35.901 1.00 208.73 290 LYS C C 1
ATOM 6177 O O . LYS C 1 283 ? -38.650 109.238 35.398 1.00 225.71 290 LYS C O 1
ATOM 6183 N N . TYR C 1 284 ? -40.744 108.500 35.637 1.00 195.35 291 TYR C N 1
ATOM 6184 C CA . TYR C 1 284 ? -40.502 107.420 34.671 1.00 191.89 291 TYR C CA 1
ATOM 6185 C C . TYR C 1 284 ? -41.637 107.149 33.651 1.00 207.08 291 TYR C C 1
ATOM 6186 O O . TYR C 1 284 ? -42.827 107.242 33.978 1.00 183.13 291 TYR C O 1
ATOM 6195 N N . VAL C 1 285 ? -41.231 106.804 32.420 1.00 241.68 292 VAL C N 1
ATOM 6196 C CA . VAL C 1 285 ? -42.021 107.038 31.186 1.00 252.17 292 VAL C CA 1
ATOM 6197 C C . VAL C 1 285 ? -43.009 105.949 30.726 1.00 242.56 292 VAL C C 1
ATOM 6198 O O . VAL C 1 285 ? -42.615 104.890 30.228 1.00 232.10 292 VAL C O 1
ATOM 6202 N N . VAL C 1 286 ? -44.295 106.256 30.856 1.00 234.44 293 VAL C N 1
ATOM 6203 C CA . VAL C 1 286 ? -45.352 105.333 30.485 1.00 218.62 293 VAL C CA 1
ATOM 6204 C C . VAL C 1 286 ? -45.322 105.103 28.982 1.00 192.79 293 VAL C C 1
ATOM 6205 O O . VAL C 1 286 ? -44.461 104.378 28.484 1.00 174.46 293 VAL C O 1
ATOM 6209 N N . GLU C 1 296 ? -46.788 113.036 32.174 1.00 225.77 304 GLU C N 1
ATOM 6210 C CA . GLU C 1 296 ? -47.621 111.900 31.807 1.00 219.61 304 GLU C CA 1
ATOM 6211 C C . GLU C 1 296 ? -48.881 111.830 32.660 1.00 223.59 304 GLU C C 1
ATOM 6212 O O . GLU C 1 296 ? -49.525 112.843 32.961 1.00 218.57 304 GLU C O 1
ATOM 6218 N N . ARG C 1 297 ? -49.248 110.601 32.992 1.00 225.63 305 ARG C N 1
ATOM 6219 C CA . ARG C 1 297 ? -50.031 110.317 34.181 1.00 231.10 305 ARG C CA 1
ATOM 6220 C C . ARG C 1 297 ? -49.347 109.093 34.797 1.00 233.37 305 ARG C C 1
ATOM 6221 O O . ARG C 1 297 ? -48.961 108.146 34.093 1.00 229.10 305 ARG C O 1
ATOM 6229 N N . GLU C 1 298 ? -49.153 109.164 36.109 1.00 223.84 306 GLU C N 1
ATOM 6230 C CA . GLU C 1 298 ? -48.077 108.448 36.767 1.00 204.39 306 GLU C CA 1
ATOM 6231 C C . GLU C 1 298 ? -48.205 108.495 38.279 1.00 193.91 306 GLU C C 1
ATOM 6232 O O . GLU C 1 298 ? -48.254 107.449 38.952 1.00 178.61 306 GLU C O 1
ATOM 6238 N N . ILE C 1 299 ? -48.315 109.740 38.768 1.00 202.79 307 ILE C N 1
ATOM 6239 C CA . ILE C 1 299 ? -47.705 110.207 40.029 1.00 203.31 307 ILE C CA 1
ATOM 6240 C C . ILE C 1 299 ? -47.062 109.064 40.852 1.00 194.39 307 ILE C C 1
ATOM 6241 O O . ILE C 1 299 ? -47.745 108.280 41.531 1.00 182.04 307 ILE C O 1
ATOM 6246 N N . GLU C 1 300 ? -45.737 108.976 40.697 1.00 191.44 308 GLU C N 1
ATOM 6247 C CA . GLU C 1 300 ? -44.826 107.948 41.246 1.00 176.83 308 GLU C CA 1
ATOM 6248 C C . GLU C 1 300 ? -44.970 107.663 42.785 1.00 97.15 308 GLU C C 1
ATOM 6249 O O . GLU C 1 300 ? -46.100 107.535 43.222 1.00 73.63 308 GLU C O 1
ATOM 6255 N N . ILE C 1 301 ? -43.925 107.405 43.588 1.00 122.22 309 ILE C N 1
ATOM 6256 C CA . ILE C 1 301 ? -42.763 106.548 43.292 1.00 148.77 309 ILE C CA 1
ATOM 6257 C C . ILE C 1 301 ? -43.059 105.351 44.160 1.00 156.39 309 ILE C C 1
ATOM 6258 O O . ILE C 1 301 ? -44.100 105.363 44.813 1.00 149.24 309 ILE C O 1
ATOM 6263 N N . GLY C 1 302 ? -42.203 104.325 44.133 1.00 168.55 310 GLY C N 1
ATOM 6264 C CA . GLY C 1 302 ? -42.111 103.334 45.205 1.00 175.14 310 GLY C CA 1
ATOM 6265 C C . GLY C 1 302 ? -43.335 102.552 45.701 1.00 169.28 310 GLY C C 1
ATOM 6266 O O . GLY C 1 302 ? -44.485 102.956 45.514 1.00 186.86 310 GLY C O 1
ATOM 6267 N N . VAL C 1 303 ? -43.089 101.429 46.382 1.00 131.01 311 VAL C N 1
ATOM 6268 C CA . VAL C 1 303 ? -41.769 101.099 46.923 1.00 102.40 311 VAL C CA 1
ATOM 6269 C C . VAL C 1 303 ? -41.301 99.629 46.716 1.00 57.69 311 VAL C C 1
ATOM 6270 O O . VAL C 1 303 ? -42.049 98.661 46.858 1.00 69.53 311 VAL C O 1
ATOM 6274 N N . GLN C 1 304 ? -40.008 99.487 46.468 1.00 77.24 312 GLN C N 1
ATOM 6275 C CA . GLN C 1 304 ? -39.473 98.589 45.445 1.00 98.78 312 GLN C CA 1
ATOM 6276 C C . GLN C 1 304 ? -39.267 97.070 45.602 1.00 107.30 312 GLN C C 1
ATOM 6277 O O . GLN C 1 304 ? -39.873 96.390 46.449 1.00 88.71 312 GLN C O 1
ATOM 6283 N N . ASN C 1 305 ? -38.526 96.597 44.586 1.00 109.57 313 ASN C N 1
ATOM 6284 C CA . ASN C 1 305 ? -37.622 95.430 44.523 1.00 88.68 313 ASN C CA 1
ATOM 6285 C C . ASN C 1 305 ? -38.183 93.990 44.772 1.00 51.67 313 ASN C C 1
ATOM 6286 O O . ASN C 1 305 ? -39.347 93.869 45.164 1.00 72.21 313 ASN C O 1
ATOM 6291 N N . ASP C 1 306 ? -37.434 92.902 44.509 1.00 91.18 314 ASP C N 1
ATOM 6292 C CA . ASP C 1 306 ? -36.011 92.838 44.064 1.00 147.26 314 ASP C CA 1
ATOM 6293 C C . ASP C 1 306 ? -35.574 93.616 42.812 1.00 137.29 314 ASP C C 1
ATOM 6294 O O . ASP C 1 306 ? -34.514 94.246 42.833 1.00 173.70 314 ASP C O 1
ATOM 6299 N N . PHE C 1 307 ? -36.324 93.571 41.720 1.00 58.90 315 PHE C N 1
ATOM 6300 C CA . PHE C 1 307 ? -36.129 94.652 40.789 1.00 60.39 315 PHE C CA 1
ATOM 6301 C C . PHE C 1 307 ? -37.461 95.386 40.791 1.00 69.72 315 PHE C C 1
ATOM 6302 O O . PHE C 1 307 ? -37.394 96.592 40.971 1.00 78.75 315 PHE C O 1
ATOM 6310 N N . GLN C 1 308 ? -38.616 94.665 40.722 1.00 81.45 316 GLN C N 1
ATOM 6311 C CA . GLN C 1 308 ? -40.054 95.161 40.646 1.00 59.43 316 GLN C CA 1
ATOM 6312 C C . GLN C 1 308 ? -40.350 96.428 41.430 1.00 66.60 316 GLN C C 1
ATOM 6313 O O . GLN C 1 308 ? -39.463 96.994 42.026 1.00 82.05 316 GLN C O 1
ATOM 6319 N N . THR C 1 309 ? -41.578 96.920 41.436 1.00 77.42 317 THR C N 1
ATOM 6320 C CA . THR C 1 309 ? -41.825 98.178 42.173 1.00 62.37 317 THR C CA 1
ATOM 6321 C C . THR C 1 309 ? -43.312 98.306 42.234 1.00 61.12 317 THR C C 1
ATOM 6322 O O . THR C 1 309 ? -44.010 97.608 41.497 1.00 61.89 317 THR C O 1
ATOM 6326 N N . GLU C 1 310 ? -43.791 99.135 43.155 1.00 67.69 318 GLU C N 1
ATOM 6327 C CA . GLU C 1 310 ? -45.207 99.261 43.431 1.00 96.52 318 GLU C CA 1
ATOM 6328 C C . GLU C 1 310 ? -45.508 100.715 43.258 1.00 81.94 318 GLU C C 1
ATOM 6329 O O . GLU C 1 310 ? -44.613 101.545 43.176 1.00 72.41 318 GLU C O 1
ATOM 6335 N N . VAL C 1 311 ? -46.788 101.016 43.196 1.00 89.65 319 VAL C N 1
ATOM 6336 C CA . VAL C 1 311 ? -47.222 102.340 42.841 1.00 103.87 319 VAL C CA 1
ATOM 6337 C C . VAL C 1 311 ? -47.286 103.223 44.058 1.00 130.64 319 VAL C C 1
ATOM 6338 O O . VAL C 1 311 ? -47.364 102.753 45.188 1.00 122.13 319 VAL C O 1
ATOM 6342 N N . LYS C 1 312 ? -47.243 104.519 43.829 1.00 161.53 320 LYS C N 1
ATOM 6343 C CA . LYS C 1 312 ? -48.028 105.381 44.684 1.00 186.16 320 LYS C CA 1
ATOM 6344 C C . LYS C 1 312 ? -48.887 106.230 43.779 1.00 181.40 320 LYS C C 1
ATOM 6345 O O . LYS C 1 312 ? -49.143 107.411 44.035 1.00 176.16 320 LYS C O 1
ATOM 6351 N N . SER C 1 313 ? -49.282 105.569 42.688 1.00 179.37 321 SER C N 1
ATOM 6352 C CA . SER C 1 313 ? -50.581 105.768 42.045 1.00 172.17 321 SER C CA 1
ATOM 6353 C C . SER C 1 313 ? -50.717 107.028 41.164 1.00 189.14 321 SER C C 1
ATOM 6354 O O . SER C 1 313 ? -50.613 108.127 41.679 1.00 182.98 321 SER C O 1
ATOM 6357 N N . GLY C 1 314 ? -51.010 106.911 39.862 1.00 214.37 322 GLY C N 1
ATOM 6358 C CA . GLY C 1 314 ? -51.375 105.702 39.115 1.00 215.65 322 GLY C CA 1
ATOM 6359 C C . GLY C 1 314 ? -51.600 106.255 37.686 1.00 192.65 322 GLY C C 1
ATOM 6360 O O . GLY C 1 314 ? -50.862 107.168 37.348 1.00 195.74 322 GLY C O 1
ATOM 6361 N N . LEU C 1 315 ? -52.554 105.809 36.835 1.00 169.87 323 LEU C N 1
ATOM 6362 C CA . LEU C 1 315 ? -52.969 104.397 36.545 1.00 146.98 323 LEU C CA 1
ATOM 6363 C C . LEU C 1 315 ? -54.380 103.762 36.745 1.00 156.64 323 LEU C C 1
ATOM 6364 O O . LEU C 1 315 ? -55.263 104.296 37.431 1.00 152.00 323 LEU C O 1
ATOM 6369 N N . THR C 1 316 ? -54.551 102.655 36.006 1.00 174.97 324 THR C N 1
ATOM 6370 C CA . THR C 1 316 ? -55.556 101.611 36.212 1.00 187.30 324 THR C CA 1
ATOM 6371 C C . THR C 1 316 ? -54.770 100.290 36.161 1.00 172.31 324 THR C C 1
ATOM 6372 O O . THR C 1 316 ? -53.647 100.216 36.654 1.00 154.10 324 THR C O 1
ATOM 6376 N N . GLU C 1 317 ? -55.334 99.258 35.543 1.00 173.40 325 GLU C N 1
ATOM 6377 C CA . GLU C 1 317 ? -54.586 98.016 35.314 1.00 177.68 325 GLU C CA 1
ATOM 6378 C C . GLU C 1 317 ? -53.933 97.969 33.901 1.00 191.73 325 GLU C C 1
ATOM 6379 O O . GLU C 1 317 ? -54.605 98.229 32.897 1.00 172.69 325 GLU C O 1
ATOM 6385 N N . GLY C 1 318 ? -52.629 97.675 33.827 1.00 200.85 326 GLY C N 1
ATOM 6386 C CA . GLY C 1 318 ? -51.963 97.376 32.559 1.00 191.58 326 GLY C CA 1
ATOM 6387 C C . GLY C 1 318 ? -51.446 98.446 31.592 1.00 176.44 326 GLY C C 1
ATOM 6388 O O . GLY C 1 318 ? -51.077 98.106 30.467 1.00 180.62 326 GLY C O 1
ATOM 6389 N N . GLU C 1 319 ? -51.386 99.711 32.018 1.00 144.33 327 GLU C N 1
ATOM 6390 C CA . GLU C 1 319 ? -51.014 100.839 31.142 1.00 102.80 327 GLU C CA 1
ATOM 6391 C C . GLU C 1 319 ? -49.623 100.817 30.524 1.00 132.77 327 GLU C C 1
ATOM 6392 O O . GLU C 1 319 ? -48.872 99.843 30.658 1.00 138.40 327 GLU C O 1
ATOM 6398 N N . LYS C 1 320 ? -49.305 101.932 29.859 1.00 161.33 328 LYS C N 1
ATOM 6399 C CA . LYS C 1 320 ? -48.161 102.047 28.942 1.00 166.96 328 LYS C CA 1
ATOM 6400 C C . LYS C 1 320 ? -46.803 101.597 29.543 1.00 130.99 328 LYS C C 1
ATOM 6401 O O . LYS C 1 320 ? -45.952 102.396 29.938 1.00 116.87 328 LYS C O 1
ATOM 6407 N N . VAL C 1 321 ? -46.639 100.274 29.570 1.00 145.94 329 VAL C N 1
ATOM 6408 C CA . VAL C 1 321 ? -45.451 99.575 30.075 1.00 132.97 329 VAL C CA 1
ATOM 6409 C C . VAL C 1 321 ? -44.173 99.830 29.208 1.00 136.74 329 VAL C C 1
ATOM 6410 O O . VAL C 1 321 ? -43.658 100.969 29.184 1.00 102.72 329 VAL C O 1
ATOM 6414 N N . VAL C 1 322 ? -43.664 98.813 28.502 1.00 162.81 330 VAL C N 1
ATOM 6415 C CA . VAL C 1 322 ? -42.377 98.956 27.795 1.00 185.50 330 VAL C CA 1
ATOM 6416 C C . VAL C 1 322 ? -42.001 97.868 26.742 1.00 243.44 330 VAL C C 1
ATOM 6417 O O . VAL C 1 322 ? -42.121 96.674 27.008 1.00 207.13 330 VAL C O 1
ATOM 6421 N N . ILE C 1 323 ? -41.589 98.346 25.553 1.00 275.02 331 ILE C N 1
ATOM 6422 C CA . ILE C 1 323 ? -40.724 97.705 24.531 1.00 288.17 331 ILE C CA 1
ATOM 6423 C C . ILE C 1 323 ? -40.553 98.616 23.284 1.00 239.04 331 ILE C C 1
ATOM 6424 O O . ILE C 1 323 ? -41.533 99.174 22.804 1.00 236.85 331 ILE C O 1
ATOM 6429 N N . SER C 1 324 ? -39.323 98.829 22.809 1.00 227.37 332 SER C N 1
ATOM 6430 C CA . SER C 1 324 ? -38.120 98.695 23.609 1.00 224.92 332 SER C CA 1
ATOM 6431 C C . SER C 1 324 ? -37.610 100.119 23.668 1.00 214.92 332 SER C C 1
ATOM 6432 O O . SER C 1 324 ? -38.187 100.994 23.022 1.00 196.36 332 SER C O 1
ATOM 6435 N N . THR D 1 9 ? -29.504 51.422 29.728 1.00 126.94 34 THR D N 1
ATOM 6436 C CA . THR D 1 9 ? -30.112 51.090 31.014 1.00 117.83 34 THR D CA 1
ATOM 6437 C C . THR D 1 9 ? -29.893 49.609 31.456 1.00 85.86 34 THR D C 1
ATOM 6438 O O . THR D 1 9 ? -30.783 48.962 32.016 1.00 56.93 34 THR D O 1
ATOM 6442 N N . GLU D 1 10 ? -28.676 49.113 31.208 1.00 107.21 35 GLU D N 1
ATOM 6443 C CA . GLU D 1 10 ? -28.176 47.857 31.779 1.00 141.11 35 GLU D CA 1
ATOM 6444 C C . GLU D 1 10 ? -29.159 46.707 31.660 1.00 147.68 35 GLU D C 1
ATOM 6445 O O . GLU D 1 10 ? -29.824 46.537 30.647 1.00 159.60 35 GLU D O 1
ATOM 6451 N N . GLU D 1 11 ? -29.225 45.907 32.714 1.00 145.14 36 GLU D N 1
ATOM 6452 C CA . GLU D 1 11 ? -30.413 45.130 33.012 1.00 158.13 36 GLU D CA 1
ATOM 6453 C C . GLU D 1 11 ? -31.003 45.903 34.183 1.00 167.00 36 GLU D C 1
ATOM 6454 O O . GLU D 1 11 ? -30.827 47.115 34.272 1.00 161.64 36 GLU D O 1
ATOM 6460 N N . VAL D 1 12 ? -31.722 45.221 35.064 1.00 195.99 37 VAL D N 1
ATOM 6461 C CA . VAL D 1 12 ? -31.866 45.696 36.440 1.00 219.52 37 VAL D CA 1
ATOM 6462 C C . VAL D 1 12 ? -31.734 44.497 37.362 1.00 241.78 37 VAL D C 1
ATOM 6463 O O . VAL D 1 12 ? -32.717 44.003 37.938 1.00 239.54 37 VAL D O 1
ATOM 6467 N N . LYS D 1 13 ? -30.498 44.016 37.458 1.00 258.10 38 LYS D N 1
ATOM 6468 C CA . LYS D 1 13 ? -30.151 42.979 38.411 1.00 266.70 38 LYS D CA 1
ATOM 6469 C C . LYS D 1 13 ? -30.140 43.581 39.812 1.00 246.95 38 LYS D C 1
ATOM 6470 O O . LYS D 1 13 ? -29.168 44.227 40.214 1.00 259.54 38 LYS D O 1
ATOM 6476 N N . ARG D 1 14 ? -31.247 43.400 40.528 1.00 212.13 39 ARG D N 1
ATOM 6477 C CA . ARG D 1 14 ? -31.273 43.534 41.979 1.00 186.34 39 ARG D CA 1
ATOM 6478 C C . ARG D 1 14 ? -30.861 44.920 42.530 1.00 172.81 39 ARG D C 1
ATOM 6479 O O . ARG D 1 14 ? -31.298 45.986 42.052 1.00 133.23 39 ARG D O 1
ATOM 6487 N N . GLY D 1 15 ? -30.025 44.863 43.566 1.00 200.79 40 GLY D N 1
ATOM 6488 C CA . GLY D 1 15 ? -29.426 46.028 44.185 1.00 199.62 40 GLY D CA 1
ATOM 6489 C C . GLY D 1 15 ? -28.466 45.680 45.316 1.00 192.61 40 GLY D C 1
ATOM 6490 O O . GLY D 1 15 ? -28.547 44.610 45.928 1.00 201.06 40 GLY D O 1
ATOM 6491 N N . ASN D 1 16 ? -27.518 46.586 45.539 1.00 189.70 41 ASN D N 1
ATOM 6492 C CA . ASN D 1 16 ? -26.808 46.756 46.817 1.00 187.43 41 ASN D CA 1
ATOM 6493 C C . ASN D 1 16 ? -26.153 48.129 46.837 1.00 160.21 41 ASN D C 1
ATOM 6494 O O . ASN D 1 16 ? -25.079 48.332 46.269 1.00 154.77 41 ASN D O 1
ATOM 6499 N N . ILE D 1 17 ? -26.812 49.071 47.500 1.00 132.71 42 ILE D N 1
ATOM 6500 C CA . ILE D 1 17 ? -26.305 50.440 47.584 1.00 113.68 42 ILE D CA 1
ATOM 6501 C C . ILE D 1 17 ? -25.433 50.670 48.807 1.00 125.61 42 ILE D C 1
ATOM 6502 O O . ILE D 1 17 ? -25.685 50.105 49.860 1.00 141.10 42 ILE D O 1
ATOM 6507 N N . GLU D 1 18 ? -24.419 51.515 48.676 1.00 145.51 43 GLU D N 1
ATOM 6508 C CA . GLU D 1 18 ? -23.713 52.041 49.841 1.00 150.72 43 GLU D CA 1
ATOM 6509 C C . GLU D 1 18 ? -23.639 53.534 49.618 1.00 145.80 43 GLU D C 1
ATOM 6510 O O . GLU D 1 18 ? -23.034 53.970 48.640 1.00 151.50 43 GLU D O 1
ATOM 6516 N N . LYS D 1 19 ? -24.259 54.315 50.498 1.00 83.46 44 LYS D N 1
ATOM 6517 C CA . LYS D 1 19 ? -24.317 55.765 50.294 1.00 81.97 44 LYS D CA 1
ATOM 6518 C C . LYS D 1 19 ? -23.001 56.420 50.665 1.00 80.08 44 LYS D C 1
ATOM 6519 O O . LYS D 1 19 ? -22.489 57.253 49.924 1.00 96.05 44 LYS D O 1
ATOM 6525 N N . ASN D 1 20 ? -22.457 56.038 51.809 1.00 78.90 45 ASN D N 1
ATOM 6526 C CA . ASN D 1 20 ? -21.229 56.637 52.333 1.00 95.93 45 ASN D CA 1
ATOM 6527 C C . ASN D 1 20 ? -21.233 58.157 52.509 1.00 111.07 45 ASN D C 1
ATOM 6528 O O . ASN D 1 20 ? -21.971 58.878 51.850 1.00 129.81 45 ASN D O 1
ATOM 6533 N N . VAL D 1 21 ? -20.416 58.633 53.440 1.00 104.95 46 VAL D N 1
ATOM 6534 C CA . VAL D 1 21 ? -19.817 59.940 53.280 1.00 95.86 46 VAL D CA 1
ATOM 6535 C C . VAL D 1 21 ? -18.355 59.747 53.508 1.00 89.59 46 VAL D C 1
ATOM 6536 O O . VAL D 1 21 ? -17.879 58.664 53.844 1.00 81.42 46 VAL D O 1
ATOM 6540 N N . VAL D 1 22 ? -17.626 60.806 53.259 1.00 99.61 47 VAL D N 1
ATOM 6541 C CA . VAL D 1 22 ? -16.225 60.759 53.509 1.00 91.69 47 VAL D CA 1
ATOM 6542 C C . VAL D 1 22 ? -15.835 62.104 54.053 1.00 89.84 47 VAL D C 1
ATOM 6543 O O . VAL D 1 22 ? -16.270 63.169 53.540 1.00 83.61 47 VAL D O 1
ATOM 6547 N N . ALA D 1 23 ? -15.085 62.013 55.159 1.00 55.49 48 ALA D N 1
ATOM 6548 C CA . ALA D 1 23 ? -14.066 62.994 55.559 1.00 67.30 48 ALA D CA 1
ATOM 6549 C C . ALA D 1 23 ? -12.813 62.326 56.041 1.00 42.04 48 ALA D C 1
ATOM 6550 O O . ALA D 1 23 ? -12.646 61.087 55.999 1.00 42.05 48 ALA D O 1
ATOM 6552 N N . THR D 1 24 ? -11.950 63.216 56.486 1.00 91.83 49 THR D N 1
ATOM 6553 C CA . THR D 1 24 ? -10.584 62.904 56.697 1.00 93.96 49 THR D CA 1
ATOM 6554 C C . THR D 1 24 ? -10.378 62.971 58.185 1.00 115.91 49 THR D C 1
ATOM 6555 O O . THR D 1 24 ? -10.700 63.969 58.851 1.00 105.64 49 THR D O 1
ATOM 6559 N N . GLY D 1 25 ? -9.835 61.902 58.733 1.00 98.46 50 GLY D N 1
ATOM 6560 C CA . GLY D 1 25 ? -9.776 61.823 60.168 1.00 83.62 50 GLY D CA 1
ATOM 6561 C C . GLY D 1 25 ? -8.403 62.164 60.672 1.00 72.79 50 GLY D C 1
ATOM 6562 O O . GLY D 1 25 ? -7.424 61.556 60.225 1.00 55.13 50 GLY D O 1
ATOM 6563 N N . SER D 1 26 ? -8.340 63.144 61.576 1.00 110.52 51 SER D N 1
ATOM 6564 C CA . SER D 1 26 ? -7.186 63.328 62.456 1.00 107.55 51 SER D CA 1
ATOM 6565 C C . SER D 1 26 ? -7.309 62.292 63.591 1.00 106.68 51 SER D C 1
ATOM 6566 O O . SER D 1 26 ? -8.299 62.243 64.297 1.00 107.52 51 SER D O 1
ATOM 6569 N N . ILE D 1 27 ? -6.303 61.446 63.745 1.00 90.02 52 ILE D N 1
ATOM 6570 C CA . ILE D 1 27 ? -6.382 60.347 64.684 1.00 81.58 52 ILE D CA 1
ATOM 6571 C C . ILE D 1 27 ? -5.775 60.737 66.024 1.00 91.29 52 ILE D C 1
ATOM 6572 O O . ILE D 1 27 ? -4.959 61.665 66.104 1.00 79.78 52 ILE D O 1
ATOM 6577 N N . GLU D 1 28 ? -6.165 59.991 67.060 1.00 84.18 53 GLU D N 1
ATOM 6578 C CA . GLU D 1 28 ? -5.902 60.363 68.441 1.00 95.01 53 GLU D CA 1
ATOM 6579 C C . GLU D 1 28 ? -5.766 59.188 69.410 1.00 99.67 53 GLU D C 1
ATOM 6580 O O . GLU D 1 28 ? -6.069 58.027 69.096 1.00 89.88 53 GLU D O 1
ATOM 6586 N N . SER D 1 29 ? -5.296 59.519 70.606 1.00 138.73 54 SER D N 1
ATOM 6587 C CA . SER D 1 29 ? -5.329 58.580 71.722 1.00 140.55 54 SER D CA 1
ATOM 6588 C C . SER D 1 29 ? -6.492 58.817 72.652 1.00 120.05 54 SER D C 1
ATOM 6589 O O . SER D 1 29 ? -6.937 59.949 72.858 1.00 126.61 54 SER D O 1
ATOM 6592 N N . ILE D 1 30 ? -6.918 57.729 73.267 1.00 99.80 55 ILE D N 1
ATOM 6593 C CA . ILE D 1 30 ? -8.162 57.699 73.995 1.00 101.38 55 ILE D CA 1
ATOM 6594 C C . ILE D 1 30 ? -8.102 58.583 75.255 1.00 114.37 55 ILE D C 1
ATOM 6595 O O . ILE D 1 30 ? -8.983 59.449 75.446 1.00 107.33 55 ILE D O 1
ATOM 6600 N N . ASN D 1 31 ? -7.093 58.353 76.114 1.00 71.97 56 ASN D N 1
ATOM 6601 C CA . ASN D 1 31 ? -6.561 59.445 76.968 1.00 57.39 56 ASN D CA 1
ATOM 6602 C C . ASN D 1 31 ? -5.059 59.641 77.250 1.00 53.72 56 ASN D C 1
ATOM 6603 O O . ASN D 1 31 ? -4.225 58.747 77.121 1.00 30.38 56 ASN D O 1
ATOM 6608 N N . THR D 1 32 ? -4.836 60.858 77.724 1.00 30.10 57 THR D N 1
ATOM 6609 C CA . THR D 1 32 ? -3.880 61.818 77.239 1.00 30.28 57 THR D CA 1
ATOM 6610 C C . THR D 1 32 ? -3.878 62.927 78.189 1.00 52.55 57 THR D C 1
ATOM 6611 O O . THR D 1 32 ? -4.901 63.645 78.287 1.00 43.39 57 THR D O 1
ATOM 6615 N N . VAL D 1 33 ? -2.738 63.131 78.848 1.00 87.95 58 VAL D N 1
ATOM 6616 C CA . VAL D 1 33 ? -2.673 64.099 79.936 1.00 75.22 58 VAL D CA 1
ATOM 6617 C C . VAL D 1 33 ? -1.327 64.665 80.236 1.00 71.42 58 VAL D C 1
ATOM 6618 O O . VAL D 1 33 ? -0.297 63.992 80.210 1.00 71.38 58 VAL D O 1
ATOM 6622 N N . ASP D 1 34 ? -1.426 65.944 80.546 1.00 48.24 59 ASP D N 1
ATOM 6623 C CA . ASP D 1 34 ? -0.331 66.814 80.857 1.00 55.43 59 ASP D CA 1
ATOM 6624 C C . ASP D 1 34 ? -0.275 66.963 82.393 1.00 77.75 59 ASP D C 1
ATOM 6625 O O . ASP D 1 34 ? -1.322 66.999 83.103 1.00 84.42 59 ASP D O 1
ATOM 6630 N N . VAL D 1 35 ? 0.951 67.076 82.903 1.00 48.34 60 VAL D N 1
ATOM 6631 C CA . VAL D 1 35 ? 1.195 66.868 84.296 1.00 26.40 60 VAL D CA 1
ATOM 6632 C C . VAL D 1 35 ? 2.376 67.766 84.781 1.00 34.34 60 VAL D C 1
ATOM 6633 O O . VAL D 1 35 ? 3.483 67.678 84.276 1.00 26.97 60 VAL D O 1
ATOM 6637 N N . GLY D 1 36 ? 2.085 68.637 85.748 1.00 97.29 61 GLY D N 1
ATOM 6638 C CA . GLY D 1 36 ? 3.066 69.465 86.437 1.00 102.12 61 GLY D CA 1
ATOM 6639 C C . GLY D 1 36 ? 2.374 70.097 87.641 1.00 111.59 61 GLY D C 1
ATOM 6640 O O . GLY D 1 36 ? 1.239 70.553 87.514 1.00 120.04 61 GLY D O 1
ATOM 6641 N N . ALA D 1 37 ? 3.018 70.147 88.809 1.00 118.82 62 ALA D N 1
ATOM 6642 C CA . ALA D 1 37 ? 2.235 70.377 90.045 1.00 116.10 62 ALA D CA 1
ATOM 6643 C C . ALA D 1 37 ? 2.048 71.800 90.651 1.00 111.84 62 ALA D C 1
ATOM 6644 O O . ALA D 1 37 ? 2.589 72.797 90.138 1.00 105.14 62 ALA D O 1
ATOM 6646 N N . GLN D 1 38 ? 1.276 71.861 91.752 1.00 108.38 63 GLN D N 1
ATOM 6647 C CA . GLN D 1 38 ? 0.809 73.134 92.355 1.00 96.98 63 GLN D CA 1
ATOM 6648 C C . GLN D 1 38 ? 1.963 73.905 92.973 1.00 81.83 63 GLN D C 1
ATOM 6649 O O . GLN D 1 38 ? 1.801 75.046 93.437 1.00 82.76 63 GLN D O 1
ATOM 6655 N N . VAL D 1 39 ? 3.134 73.262 92.928 1.00 40.43 64 VAL D N 1
ATOM 6656 C CA . VAL D 1 39 ? 4.350 73.717 93.612 1.00 53.11 64 VAL D CA 1
ATOM 6657 C C . VAL D 1 39 ? 5.022 74.823 92.868 1.00 38.83 64 VAL D C 1
ATOM 6658 O O . VAL D 1 39 ? 4.423 75.430 92.082 1.00 34.82 64 VAL D O 1
ATOM 6662 N N . SER D 1 40 ? 6.256 75.143 93.164 1.00 21.90 65 SER D N 1
ATOM 6663 C CA . SER D 1 40 ? 7.068 75.914 92.247 1.00 43.22 65 SER D CA 1
ATOM 6664 C C . SER D 1 40 ? 8.366 75.193 92.392 1.00 52.35 65 SER D C 1
ATOM 6665 O O . SER D 1 40 ? 8.403 73.964 92.595 1.00 23.43 65 SER D O 1
ATOM 6668 N N . GLY D 1 41 ? 9.435 75.983 92.342 1.00 22.29 66 GLY D N 1
ATOM 6669 C CA . GLY D 1 41 ? 10.750 75.502 92.683 1.00 25.67 66 GLY D CA 1
ATOM 6670 C C . GLY D 1 41 ? 11.338 74.433 91.804 1.00 37.13 66 GLY D C 1
ATOM 6671 O O . GLY D 1 41 ? 10.672 73.449 91.472 1.00 24.26 66 GLY D O 1
ATOM 6672 N N . LYS D 1 42 ? 12.633 74.612 91.538 1.00 35.52 67 LYS D N 1
ATOM 6673 C CA . LYS D 1 42 ? 13.353 73.888 90.524 1.00 31.90 67 LYS D CA 1
ATOM 6674 C C . LYS D 1 42 ? 13.346 72.401 90.734 1.00 30.10 67 LYS D C 1
ATOM 6675 O O . LYS D 1 42 ? 12.779 71.895 91.672 1.00 23.12 67 LYS D O 1
ATOM 6681 N N . ILE D 1 43 ? 13.887 71.670 89.792 1.00 59.48 68 ILE D N 1
ATOM 6682 C CA . ILE D 1 43 ? 13.635 70.260 89.889 1.00 59.44 68 ILE D CA 1
ATOM 6683 C C . ILE D 1 43 ? 14.973 69.604 90.181 1.00 87.78 68 ILE D C 1
ATOM 6684 O O . ILE D 1 43 ? 15.955 70.280 90.479 1.00 103.78 68 ILE D O 1
ATOM 6689 N N . THR D 1 44 ? 15.038 68.289 90.137 1.00 105.45 69 THR D N 1
ATOM 6690 C CA . THR D 1 44 ? 16.165 67.669 90.765 1.00 98.96 69 THR D CA 1
ATOM 6691 C C . THR D 1 44 ? 16.414 66.336 90.191 1.00 107.29 69 THR D C 1
ATOM 6692 O O . THR D 1 44 ? 17.544 65.959 89.871 1.00 101.20 69 THR D O 1
ATOM 6696 N N . LYS D 1 45 ? 15.330 65.588 90.131 1.00 70.10 70 LYS D N 1
ATOM 6697 C CA . LYS D 1 45 ? 15.424 64.240 89.643 1.00 94.72 70 LYS D CA 1
ATOM 6698 C C . LYS D 1 45 ? 14.234 63.971 88.757 1.00 100.22 70 LYS D C 1
ATOM 6699 O O . LYS D 1 45 ? 13.098 64.130 89.206 1.00 90.61 70 LYS D O 1
ATOM 6705 N N . LEU D 1 46 ? 14.552 63.580 87.508 1.00 110.61 71 LEU D N 1
ATOM 6706 C CA . LEU D 1 46 ? 13.636 63.284 86.406 1.00 101.86 71 LEU D CA 1
ATOM 6707 C C . LEU D 1 46 ? 13.820 61.803 85.994 1.00 108.87 71 LEU D C 1
ATOM 6708 O O . LEU D 1 46 ? 14.947 61.313 85.784 1.00 105.88 71 LEU D O 1
ATOM 6713 N N . TYR D 1 47 ? 12.709 61.078 85.913 1.00 103.33 72 TYR D N 1
ATOM 6714 C CA . TYR D 1 47 ? 12.785 59.618 85.972 1.00 97.05 72 TYR D CA 1
ATOM 6715 C C . TYR D 1 47 ? 12.625 58.893 84.639 1.00 114.75 72 TYR D C 1
ATOM 6716 O O . TYR D 1 47 ? 13.162 57.788 84.460 1.00 107.08 72 TYR D O 1
ATOM 6725 N N . VAL D 1 48 ? 11.909 59.540 83.712 1.00 104.78 73 VAL D N 1
ATOM 6726 C CA . VAL D 1 48 ? 11.540 58.966 82.409 1.00 82.86 73 VAL D CA 1
ATOM 6727 C C . VAL D 1 48 ? 12.278 59.632 81.212 1.00 90.43 73 VAL D C 1
ATOM 6728 O O . VAL D 1 48 ? 12.873 60.713 81.367 1.00 78.61 73 VAL D O 1
ATOM 6732 N N . LYS D 1 49 ? 12.256 58.957 80.045 1.00 109.83 74 LYS D N 1
ATOM 6733 C CA . LYS D 1 49 ? 12.438 59.588 78.719 1.00 95.24 74 LYS D CA 1
ATOM 6734 C C . LYS D 1 49 ? 11.240 59.317 77.794 1.00 94.47 74 LYS D C 1
ATOM 6735 O O . LYS D 1 49 ? 10.391 58.462 78.092 1.00 83.97 74 LYS D O 1
ATOM 6741 N N . LEU D 1 50 ? 11.174 60.073 76.696 1.00 101.01 75 LEU D N 1
ATOM 6742 C CA . LEU D 1 50 ? 10.070 59.975 75.733 1.00 101.24 75 LEU D CA 1
ATOM 6743 C C . LEU D 1 50 ? 9.743 58.539 75.369 1.00 79.91 75 LEU D C 1
ATOM 6744 O O . LEU D 1 50 ? 10.621 57.745 74.953 1.00 46.58 75 LEU D O 1
ATOM 6749 N N . GLY D 1 51 ? 8.478 58.203 75.577 1.00 54.09 76 GLY D N 1
ATOM 6750 C CA . GLY D 1 51 ? 7.986 56.909 75.188 1.00 69.24 76 GLY D CA 1
ATOM 6751 C C . GLY D 1 51 ? 8.577 55.922 76.137 1.00 80.04 76 GLY D C 1
ATOM 6752 O O . GLY D 1 51 ? 9.467 55.127 75.807 1.00 95.27 76 GLY D O 1
ATOM 6753 N N . GLN D 1 52 ? 8.127 56.029 77.363 1.00 81.37 77 GLN D N 1
ATOM 6754 C CA . GLN D 1 52 ? 8.370 54.960 78.275 1.00 81.08 77 GLN D CA 1
ATOM 6755 C C . GLN D 1 52 ? 6.970 54.496 78.473 1.00 63.79 77 GLN D C 1
ATOM 6756 O O . GLN D 1 52 ? 6.030 55.276 78.389 1.00 46.46 77 GLN D O 1
ATOM 6762 N N . GLN D 1 53 ? 6.837 53.198 78.637 1.00 90.81 78 GLN D N 1
ATOM 6763 C CA . GLN D 1 53 ? 5.650 52.662 79.221 1.00 104.13 78 GLN D CA 1
ATOM 6764 C C . GLN D 1 53 ? 5.773 53.009 80.721 1.00 110.28 78 GLN D C 1
ATOM 6765 O O . GLN D 1 53 ? 6.847 52.790 81.326 1.00 111.81 78 GLN D O 1
ATOM 6771 N N . VAL D 1 54 ? 4.712 53.596 81.301 1.00 78.59 79 VAL D N 1
ATOM 6772 C CA . VAL D 1 54 ? 4.596 53.817 82.774 1.00 78.43 79 VAL D CA 1
ATOM 6773 C C . VAL D 1 54 ? 3.252 53.288 83.321 1.00 80.71 79 VAL D C 1
ATOM 6774 O O . VAL D 1 54 ? 2.190 53.576 82.748 1.00 56.31 79 VAL D O 1
ATOM 6778 N N . LYS D 1 55 ? 3.314 52.493 84.397 1.00 135.22 80 LYS D N 1
ATOM 6779 C CA . LYS D 1 55 ? 2.119 52.099 85.154 1.00 126.59 80 LYS D CA 1
ATOM 6780 C C . LYS D 1 55 ? 1.865 53.170 86.224 1.00 107.23 80 LYS D C 1
ATOM 6781 O O . LYS D 1 55 ? 2.642 54.115 86.341 1.00 100.86 80 LYS D O 1
ATOM 6787 N N . LYS D 1 56 ? 0.786 53.028 86.984 1.00 95.14 81 LYS D N 1
ATOM 6788 C CA . LYS D 1 56 ? 0.253 54.121 87.807 1.00 84.99 81 LYS D CA 1
ATOM 6789 C C . LYS D 1 56 ? 1.193 54.929 88.717 1.00 84.48 81 LYS D C 1
ATOM 6790 O O . LYS D 1 56 ? 2.345 54.575 88.955 1.00 77.83 81 LYS D O 1
ATOM 6796 N N . GLY D 1 57 ? 0.628 55.997 89.274 1.00 88.21 82 GLY D N 1
ATOM 6797 C CA . GLY D 1 57 ? 1.338 56.985 90.074 1.00 87.05 82 GLY D CA 1
ATOM 6798 C C . GLY D 1 57 ? 2.860 57.141 90.090 1.00 76.50 82 GLY D C 1
ATOM 6799 O O . GLY D 1 57 ? 3.379 57.668 91.044 1.00 74.88 82 GLY D O 1
ATOM 6800 N N . ASP D 1 58 ? 3.606 56.764 89.067 1.00 53.43 83 ASP D N 1
ATOM 6801 C CA . ASP D 1 58 ? 5.036 56.673 89.323 1.00 52.22 83 ASP D CA 1
ATOM 6802 C C . ASP D 1 58 ? 5.903 57.884 89.601 1.00 51.60 83 ASP D C 1
ATOM 6803 O O . ASP D 1 58 ? 5.488 59.009 89.860 1.00 46.00 83 ASP D O 1
ATOM 6808 N N . LEU D 1 59 ? 7.172 57.561 89.596 1.00 77.37 84 LEU D N 1
ATOM 6809 C CA . LEU D 1 59 ? 8.208 58.487 89.929 1.00 108.43 84 LEU D CA 1
ATOM 6810 C C . LEU D 1 59 ? 8.496 59.257 88.642 1.00 104.91 84 LEU D C 1
ATOM 6811 O O . LEU D 1 59 ? 8.844 58.671 87.620 1.00 102.84 84 LEU D O 1
ATOM 6816 N N . LEU D 1 60 ? 8.317 60.569 88.671 1.00 97.28 85 LEU D N 1
ATOM 6817 C CA . LEU D 1 60 ? 8.485 61.372 87.458 1.00 74.57 85 LEU D CA 1
ATOM 6818 C C . LEU D 1 60 ? 9.740 62.226 87.340 1.00 72.88 85 LEU D C 1
ATOM 6819 O O . LEU D 1 60 ? 10.532 61.968 86.426 1.00 70.99 85 LEU D O 1
ATOM 6824 N N . ALA D 1 61 ? 9.964 63.252 88.177 1.00 74.65 86 ALA D N 1
ATOM 6825 C CA . ALA D 1 61 ? 9.129 63.894 89.220 1.00 63.40 86 ALA D CA 1
ATOM 6826 C C . ALA D 1 61 ? 10.026 64.937 89.904 1.00 93.24 86 ALA D C 1
ATOM 6827 O O . ALA D 1 61 ? 11.046 65.366 89.374 1.00 106.32 86 ALA D O 1
ATOM 6829 N N . GLU D 1 62 ? 9.641 65.352 91.103 1.00 102.74 87 GLU D N 1
ATOM 6830 C CA . GLU D 1 62 ? 10.575 66.016 92.051 1.00 101.88 87 GLU D CA 1
ATOM 6831 C C . GLU D 1 62 ? 11.350 67.229 91.602 1.00 75.79 87 GLU D C 1
ATOM 6832 O O . GLU D 1 62 ? 12.446 67.176 91.019 1.00 79.30 87 GLU D O 1
ATOM 6838 N N . ILE D 1 63 ? 10.642 68.307 91.889 1.00 45.78 88 ILE D N 1
ATOM 6839 C CA . ILE D 1 63 ? 11.088 69.624 92.244 1.00 49.20 88 ILE D CA 1
ATOM 6840 C C . ILE D 1 63 ? 11.981 69.360 93.458 1.00 83.49 88 ILE D C 1
ATOM 6841 O O . ILE D 1 63 ? 11.713 68.396 94.199 1.00 79.27 88 ILE D O 1
ATOM 6846 N N . ASP D 1 64 ? 13.001 70.213 93.702 1.00 112.22 89 ASP D N 1
ATOM 6847 C CA . ASP D 1 64 ? 13.758 70.226 95.006 1.00 89.46 89 ASP D CA 1
ATOM 6848 C C . ASP D 1 64 ? 12.837 70.459 96.205 1.00 90.59 89 ASP D C 1
ATOM 6849 O O . ASP D 1 64 ? 12.085 71.437 96.283 1.00 84.14 89 ASP D O 1
ATOM 6854 N N . PRO D 1 65 ? 12.880 69.515 97.130 1.00 80.19 90 PRO D N 1
ATOM 6855 C CA . PRO D 1 65 ? 11.890 69.330 98.186 1.00 92.00 90 PRO D CA 1
ATOM 6856 C C . PRO D 1 65 ? 12.275 70.093 99.465 1.00 131.44 90 PRO D C 1
ATOM 6857 O O . PRO D 1 65 ? 11.596 70.030 100.497 1.00 128.48 90 PRO D O 1
ATOM 6861 N N . ALA D 1 66 ? 13.373 70.836 99.350 1.00 145.48 91 ALA D N 1
ATOM 6862 C CA . ALA D 1 66 ? 14.118 71.445 100.462 1.00 113.67 91 ALA D CA 1
ATOM 6863 C C . ALA D 1 66 ? 13.355 72.202 101.563 1.00 70.02 91 ALA D C 1
ATOM 6864 O O . ALA D 1 66 ? 13.408 71.765 102.705 1.00 76.32 91 ALA D O 1
ATOM 6866 N N . THR D 1 67 ? 12.696 73.321 101.236 1.00 53.76 92 THR D N 1
ATOM 6867 C CA . THR D 1 67 ? 11.886 74.064 102.214 1.00 70.27 92 THR D CA 1
ATOM 6868 C C . THR D 1 67 ? 10.614 73.339 102.669 1.00 73.67 92 THR D C 1
ATOM 6869 O O . THR D 1 67 ? 10.019 73.677 103.718 1.00 108.34 92 THR D O 1
ATOM 6873 N N . TYR D 1 68 ? 10.184 72.349 101.911 1.00 74.98 93 TYR D N 1
ATOM 6874 C CA . TYR D 1 68 ? 9.024 71.610 102.345 1.00 90.90 93 TYR D CA 1
ATOM 6875 C C . TYR D 1 68 ? 9.425 70.649 103.452 1.00 91.99 93 TYR D C 1
ATOM 6876 O O . TYR D 1 68 ? 8.689 70.490 104.433 1.00 88.19 93 TYR D O 1
ATOM 6885 N N . GLU D 1 69 ? 10.625 70.085 103.350 1.00 80.88 94 GLU D N 1
ATOM 6886 C CA . GLU D 1 69 ? 11.226 69.371 104.481 1.00 71.28 94 GLU D CA 1
ATOM 6887 C C . GLU D 1 69 ? 11.388 70.212 105.779 1.00 66.55 94 GLU D C 1
ATOM 6888 O O . GLU D 1 69 ? 10.958 69.772 106.839 1.00 82.32 94 GLU D O 1
ATOM 6894 N N . ALA D 1 70 ? 11.990 71.405 105.696 1.00 66.28 95 ALA D N 1
ATOM 6895 C CA . ALA D 1 70 ? 11.879 72.452 106.750 1.00 64.20 95 ALA D CA 1
ATOM 6896 C C . ALA D 1 70 ? 10.480 72.553 107.429 1.00 63.89 95 ALA D C 1
ATOM 6897 O O . ALA D 1 70 ? 10.319 72.145 108.598 1.00 81.04 95 ALA D O 1
ATOM 6899 N N . ASP D 1 71 ? 9.470 73.079 106.725 1.00 33.45 96 AS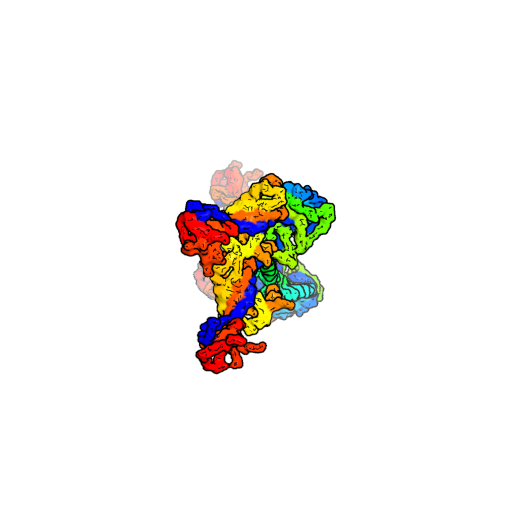P D N 1
ATOM 6900 C CA . ASP D 1 71 ? 8.095 73.064 107.282 1.00 51.88 96 ASP D CA 1
ATOM 6901 C C . ASP D 1 71 ? 7.564 71.710 107.861 1.00 50.33 96 ASP D C 1
ATOM 6902 O O . ASP D 1 71 ? 6.590 71.689 108.645 1.00 53.20 96 ASP D O 1
ATOM 6907 N N . TYR D 1 72 ? 8.189 70.591 107.493 1.00 43.67 97 TYR D N 1
ATOM 6908 C CA . TYR D 1 72 ? 7.857 69.320 108.149 1.00 35.60 97 TYR D CA 1
ATOM 6909 C C . TYR D 1 72 ? 8.419 69.200 109.552 1.00 74.73 97 TYR D C 1
ATOM 6910 O O . TYR D 1 72 ? 7.742 68.744 110.468 1.00 78.90 97 TYR D O 1
ATOM 6919 N N . GLN D 1 73 ? 9.698 69.532 109.699 1.00 112.05 98 GLN D N 1
ATOM 6920 C CA . GLN D 1 73 ? 10.307 69.640 111.022 1.00 106.92 98 GLN D CA 1
ATOM 6921 C C . GLN D 1 73 ? 9.410 70.573 111.848 1.00 77.68 98 GLN D C 1
ATOM 6922 O O . GLN D 1 73 ? 8.699 70.102 112.756 1.00 66.34 98 GLN D O 1
ATOM 6928 N N . SER D 1 74 ? 9.361 71.853 111.467 1.00 52.69 99 SER D N 1
ATOM 6929 C CA . SER D 1 74 ? 8.555 72.843 112.203 1.00 74.78 99 SER D CA 1
ATOM 6930 C C . SER D 1 74 ? 7.091 72.464 112.610 1.00 80.68 99 SER D C 1
ATOM 6931 O O . SER D 1 74 ? 6.751 72.615 113.807 1.00 113.27 99 SER D O 1
ATOM 6934 N N . ALA D 1 75 ? 6.230 71.972 111.709 1.00 33.13 100 ALA D N 1
ATOM 6935 C CA . ALA D 1 75 ? 4.972 71.408 112.250 1.00 37.97 100 ALA D CA 1
ATOM 6936 C C . ALA D 1 75 ? 5.021 70.010 112.991 1.00 48.43 100 ALA D C 1
ATOM 6937 O O . ALA D 1 75 ? 4.102 69.726 113.763 1.00 44.16 100 ALA D O 1
ATOM 6939 N N . GLN D 1 76 ? 6.076 69.189 112.837 1.00 55.35 101 GLN D N 1
ATOM 6940 C CA . GLN D 1 76 ? 6.191 67.934 113.624 1.00 57.76 101 GLN D CA 1
ATOM 6941 C C . GLN D 1 76 ? 6.704 68.086 115.089 1.00 130.85 101 GLN D C 1
ATOM 6942 O O . GLN D 1 76 ? 6.317 67.294 115.981 1.00 127.59 101 GLN D O 1
ATOM 6948 N N . ALA D 1 77 ? 7.582 69.073 115.330 1.00 113.73 102 ALA D N 1
ATOM 6949 C CA . ALA D 1 77 ? 7.955 69.439 116.715 1.00 80.45 102 ALA D CA 1
ATOM 6950 C C . ALA D 1 77 ? 6.701 69.944 117.447 1.00 70.60 102 ALA D C 1
ATOM 6951 O O . ALA D 1 77 ? 6.107 69.222 118.266 1.00 68.24 102 ALA D O 1
ATOM 6953 N N . ASN D 1 78 ? 6.275 71.167 117.124 1.00 46.67 103 ASN D N 1
ATOM 6954 C CA . ASN D 1 78 ? 4.963 71.711 117.574 1.00 40.67 103 ASN D CA 1
ATOM 6955 C C . ASN D 1 78 ? 3.751 70.669 117.671 1.00 26.20 103 ASN D C 1
ATOM 6956 O O . ASN D 1 78 ? 2.748 70.877 118.443 1.00 12.85 103 ASN D O 1
ATOM 6961 N N . LEU D 1 79 ? 3.850 69.544 116.935 1.00 40.88 104 LEU D N 1
ATOM 6962 C CA . LEU D 1 79 ? 2.954 68.398 117.203 1.00 50.61 104 LEU D CA 1
ATOM 6963 C C . LEU D 1 79 ? 3.400 67.471 118.326 1.00 93.55 104 LEU D C 1
ATOM 6964 O O . LEU D 1 79 ? 2.559 66.986 119.077 1.00 123.70 104 LEU D O 1
ATOM 6969 N N . ALA D 1 80 ? 4.695 67.169 118.412 1.00 105.36 105 ALA D N 1
ATOM 6970 C CA . ALA D 1 80 ? 5.206 66.401 119.557 1.00 124.65 105 ALA D CA 1
ATOM 6971 C C . ALA D 1 80 ? 4.822 67.074 120.892 1.00 108.13 105 ALA D C 1
ATOM 6972 O O . ALA D 1 80 ? 4.276 66.399 121.784 1.00 104.69 105 ALA D O 1
ATOM 6974 N N . SER D 1 81 ? 5.084 68.390 121.018 1.00 82.17 106 SER D N 1
ATOM 6975 C CA . SER D 1 81 ? 4.487 69.198 122.123 1.00 76.82 106 SER D CA 1
ATOM 6976 C C . SER D 1 81 ? 3.004 68.927 122.377 1.00 88.50 106 SER D C 1
ATOM 6977 O O . SER D 1 81 ? 2.680 68.248 123.372 1.00 135.37 106 SER D O 1
ATOM 6980 N N . THR D 1 82 ? 2.097 69.457 121.537 1.00 93.08 107 THR D N 1
ATOM 6981 C CA . THR D 1 82 ? 0.677 69.277 121.924 1.00 95.46 107 THR D CA 1
ATOM 6982 C C . THR D 1 82 ? 0.216 67.818 122.148 1.00 109.10 107 THR D C 1
ATOM 6983 O O . THR D 1 82 ? -0.713 67.561 122.930 1.00 135.27 107 THR D O 1
ATOM 6987 N N . GLN D 1 83 ? 0.877 66.870 121.494 1.00 81.81 108 GLN D N 1
ATOM 6988 C CA . GLN D 1 83 ? 0.560 65.460 121.696 1.00 107.38 108 GLN D CA 1
ATOM 6989 C C . GLN D 1 83 ? 0.893 65.040 123.133 1.00 138.21 108 GLN D C 1
ATOM 6990 O O . GLN D 1 83 ? 0.026 64.528 123.841 1.00 152.19 108 GLN D O 1
ATOM 6996 N N . GLU D 1 84 ? 2.136 65.266 123.565 1.00 148.16 109 GLU D N 1
ATOM 6997 C CA . GLU D 1 84 ? 2.505 64.992 124.954 1.00 136.19 109 GLU D CA 1
ATOM 6998 C C . GLU D 1 84 ? 1.531 65.685 125.910 1.00 104.51 109 GLU D C 1
ATOM 6999 O O . GLU D 1 84 ? 0.969 65.033 126.776 1.00 107.02 109 GLU D O 1
ATOM 7005 N N . GLN D 1 85 ? 1.305 66.987 125.711 1.00 101.02 110 GLN D N 1
ATOM 7006 C CA . GLN D 1 85 ? 0.393 67.795 126.540 1.00 75.12 110 GLN D CA 1
ATOM 7007 C C . GLN D 1 85 ? -0.986 67.183 126.758 1.00 84.39 110 GLN D C 1
ATOM 7008 O O . GLN D 1 85 ? -1.335 66.804 127.894 1.00 122.18 110 GLN D O 1
ATOM 7014 N N . ALA D 1 86 ? -1.804 67.112 125.710 1.00 53.94 111 ALA D N 1
ATOM 7015 C CA . ALA D 1 86 ? -3.136 66.570 125.941 1.00 40.22 111 ALA D CA 1
ATOM 7016 C C . ALA D 1 86 ? -3.146 65.032 126.152 1.00 66.19 111 ALA D C 1
ATOM 7017 O O . ALA D 1 86 ? -4.179 64.440 126.538 1.00 62.80 111 ALA D O 1
ATOM 7019 N N . GLN D 1 87 ? -1.993 64.385 125.984 1.00 108.46 112 GLN D N 1
ATOM 7020 C CA . GLN D 1 87 ? -1.879 62.994 126.447 1.00 135.34 112 GLN D CA 1
ATOM 7021 C C . GLN D 1 87 ? -1.740 62.972 127.972 1.00 144.56 112 GLN D C 1
ATOM 7022 O O . GLN D 1 87 ? -2.167 62.025 128.632 1.00 152.35 112 GLN D O 1
ATOM 7028 N N . ARG D 1 88 ? -1.158 64.036 128.521 1.00 132.28 113 ARG D N 1
ATOM 7029 C CA . ARG D 1 88 ? -1.035 64.202 129.971 1.00 107.72 113 ARG D CA 1
ATOM 7030 C C . ARG D 1 88 ? -2.343 64.643 130.626 1.00 76.53 113 ARG D C 1
ATOM 7031 O O . ARG D 1 88 ? -2.807 63.915 131.487 1.00 102.52 113 ARG D O 1
ATOM 7039 N N . TYR D 1 89 ? -2.950 65.778 130.223 1.00 14.65 114 TYR D N 1
ATOM 7040 C CA . TYR D 1 89 ? -4.381 66.037 130.543 1.00 33.00 114 TYR D CA 1
ATOM 7041 C C . TYR D 1 89 ? -5.413 65.008 130.063 1.00 66.41 114 TYR D C 1
ATOM 7042 O O . TYR D 1 89 ? -6.609 65.267 130.203 1.00 51.02 114 TYR D O 1
ATOM 7051 N N . LYS D 1 90 ? -5.005 63.920 129.418 1.00 96.70 115 LYS D N 1
ATOM 7052 C CA . LYS D 1 90 ? -5.982 62.878 129.151 1.00 119.71 115 LYS D CA 1
ATOM 7053 C C . LYS D 1 90 ? -6.123 62.027 130.432 1.00 137.58 115 LYS D C 1
ATOM 7054 O O . LYS D 1 90 ? -7.118 61.315 130.641 1.00 136.23 115 LYS D O 1
ATOM 7060 N N . LEU D 1 91 ? -5.129 62.158 131.310 1.00 161.57 116 LEU D N 1
ATOM 7061 C CA . LEU D 1 91 ? -5.100 61.448 132.591 1.00 168.70 116 LEU D CA 1
ATOM 7062 C C . LEU D 1 91 ? -5.466 62.330 133.823 1.00 114.08 116 LEU D C 1
ATOM 7063 O O . LEU D 1 91 ? -5.462 61.831 134.955 1.00 145.59 116 LEU D O 1
ATOM 7068 N N . LEU D 1 92 ? -5.753 63.626 133.596 1.00 54.97 117 LEU D N 1
ATOM 7069 C CA . LEU D 1 92 ? -6.469 64.519 134.557 1.00 39.44 117 LEU D CA 1
ATOM 7070 C C . LEU D 1 92 ? -7.918 64.513 134.079 1.00 63.41 117 LEU D C 1
ATOM 7071 O O . LEU D 1 92 ? -8.202 63.932 133.035 1.00 76.56 117 LEU D O 1
ATOM 7076 N N . VAL D 1 93 ? -8.849 65.092 134.818 1.00 106.87 118 VAL D N 1
ATOM 7077 C CA . VAL D 1 93 ? -10.261 64.722 134.629 1.00 135.06 118 VAL D CA 1
ATOM 7078 C C . VAL D 1 93 ? -10.579 63.213 134.857 1.00 190.38 118 VAL D C 1
ATOM 7079 O O . VAL D 1 93 ? -11.611 62.905 135.471 1.00 198.31 118 VAL D O 1
ATOM 7083 N N . ALA D 1 94 ? -9.720 62.294 134.379 1.00 166.13 119 ALA D N 1
ATOM 7084 C CA . ALA D 1 94 ? -9.836 60.848 134.677 1.00 158.97 119 ALA D CA 1
ATOM 7085 C C . ALA D 1 94 ? -9.378 60.480 136.118 1.00 182.75 119 ALA D C 1
ATOM 7086 O O . ALA D 1 94 ? -9.359 59.304 136.498 1.00 182.49 119 ALA D O 1
ATOM 7088 N N . ASP D 1 95 ? -8.993 61.509 136.887 1.00 186.90 120 ASP D N 1
ATOM 7089 C CA . ASP D 1 95 ? -8.943 61.529 138.365 1.00 172.04 120 ASP D CA 1
ATOM 7090 C C . ASP D 1 95 ? -10.070 62.465 138.773 1.00 163.50 120 ASP D C 1
ATOM 7091 O O . ASP D 1 95 ? -11.193 62.051 139.080 1.00 161.07 120 ASP D O 1
ATOM 7096 N N . GLN D 1 96 ? -9.685 63.740 138.829 1.00 144.69 121 GLN D N 1
ATOM 7097 C CA . GLN D 1 96 ? -10.525 64.927 138.559 1.00 127.11 121 GLN D CA 1
ATOM 7098 C C . GLN D 1 96 ? -9.672 66.163 138.818 1.00 98.74 121 GLN D C 1
ATOM 7099 O O . GLN D 1 96 ? -10.185 67.262 139.111 1.00 80.40 121 GLN D O 1
ATOM 7105 N N . ALA D 1 97 ? -8.359 65.939 138.665 1.00 58.38 122 ALA D N 1
ATOM 7106 C CA . ALA D 1 97 ? -7.333 66.981 138.817 1.00 77.05 122 ALA D CA 1
ATOM 7107 C C . ALA D 1 97 ? -7.637 68.371 138.205 1.00 95.78 122 ALA D C 1
ATOM 7108 O O . ALA D 1 97 ? -8.315 69.205 138.870 1.00 91.45 122 ALA D O 1
ATOM 7110 N N . VAL D 1 98 ? -7.134 68.640 136.986 1.00 148.18 123 VAL D N 1
ATOM 7111 C CA . VAL D 1 98 ? -7.530 69.880 136.267 1.00 148.72 123 VAL D CA 1
ATOM 7112 C C . VAL D 1 98 ? -8.538 69.754 135.097 1.00 96.37 123 VAL D C 1
ATOM 7113 O O . VAL D 1 98 ? -8.726 68.679 134.487 1.00 74.26 123 VAL D O 1
ATOM 7117 N N . SER D 1 99 ? -9.115 70.923 134.794 1.00 87.59 124 SER D N 1
ATOM 7118 C CA . SER D 1 99 ? -10.583 71.143 134.681 1.00 103.79 124 SER D CA 1
ATOM 7119 C C . SER D 1 99 ? -11.500 70.376 133.728 1.00 144.38 124 SER D C 1
ATOM 7120 O O . SER D 1 99 ? -11.686 69.174 133.888 1.00 148.40 124 SER D O 1
ATOM 7123 N N . LYS D 1 100 ? -12.160 71.109 132.831 1.00 152.07 125 LYS D N 1
ATOM 7124 C CA . LYS D 1 100 ? -12.846 70.530 131.678 1.00 146.74 125 LYS D CA 1
ATOM 7125 C C . LYS D 1 100 ? -12.792 71.608 130.605 1.00 133.43 125 LYS D C 1
ATOM 7126 O O . LYS D 1 100 ? -13.407 71.497 129.545 1.00 121.33 125 LYS D O 1
ATOM 7132 N N . GLN D 1 101 ? -12.025 72.650 130.908 1.00 125.37 126 GLN D N 1
ATOM 7133 C CA . GLN D 1 101 ? -11.867 73.819 130.067 1.00 140.67 126 GLN D CA 1
ATOM 7134 C C . GLN D 1 101 ? -10.388 73.910 129.654 1.00 138.47 126 GLN D C 1
ATOM 7135 O O . GLN D 1 101 ? -10.065 74.467 128.609 1.00 165.73 126 GLN D O 1
ATOM 7141 N N . GLN D 1 102 ? -9.505 73.336 130.475 1.00 134.63 127 GLN D N 1
ATOM 7142 C CA . GLN D 1 102 ? -8.076 73.191 130.159 1.00 134.70 127 GLN D CA 1
ATOM 7143 C C . GLN D 1 102 ? -7.828 71.967 129.299 1.00 116.83 127 GLN D C 1
ATOM 7144 O O . GLN D 1 102 ? -6.733 71.806 128.743 1.00 117.77 127 GLN D O 1
ATOM 7150 N N . TYR D 1 103 ? -8.830 71.091 129.240 1.00 103.77 128 TYR D N 1
ATOM 7151 C CA . TYR D 1 103 ? -8.881 70.027 128.240 1.00 116.90 128 TYR D CA 1
ATOM 7152 C C . TYR D 1 103 ? -9.251 70.513 126.815 1.00 147.07 128 TYR D C 1
ATOM 7153 O O . TYR D 1 103 ? -8.636 70.103 125.819 1.00 131.28 128 TYR D O 1
ATOM 7162 N N . ALA D 1 104 ? -10.284 71.357 126.723 1.00 150.81 129 ALA D N 1
ATOM 7163 C CA . ALA D 1 104 ? -10.684 71.976 125.446 1.00 126.26 129 ALA D CA 1
ATOM 7164 C C . ALA D 1 104 ? -9.503 72.639 124.736 1.00 110.90 129 ALA D C 1
ATOM 7165 O O . ALA D 1 104 ? -9.282 72.376 123.565 1.00 129.78 129 ALA D O 1
ATOM 7167 N N . ASP D 1 105 ? -8.729 73.467 125.434 1.00 96.74 130 ASP D N 1
ATOM 7168 C CA . ASP D 1 105 ? -7.550 74.095 124.823 1.00 120.43 130 ASP D CA 1
ATOM 7169 C C . ASP D 1 105 ? -6.314 73.172 124.565 1.00 113.50 130 ASP D C 1
ATOM 7170 O O . ASP D 1 105 ? -5.510 73.450 123.652 1.00 149.32 130 ASP D O 1
ATOM 7175 N N . ALA D 1 106 ? -6.167 72.073 125.307 1.00 81.54 131 ALA D N 1
ATOM 7176 C CA . ALA D 1 106 ? -5.103 71.103 124.984 1.00 95.40 131 ALA D CA 1
ATOM 7177 C C . ALA D 1 106 ? -5.441 70.273 123.742 1.00 106.63 131 ALA D C 1
ATOM 7178 O O . ALA D 1 106 ? -4.554 69.958 122.918 1.00 102.16 131 ALA D O 1
ATOM 7180 N N . ASN D 1 107 ? -6.725 69.922 123.618 1.00 131.14 132 ASN D N 1
ATOM 7181 C CA . ASN D 1 107 ? -7.254 69.290 122.402 1.00 123.27 132 ASN D CA 1
ATOM 7182 C C . ASN D 1 107 ? -7.141 70.218 121.195 1.00 115.53 132 ASN D C 1
ATOM 7183 O O . ASN D 1 107 ? -6.607 69.826 120.169 1.00 68.15 132 ASN D O 1
ATOM 7188 N N . ALA D 1 108 ? -7.639 71.449 121.335 1.00 131.91 133 ALA D N 1
ATOM 7189 C CA . ALA D 1 108 ? -7.494 72.476 120.295 1.00 121.71 133 ALA D CA 1
ATOM 7190 C C . ALA D 1 108 ? -6.061 72.593 119.804 1.00 127.79 133 ALA D C 1
ATOM 7191 O O . ALA D 1 108 ? -5.826 72.420 118.608 1.00 160.14 133 ALA D O 1
ATOM 7193 N N . ALA D 1 109 ? -5.101 72.859 120.694 1.00 122.37 134 ALA D N 1
ATOM 7194 C CA . ALA D 1 109 ? -3.719 72.922 120.214 1.00 120.10 134 ALA D CA 1
ATOM 7195 C C . ALA D 1 109 ? -3.265 71.600 119.564 1.00 108.28 134 ALA D C 1
ATOM 7196 O O . ALA D 1 109 ? -2.466 71.617 118.616 1.00 126.83 134 ALA D O 1
ATOM 7198 N N . TYR D 1 110 ? -3.813 70.476 120.032 1.00 33.85 135 TYR D N 1
ATOM 7199 C CA . TYR D 1 110 ? -3.502 69.170 119.438 1.00 62.09 135 TYR D CA 1
ATOM 7200 C C . TYR D 1 110 ? -4.006 68.965 118.021 1.00 104.99 135 TYR D C 1
ATOM 7201 O O . TYR D 1 110 ? -3.214 68.766 117.102 1.00 127.93 135 TYR D O 1
ATOM 7210 N N . LEU D 1 111 ? -5.328 68.928 117.874 1.00 106.60 136 LEU D N 1
ATOM 7211 C CA . LEU D 1 111 ? -5.995 68.882 116.579 1.00 108.47 136 LEU D CA 1
ATOM 7212 C C . LEU D 1 111 ? -5.413 69.905 115.606 1.00 99.60 136 LEU D C 1
ATOM 7213 O O . LEU D 1 111 ? -5.021 69.533 114.507 1.00 115.91 136 LEU D O 1
ATOM 7218 N N . GLN D 1 112 ? -5.339 71.173 116.009 1.00 84.37 137 GLN D N 1
ATOM 7219 C CA . GLN D 1 112 ? -4.700 72.209 115.187 1.00 69.55 137 GLN D CA 1
ATOM 7220 C C . GLN D 1 112 ? -3.271 71.896 114.753 1.00 75.03 137 GLN D C 1
ATOM 7221 O O . GLN D 1 112 ? -2.925 72.175 113.603 1.00 119.63 137 GLN D O 1
ATOM 7227 N N . SER D 1 113 ? -2.442 71.337 115.638 1.00 76.27 138 SER D N 1
ATOM 7228 C CA . SER D 1 113 ? -1.054 71.007 115.247 1.00 77.61 138 SER D CA 1
ATOM 7229 C C . SER D 1 113 ? -0.877 69.686 114.439 1.00 82.62 138 SER D C 1
ATOM 7230 O O . SER D 1 113 ? 0.115 69.525 113.702 1.00 89.44 138 SER D O 1
ATOM 7233 N N . LYS D 1 114 ? -1.872 68.795 114.527 1.00 84.59 139 LYS D N 1
ATOM 7234 C CA . LYS D 1 114 ? -2.040 67.626 113.625 1.00 89.80 139 LYS D CA 1
ATOM 7235 C C . LYS D 1 114 ? -2.483 67.991 112.193 1.00 96.52 139 LYS D C 1
ATOM 7236 O O . LYS D 1 114 ? -1.835 67.573 111.229 1.00 75.52 139 LYS D O 1
ATOM 7242 N N . ALA D 1 115 ? -3.614 68.714 112.079 1.00 81.68 140 ALA D N 1
ATOM 7243 C CA . ALA D 1 115 ? -4.012 69.425 110.853 1.00 67.37 140 ALA D CA 1
ATOM 7244 C C . ALA D 1 115 ? -2.757 70.079 110.238 1.00 71.95 140 ALA D C 1
ATOM 7245 O O . ALA D 1 115 ? -2.208 69.519 109.290 1.00 102.51 140 ALA D O 1
ATOM 7247 N N . ALA D 1 116 ? -2.248 71.193 110.780 1.00 52.10 141 ALA D N 1
ATOM 7248 C CA . ALA D 1 116 ? -1.016 71.772 110.193 1.00 55.86 141 ALA D CA 1
ATOM 7249 C C . ALA D 1 116 ? 0.149 70.782 109.939 1.00 48.22 141 ALA D C 1
ATOM 7250 O O . ALA D 1 116 ? 1.043 71.081 109.113 1.00 59.51 141 ALA D O 1
ATOM 7252 N N . VAL D 1 117 ? 0.126 69.606 110.574 1.00 16.17 142 VAL D N 1
ATOM 7253 C CA . VAL D 1 117 ? 1.057 68.554 110.136 1.00 59.98 142 VAL D CA 1
ATOM 7254 C C . VAL D 1 117 ? 0.686 67.825 108.840 1.00 110.31 142 VAL D C 1
ATOM 7255 O O . VAL D 1 117 ? 1.554 67.560 107.986 1.00 128.47 142 VAL D O 1
ATOM 7259 N N . GLU D 1 118 ? -0.589 67.493 108.692 1.00 146.11 143 GLU D N 1
ATOM 7260 C CA . GLU D 1 118 ? -1.057 66.859 107.474 1.00 153.23 143 GLU D CA 1
ATOM 7261 C C . GLU D 1 118 ? -0.951 67.824 106.270 1.00 143.78 143 GLU D C 1
ATOM 7262 O O . GLU D 1 118 ? -0.646 67.395 105.159 1.00 144.91 143 GLU D O 1
ATOM 7268 N N . GLN D 1 119 ? -1.176 69.119 106.515 1.00 89.05 144 GLN D N 1
ATOM 7269 C CA . GLN D 1 119 ? -0.913 70.194 105.547 1.00 69.21 144 GLN D CA 1
ATOM 7270 C C . GLN D 1 119 ? 0.514 70.226 105.038 1.00 88.40 144 GLN D C 1
ATOM 7271 O O . GLN D 1 119 ? 0.740 69.961 103.857 1.00 111.76 144 GLN D O 1
ATOM 7277 N N . ALA D 1 120 ? 1.503 70.584 105.860 1.00 93.65 145 ALA D N 1
ATOM 7278 C CA . ALA D 1 120 ? 2.838 70.570 105.206 1.00 89.31 145 ALA D CA 1
ATOM 7279 C C . ALA D 1 120 ? 3.331 69.185 104.755 1.00 74.94 145 ALA D C 1
ATOM 7280 O O . ALA D 1 120 ? 4.238 69.102 103.903 1.00 84.30 145 ALA D O 1
ATOM 7282 N N . ARG D 1 121 ? 2.733 68.109 105.279 1.00 100.77 146 ARG D N 1
ATOM 7283 C CA . ARG D 1 121 ? 3.037 66.776 104.739 1.00 104.99 146 ARG D CA 1
ATOM 7284 C C . ARG D 1 121 ? 2.483 66.609 103.317 1.00 109.29 146 ARG D C 1
ATOM 7285 O O . ARG D 1 121 ? 3.110 65.963 102.461 1.00 121.60 146 ARG D O 1
ATOM 7293 N N . ILE D 1 122 ? 1.322 67.226 103.076 1.00 79.43 147 ILE D N 1
ATOM 7294 C CA . ILE D 1 122 ? 0.706 67.345 101.733 1.00 70.53 147 ILE D CA 1
ATOM 7295 C C . ILE D 1 122 ? 1.639 68.137 100.791 1.00 50.47 147 ILE D C 1
ATOM 7296 O O . ILE D 1 122 ? 2.135 67.566 99.870 1.00 31.27 147 ILE D O 1
ATOM 7301 N N . ASN D 1 123 ? 1.954 69.396 101.066 1.00 18.52 148 ASN D N 1
ATOM 7302 C CA . ASN D 1 123 ? 2.985 70.114 100.288 1.00 30.27 148 ASN D CA 1
ATOM 7303 C C . ASN D 1 123 ? 4.391 69.418 100.124 1.00 27.32 148 ASN D C 1
ATOM 7304 O O . ASN D 1 123 ? 5.264 69.812 99.256 1.00 31.05 148 ASN D O 1
ATOM 7309 N N . LEU D 1 124 ? 4.592 68.340 100.883 1.00 48.76 149 LEU D N 1
ATOM 7310 C CA . LEU D 1 124 ? 5.664 67.420 100.495 1.00 49.58 149 LEU D CA 1
ATOM 7311 C C . LEU D 1 124 ? 5.230 66.344 99.466 1.00 73.42 149 LEU D C 1
ATOM 7312 O O . LEU D 1 124 ? 5.999 65.959 98.569 1.00 42.51 149 LEU D O 1
ATOM 7317 N N . ARG D 1 125 ? 4.003 65.854 99.621 1.00 110.71 150 ARG D N 1
ATOM 7318 C CA . ARG D 1 125 ? 3.426 64.890 98.699 1.00 122.95 150 ARG D CA 1
ATOM 7319 C C . ARG D 1 125 ? 3.246 65.557 97.331 1.00 121.38 150 ARG D C 1
ATOM 7320 O O . ARG D 1 125 ? 3.239 64.863 96.306 1.00 149.34 150 ARG D O 1
ATOM 7328 N N . TYR D 1 126 ? 3.108 66.894 97.327 1.00 84.30 151 TYR D N 1
ATOM 7329 C CA . TYR D 1 126 ? 3.169 67.723 96.110 1.00 43.88 151 TYR D CA 1
ATOM 7330 C C . TYR D 1 126 ? 4.541 67.572 95.554 1.00 24.61 151 TYR D C 1
ATOM 7331 O O . TYR D 1 126 ? 4.651 66.664 94.774 1.00 49.42 151 TYR D O 1
ATOM 7340 N N . THR D 1 127 ? 5.595 68.294 95.985 1.00 24.64 152 THR D N 1
ATOM 7341 C CA . THR D 1 127 ? 6.973 67.881 95.467 1.00 31.69 152 THR D CA 1
ATOM 7342 C C . THR D 1 127 ? 7.229 66.428 94.856 1.00 57.70 152 THR D C 1
ATOM 7343 O O . THR D 1 127 ? 8.154 66.226 94.052 1.00 48.68 152 THR D O 1
ATOM 7347 N N . LYS D 1 128 ? 6.425 65.424 95.216 1.00 95.98 153 LYS D N 1
ATOM 7348 C CA . LYS D 1 128 ? 6.472 64.153 94.456 1.00 102.03 153 LYS D CA 1
ATOM 7349 C C . LYS D 1 128 ? 5.322 63.832 93.442 1.00 114.75 153 LYS D C 1
ATOM 7350 O O . LYS D 1 128 ? 4.121 63.828 93.807 1.00 113.02 153 LYS D O 1
ATOM 7356 N N . ILE D 1 129 ? 5.732 63.502 92.192 1.00 95.62 154 ILE D N 1
ATOM 7357 C CA . ILE D 1 129 ? 4.953 63.811 90.957 1.00 70.15 154 ILE D CA 1
ATOM 7358 C C . ILE D 1 129 ? 3.892 62.865 90.435 1.00 45.55 154 ILE D C 1
ATOM 7359 O O . ILE D 1 129 ? 2.738 63.325 90.268 1.00 23.92 154 ILE D O 1
ATOM 7364 N N . THR D 1 130 ? 4.238 61.598 90.202 1.00 26.25 155 THR D N 1
ATOM 7365 C CA . THR D 1 130 ? 3.182 60.622 89.953 1.00 53.59 155 THR D CA 1
ATOM 7366 C C . THR D 1 130 ? 2.518 60.760 88.591 1.00 50.53 155 THR D C 1
ATOM 7367 O O . THR D 1 130 ? 2.129 61.846 88.213 1.00 63.92 155 THR D O 1
ATOM 7371 N N . SER D 1 131 ? 2.373 59.656 87.865 1.00 48.92 156 SER D N 1
ATOM 7372 C CA . SER D 1 131 ? 1.641 59.652 86.595 1.00 50.96 156 SER D CA 1
ATOM 7373 C C . SER D 1 131 ? 0.129 59.349 86.605 1.00 52.93 156 SER D C 1
ATOM 7374 O O . SER D 1 131 ? -0.265 58.200 86.764 1.00 50.06 156 SER D O 1
ATOM 7377 N N . PRO D 1 132 ? -0.716 60.339 86.324 1.00 41.78 157 PRO D N 1
ATOM 7378 C CA . PRO D 1 132 ? -2.161 60.149 86.471 1.00 50.84 157 PRO D CA 1
ATOM 7379 C C . PRO D 1 132 ? -2.835 58.986 85.711 1.00 62.90 157 PRO D C 1
ATOM 7380 O O . PRO D 1 132 ? -4.077 58.903 85.785 1.00 71.10 157 PRO D O 1
ATOM 7384 N N . ILE D 1 133 ? -2.070 58.138 85.013 1.00 33.25 158 ILE D N 1
ATOM 7385 C CA . ILE D 1 133 ? -2.598 56.855 84.559 1.00 45.71 158 ILE D CA 1
ATOM 7386 C C . ILE D 1 133 ? -1.473 55.930 84.160 1.00 71.42 158 ILE D C 1
ATOM 7387 O O . ILE D 1 133 ? -0.364 56.388 83.893 1.00 87.05 158 ILE D O 1
ATOM 7392 N N . ASP D 1 134 ? -1.767 54.628 84.121 1.00 77.68 159 ASP D N 1
ATOM 7393 C CA . ASP D 1 134 ? -0.876 53.658 83.482 1.00 95.52 159 ASP D CA 1
ATOM 7394 C C . ASP D 1 134 ? -0.918 53.976 81.976 1.00 80.80 159 ASP D C 1
ATOM 7395 O O . ASP D 1 134 ? -1.983 53.980 81.360 1.00 45.56 159 ASP D O 1
ATOM 7400 N N . GLY D 1 135 ? 0.230 54.311 81.397 1.00 151.17 160 GLY D N 1
ATOM 7401 C CA . GLY D 1 135 ? 0.240 54.723 80.006 1.00 152.85 160 GLY D CA 1
ATOM 7402 C C . GLY D 1 135 ? 1.597 54.897 79.364 1.00 161.60 160 GLY D C 1
ATOM 7403 O O . GLY D 1 135 ? 2.548 54.162 79.688 1.00 166.30 160 GLY D O 1
ATOM 7404 N N . THR D 1 136 ? 1.688 55.863 78.446 1.00 51.76 161 THR D N 1
ATOM 7405 C CA . THR D 1 136 ? 2.912 56.019 77.706 1.00 34.89 161 THR D CA 1
ATOM 7406 C C . THR D 1 136 ? 3.281 57.442 77.512 1.00 30.44 161 THR D C 1
ATOM 7407 O O . THR D 1 136 ? 2.438 58.319 77.411 1.00 30.52 161 THR D O 1
ATOM 7411 N N . VAL D 1 137 ? 4.583 57.644 77.492 1.00 39.97 162 VAL D N 1
ATOM 7412 C CA . VAL D 1 137 ? 5.130 58.967 77.575 1.00 39.89 162 VAL D CA 1
ATOM 7413 C C . VAL D 1 137 ? 5.249 59.604 76.244 1.00 76.55 162 VAL D C 1
ATOM 7414 O O . VAL D 1 137 ? 6.162 59.295 75.478 1.00 86.73 162 VAL D O 1
ATOM 7418 N N . ILE D 1 138 ? 4.395 60.581 76.014 1.00 62.79 163 ILE D N 1
ATOM 7419 C CA . ILE D 1 138 ? 4.457 61.374 74.803 1.00 33.02 163 ILE D CA 1
ATOM 7420 C C . ILE D 1 138 ? 5.649 62.279 74.961 1.00 38.34 163 ILE D C 1
ATOM 7421 O O . ILE D 1 138 ? 6.694 62.040 74.390 1.00 36.79 163 ILE D O 1
ATOM 7426 N N . SER D 1 139 ? 5.515 63.240 75.864 1.00 58.33 164 SER D N 1
ATOM 7427 C CA . SER D 1 139 ? 6.372 64.395 75.844 1.00 61.55 164 SER D CA 1
ATOM 7428 C C . SER D 1 139 ? 7.168 64.551 77.118 1.00 67.50 164 SER D C 1
ATOM 7429 O O . SER D 1 139 ? 6.803 63.966 78.119 1.00 53.88 164 SER D O 1
ATOM 7432 N N . THR D 1 140 ? 8.261 65.309 77.079 1.00 37.07 165 THR D N 1
ATOM 7433 C CA . THR D 1 140 ? 9.066 65.500 78.245 1.00 29.84 165 THR D CA 1
ATOM 7434 C C . THR D 1 140 ? 9.629 66.846 78.055 1.00 29.94 165 THR D C 1
ATOM 7435 O O . THR D 1 140 ? 10.809 67.000 77.802 1.00 29.40 165 THR D O 1
ATOM 7439 N N . PRO D 1 141 ? 8.781 67.848 78.158 1.00 29.92 166 PRO D N 1
ATOM 7440 C CA . PRO D 1 141 ? 9.101 69.276 77.932 1.00 36.99 166 PRO D CA 1
ATOM 7441 C C . PRO D 1 141 ? 10.216 69.891 78.777 1.00 28.96 166 PRO D C 1
ATOM 7442 O O . PRO D 1 141 ? 10.602 71.050 78.550 1.00 29.72 166 PRO D O 1
ATOM 7446 N N . VAL D 1 142 ? 10.677 69.111 79.752 1.00 56.87 167 VAL D N 1
ATOM 7447 C CA . VAL D 1 142 ? 11.041 69.674 81.046 1.00 64.41 167 VAL D CA 1
ATOM 7448 C C . VAL D 1 142 ? 12.169 68.896 81.714 1.00 60.16 167 VAL D C 1
ATOM 7449 O O . VAL D 1 142 ? 12.121 67.667 81.786 1.00 60.66 167 VAL D O 1
ATOM 7453 N N . SER D 1 143 ? 13.195 69.617 82.178 1.00 31.91 168 SER D N 1
ATOM 7454 C CA . SER D 1 143 ? 14.525 68.990 82.354 1.00 47.44 168 SER D CA 1
ATOM 7455 C C . SER D 1 143 ? 15.323 69.072 83.702 1.00 69.05 168 SER D C 1
ATOM 7456 O O . SER D 1 143 ? 15.276 70.075 84.434 1.00 75.21 168 SER D O 1
ATOM 7459 N N . GLU D 1 144 ? 16.086 68.018 84.005 1.00 48.00 169 GLU D N 1
ATOM 7460 C CA . GLU D 1 144 ? 16.963 68.025 85.175 1.00 40.70 169 GLU D CA 1
ATOM 7461 C C . GLU D 1 144 ? 17.879 69.284 85.348 1.00 57.28 169 GLU D C 1
ATOM 7462 O O . GLU D 1 144 ? 19.117 69.213 85.206 1.00 60.66 169 GLU D O 1
ATOM 7468 N N . GLY D 1 145 ? 17.286 70.415 85.710 1.00 63.91 170 GLY D N 1
ATOM 7469 C CA . GLY D 1 145 ? 18.060 71.607 85.987 1.00 63.80 170 GLY D CA 1
ATOM 7470 C C . GLY D 1 145 ? 17.096 72.735 85.885 1.00 67.26 170 GLY D C 1
ATOM 7471 O O . GLY D 1 145 ? 17.440 73.925 86.008 1.00 69.97 170 GLY D O 1
ATOM 7472 N N . GLN D 1 146 ? 15.848 72.322 85.695 1.00 52.28 171 GLN D N 1
ATOM 7473 C CA . GLN D 1 146 ? 14.873 73.243 85.181 1.00 64.41 171 GLN D CA 1
ATOM 7474 C C . GLN D 1 146 ? 14.045 73.916 86.204 1.00 64.52 171 GLN D C 1
ATOM 7475 O O . GLN D 1 146 ? 13.149 73.358 86.860 1.00 38.52 171 GLN D O 1
ATOM 7481 N N . THR D 1 147 ? 14.322 75.197 86.196 1.00 81.16 172 THR D N 1
ATOM 7482 C CA . THR D 1 147 ? 14.006 76.063 87.265 1.00 87.83 172 THR D CA 1
ATOM 7483 C C . THR D 1 147 ? 12.493 76.454 87.218 1.00 73.43 172 THR D C 1
ATOM 7484 O O . THR D 1 147 ? 12.174 77.629 87.405 1.00 79.44 172 THR D O 1
ATOM 7488 N N . VAL D 1 148 ? 11.590 75.463 87.020 1.00 25.54 173 VAL D N 1
ATOM 7489 C CA . VAL D 1 148 ? 10.120 75.662 86.863 1.00 25.65 173 VAL D CA 1
ATOM 7490 C C . VAL D 1 148 ? 9.494 76.656 87.831 1.00 42.80 173 VAL D C 1
ATOM 7491 O O . VAL D 1 148 ? 10.149 77.094 88.730 1.00 34.19 173 VAL D O 1
ATOM 7495 N N . ASN D 1 149 ? 8.239 77.031 87.691 1.00 52.18 174 ASN D N 1
ATOM 7496 C CA . ASN D 1 149 ? 7.634 77.839 88.741 1.00 63.41 174 ASN D CA 1
ATOM 7497 C C . ASN D 1 149 ? 6.147 77.806 88.473 1.00 79.51 174 ASN D C 1
ATOM 7498 O O . ASN D 1 149 ? 5.775 77.931 87.309 1.00 119.15 174 ASN D O 1
ATOM 7503 N N . SER D 1 150 ? 5.283 77.626 89.476 1.00 25.51 175 SER D N 1
ATOM 7504 C CA . SER D 1 150 ? 3.850 77.701 89.203 1.00 24.67 175 SER D CA 1
ATOM 7505 C C . SER D 1 150 ? 3.385 79.081 89.499 1.00 31.10 175 SER D C 1
ATOM 7506 O O . SER D 1 150 ? 3.756 79.996 88.791 1.00 30.43 175 SER D O 1
ATOM 7509 N N . ASN D 1 151 ? 2.660 79.236 90.592 1.00 64.13 176 ASN D N 1
ATOM 7510 C CA . ASN D 1 151 ? 1.715 80.316 90.746 1.00 65.47 176 ASN D CA 1
ATOM 7511 C C . ASN D 1 151 ? 0.635 80.028 89.755 1.00 106.67 176 ASN D C 1
ATOM 7512 O O . ASN D 1 151 ? -0.032 79.012 89.877 1.00 125.73 176 ASN D O 1
ATOM 7517 N N . GLN D 1 152 ? 0.575 80.847 88.707 1.00 154.06 177 GLN D N 1
ATOM 7518 C CA . GLN D 1 152 ? -0.658 81.123 87.972 1.00 157.37 177 GLN D CA 1
ATOM 7519 C C . GLN D 1 152 ? -0.717 80.498 86.527 1.00 154.71 177 GLN D C 1
ATOM 7520 O O . GLN D 1 152 ? -1.758 80.411 85.845 1.00 150.56 177 GLN D O 1
ATOM 7526 N N . THR D 1 153 ? 0.418 79.938 86.145 1.00 42.73 178 THR D N 1
ATOM 7527 C CA . THR D 1 153 ? 0.540 79.191 84.928 1.00 29.63 178 THR D CA 1
ATOM 7528 C C . THR D 1 153 ? 0.874 77.767 85.242 1.00 44.71 178 THR D C 1
ATOM 7529 O O . THR D 1 153 ? 2.050 77.497 85.306 1.00 48.76 178 THR D O 1
ATOM 7533 N N . THR D 1 154 ? -0.065 76.854 85.443 1.00 26.06 179 THR D N 1
ATOM 7534 C CA . THR D 1 154 ? 0.369 75.480 85.756 1.00 26.48 179 THR D CA 1
ATOM 7535 C C . THR D 1 154 ? 1.553 75.081 84.911 1.00 27.09 179 THR D C 1
ATOM 7536 O O . THR D 1 154 ? 1.471 75.288 83.769 1.00 26.81 179 THR D O 1
ATOM 7540 N N . PRO D 1 155 ? 2.710 74.689 85.438 1.00 26.49 180 PRO D N 1
ATOM 7541 C CA . PRO D 1 155 ? 3.339 73.980 84.344 1.00 26.41 180 PRO D CA 1
ATOM 7542 C C . PRO D 1 155 ? 2.815 72.605 84.106 1.00 26.52 180 PRO D C 1
ATOM 7543 O O . PRO D 1 155 ? 2.252 71.962 84.978 1.00 45.47 180 PRO D O 1
ATOM 7547 N N . THR D 1 156 ? 2.958 72.175 82.863 1.00 72.89 181 THR D N 1
ATOM 7548 C CA . THR D 1 156 ? 3.087 70.760 82.648 1.00 73.57 181 THR D CA 1
ATOM 7549 C C . THR D 1 156 ? 4.544 70.473 82.399 1.00 69.37 181 THR D C 1
ATOM 7550 O O . THR D 1 156 ? 5.369 71.394 82.242 1.00 63.92 181 THR D O 1
ATOM 7554 N N . ILE D 1 157 ? 4.852 69.188 82.378 1.00 40.23 182 ILE D N 1
ATOM 7555 C CA . ILE D 1 157 ? 6.149 68.781 82.814 1.00 48.37 182 ILE D CA 1
ATOM 7556 C C . ILE D 1 157 ? 6.395 67.397 82.335 1.00 45.24 182 ILE D C 1
ATOM 7557 O O . ILE D 1 157 ? 7.508 67.020 82.027 1.00 40.30 182 ILE D O 1
ATOM 7562 N N . ILE D 1 158 ? 5.326 66.642 82.306 1.00 31.71 183 ILE D N 1
ATOM 7563 C CA . ILE D 1 158 ? 5.324 65.458 81.541 1.00 32.10 183 ILE D CA 1
ATOM 7564 C C . ILE D 1 158 ? 3.966 65.490 80.864 1.00 32.49 183 ILE D C 1
ATOM 7565 O O . ILE D 1 158 ? 3.058 66.169 81.344 1.00 32.28 183 ILE D O 1
ATOM 7570 N N . LYS D 1 159 ? 3.898 64.855 79.684 1.00 76.90 184 LYS D N 1
ATOM 7571 C CA . LYS D 1 159 ? 2.685 64.551 78.936 1.00 64.69 184 LYS D CA 1
ATOM 7572 C C . LYS D 1 159 ? 2.728 63.017 78.843 1.00 58.50 184 LYS D C 1
ATOM 7573 O O . LYS D 1 159 ? 3.801 62.407 78.683 1.00 29.15 184 LYS D O 1
ATOM 7579 N N . VAL D 1 160 ? 1.584 62.380 78.981 1.00 91.27 185 VAL D N 1
ATOM 7580 C CA . VAL D 1 160 ? 1.577 60.962 78.845 1.00 76.23 185 VAL D CA 1
ATOM 7581 C C . VAL D 1 160 ? 0.207 60.549 78.442 1.00 76.51 185 VAL D C 1
ATOM 7582 O O . VAL D 1 160 ? -0.742 61.251 78.757 1.00 76.39 185 VAL D O 1
ATOM 7586 N N . ALA D 1 161 ? 0.112 59.438 77.712 1.00 29.83 186 ALA D N 1
ATOM 7587 C CA . ALA D 1 161 ? -1.194 58.914 77.384 1.00 30.07 186 ALA D CA 1
ATOM 7588 C C . ALA D 1 161 ? -1.203 57.460 76.949 1.00 30.31 186 ALA D C 1
ATOM 7589 O O . ALA D 1 161 ? -0.142 56.828 76.820 1.00 30.33 186 ALA D O 1
ATOM 7591 N N . ASP D 1 162 ? -2.419 56.975 76.696 1.00 52.05 187 ASP D N 1
ATOM 7592 C CA . ASP D 1 162 ? -2.714 55.558 76.446 1.00 64.12 187 ASP D CA 1
ATOM 7593 C C . ASP D 1 162 ? -2.720 55.115 74.987 1.00 78.28 187 ASP D C 1
ATOM 7594 O O . ASP D 1 162 ? -3.656 55.469 74.242 1.00 94.82 187 ASP D O 1
ATOM 7599 N N . LEU D 1 163 ? -1.761 54.272 74.596 1.00 72.91 188 LEU D N 1
ATOM 7600 C CA . LEU D 1 163 ? -1.731 53.820 73.209 1.00 69.34 188 LEU D CA 1
ATOM 7601 C C . LEU D 1 163 ? -1.746 52.314 72.993 1.00 69.96 188 LEU D C 1
ATOM 7602 O O . LEU D 1 163 ? -0.810 51.739 72.442 1.00 70.17 188 LEU D O 1
ATOM 7607 N N . SER D 1 164 ? -2.796 51.718 73.534 1.00 123.05 189 SER D N 1
ATOM 7608 C CA . SER D 1 164 ? -3.515 50.571 73.029 1.00 129.78 189 SER D CA 1
ATOM 7609 C C . SER D 1 164 ? -4.741 51.399 72.997 1.00 128.64 189 SER D C 1
ATOM 7610 O O . SER D 1 164 ? -4.686 52.489 73.536 1.00 124.86 189 SER D O 1
ATOM 7613 N N . LYS D 1 165 ? -5.837 50.929 72.429 1.00 73.96 190 LYS D N 1
ATOM 7614 C CA . LYS D 1 165 ? -7.019 51.797 72.346 1.00 86.03 190 LYS D CA 1
ATOM 7615 C C . LYS D 1 165 ? -6.738 53.241 71.851 1.00 97.34 190 LYS D C 1
ATOM 7616 O O . LYS D 1 165 ? -6.262 54.105 72.610 1.00 99.70 190 LYS D O 1
ATOM 7630 N N . ARG D 1 167 ? -8.441 56.441 69.196 1.00 44.69 192 ARG D N 1
ATOM 7631 C CA . ARG D 1 167 ? -9.711 56.952 68.762 1.00 49.52 192 ARG D CA 1
ATOM 7632 C C . ARG D 1 167 ? -9.467 58.054 67.780 1.00 59.91 192 ARG D C 1
ATOM 7633 O O . ARG D 1 167 ? -8.714 58.999 68.074 1.00 99.51 192 ARG D O 1
ATOM 7641 N N . ILE D 1 168 ? -10.140 57.933 66.629 1.00 40.45 193 ILE D N 1
ATOM 7642 C CA . ILE D 1 168 ? -9.970 58.815 65.465 1.00 41.04 193 ILE D CA 1
ATOM 7643 C C . ILE D 1 168 ? -11.133 59.820 65.286 1.00 61.28 193 ILE D C 1
ATOM 7644 O O . ILE D 1 168 ? -12.343 59.568 65.539 1.00 41.19 193 ILE D O 1
ATOM 7649 N N . LYS D 1 169 ? -10.716 60.974 64.817 1.00 95.13 194 LYS D N 1
ATOM 7650 C CA . LYS D 1 169 ? -11.507 62.167 64.871 1.00 91.93 194 LYS D CA 1
ATOM 7651 C C . LYS D 1 169 ? -11.710 62.659 63.441 1.00 98.83 194 LYS D C 1
ATOM 7652 O O . LYS D 1 169 ? -10.886 63.414 62.894 1.00 107.23 194 LYS D O 1
ATOM 7658 N N . PRO D 1 170 ? -12.814 62.199 62.814 1.00 93.21 195 PRO D N 1
ATOM 7659 C CA . PRO D 1 170 ? -13.090 62.475 61.393 1.00 84.17 195 PRO D CA 1
ATOM 7660 C C . PRO D 1 170 ? -13.672 63.866 61.261 1.00 77.65 195 PRO D C 1
ATOM 7661 O O . PRO D 1 170 ? -14.861 64.084 61.529 1.00 77.06 195 PRO D O 1
ATOM 7665 N N . GLU D 1 171 ? -12.831 64.820 60.882 1.00 43.20 196 GLU D N 1
ATOM 7666 C CA . GLU D 1 171 ? -13.287 66.199 60.782 1.00 39.59 196 GLU D CA 1
ATOM 7667 C C . GLU D 1 171 ? -14.637 66.410 60.009 1.00 42.34 196 GLU D C 1
ATOM 7668 O O . GLU D 1 171 ? -14.747 67.429 59.335 1.00 67.11 196 GLU D O 1
ATOM 7674 N N . ILE D 1 172 ? -15.634 65.490 60.099 1.00 40.16 197 ILE D N 1
ATOM 7675 C CA . ILE D 1 172 ? -16.864 65.541 59.249 1.00 40.73 197 ILE D CA 1
ATOM 7676 C C . ILE D 1 172 ? -17.607 66.895 59.266 1.00 40.80 197 ILE D C 1
ATOM 7677 O O . ILE D 1 172 ? -17.202 67.766 59.998 1.00 40.38 197 ILE D O 1
ATOM 7682 N N . SER D 1 173 ? -18.664 67.109 58.469 1.00 49.32 198 SER D N 1
ATOM 7683 C CA . SER D 1 173 ? -19.140 68.494 58.272 1.00 65.82 198 SER D CA 1
ATOM 7684 C C . SER D 1 173 ? -20.609 68.840 58.139 1.00 63.67 198 SER D C 1
ATOM 7685 O O . SER D 1 173 ? -21.484 67.969 58.090 1.00 56.50 198 SER D O 1
ATOM 7688 N N . GLU D 1 174 ? -20.800 70.165 57.974 1.00 52.55 199 GLU D N 1
ATOM 7689 C CA . GLU D 1 174 ? -22.069 70.876 58.136 1.00 42.52 199 GLU D CA 1
ATOM 7690 C C . GLU D 1 174 ? -23.217 70.302 57.297 1.00 42.45 199 GLU D C 1
ATOM 7691 O O . GLU D 1 174 ? -24.408 70.519 57.578 1.00 42.43 199 GLU D O 1
ATOM 7697 N N . GLY D 1 175 ? -22.881 69.552 56.267 1.00 42.95 200 GLY D N 1
ATOM 7698 C CA . GLY D 1 175 ? -23.932 69.231 55.341 1.00 43.56 200 GLY D CA 1
ATOM 7699 C C . GLY D 1 175 ? -24.505 67.898 55.689 1.00 61.01 200 GLY D C 1
ATOM 7700 O O . GLY D 1 175 ? -25.722 67.704 55.759 1.00 43.52 200 GLY D O 1
ATOM 7701 N N . ASP D 1 176 ? -23.575 66.989 55.938 1.00 101.50 201 ASP D N 1
ATOM 7702 C CA . ASP D 1 176 ? -23.813 65.565 55.948 1.00 122.97 201 ASP D CA 1
ATOM 7703 C C . ASP D 1 176 ? -24.171 65.195 57.368 1.00 118.72 201 ASP D C 1
ATOM 7704 O O . ASP D 1 176 ? -24.319 64.032 57.723 1.00 132.38 201 ASP D O 1
ATOM 7709 N N . ILE D 1 177 ? -24.333 66.207 58.193 1.00 77.60 202 ILE D N 1
ATOM 7710 C CA . ILE D 1 177 ? -24.408 65.929 59.596 1.00 71.26 202 ILE D CA 1
ATOM 7711 C C . ILE D 1 177 ? -25.811 65.571 60.045 1.00 74.59 202 ILE D C 1
ATOM 7712 O O . ILE D 1 177 ? -25.951 64.885 61.048 1.00 92.41 202 ILE D O 1
ATOM 7717 N N . THR D 1 178 ? -26.846 65.960 59.301 1.00 54.06 203 THR D N 1
ATOM 7718 C CA . THR D 1 178 ? -28.202 65.418 59.535 1.00 66.39 203 THR D CA 1
ATOM 7719 C C . THR D 1 178 ? -28.215 63.888 59.470 1.00 51.91 203 THR D C 1
ATOM 7720 O O . THR D 1 178 ? -29.141 63.220 59.942 1.00 41.68 203 THR D O 1
ATOM 7724 N N . LYS D 1 179 ? -27.184 63.346 58.846 1.00 58.51 204 LYS D N 1
ATOM 7725 C CA . LYS D 1 179 ? -26.985 61.922 58.827 1.00 71.80 204 LYS D CA 1
ATOM 7726 C C . LYS D 1 179 ? -25.641 61.835 59.489 1.00 61.75 204 LYS D C 1
ATOM 7727 O O . LYS D 1 179 ? -25.177 62.840 60.012 1.00 57.66 204 LYS D O 1
ATOM 7733 N N . VAL D 1 180 ? -24.971 60.685 59.391 1.00 44.73 205 VAL D N 1
ATOM 7734 C CA . VAL D 1 180 ? -23.998 60.237 60.405 1.00 44.09 205 VAL D CA 1
ATOM 7735 C C . VAL D 1 180 ? -24.678 60.237 61.765 1.00 63.14 205 VAL D C 1
ATOM 7736 O O . VAL D 1 180 ? -24.846 61.290 62.397 1.00 47.85 205 VAL D O 1
ATOM 7740 N N . LYS D 1 181 ? -25.076 59.043 62.197 1.00 103.27 206 LYS D N 1
ATOM 7741 C CA . LYS D 1 181 ? -25.502 58.819 63.562 1.00 112.69 206 LYS D CA 1
ATOM 7742 C C . LYS D 1 181 ? -24.463 57.885 64.181 1.00 112.88 206 LYS D C 1
ATOM 7743 O O . LYS D 1 181 ? -23.340 57.765 63.696 1.00 113.86 206 LYS D O 1
ATOM 7749 N N . ALA D 1 182 ? -24.834 57.245 65.271 1.00 97.84 207 ALA D N 1
ATOM 7750 C CA . ALA D 1 182 ? -23.936 56.340 65.950 1.00 94.02 207 ALA D CA 1
ATOM 7751 C C . ALA D 1 182 ? -24.164 54.941 65.457 1.00 97.94 207 ALA D C 1
ATOM 7752 O O . ALA D 1 182 ? -25.249 54.636 64.960 1.00 115.36 207 ALA D O 1
ATOM 7754 N N . GLY D 1 183 ? -23.154 54.090 65.623 1.00 109.75 208 GLY D N 1
ATOM 7755 C CA . GLY D 1 183 ? -23.263 52.682 65.288 1.00 117.95 208 GLY D CA 1
ATOM 7756 C C . GLY D 1 183 ? -23.288 52.420 63.799 1.00 115.24 208 GLY D C 1
ATOM 7757 O O . GLY D 1 183 ? -23.709 51.350 63.349 1.00 133.65 208 GLY D O 1
ATOM 7758 N N . GLN D 1 184 ? -22.861 53.406 63.020 1.00 92.44 209 GLN D N 1
ATOM 7759 C CA . GLN D 1 184 ? -22.770 53.207 61.589 1.00 74.03 209 GLN D CA 1
ATOM 7760 C C . GLN D 1 184 ? -21.472 52.480 61.328 1.00 108.76 209 GLN D C 1
ATOM 7761 O O . GLN D 1 184 ? -20.458 52.768 61.943 1.00 120.72 209 GLN D O 1
ATOM 7767 N N . ASP D 1 185 ? -21.501 51.504 60.441 1.00 155.85 210 ASP D N 1
ATOM 7768 C CA . ASP D 1 185 ? -20.267 50.843 60.084 1.00 172.55 210 ASP D CA 1
ATOM 7769 C C . ASP D 1 185 ? -19.355 51.848 59.351 1.00 152.84 210 ASP D C 1
ATOM 7770 O O . ASP D 1 185 ? -19.804 52.612 58.488 1.00 176.42 210 ASP D O 1
ATOM 7775 N N . VAL D 1 186 ? -18.075 51.862 59.704 1.00 74.64 211 VAL D N 1
ATOM 7776 C CA . VAL D 1 186 ? -17.114 52.684 58.982 1.00 65.40 211 VAL D CA 1
ATOM 7777 C C . VAL D 1 186 ? -15.882 51.896 58.550 1.00 96.26 211 VAL D C 1
ATOM 7778 O O . VAL D 1 186 ? -15.484 50.888 59.158 1.00 99.90 211 VAL D O 1
ATOM 7782 N N . THR D 1 187 ? -15.282 52.361 57.474 1.00 126.30 212 THR D N 1
ATOM 7783 C CA . THR D 1 187 ? -13.957 51.939 57.162 1.00 115.78 212 THR D CA 1
ATOM 7784 C C . THR D 1 187 ? -13.144 53.204 56.958 1.00 100.66 212 THR D C 1
ATOM 7785 O O . THR D 1 187 ? -13.661 54.293 56.706 1.00 102.80 212 THR D O 1
ATOM 7789 N N . PHE D 1 188 ? -11.853 53.064 57.105 1.00 95.13 213 PHE D N 1
ATOM 7790 C CA . PHE D 1 188 ? -11.015 54.205 56.929 1.00 85.20 213 PHE D CA 1
ATOM 7791 C C . PHE D 1 188 ? -9.665 53.609 56.693 1.00 88.56 213 PHE D C 1
ATOM 7792 O O . PHE D 1 188 ? -9.469 52.412 56.986 1.00 98.09 213 PHE D O 1
ATOM 7800 N N . THR D 1 189 ? -8.741 54.400 56.150 1.00 97.90 214 THR D N 1
ATOM 7801 C CA . THR D 1 189 ? -7.338 54.031 56.243 1.00 108.50 214 THR D CA 1
ATOM 7802 C C . THR D 1 189 ? -6.449 55.226 56.106 1.00 92.60 214 THR D C 1
ATOM 7803 O O . THR D 1 189 ? -6.901 56.337 55.812 1.00 94.69 214 THR D O 1
ATOM 7807 N N . ILE D 1 190 ? -5.160 54.949 56.278 1.00 89.39 215 ILE D N 1
ATOM 7808 C CA . ILE D 1 190 ? -4.163 55.990 56.451 1.00 96.00 215 ILE D CA 1
ATOM 7809 C C . ILE D 1 190 ? -3.616 56.616 55.193 1.00 116.18 215 ILE D C 1
ATOM 7810 O O . ILE D 1 190 ? -4.317 57.332 54.458 1.00 117.20 215 ILE D O 1
ATOM 7815 N N . LEU D 1 191 ? -2.321 56.326 55.002 1.00 88.59 216 LEU D N 1
ATOM 7816 C CA . LEU D 1 191 ? -1.368 57.171 54.302 1.00 84.71 216 LEU D CA 1
ATOM 7817 C C . LEU D 1 191 ? -0.018 56.573 54.564 1.00 81.53 216 LEU D C 1
ATOM 7818 O O . LEU D 1 191 ? 1.012 57.222 54.378 1.00 76.47 216 LEU D O 1
ATOM 7823 N N . SER D 1 192 ? 0.006 55.366 55.083 1.00 52.35 217 SER D N 1
ATOM 7824 C CA . SER D 1 192 ? 1.298 54.935 55.537 1.00 65.20 217 SER D CA 1
ATOM 7825 C C . SER D 1 192 ? 1.495 53.480 55.238 1.00 50.25 217 SER D C 1
ATOM 7826 O O . SER D 1 192 ? 2.627 52.983 55.214 1.00 49.12 217 SER D O 1
ATOM 7829 N N . ASP D 1 193 ? 0.366 52.821 55.002 1.00 88.44 218 ASP D N 1
ATOM 7830 C CA . ASP D 1 193 ? 0.293 51.406 54.686 1.00 96.83 218 ASP D CA 1
ATOM 7831 C C . ASP D 1 193 ? -1.021 51.217 53.955 1.00 114.70 218 ASP D C 1
ATOM 7832 O O . ASP D 1 193 ? -1.993 50.726 54.526 1.00 99.56 218 ASP D O 1
ATOM 7837 N N . ASN D 1 194 ? -1.027 51.635 52.690 1.00 183.02 219 ASN D N 1
ATOM 7838 C CA . ASN D 1 194 ? -2.194 51.630 51.800 1.00 194.53 219 ASN D CA 1
ATOM 7839 C C . ASN D 1 194 ? -2.930 50.292 51.593 1.00 195.01 219 ASN D C 1
ATOM 7840 O O . ASN D 1 194 ? -4.163 50.268 51.504 1.00 195.17 219 ASN D O 1
ATOM 7845 N N . LYS D 1 195 ? -2.178 49.198 51.481 1.00 174.65 220 LYS D N 1
ATOM 7846 C CA . LYS D 1 195 ? -2.760 47.860 51.463 1.00 182.15 220 LYS D CA 1
ATOM 7847 C C . LYS D 1 195 ? -3.163 47.449 52.879 1.00 162.94 220 LYS D C 1
ATOM 7848 O O . LYS D 1 195 ? -2.389 46.788 53.578 1.00 176.55 220 LYS D O 1
ATOM 7854 N N . THR D 1 196 ? -4.360 47.858 53.301 1.00 131.71 221 THR D N 1
ATOM 7855 C CA . THR D 1 196 ? -4.859 47.541 54.637 1.00 111.22 221 THR D CA 1
ATOM 7856 C C . THR D 1 196 ? -6.356 47.655 54.709 1.00 97.50 221 THR D C 1
ATOM 7857 O O . THR D 1 196 ? -7.058 46.646 54.662 1.00 104.42 221 THR D O 1
ATOM 7861 N N . VAL D 1 197 ? -6.827 48.900 54.803 1.00 123.63 222 VAL D N 1
ATOM 7862 C CA . VAL D 1 197 ? -8.203 49.213 55.198 1.00 132.50 222 VAL D CA 1
ATOM 7863 C C . VAL D 1 197 ? -8.485 48.730 56.610 1.00 126.97 222 VAL D C 1
ATOM 7864 O O . VAL D 1 197 ? -8.446 47.528 56.878 1.00 144.85 222 VAL D O 1
ATOM 7868 N N . TYR D 1 198 ? -8.772 49.655 57.519 1.00 163.02 223 TYR D N 1
ATOM 7869 C CA . TYR D 1 198 ? -9.299 49.239 58.805 1.00 140.98 223 TYR D CA 1
ATOM 7870 C C . TYR D 1 198 ? -10.788 49.471 58.810 1.00 161.56 223 TYR D C 1
ATOM 7871 O O . TYR D 1 198 ? -11.274 50.500 58.344 1.00 156.33 223 TYR D O 1
ATOM 7880 N N . HIS D 1 199 ? -11.517 48.486 59.300 1.00 137.36 224 HIS D N 1
ATOM 7881 C CA . HIS D 1 199 ? -12.924 48.689 59.530 1.00 144.23 224 HIS D CA 1
ATOM 7882 C C . HIS D 1 199 ? -13.035 49.055 60.996 1.00 136.87 224 HIS D C 1
ATOM 7883 O O . HIS D 1 199 ? -12.132 48.761 61.784 1.00 144.38 224 HIS D O 1
ATOM 7890 N N . ALA D 1 200 ? -14.154 49.672 61.359 1.00 111.70 225 ALA D N 1
ATOM 7891 C CA . ALA D 1 200 ? -14.589 49.785 62.747 1.00 99.39 225 ALA D CA 1
ATOM 7892 C C . ALA D 1 200 ? -16.069 50.027 62.667 1.00 94.48 225 ALA D C 1
ATOM 7893 O O . ALA D 1 200 ? -16.703 49.700 61.661 1.00 112.82 225 ALA D O 1
ATOM 7895 N N . LYS D 1 201 ? -16.617 50.603 63.726 1.00 73.98 226 LYS D N 1
ATOM 7896 C CA . LYS D 1 201 ? -17.939 51.205 63.659 1.00 76.29 226 LYS D CA 1
ATOM 7897 C C . LYS D 1 201 ? -17.718 52.643 64.056 1.00 67.25 226 LYS D C 1
ATOM 7898 O O . LYS D 1 201 ? -16.608 53.030 64.394 1.00 58.45 226 LYS D O 1
ATOM 7904 N N . ILE D 1 202 ? -18.780 53.428 63.988 1.00 86.33 227 ILE D N 1
ATOM 7905 C CA . ILE D 1 202 ? -18.745 54.787 64.463 1.00 81.30 227 ILE D CA 1
ATOM 7906 C C . ILE D 1 202 ? -19.349 54.688 65.814 1.00 103.50 227 ILE D C 1
ATOM 7907 O O . ILE D 1 202 ? -20.268 53.894 66.018 1.00 130.01 227 ILE D O 1
ATOM 7912 N N . ASP D 1 203 ? -18.831 55.460 66.752 1.00 120.21 228 ASP D N 1
ATOM 7913 C CA . ASP D 1 203 ? -19.130 55.170 68.145 1.00 140.77 228 ASP D CA 1
ATOM 7914 C C . ASP D 1 203 ? -19.828 56.328 68.877 1.00 136.30 228 ASP D C 1
ATOM 7915 O O . ASP D 1 203 ? -20.510 56.150 69.906 1.00 136.51 228 ASP D O 1
ATOM 7920 N N . SER D 1 204 ? -19.659 57.516 68.318 1.00 113.40 229 SER D N 1
ATOM 7921 C CA . SER D 1 204 ? -20.268 58.693 68.873 1.00 67.94 229 SER D CA 1
ATOM 7922 C C . SER D 1 204 ? -20.058 59.842 67.930 1.00 75.88 229 SER D C 1
ATOM 7923 O O . SER D 1 204 ? -19.001 59.994 67.286 1.00 65.65 229 SER D O 1
ATOM 7926 N N . VAL D 1 205 ? -21.109 60.645 67.871 1.00 81.59 230 VAL D N 1
ATOM 7927 C CA . VAL D 1 205 ? -21.115 61.930 67.203 1.00 78.74 230 VAL D CA 1
ATOM 7928 C C . VAL D 1 205 ? -20.284 62.889 68.046 1.00 75.81 230 VAL D C 1
ATOM 7929 O O . VAL D 1 205 ? -19.566 62.489 68.958 1.00 74.17 230 VAL D O 1
ATOM 7933 N N . ASP D 1 206 ? -20.401 64.165 67.760 1.00 55.34 231 ASP D N 1
ATOM 7934 C CA . ASP D 1 206 ? -20.302 65.113 68.839 1.00 54.77 231 ASP D CA 1
ATOM 7935 C C . ASP D 1 206 ? -21.586 65.829 68.755 1.00 54.94 231 ASP D C 1
ATOM 7936 O O . ASP D 1 206 ? -22.463 65.458 67.973 1.00 55.45 231 ASP D O 1
ATOM 7941 N N . PRO D 1 207 ? -21.718 66.876 69.548 1.00 63.74 232 PRO D N 1
ATOM 7942 C CA . PRO D 1 207 ? -22.844 67.738 69.222 1.00 80.37 232 PRO D CA 1
ATOM 7943 C C . PRO D 1 207 ? -22.242 69.107 69.218 1.00 65.02 232 PRO D C 1
ATOM 7944 O O . PRO D 1 207 ? -22.891 70.132 69.394 1.00 63.97 232 PRO D O 1
ATOM 7948 N N . ALA D 1 208 ? -20.958 69.059 68.916 1.00 53.35 233 ALA D N 1
ATOM 7949 C CA . ALA D 1 208 ? -20.055 70.137 69.102 1.00 59.09 233 ALA D CA 1
ATOM 7950 C C . ALA D 1 208 ? -19.157 70.373 67.861 1.00 68.36 233 ALA D C 1
ATOM 7951 O O . ALA D 1 208 ? -18.292 69.530 67.500 1.00 80.09 233 ALA D O 1
ATOM 7953 N N . THR D 1 209 ? -19.361 71.528 67.217 1.00 46.37 234 THR D N 1
ATOM 7954 C CA . THR D 1 209 ? -18.448 72.007 66.168 1.00 39.88 234 THR D CA 1
ATOM 7955 C C . THR D 1 209 ? -16.997 71.940 66.601 1.00 39.51 234 THR D C 1
ATOM 7956 O O . THR D 1 209 ? -16.550 72.801 67.299 1.00 58.09 234 THR D O 1
ATOM 7960 N N . THR D 1 210 ? -16.239 70.964 66.179 1.00 63.24 235 THR D N 1
ATOM 7961 C CA . THR D 1 210 ? -14.863 70.902 66.618 1.00 63.29 235 THR D CA 1
ATOM 7962 C C . THR D 1 210 ? -13.971 72.179 66.724 1.00 101.66 235 THR D C 1
ATOM 7963 O O . THR D 1 210 ? -12.753 72.046 66.815 1.00 110.80 235 THR D O 1
ATOM 7967 N N . THR D 1 211 ? -14.538 73.387 66.749 1.00 89.18 236 THR D N 1
ATOM 7968 C CA . THR D 1 211 ? -13.837 74.538 67.337 1.00 75.56 236 THR D CA 1
ATOM 7969 C C . THR D 1 211 ? -14.180 74.521 68.823 1.00 85.63 236 THR D C 1
ATOM 7970 O O . THR D 1 211 ? -13.385 74.890 69.698 1.00 102.81 236 THR D O 1
ATOM 7974 N N . ILE D 1 212 ? -15.438 74.170 69.067 1.00 111.76 237 ILE D N 1
ATOM 7975 C CA . ILE D 1 212 ? -16.071 74.255 70.374 1.00 86.27 237 ILE D CA 1
ATOM 7976 C C . ILE D 1 212 ? -15.727 73.079 71.250 1.00 81.71 237 ILE D C 1
ATOM 7977 O O . ILE D 1 212 ? -15.492 73.264 72.418 1.00 84.51 237 ILE D O 1
ATOM 7982 N N . SER D 1 213 ? -15.593 71.875 70.720 1.00 64.23 238 SER D N 1
ATOM 7983 C CA . SER D 1 213 ? -14.691 70.950 71.418 1.00 74.56 238 SER D CA 1
ATOM 7984 C C . SER D 1 213 ? -13.310 71.572 71.584 1.00 84.27 238 SER D C 1
ATOM 7985 O O . SER D 1 213 ? -13.145 72.752 71.340 1.00 100.93 238 SER D O 1
ATOM 7988 N N . ASP D 1 214 ? -12.312 70.786 71.969 1.00 34.31 239 ASP D N 1
ATOM 7989 C CA . ASP D 1 214 ? -11.056 71.342 72.589 1.00 89.33 239 ASP D CA 1
ATOM 7990 C C . ASP D 1 214 ? -10.830 72.911 72.831 1.00 63.42 239 ASP D C 1
ATOM 7991 O O . ASP D 1 214 ? -11.590 73.653 73.502 1.00 38.23 239 ASP D O 1
ATOM 7996 N N . ALA D 1 235 ? -16.031 77.690 57.429 1.00 53.82 242 ALA D N 1
ATOM 7997 C CA . ALA D 1 235 ? -15.317 76.387 57.381 1.00 68.75 242 ALA D CA 1
ATOM 7998 C C . ALA D 1 235 ? -15.696 75.221 58.398 1.00 103.68 242 ALA D C 1
ATOM 7999 O O . ALA D 1 235 ? -14.802 74.522 58.905 1.00 104.23 242 ALA D O 1
ATOM 8001 N N . VAL D 1 236 ? -16.998 74.952 58.601 1.00 92.77 243 VAL D N 1
ATOM 8002 C CA . VAL D 1 236 ? -17.554 74.244 59.797 1.00 67.49 243 VAL D CA 1
ATOM 8003 C C . VAL D 1 236 ? -17.654 72.719 59.882 1.00 76.58 243 VAL D C 1
ATOM 8004 O O . VAL D 1 236 ? -18.482 72.105 59.223 1.00 69.37 243 VAL D O 1
ATOM 8008 N N . TYR D 1 237 ? -16.885 72.128 60.784 1.00 89.85 244 TYR D N 1
ATOM 8009 C CA . TYR D 1 237 ? -16.886 70.687 60.997 1.00 106.62 244 TYR D CA 1
ATOM 8010 C C . TYR D 1 237 ? -17.526 70.254 62.336 1.00 114.28 244 TYR D C 1
ATOM 8011 O O . TYR D 1 237 ? -17.682 71.067 63.229 1.00 129.14 244 TYR D O 1
ATOM 8020 N N . TYR D 1 238 ? -17.882 68.973 62.465 1.00 39.15 245 TYR D N 1
ATOM 8021 C CA . TYR D 1 238 ? -18.479 68.384 63.661 1.00 38.57 245 TYR D CA 1
ATOM 8022 C C . TYR D 1 238 ? -17.827 67.055 63.850 1.00 38.40 245 TYR D C 1
ATOM 8023 O O . TYR D 1 238 ? -18.248 66.173 63.147 1.00 45.70 245 TYR D O 1
ATOM 8032 N N . TYR D 1 239 ? -16.879 66.831 64.778 1.00 73.36 246 TYR D N 1
ATOM 8033 C CA . TYR D 1 239 ? -16.194 65.507 64.882 1.00 63.42 246 TYR D CA 1
ATOM 8034 C C . TYR D 1 239 ? -17.168 64.373 64.984 1.00 64.94 246 TYR D C 1
ATOM 8035 O O . TYR D 1 239 ? -18.367 64.551 65.152 1.00 73.77 246 TYR D O 1
ATOM 8044 N N . ALA D 1 240 ? -16.652 63.177 64.970 1.00 49.11 247 ALA D N 1
ATOM 8045 C CA . ALA D 1 240 ? -17.549 62.092 65.296 1.00 74.93 247 ALA D CA 1
ATOM 8046 C C . ALA D 1 240 ? -16.689 60.905 65.577 1.00 72.00 247 ALA D C 1
ATOM 8047 O O . ALA D 1 240 ? -16.326 60.166 64.686 1.00 63.03 247 ALA D O 1
ATOM 8049 N N . ASN D 1 241 ? -16.338 60.739 66.835 1.00 79.08 248 ASN D N 1
ATOM 8050 C CA . ASN D 1 241 ? -15.137 59.995 67.126 1.00 70.25 248 ASN D CA 1
ATOM 8051 C C . ASN D 1 241 ? -15.370 58.540 66.832 1.00 60.56 248 ASN D C 1
ATOM 8052 O O . ASN D 1 241 ? -16.511 58.053 66.893 1.00 69.62 248 ASN D O 1
ATOM 8057 N N . ILE D 1 242 ? -14.298 57.866 66.452 1.00 59.53 249 ILE D N 1
ATOM 8058 C CA . ILE D 1 242 ? -14.319 56.420 66.422 1.00 57.47 249 ILE D CA 1
ATOM 8059 C C . ILE D 1 242 ? -13.099 55.858 67.095 1.00 72.65 249 ILE D C 1
ATOM 8060 O O . ILE D 1 242 ? -11.989 56.285 66.835 1.00 63.25 249 ILE D O 1
ATOM 8065 N N . ILE D 1 243 ? -13.326 54.875 67.952 1.00 85.89 250 ILE D N 1
ATOM 8066 C CA . ILE D 1 243 ? -12.310 54.314 68.815 1.00 85.76 250 ILE D CA 1
ATOM 8067 C C . ILE D 1 243 ? -11.951 53.014 68.208 1.00 83.65 250 ILE D C 1
ATOM 8068 O O . ILE D 1 243 ? -12.742 52.480 67.425 1.00 81.52 250 ILE D O 1
ATOM 8073 N N . VAL D 1 244 ? -10.761 52.526 68.532 1.00 45.25 251 VAL D N 1
ATOM 8074 C CA . VAL D 1 244 ? -10.507 51.096 68.508 1.00 66.08 251 VAL D CA 1
ATOM 8075 C C . VAL D 1 244 ? -9.083 50.792 68.834 1.00 70.78 251 VAL D C 1
ATOM 8076 O O . VAL D 1 244 ? -8.170 51.591 68.617 1.00 66.65 251 VAL D O 1
ATOM 8080 N N . GLU D 1 245 ? -8.944 49.585 69.365 1.00 119.43 252 GLU D N 1
ATOM 8081 C CA . GLU D 1 245 ? -7.727 49.109 69.982 1.00 123.39 252 GLU D CA 1
ATOM 8082 C C . GLU D 1 245 ? -6.648 49.056 68.958 1.00 115.07 252 GLU D C 1
ATOM 8083 O O . GLU D 1 245 ? -6.807 48.464 67.896 1.00 114.92 252 GLU D O 1
ATOM 8089 N N . ASN D 1 246 ? -5.564 49.735 69.284 1.00 42.50 253 ASN D N 1
ATOM 8090 C CA . ASN D 1 246 ? -4.306 49.597 68.588 1.00 61.59 253 ASN D CA 1
ATOM 8091 C C . ASN D 1 246 ? -3.503 48.466 69.256 1.00 65.10 253 ASN D C 1
ATOM 8092 O O . ASN D 1 246 ? -2.795 48.715 70.206 1.00 72.93 253 ASN D O 1
ATOM 8097 N N . PRO D 1 247 ? -3.680 47.197 68.851 1.00 82.18 254 PRO D N 1
ATOM 8098 C CA . PRO D 1 247 ? -2.576 46.403 69.396 1.00 86.00 254 PRO D CA 1
ATOM 8099 C C . PRO D 1 247 ? -1.259 46.638 68.685 1.00 81.33 254 PRO D C 1
ATOM 8100 O O . PRO D 1 247 ? -1.183 47.272 67.642 1.00 63.20 254 PRO D O 1
ATOM 8104 N N . GLU D 1 248 ? -0.208 46.119 69.290 1.00 133.95 255 GLU D N 1
ATOM 8105 C CA . GLU D 1 248 ? 1.141 46.428 68.855 1.00 153.81 255 GLU D CA 1
ATOM 8106 C C . GLU D 1 248 ? 1.406 47.943 68.925 1.00 163.11 255 GLU D C 1
ATOM 8107 O O . GLU D 1 248 ? 0.700 48.698 69.593 1.00 169.42 255 GLU D O 1
ATOM 8113 N N . HIS D 1 249 ? 2.481 48.304 68.225 1.00 139.93 256 HIS D N 1
ATOM 8114 C CA . HIS D 1 249 ? 3.142 49.608 68.145 1.00 161.37 256 HIS D CA 1
ATOM 8115 C C . HIS D 1 249 ? 2.495 50.427 67.038 1.00 150.55 256 HIS D C 1
ATOM 8116 O O . HIS D 1 249 ? 2.744 51.629 66.890 1.00 159.05 256 HIS D O 1
ATOM 8123 N N . VAL D 1 250 ? 1.697 49.747 66.223 1.00 148.09 257 VAL D N 1
ATOM 8124 C CA . VAL D 1 250 ? 1.525 50.116 64.800 1.00 142.15 257 VAL D CA 1
ATOM 8125 C C . VAL D 1 250 ? 1.050 51.552 64.461 1.00 120.69 257 VAL D C 1
ATOM 8126 O O . VAL D 1 250 ? 1.887 52.380 64.069 1.00 114.58 257 VAL D O 1
ATOM 8130 N N . LEU D 1 251 ? -0.250 51.838 64.562 1.00 36.73 258 LEU D N 1
ATOM 8131 C CA . LEU D 1 251 ? -0.699 53.211 64.522 1.00 41.30 258 LEU D CA 1
ATOM 8132 C C . LEU D 1 251 ? 0.167 54.136 65.333 1.00 60.94 258 LEU D C 1
ATOM 8133 O O . LEU D 1 251 ? 1.081 53.773 66.059 1.00 79.15 258 LEU D O 1
ATOM 8138 N N . ARG D 1 252 ? -0.162 55.386 65.201 1.00 76.52 259 ARG D N 1
ATOM 8139 C CA . ARG D 1 252 ? 0.401 56.383 66.046 1.00 73.58 259 ARG D CA 1
ATOM 8140 C C . ARG D 1 252 ? -0.680 57.392 66.049 1.00 69.82 259 ARG D C 1
ATOM 8141 O O . ARG D 1 252 ? -1.854 57.047 65.860 1.00 53.91 259 ARG D O 1
ATOM 8149 N N . ILE D 1 253 ? -0.285 58.642 66.240 1.00 40.18 260 ILE D N 1
ATOM 8150 C CA . ILE D 1 253 ? -1.182 59.526 66.946 1.00 58.68 260 ILE D CA 1
ATOM 8151 C C . ILE D 1 253 ? -1.461 60.789 66.161 1.00 43.28 260 ILE D C 1
ATOM 8152 O O . ILE D 1 253 ? -2.615 61.219 66.084 1.00 41.14 260 ILE D O 1
ATOM 8157 N N . GLY D 1 254 ? -0.412 61.384 65.588 1.00 53.50 261 GLY D N 1
ATOM 8158 C CA . GLY D 1 254 ? -0.581 62.631 64.856 1.00 73.78 261 GLY D CA 1
ATOM 8159 C C . GLY D 1 254 ? -1.341 62.378 63.573 1.00 83.56 261 GLY D C 1
ATOM 8160 O O . GLY D 1 254 ? -2.065 63.240 63.059 1.00 89.23 261 GLY D O 1
ATOM 8169 N N . THR D 1 256 ? -3.218 61.306 60.112 1.00 71.36 263 THR D N 1
ATOM 8170 C CA . THR D 1 256 ? -4.492 61.477 59.447 1.00 70.11 263 THR D CA 1
ATOM 8171 C C . THR D 1 256 ? -4.947 60.236 58.671 1.00 48.67 263 THR D C 1
ATOM 8172 O O . THR D 1 256 ? -4.154 59.420 58.180 1.00 48.87 263 THR D O 1
ATOM 8176 N N . THR D 1 257 ? -6.256 60.080 58.633 1.00 75.49 264 THR D N 1
ATOM 8177 C CA . THR D 1 257 ? -6.826 58.949 57.962 1.00 84.64 264 THR D CA 1
ATOM 8178 C C . THR D 1 257 ? -7.842 59.410 56.958 1.00 90.92 264 THR D C 1
ATOM 8179 O O . THR D 1 257 ? -8.374 60.535 57.026 1.00 88.13 264 THR D O 1
ATOM 8183 N N . GLU D 1 258 ? -8.112 58.513 56.025 1.00 101.67 265 GLU D N 1
ATOM 8184 C CA . GLU D 1 258 ? -9.144 58.741 55.058 1.00 117.59 265 GLU D CA 1
ATOM 8185 C C . GLU D 1 258 ? -10.244 57.718 55.321 1.00 97.56 265 GLU D C 1
ATOM 8186 O O . GLU D 1 258 ? -9.986 56.524 55.452 1.00 92.52 265 GLU D O 1
ATOM 8192 N N . ASN D 1 259 ? -11.464 58.230 55.458 1.00 73.51 266 ASN D N 1
ATOM 8193 C CA . ASN D 1 259 ? -12.533 57.473 56.060 1.00 68.22 266 ASN D CA 1
ATOM 8194 C C . ASN D 1 259 ? -13.908 57.689 55.430 1.00 81.51 266 ASN D C 1
ATOM 8195 O O . ASN D 1 259 ? -14.306 58.814 55.101 1.00 65.53 266 ASN D O 1
ATOM 8200 N N . ASN D 1 260 ? -14.629 56.581 55.306 1.00 135.42 267 ASN D N 1
ATOM 8201 C CA . ASN D 1 260 ? -15.894 56.528 54.601 1.00 140.64 267 ASN D CA 1
ATOM 8202 C C . ASN D 1 260 ? -16.899 55.705 55.403 1.00 141.87 267 ASN D C 1
ATOM 8203 O O . ASN D 1 260 ? -16.551 54.677 56.009 1.00 142.17 267 ASN D O 1
ATOM 8208 N N . ILE D 1 261 ? -18.150 56.167 55.377 1.00 89.87 268 ILE D N 1
ATOM 8209 C CA . ILE D 1 261 ? -19.137 55.872 56.425 1.00 75.38 268 ILE D CA 1
ATOM 8210 C C . ILE D 1 261 ? -20.559 55.567 55.948 1.00 62.04 268 ILE D C 1
ATOM 8211 O O . ILE D 1 261 ? -21.363 56.479 55.801 1.00 43.03 268 ILE D O 1
ATOM 8216 N N . LYS D 1 262 ? -20.873 54.290 55.772 1.00 90.36 269 LYS D N 1
ATOM 8217 C CA . LYS D 1 262 ? -22.160 53.886 55.239 1.00 95.57 269 LYS D CA 1
ATOM 8218 C C . LYS D 1 262 ? -23.366 54.560 55.934 1.00 89.55 269 LYS D C 1
ATOM 8219 O O . LYS D 1 262 ? -23.864 54.065 56.927 1.00 88.77 269 LYS D O 1
ATOM 8225 N N . ILE D 1 263 ? -23.849 55.684 55.428 1.00 59.46 270 ILE D N 1
ATOM 8226 C CA . ILE D 1 263 ? -25.091 56.242 55.972 1.00 59.30 270 ILE D CA 1
ATOM 8227 C C . ILE D 1 263 ? -26.403 55.621 55.408 1.00 86.80 270 ILE D C 1
ATOM 8228 O O . ILE D 1 263 ? -27.521 55.985 55.790 1.00 78.43 270 ILE D O 1
ATOM 8233 N N . ALA D 1 264 ? -26.261 54.645 54.526 1.00 111.20 271 ALA D N 1
ATOM 8234 C CA . ALA D 1 264 ? -27.391 53.819 54.158 1.00 113.82 271 ALA D CA 1
ATOM 8235 C C . ALA D 1 264 ? -26.894 52.482 53.671 1.00 111.86 271 ALA D C 1
ATOM 8236 O O . ALA D 1 264 ? -25.755 52.327 53.211 1.00 108.04 271 ALA D O 1
ATOM 8238 N N . ASP D 1 265 ? -27.759 51.506 53.842 1.00 101.04 272 ASP D N 1
ATOM 8239 C CA . ASP D 1 265 ? -27.574 50.220 53.238 1.00 126.07 272 ASP D CA 1
ATOM 8240 C C . ASP D 1 265 ? -28.987 49.708 53.076 1.00 146.86 272 ASP D C 1
ATOM 8241 O O . ASP D 1 265 ? -29.643 49.365 54.069 1.00 159.44 272 ASP D O 1
ATOM 8246 N N . VAL D 1 266 ? -29.498 49.746 51.847 1.00 143.26 273 VAL D N 1
ATOM 8247 C CA . VAL D 1 266 ? -30.545 48.800 51.503 1.00 135.20 273 VAL D CA 1
ATOM 8248 C C . VAL D 1 266 ? -29.892 47.691 50.711 1.00 124.15 273 VAL D C 1
ATOM 8249 O O . VAL D 1 266 ? -29.465 47.891 49.569 1.00 119.49 273 VAL D O 1
ATOM 8253 N N . GLN D 1 267 ? -29.746 46.547 51.363 1.00 125.48 274 GLN D N 1
ATOM 8254 C CA . GLN D 1 267 ? -29.645 45.298 50.647 1.00 139.06 274 GLN D CA 1
ATOM 8255 C C . GLN D 1 267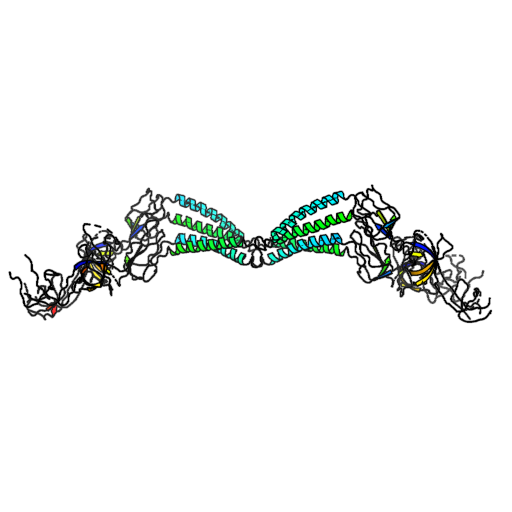 ? -30.970 45.226 49.929 1.00 156.73 274 GLN D C 1
ATOM 8256 O O . GLN D 1 267 ? -31.997 45.443 50.570 1.00 161.15 274 GLN D O 1
ATOM 8262 N N . ASN D 1 268 ? -30.948 45.025 48.609 1.00 161.49 275 ASN D N 1
ATOM 8263 C CA . ASN D 1 268 ? -32.072 44.431 47.886 1.00 171.53 275 ASN D CA 1
ATOM 8264 C C . ASN D 1 268 ? -33.324 45.281 47.499 1.00 164.74 275 ASN D C 1
ATOM 8265 O O . ASN D 1 268 ? -34.453 44.886 47.802 1.00 162.88 275 ASN D O 1
ATOM 8270 N N . VAL D 1 269 ? -33.132 46.430 46.852 1.00 168.85 276 VAL D N 1
ATOM 8271 C CA . VAL D 1 269 ? -34.198 47.027 46.047 1.00 174.58 276 VAL D CA 1
ATOM 8272 C C . VAL D 1 269 ? -33.697 47.253 44.619 1.00 168.28 276 VAL D C 1
ATOM 8273 O O . VAL D 1 269 ? -32.923 46.445 44.106 1.00 168.08 276 VAL D O 1
ATOM 8277 N N . LEU D 1 270 ? -34.115 48.349 43.987 1.00 141.45 277 LEU D N 1
ATOM 8278 C CA . LEU D 1 270 ? -33.928 48.484 42.548 1.00 104.70 277 LEU D CA 1
ATOM 8279 C C . LEU D 1 270 ? -33.033 49.648 42.093 1.00 92.37 277 LEU D C 1
ATOM 8280 O O . LEU D 1 270 ? -33.192 50.792 42.531 1.00 74.39 277 LEU D O 1
ATOM 8285 N N . PHE D 1 271 ? -32.145 49.322 41.151 1.00 119.10 278 PHE D N 1
ATOM 8286 C CA . PHE D 1 271 ? -30.954 50.093 40.811 1.00 127.93 278 PHE D CA 1
ATOM 8287 C C . PHE D 1 271 ? -30.915 50.517 39.281 1.00 116.85 278 PHE D C 1
ATOM 8288 O O . PHE D 1 271 ? -30.806 49.706 38.363 1.00 107.44 278 PHE D O 1
ATOM 8296 N N . ILE D 1 272 ? -31.053 51.818 39.055 1.00 85.23 279 ILE D N 1
ATOM 8297 C CA . ILE D 1 272 ? -30.944 52.500 37.774 1.00 61.46 279 ILE D CA 1
ATOM 8298 C C . ILE D 1 272 ? -29.582 53.180 37.670 1.00 82.90 279 ILE D C 1
ATOM 8299 O O . ILE D 1 272 ? -29.423 54.294 38.192 1.00 93.33 279 ILE D O 1
ATOM 8304 N N . PRO D 1 273 ? -28.569 52.532 37.042 1.00 118.07 280 PRO D N 1
ATOM 8305 C CA . PRO D 1 273 ? -27.341 53.319 36.832 1.00 117.12 280 PRO D CA 1
ATOM 8306 C C . PRO D 1 273 ? -27.718 54.682 36.292 1.00 101.61 280 PRO D C 1
ATOM 8307 O O . PRO D 1 273 ? -28.640 54.842 35.502 1.00 100.57 280 PRO D O 1
ATOM 8311 N N . ASN D 1 274 ? -27.068 55.687 36.824 1.00 82.17 281 ASN D N 1
ATOM 8312 C CA . ASN D 1 274 ? -27.755 56.958 37.000 1.00 116.12 281 ASN D CA 1
ATOM 8313 C C . ASN D 1 274 ? -28.850 57.455 36.087 1.00 120.98 281 ASN D C 1
ATOM 8314 O O . ASN D 1 274 ? -30.038 57.157 36.268 1.00 101.83 281 ASN D O 1
ATOM 8319 N N . LEU D 1 275 ? -28.401 58.281 35.147 1.00 138.85 282 LEU D N 1
ATOM 8320 C CA . LEU D 1 275 ? -29.123 59.467 34.705 1.00 138.64 282 LEU D CA 1
ATOM 8321 C C . LEU D 1 275 ? -30.559 59.147 34.367 1.00 126.45 282 LEU D C 1
ATOM 8322 O O . LEU D 1 275 ? -30.988 59.062 33.221 1.00 130.05 282 LEU D O 1
ATOM 8327 N N . ALA D 1 276 ? -31.222 58.752 35.441 1.00 131.16 283 ALA D N 1
ATOM 8328 C CA . ALA D 1 276 ? -32.641 58.784 35.544 1.00 106.13 283 ALA D CA 1
ATOM 8329 C C . ALA D 1 276 ? -32.910 60.213 36.013 1.00 109.17 283 ALA D C 1
ATOM 8330 O O . ALA D 1 276 ? -33.906 60.481 36.656 1.00 69.43 283 ALA D O 1
ATOM 8332 N N . VAL D 1 277 ? -31.934 61.092 35.749 1.00 138.65 284 VAL D N 1
ATOM 8333 C CA . VAL D 1 277 ? -32.086 62.545 35.638 1.00 181.44 284 VAL D CA 1
ATOM 8334 C C . VAL D 1 277 ? -32.628 62.761 34.213 1.00 231.58 284 VAL D C 1
ATOM 8335 O O . VAL D 1 277 ? -33.066 61.795 33.581 1.00 240.12 284 VAL D O 1
ATOM 8339 N N . GLN D 1 278 ? -32.586 63.993 33.688 1.00 239.77 285 GLN D N 1
ATOM 8340 C CA . GLN D 1 278 ? -33.094 64.279 32.323 1.00 232.30 285 GLN D CA 1
ATOM 8341 C C . GLN D 1 278 ? -32.136 63.746 31.241 1.00 208.05 285 GLN D C 1
ATOM 8342 O O . GLN D 1 278 ? -32.183 64.153 30.079 1.00 176.30 285 GLN D O 1
ATOM 8348 N N . GLN D 1 281 ? -42.464 64.886 38.696 1.00 142.11 288 GLN D N 1
ATOM 8349 C CA . GLN D 1 281 ? -42.580 65.912 39.746 1.00 154.21 288 GLN D CA 1
ATOM 8350 C C . GLN D 1 281 ? -41.931 67.304 39.419 1.00 154.02 288 GLN D C 1
ATOM 8351 O O . GLN D 1 281 ? -42.519 68.330 39.769 1.00 122.35 288 GLN D O 1
ATOM 8357 N N . ASP D 1 282 ? -40.754 67.381 38.776 1.00 179.67 289 ASP D N 1
ATOM 8358 C CA . ASP D 1 282 ? -39.586 66.476 38.918 1.00 212.47 289 ASP D CA 1
ATOM 8359 C C . ASP D 1 282 ? -39.629 64.987 38.528 1.00 219.54 289 ASP D C 1
ATOM 8360 O O . ASP D 1 282 ? -39.285 64.121 39.342 1.00 223.90 289 ASP D O 1
ATOM 8365 N N . LYS D 1 283 ? -40.033 64.691 37.291 1.00 229.31 290 LYS D N 1
ATOM 8366 C CA . LYS D 1 283 ? -40.049 63.308 36.796 1.00 247.24 290 LYS D CA 1
ATOM 8367 C C . LYS D 1 283 ? -38.993 63.030 35.727 1.00 246.14 290 LYS D C 1
ATOM 8368 O O . LYS D 1 283 ? -38.947 63.690 34.685 1.00 250.77 290 LYS D O 1
ATOM 8374 N N . TYR D 1 284 ? -38.142 62.048 36.001 1.00 232.97 291 TYR D N 1
ATOM 8375 C CA . TYR D 1 284 ? -37.238 61.527 34.991 1.00 205.26 291 TYR D CA 1
ATOM 8376 C C . TYR D 1 284 ? -37.441 60.022 34.865 1.00 195.55 291 TYR D C 1
ATOM 8377 O O . TYR D 1 284 ? -37.832 59.336 35.796 1.00 192.32 291 TYR D O 1
ATOM 8386 N N . VAL D 1 285 ? -37.154 59.522 33.682 1.00 202.07 292 VAL D N 1
ATOM 8387 C C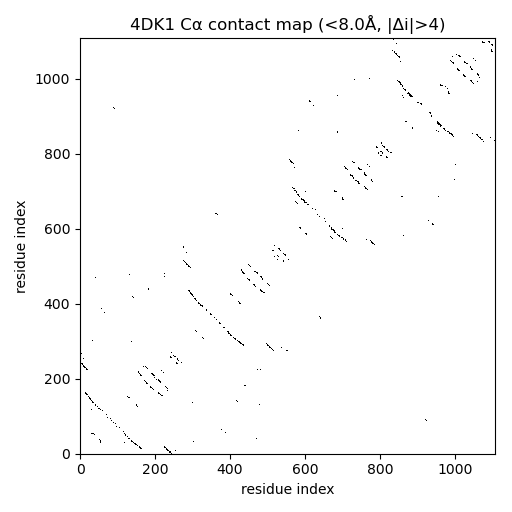A . VAL D 1 285 ? -37.932 58.435 33.101 1.00 228.57 292 VAL D CA 1
ATOM 8388 C C . VAL D 1 285 ? -38.008 57.032 33.749 1.00 217.54 292 VAL D C 1
ATOM 8389 O O . VAL D 1 285 ? -37.013 56.467 34.234 1.00 192.88 292 VAL D O 1
ATOM 8393 N N . VAL D 1 286 ? -39.235 56.497 33.721 1.00 236.02 293 VAL D N 1
ATOM 8394 C CA . VAL D 1 286 ? -39.514 55.058 33.767 1.00 243.20 293 VAL D CA 1
ATOM 8395 C C . VAL D 1 286 ? -38.809 54.396 32.589 1.00 249.60 293 VAL D C 1
ATOM 8396 O O . VAL D 1 286 ? -37.578 54.418 32.482 1.00 253.81 293 VAL D O 1
ATOM 8400 N N . ILE D 1 299 ? -41.980 54.422 37.364 1.00 211.73 307 ILE D N 1
ATOM 8401 C CA . ILE D 1 299 ? -42.601 55.558 38.036 1.00 213.13 307 ILE D CA 1
ATOM 8402 C C . ILE D 1 299 ? -41.596 56.642 38.395 1.00 209.33 307 ILE D C 1
ATOM 8403 O O . ILE D 1 299 ? -41.339 57.550 37.595 1.00 206.56 307 ILE D O 1
ATOM 8408 N N . GLU D 1 300 ? -41.030 56.529 39.600 1.00 201.62 308 GLU D N 1
ATOM 8409 C CA . GLU D 1 300 ? -40.259 57.618 40.206 1.00 194.47 308 GLU D CA 1
ATOM 8410 C C . GLU D 1 300 ? -39.204 57.241 41.296 1.00 191.69 308 GLU D C 1
ATOM 8411 O O . GLU D 1 300 ? -38.547 56.196 41.210 1.00 187.74 308 GLU D O 1
ATOM 8417 N N . ILE D 1 301 ? -39.135 58.077 42.350 1.00 189.61 309 ILE D N 1
ATOM 8418 C CA . ILE D 1 301 ? -37.864 58.626 42.916 1.00 176.18 309 ILE D CA 1
ATOM 8419 C C . ILE D 1 301 ? -37.339 58.261 44.333 1.00 166.57 309 ILE D C 1
ATOM 8420 O O . ILE D 1 301 ? -38.067 58.383 45.318 1.00 169.66 309 ILE D O 1
ATOM 8425 N N . GLY D 1 302 ? -36.061 57.849 44.429 1.00 167.00 310 GLY D N 1
ATOM 8426 C CA . GLY D 1 302 ? -35.280 57.882 45.684 1.00 152.91 310 GLY D CA 1
ATOM 8427 C C . GLY D 1 302 ? -35.365 56.766 46.740 1.00 117.94 310 GLY D C 1
ATOM 8428 O O . GLY D 1 302 ? -36.438 56.255 47.032 1.00 120.18 310 GLY D O 1
ATOM 8429 N N . VAL D 1 303 ? -34.243 56.432 47.385 1.00 92.48 311 VAL D N 1
ATOM 8430 C CA . VAL D 1 303 ? -33.075 57.330 47.482 1.00 95.61 311 VAL D CA 1
ATOM 8431 C C . VAL D 1 303 ? -31.617 56.748 47.338 1.00 70.68 311 VAL D C 1
ATOM 8432 O O . VAL D 1 303 ? -31.321 55.527 47.490 1.00 49.26 311 VAL D O 1
ATOM 8436 N N . GLN D 1 304 ? -30.7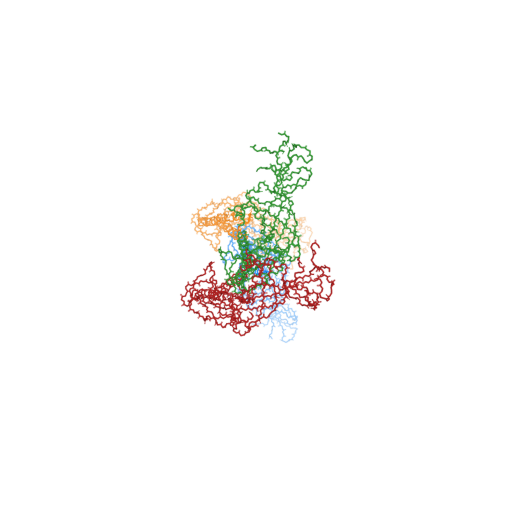19 57.706 47.107 1.00 101.81 312 GLN D N 1
ATOM 8437 C CA . GLN D 1 304 ? -29.670 57.600 46.104 1.00 91.37 312 GLN D CA 1
ATOM 8438 C C . GLN D 1 304 ? -28.338 56.939 46.344 1.00 70.48 312 GLN D C 1
ATOM 8439 O O . GLN D 1 304 ? -28.134 56.133 47.266 1.00 71.02 312 GLN D O 1
ATOM 8445 N N . ASN D 1 305 ? -27.528 57.202 45.315 1.00 49.30 313 ASN D N 1
ATOM 8446 C CA . ASN D 1 305 ? -26.053 57.212 45.253 1.00 72.07 313 ASN D CA 1
ATOM 8447 C C . ASN D 1 305 ? -25.107 55.953 45.343 1.00 49.01 313 ASN D C 1
ATOM 8448 O O . ASN D 1 305 ? -25.556 54.878 45.714 1.00 75.77 313 ASN D O 1
ATOM 8453 N N . ASP D 1 306 ? -23.827 56.031 44.970 1.00 49.06 314 ASP D N 1
ATOM 8454 C CA . ASP D 1 306 ? -23.077 57.178 44.426 1.00 124.79 314 ASP D CA 1
ATOM 8455 C C . ASP D 1 306 ? -23.725 58.193 43.470 1.00 115.91 314 ASP D C 1
ATOM 8456 O O . ASP D 1 306 ? -23.760 59.370 43.798 1.00 115.88 314 ASP D O 1
ATOM 8461 N N . PHE D 1 307 ? -24.164 57.745 42.292 1.00 110.20 315 PHE D N 1
ATOM 8462 C CA . PHE D 1 307 ? -25.065 58.499 41.426 1.00 109.18 315 PHE D CA 1
ATOM 8463 C C . PHE D 1 307 ? -26.024 57.424 40.929 1.00 103.91 315 PHE D C 1
ATOM 8464 O O . PHE D 1 307 ? -27.235 57.619 40.899 1.00 129.75 315 PHE D O 1
ATOM 8472 N N . GLN D 1 308 ? -25.444 56.282 40.580 1.00 75.97 316 GLN D N 1
ATOM 8473 C CA . GLN D 1 308 ? -26.054 54.959 40.662 1.00 65.85 316 GLN D CA 1
ATOM 8474 C C . GLN D 1 308 ? -27.435 54.851 41.389 1.00 80.32 316 GLN D C 1
ATOM 8475 O O . GLN D 1 308 ? -27.627 53.955 42.168 1.00 51.66 316 GLN D O 1
ATOM 8481 N N . THR D 1 309 ? -28.425 55.707 41.117 1.00 78.74 317 THR D N 1
ATOM 8482 C CA . THR D 1 309 ? -29.649 55.805 41.973 1.00 51.36 317 THR D CA 1
ATOM 8483 C C . THR D 1 309 ? -30.583 54.560 42.180 1.00 52.02 317 THR D C 1
ATOM 8484 O O . THR D 1 309 ? -30.171 53.406 42.114 1.00 52.01 317 THR D O 1
ATOM 8488 N N . GLU D 1 310 ? -31.841 54.865 42.471 1.00 51.38 318 GLU D N 1
ATOM 8489 C CA . GLU D 1 310 ? -32.781 53.994 43.163 1.00 105.26 318 GLU D CA 1
ATOM 8490 C C . GLU D 1 310 ? -34.208 54.552 43.139 1.00 103.85 318 GLU D C 1
ATOM 8491 O O . GLU D 1 310 ? -34.447 55.771 43.038 1.00 51.41 318 GLU D O 1
ATOM 8497 N N . VAL D 1 311 ? -35.111 53.606 43.406 1.00 116.29 319 VAL D N 1
ATOM 8498 C CA . VAL D 1 311 ? -36.476 53.486 42.892 1.00 96.92 319 VAL D CA 1
ATOM 8499 C C . VAL D 1 311 ? -37.602 54.325 43.505 1.00 61.08 319 VAL D C 1
ATOM 8500 O O . VAL D 1 311 ? -37.377 55.243 44.271 1.00 67.63 319 VAL D O 1
ATOM 8504 N N . LYS D 1 312 ? -38.816 54.032 43.070 1.00 68.43 320 LYS D N 1
ATOM 8505 C CA . LYS D 1 312 ? -39.999 54.191 43.898 1.00 123.25 320 LYS D CA 1
ATOM 8506 C C . LYS D 1 312 ? -40.822 52.929 43.577 1.00 142.53 320 LYS D C 1
ATOM 8507 O O . LYS D 1 312 ? -41.937 52.725 44.049 1.00 157.51 320 LYS D O 1
ATOM 8513 N N . SER D 1 313 ? -40.206 52.084 42.753 1.00 145.67 321 SER D N 1
ATOM 8514 C CA . SER D 1 313 ? -40.431 50.633 42.699 1.00 134.50 321 SER D CA 1
ATOM 8515 C C . SER D 1 313 ? -41.755 50.040 42.219 1.00 152.72 321 SER D C 1
ATOM 8516 O O . SER D 1 313 ? -42.831 50.483 42.597 1.00 138.20 321 SER D O 1
ATOM 8519 N N . GLY D 1 314 ? -41.657 49.063 41.321 1.00 179.26 322 GLY D N 1
ATOM 8520 C CA . GLY D 1 314 ? -40.501 48.904 40.449 1.00 188.87 322 GLY D CA 1
ATOM 8521 C C . GLY D 1 314 ? -41.062 49.650 39.248 1.00 177.11 322 GLY D C 1
ATOM 8522 O O . GLY D 1 314 ? -41.525 50.785 39.441 1.00 199.09 322 GLY D O 1
ATOM 8523 N N . LEU D 1 315 ? -41.026 49.111 38.022 1.00 139.38 323 LEU D N 1
ATOM 8524 C CA . LEU D 1 315 ? -39.918 48.343 37.397 1.00 98.04 323 LEU D CA 1
ATOM 8525 C C . LEU D 1 315 ? -39.468 46.888 37.737 1.00 102.55 323 LEU D C 1
ATOM 8526 O O . LEU D 1 315 ? -39.543 46.442 38.890 1.00 135.45 323 LEU D O 1
ATOM 8531 N N . THR D 1 316 ? -39.054 46.156 36.689 1.00 91.40 324 THR D N 1
ATOM 8532 C CA . THR D 1 316 ? -37.813 45.356 36.721 1.00 119.74 324 THR D CA 1
ATOM 8533 C C . THR D 1 316 ? -37.112 45.474 35.389 1.00 156.13 324 THR D C 1
ATOM 8534 O O . THR D 1 316 ? -36.716 46.562 35.019 1.00 143.41 324 THR D O 1
ATOM 8538 N N . GLU D 1 317 ? -37.057 44.367 34.652 1.00 192.02 325 GLU D N 1
ATOM 8539 C CA . GLU D 1 317 ? -35.983 44.114 33.686 1.00 195.15 325 GLU D CA 1
ATOM 8540 C C . GLU D 1 317 ? -35.802 44.967 32.412 1.00 171.96 325 GLU D C 1
ATOM 8541 O O . GLU D 1 317 ? -36.544 44.842 31.425 1.00 175.49 325 GLU D O 1
ATOM 8547 N N . GLY D 1 318 ? -34.794 45.843 32.484 1.00 130.97 326 GLY D N 1
ATOM 8548 C CA . GLY D 1 318 ? -34.083 46.388 31.333 1.00 93.10 326 GLY D CA 1
ATOM 8549 C C . GLY D 1 318 ? -34.249 47.849 30.987 1.00 74.81 326 GLY D C 1
ATOM 8550 O O . GLY D 1 318 ? -33.306 48.517 30.585 1.00 79.76 326 GLY D O 1
ATOM 8551 N N . GLU D 1 319 ? -35.445 48.346 31.257 1.00 104.80 327 GLU D N 1
ATOM 8552 C CA . GLU D 1 319 ? -36.194 49.254 30.368 1.00 138.25 327 GLU D CA 1
ATOM 8553 C C . GLU D 1 319 ? -35.828 50.752 30.138 1.00 126.97 327 GLU D C 1
ATOM 8554 O O . GLU D 1 319 ? -34.674 51.183 30.313 1.00 117.86 327 GLU D O 1
ATOM 8560 N N . LYS D 1 320 ? -36.861 51.518 29.750 1.00 105.33 328 LYS D N 1
ATOM 8561 C CA . LYS D 1 320 ? -36.771 52.925 29.283 1.00 92.28 328 LYS D CA 1
ATOM 8562 C C . LYS D 1 320 ? -35.789 53.851 30.037 1.00 77.81 328 LYS D C 1
ATOM 8563 O O . LYS D 1 320 ? -34.591 53.909 29.726 1.00 68.24 328 LYS D O 1
#

Secondary structure (DSSP, 8-state):
---S---------EEEEEE--S-EEEE--S--S-B------SS-EE-TT-----B--HHHHHHHHHHHHHHHHHHHHHHHTTSSSSSS-S-SSHHHHHHHHHHHHHHHHHHHHHHHHHHS---SSSEEE------TT-----SSS----EEEE-----EEE--BTTGGGS--SS-EEEEE-SS--S--EEEE-----SS-TTS-----B----B-----SS-S----EEEEE-S---SSSB---S---------TTT---B-SS---S------/----SSB------EEEEEE--S-EEEE--S--S-B------SS-EE-TT-----B--HHHHHHHHHHHHHHHHHHHHHHHTTSSSSSS-S-SSHHHHHHHHHHHHHHHHHHHHHHHHHHS---SSSEEE------TT-----SSS----EEEE-----EEE--BTTGGGS--SS-EEEEE-SS--S--EEEE-----SSBTTT----BB---B-----SS-S----EEEEE-S---SSB-B--S--------------EE---SSS--BEES---SS------/------EEEEEE--S-EEEE--S--S-B------SS-EE-TT-----B--HHHHHHHHHHHHHHHHHHHHHHHTTSSSSSS-S-SSHHHHHHHHHHHHHHHHHHHHHHHHHHS---SSSEEE------TT-----SSSPPP-EEEE-----EEE--BTTGGGS--SS-EEEEE-SS--S--EEEE-----SS-TTT----B----B-----TT------EEEEE-S---SSS-EE-S-S------------------SS-EE-SS--SSS-S----/-------B-----EEEEEE--S-EEEE--S--S-B------SS-EE-TT-----B--HHHHHHHHHHHHHHHHHHHHHHHTTSSSSSS-S-SSHHHHHHHHHHHHHHHHHHHHHHHHHHS---SSSEEE------TT-----SSS----EEEE-----EEE--BTTGGGS--SS-EEEEE-SS--S--EEEE-----SS-TTT----B----B-----SS------EEEEE-S---BSS-B--S-----------------SSS-B-SS---SS--

InterPro domains:
  IPR006143 RND efflux pump, membrane fusion protein [TIGR01730] (34-379)
  IPR030190 Macrolide export protein MacA, alpha-hairpin domain superfamily [G3DSA:6.10.140.1990] (92-177)
  IPR058625 Multidrug resistance protein MdtA-like, barrel-sandwich hybrid domain [PF25917] (56-211)
  IPR058627 Multidrug resistance protein MdtA-like, C-terminal permuted SH3 domain [PF25967] (321-379)